Protein 3WEO (pdb70)

Secondary structure (DSSP, 8-state):
---S---EEEEEEEE-SSSS-EEEEEEEES----TTSPBPSEEEEEEEEEETTEEEEEEEETTS------TTTS--PPPP---EEEE--TT-SEEEEEE--SS-EEEEEETTT--EEEE----TT-GGGS-EEETTEEEEEEE--TTTEEEEEEES-B-S-SSPPSSEEEEE------TTSBSS--S-BEEEEEEEE-SSSTTEEEEEEE---S-EEEEE-SSEEEEEESSS-EEEEEE--SSHHHHHHHHHHHH-PPPP--GGGGS-EE--TT--SHHHHHHHHHHHHHTT----EEEE-GGGSBTTBTT---TTTS-HHHHHHHHHHHHHTT-EEEEEE-S-EE--TT-HHHHHHHHTT-B-EETTEE--EEETTEEEE-B-TTSHHHHHHHHHHHHHHHHHS--S-EEE-STTT--SS-PPPPTT-TTTS-SS---GGGTT--TTTTS--TT-EETTTEEHHHHGGGHHHHHHHHHHHHHHHH-SSPP-EEESS-BTTGGGT-EEE--S-BSSHHHHHHHHHHHHHHHHTT---EE-EET-SBS---HHHHHHHHHHHTTSSS-EE---TTS----TTSSHHHHHHHHHHHHHHHHTHHHHHHHHHHHHHH---SEE-HHHH-TT-GGGTT--S-EEETTTEEEE---STT-SEEEEEE-SEEEEETTEEEEEEEESS-EEEEEE--TT--EEEEETTBEEEE----SSHHHHHTSPEEEEEE--SSS-EEEEEEES-S--SSTT-TT---EEEEEEEEE-SSEEEEEEEEE-HHHHHHTT-EEEEEEEEEESS-EEE---EEEEE----EETTS--EEEEEE-

Structure (mmCIF, N/CA/C/O backbone):
data_3WEO
#
_entry.id   3WEO
#
_cell.length_a   86.166
_cell.length_b   99.154
_cell.length_c   107.354
_cell.angle_alpha   90.00
_cell.angle_beta   90.00
_cell.angle_gamma   90.00
#
_symmetry.space_group_name_H-M   'P 21 21 21'
#
loop_
_entity.id
_entity.type
_entity.pdbx_description
1 polymer Alpha-glucosidase
2 branched alpha-L-fucopyranose-(1-3)-[2-acetamido-2-deoxy-beta-D-glucopyranose-(1-4)]2-acetamido-2-deoxy-beta-D-glucopyranose
3 branched 2-acetamido-2-deoxy-beta-D-glucopyranose-(1-4)-2-acetamido-2-deoxy-beta-D-glucopyranose
4 branched 4,6-dideoxy-4-{[(1S,4R,5S,6S)-4,5,6-trihydroxy-3-(hydroxymethyl)cyclohex-2-en-1-yl]amino}-alpha-D-glucopyranose-(1-4)-alpha-D-glucopyranose-(1-4)-alpha-D-glucopyranose-(1-4)-alpha-D-glucopyranose-(1-4)-alpha-D-glucopyranose-(1-4)-alpha-D-glucopyranose-(1-4)-alpha-D-glucopyranose
5 non-polymer 2-acetamido-2-deoxy-beta-D-glucopyranose
6 non-polymer GLYCEROL
7 non-polymer 'SULFATE ION'
8 water water
#
loop_
_atom_site.group_PDB
_atom_site.id
_atom_site.type_symbol
_atom_site.label_atom_id
_atom_site.label_alt_id
_atom_site.label_comp_id
_atom_site.label_asym_id
_atom_site.label_entity_id
_atom_site.label_seq_id
_atom_site.pdbx_PDB_ins_code
_atom_site.Cartn_x
_atom_site.Cartn_y
_atom_site.Cartn_z
_atom_site.occupancy
_atom_site.B_iso_or_equiv
_atom_site.auth_seq_id
_atom_site.auth_comp_id
_atom_site.auth_asym_id
_atom_site.auth_atom_id
_atom_site.pdbx_PDB_model_num
ATOM 1 N N . GLY A 1 38 ? 34.292 19.224 -13.942 1.00 38.17 38 GLY A N 1
ATOM 2 C CA . GLY A 1 38 ? 34.943 19.089 -15.244 1.00 34.99 38 GLY A CA 1
ATOM 3 C C . GLY A 1 38 ? 35.944 17.941 -15.331 1.00 31.00 38 GLY A C 1
ATOM 4 O O . GLY A 1 38 ? 36.749 17.892 -16.262 1.00 30.89 38 GLY A O 1
ATOM 8 N N . GLU A 1 39 ? 35.901 17.018 -14.372 1.00 27.13 39 GLU A N 1
ATOM 9 C CA . GLU A 1 39 ? 36.864 15.917 -14.322 1.00 24.78 39 GLU A CA 1
ATOM 10 C C . GLU A 1 39 ? 36.615 14.924 -15.447 1.00 23.90 39 GLU A C 1
ATOM 11 O O . GLU A 1 39 ? 35.489 14.793 -15.928 1.00 24.14 39 GLU A O 1
ATOM 23 N N . ALA A 1 40 ? 37.675 14.230 -15.860 1.00 22.15 40 ALA A N 1
ATOM 24 C CA . ALA A 1 40 ? 37.570 13.177 -16.868 1.00 21.99 40 ALA A CA 1
ATOM 25 C C . ALA A 1 40 ? 36.712 12.048 -16.327 1.00 22.29 40 ALA A C 1
ATOM 26 O O . ALA A 1 40 ? 36.635 11.849 -15.116 1.00 22.83 40 ALA A O 1
ATOM 33 N N . ILE A 1 41 ? 36.087 11.297 -17.226 1.00 22.07 41 ILE A N 1
ATOM 34 C CA . ILE A 1 41 ? 35.208 10.221 -16.808 1.00 21.63 41 ILE A CA 1
ATOM 35 C C . ILE A 1 41 ? 36.012 9.150 -16.070 1.00 21.30 41 ILE A C 1
ATOM 36 O O . ILE A 1 41 ? 35.536 8.549 -15.107 1.00 23.25 41 ILE A O 1
ATOM 52 N N . GLY A 1 42 ? 37.251 8.950 -16.492 1.00 20.40 42 GLY A N 1
ATOM 53 C CA . GLY A 1 42 ? 38.130 8.005 -15.833 1.00 20.78 42 GLY A CA 1
ATOM 54 C C . GLY A 1 42 ? 39.500 7.986 -16.484 1.00 20.22 42 GLY A C 1
ATOM 55 O O . GLY A 1 42 ? 39.689 8.540 -17.568 1.00 20.48 42 GLY A O 1
ATOM 59 N N . TYR A 1 43 ? 40.452 7.326 -15.827 1.00 20.60 43 TYR A N 1
ATOM 60 C CA . TYR A 1 43 ? 41.832 7.269 -16.290 1.00 22.51 43 TYR A CA 1
ATOM 61 C C . TYR A 1 43 ? 42.328 5.877 -16.624 1.00 22.00 43 TYR A C 1
ATOM 62 O O . TYR A 1 43 ? 43.400 5.741 -17.199 1.00 23.10 43 TYR A O 1
ATOM 80 N N . GLY A 1 44 ? 41.555 4.847 -16.285 1.00 20.94 44 GLY A N 1
ATOM 81 C CA . GLY A 1 44 ? 41.909 3.496 -16.672 1.00 20.69 44 GLY A CA 1
ATOM 82 C C . GLY A 1 44 ? 42.916 2.844 -15.743 1.00 20.23 44 GLY A C 1
ATOM 83 O O . GLY A 1 44 ? 43.208 3.364 -14.652 1.00 20.61 44 GLY A O 1
ATOM 87 N N . TYR A 1 45 ? 43.452 1.711 -16.201 1.00 19.64 45 TYR A N 1
ATOM 88 C CA . TYR A 1 45 ? 44.252 0.800 -15.388 1.00 20.18 45 TYR A CA 1
ATOM 89 C C . TYR A 1 45 ? 45.600 0.487 -16.027 1.00 20.68 45 TYR A C 1
ATOM 90 O O . TYR A 1 45 ? 45.744 0.541 -17.247 1.00 20.29 45 TYR A O 1
ATOM 108 N N . GLN A 1 46 ? 46.581 0.171 -15.187 1.00 23.24 46 GLN A N 1
ATOM 109 C CA . GLN A 1 46 ? 47.871 -0.353 -15.641 1.00 25.35 46 GLN A CA 1
ATOM 110 C C . GLN A 1 46 ? 48.037 -1.784 -15.160 1.00 25.17 46 GLN A C 1
ATOM 111 O O . GLN A 1 46 ? 47.508 -2.166 -14.117 1.00 25.38 46 GLN A O 1
ATOM 125 N N . VAL A 1 47 ? 48.789 -2.571 -15.917 1.00 25.35 47 VAL A N 1
ATOM 126 C CA . VAL A 1 47 ? 49.089 -3.932 -15.522 1.00 25.20 47 VAL A CA 1
ATOM 127 C C . VAL A 1 47 ? 50.193 -3.908 -14.465 1.00 26.89 47 VAL A C 1
ATOM 128 O O . VAL A 1 47 ? 51.301 -3.430 -14.722 1.00 27.14 47 VAL A O 1
ATOM 141 N N . LYS A 1 48 ? 49.897 -4.432 -13.283 1.00 28.39 48 LYS A N 1
ATOM 142 C CA . LYS A 1 48 ? 50.892 -4.500 -12.217 1.00 30.68 48 LYS A CA 1
ATOM 143 C C . LYS A 1 48 ? 51.672 -5.813 -12.297 1.00 29.93 48 LYS A C 1
ATOM 144 O O . LYS A 1 48 ? 52.891 -5.851 -12.069 1.00 30.15 48 LYS A O 1
ATOM 163 N N . ASN A 1 49 ? 50.965 -6.891 -12.612 1.00 29.73 49 ASN A N 1
ATOM 164 C CA . ASN A 1 49 ? 51.603 -8.155 -12.941 1.00 29.30 49 ASN A CA 1
ATOM 165 C C . ASN A 1 49 ? 50.711 -9.012 -13.814 1.00 28.18 49 ASN A C 1
ATOM 166 O O . ASN A 1 49 ? 49.490 -8.829 -13.855 1.00 26.97 49 ASN A O 1
ATOM 177 N N . ALA A 1 50 ? 51.323 -9.936 -14.540 1.00 28.15 50 ALA A N 1
ATOM 178 C CA . ALA A 1 50 ? 50.573 -10.812 -15.417 1.00 28.58 50 ALA A CA 1
ATOM 179 C C . ALA A 1 50 ? 51.385 -12.045 -15.726 1.00 29.80 50 ALA A C 1
ATOM 180 O O . ALA A 1 50 ? 52.604 -11.968 -15.969 1.00 30.22 50 ALA A O 1
ATOM 187 N N . LYS A 1 51 ? 50.727 -13.194 -15.688 1.00 31.13 51 LYS A N 1
ATOM 188 C CA . LYS A 1 51 ? 51.391 -14.420 -16.080 1.00 34.67 51 LYS A CA 1
ATOM 189 C C . LYS A 1 51 ? 50.415 -15.490 -16.531 1.00 34.47 51 LYS A C 1
ATOM 190 O O . LYS A 1 51 ? 49.256 -15.530 -16.131 1.00 31.78 51 LYS A O 1
ATOM 209 N N . VAL A 1 52 ? 50.907 -16.344 -17.407 1.00 36.48 52 VAL A N 1
ATOM 210 C CA . VAL A 1 52 ? 50.180 -17.461 -17.925 1.00 39.53 52 VAL A CA 1
ATOM 211 C C . VAL A 1 52 ? 50.563 -18.650 -17.081 1.00 46.67 52 VAL A C 1
ATOM 212 O O . VAL A 1 52 ? 51.740 -18.876 -16.832 1.00 45.89 52 VAL A O 1
ATOM 225 N N . ASP A 1 53 ? 49.575 -19.412 -16.641 1.00 55.12 53 ASP A N 1
ATOM 226 C CA . ASP A 1 53 ? 49.861 -20.580 -15.833 1.00 63.53 53 ASP A CA 1
ATOM 227 C C . ASP A 1 53 ? 50.668 -21.561 -16.667 1.00 70.08 53 ASP A C 1
ATOM 228 O O . ASP A 1 53 ? 50.469 -21.680 -17.875 1.00 70.62 53 ASP A O 1
ATOM 237 N N . ASN A 1 54 ? 51.592 -22.249 -16.016 1.00 75.91 54 ASN A N 1
ATOM 238 C CA . ASN A 1 54 ? 52.195 -23.439 -16.587 1.00 81.29 54 ASN A CA 1
ATOM 239 C C . ASN A 1 54 ? 51.489 -24.628 -15.954 1.00 84.49 54 ASN A C 1
ATOM 240 O O . ASN A 1 54 ? 50.652 -24.452 -15.068 1.00 85.11 54 ASN A O 1
ATOM 251 N N . SER A 1 55 ? 51.818 -25.834 -16.399 1.00 86.54 55 SER A N 1
ATOM 252 C CA . SER A 1 55 ? 51.334 -27.058 -15.754 1.00 87.94 55 SER A CA 1
ATOM 253 C C . SER A 1 55 ? 49.803 -27.228 -15.737 1.00 87.34 55 SER A C 1
ATOM 254 O O . SER A 1 55 ? 49.257 -27.912 -14.871 1.00 87.89 55 SER A O 1
ATOM 262 N N . THR A 1 56 ? 49.117 -26.608 -16.693 1.00 85.66 56 THR A N 1
ATOM 263 C CA . THR A 1 56 ? 47.732 -26.968 -17.001 1.00 83.61 56 THR A CA 1
ATOM 264 C C . THR A 1 56 ? 47.327 -26.314 -18.311 1.00 80.30 56 THR A C 1
ATOM 265 O O . THR A 1 56 ? 48.116 -25.574 -18.907 1.00 80.47 56 THR A O 1
ATOM 276 N N . GLY A 1 57 ? 46.115 -26.618 -18.772 1.00 76.30 57 GLY A N 1
ATOM 277 C CA . GLY A 1 57 ? 45.541 -25.893 -19.888 1.00 71.97 57 GLY A CA 1
ATOM 278 C C . GLY A 1 57 ? 45.712 -24.429 -19.551 1.00 67.30 57 GLY A C 1
ATOM 279 O O . GLY A 1 57 ? 45.104 -23.937 -18.597 1.00 67.74 57 GLY A O 1
ATOM 283 N N . LYS A 1 58 ? 46.579 -23.757 -20.305 1.00 61.66 58 LYS A N 1
ATOM 284 C CA . LYS A 1 58 ? 47.034 -22.418 -19.959 1.00 55.73 58 LYS A CA 1
ATOM 285 C C . LYS A 1 58 ? 45.849 -21.528 -19.628 1.00 48.92 58 LYS A C 1
ATOM 286 O O . LYS A 1 58 ? 44.817 -21.608 -20.278 1.00 48.41 58 LYS A O 1
ATOM 305 N N . SER A 1 59 ? 45.988 -20.715 -18.587 1.00 42.20 59 SER A N 1
ATOM 306 C CA . SER A 1 59 ? 45.124 -19.557 -18.411 1.00 35.35 59 SER A CA 1
ATOM 307 C C . SER A 1 59 ? 46.023 -18.422 -17.980 1.00 30.80 59 SER A C 1
ATOM 308 O O . SER A 1 59 ? 47.144 -18.645 -17.531 1.00 31.26 59 SER A O 1
ATOM 316 N N . LEU A 1 60 ? 45.527 -17.205 -18.136 1.00 25.78 60 LEU A N 1
ATOM 317 C CA . LEU A 1 60 ? 46.289 -16.010 -17.834 1.00 24.59 60 LEU A CA 1
ATOM 318 C C . LEU A 1 60 ? 45.656 -15.308 -16.649 1.00 23.55 60 LEU A C 1
ATOM 319 O O . LEU A 1 60 ? 44.440 -15.143 -16.601 1.00 23.75 60 LEU A O 1
ATOM 335 N N . THR A 1 61 ? 46.490 -14.888 -15.703 1.00 24.19 61 THR A N 1
ATOM 336 C CA . THR A 1 61 ? 46.054 -14.083 -14.566 1.00 24.99 61 THR A CA 1
ATOM 337 C C . THR A 1 61 ? 46.869 -12.806 -14.490 1.00 24.35 61 THR A C 1
ATOM 338 O O . THR A 1 61 ? 48.096 -12.838 -14.623 1.00 25.07 61 THR A O 1
ATOM 349 N N . ALA A 1 62 ? 46.187 -11.693 -14.244 1.00 22.98 62 ALA A N 1
ATOM 350 C CA . ALA A 1 62 ? 46.831 -10.398 -14.102 1.00 22.68 62 ALA A CA 1
ATOM 351 C C . ALA A 1 62 ? 46.201 -9.584 -12.975 1.00 22.71 62 ALA A C 1
ATOM 352 O O . ALA A 1 62 ? 45.014 -9.723 -12.680 1.00 23.31 62 ALA A O 1
ATOM 359 N N . LEU A 1 63 ? 47.012 -8.731 -12.360 1.00 23.12 63 LEU A N 1
ATOM 360 C CA . LEU A 1 63 ? 46.546 -7.733 -11.418 1.00 22.87 63 LEU A CA 1
ATOM 361 C C . LEU A 1 63 ? 46.660 -6.373 -12.093 1.00 22.15 63 LEU A C 1
ATOM 362 O O . LEU A 1 63 ? 47.724 -6.027 -12.611 1.00 22.44 63 LEU A O 1
ATOM 378 N N . LEU A 1 64 ? 45.564 -5.617 -12.082 1.00 21.76 64 LEU A N 1
ATOM 379 C CA . LEU A 1 64 ? 45.527 -4.276 -12.641 1.00 22.16 64 LEU A CA 1
ATOM 380 C C . LEU A 1 64 ? 45.369 -3.251 -11.527 1.00 22.80 64 LEU A C 1
ATOM 381 O O . LEU A 1 64 ? 44.671 -3.508 -10.543 1.00 23.14 64 LEU A O 1
ATOM 397 N N . GLN A 1 65 ? 46.017 -2.095 -11.670 1.00 23.30 65 GLN A N 1
ATOM 398 C CA . GLN A 1 65 ? 45.880 -1.017 -10.693 1.00 23.10 65 GLN A CA 1
ATOM 399 C C . GLN A 1 65 ? 45.388 0.273 -11.339 1.00 22.07 65 GLN A C 1
ATOM 400 O O . GLN A 1 65 ? 45.866 0.680 -12.390 1.00 22.24 65 GLN A O 1
ATOM 414 N N . LEU A 1 66 ? 44.419 0.907 -10.692 1.00 22.27 66 LEU A N 1
ATOM 415 C CA . LEU A 1 66 ? 43.875 2.177 -11.145 1.00 21.85 66 LEU A CA 1
ATOM 416 C C . LEU A 1 66 ? 44.967 3.222 -11.299 1.00 23.52 66 LEU A C 1
ATOM 417 O O . LEU A 1 66 ? 45.746 3.447 -10.383 1.00 25.08 66 LEU A O 1
ATOM 433 N N . ILE A 1 67 ? 45.004 3.886 -12.446 1.00 23.33 67 ILE A N 1
ATOM 434 C CA . ILE A 1 67 ? 45.998 4.925 -12.673 1.00 24.24 67 ILE A CA 1
ATOM 435 C C . ILE A 1 67 ? 45.694 6.148 -11.802 1.00 24.20 67 ILE A C 1
ATOM 436 O O . ILE A 1 67 ? 46.591 6.718 -11.177 1.00 25.07 67 ILE A O 1
ATOM 452 N N . ARG A 1 68 ? 44.430 6.550 -11.793 1.00 24.34 68 ARG A N 1
ATOM 453 C CA . ARG A 1 68 ? 43.997 7.745 -11.085 1.00 25.22 68 ARG A CA 1
ATOM 454 C C . ARG A 1 68 ? 42.476 7.723 -10.903 1.00 25.30 68 ARG A C 1
ATOM 455 O O . ARG A 1 68 ? 41.751 7.238 -11.774 1.00 25.11 68 ARG A O 1
ATOM 476 N N A ASN A 1 69 ? 42.011 8.252 -9.771 0.65 25.46 69 ASN A N 1
ATOM 477 N N B ASN A 1 69 ? 42.005 8.237 -9.769 0.35 25.46 69 ASN A N 1
ATOM 478 C CA A ASN A 1 69 ? 40.587 8.319 -9.455 0.65 25.58 69 ASN A CA 1
ATOM 479 C CA B ASN A 1 69 ? 40.577 8.270 -9.469 0.35 25.58 69 ASN A CA 1
ATOM 480 C C A ASN A 1 69 ? 39.885 9.452 -10.175 0.65 23.24 69 ASN A C 1
ATOM 481 C C B ASN A 1 69 ? 39.879 9.452 -10.128 0.35 23.25 69 ASN A C 1
ATOM 482 O O A ASN A 1 69 ? 40.506 10.441 -10.554 0.65 23.82 69 ASN A O 1
ATOM 483 O O B ASN A 1 69 ? 40.505 10.466 -10.428 0.35 23.82 69 ASN A O 1
ATOM 504 N N . SER A 1 70 ? 38.575 9.314 -10.341 1.00 21.28 70 SER A N 1
ATOM 505 C CA . SER A 1 70 ? 37.747 10.422 -10.783 1.00 21.08 70 SER A CA 1
ATOM 506 C C . SER A 1 70 ? 36.424 10.400 -10.022 1.00 19.55 70 SER A C 1
ATOM 507 O O . SER A 1 70 ? 35.880 9.330 -9.742 1.00 19.28 70 SER A O 1
ATOM 515 N N . PRO A 1 71 ? 35.887 11.580 -9.687 1.00 18.83 71 PRO A N 1
ATOM 516 C CA . PRO A 1 71 ? 34.587 11.562 -9.004 1.00 19.62 71 PRO A CA 1
ATOM 517 C C . PRO A 1 71 ? 33.430 11.180 -9.939 1.00 20.29 71 PRO A C 1
ATOM 518 O O . PRO A 1 71 ? 32.360 10.766 -9.490 1.00 22.17 71 PRO A O 1
ATOM 529 N N . VAL A 1 72 ? 33.647 11.267 -11.244 1.00 18.91 72 VAL A N 1
ATOM 530 C CA . VAL A 1 72 ? 32.546 11.065 -12.174 1.00 17.94 72 VAL A CA 1
ATOM 531 C C . VAL A 1 72 ? 32.048 9.626 -12.096 1.00 17.06 72 VAL A C 1
ATOM 532 O O . VAL A 1 72 ? 32.833 8.677 -12.165 1.00 18.00 72 VAL A O 1
ATOM 545 N N . TYR A 1 73 ? 30.731 9.481 -11.943 1.00 16.71 73 TYR A N 1
ATOM 546 C CA . TYR A 1 73 ? 30.069 8.181 -11.873 1.00 17.50 73 TYR A CA 1
ATOM 547 C C . TYR A 1 73 ? 30.472 7.301 -10.697 1.00 16.82 73 TYR A C 1
ATOM 548 O O . TYR A 1 73 ? 30.223 6.108 -10.714 1.00 16.77 73 TYR A O 1
ATOM 566 N N . GLY A 1 74 ? 31.060 7.877 -9.662 1.00 16.43 74 GLY A N 1
ATOM 567 C CA . GLY A 1 74 ? 31.197 7.159 -8.406 1.00 17.10 74 GLY A CA 1
ATOM 568 C C . GLY A 1 74 ? 32.547 6.510 -8.219 1.00 16.93 74 GLY A C 1
ATOM 569 O O . GLY A 1 74 ? 33.447 6.672 -9.031 1.00 17.52 74 GLY A O 1
ATOM 573 N N . PRO A 1 75 ? 32.701 5.773 -7.124 1.00 15.74 75 PRO A N 1
ATOM 574 C CA . PRO A 1 75 ? 34.023 5.257 -6.756 1.00 15.61 75 PRO A CA 1
ATOM 575 C C . PRO A 1 75 ? 34.622 4.244 -7.727 1.00 15.80 75 PRO A C 1
ATOM 576 O O . PRO A 1 75 ? 33.990 3.258 -8.091 1.00 15.16 75 PRO A O 1
ATOM 587 N N . ASP A 1 76 ? 35.858 4.520 -8.129 1.00 16.35 76 ASP A N 1
ATOM 588 C CA . ASP A 1 76 ? 36.657 3.597 -8.910 1.00 17.10 76 ASP A CA 1
ATOM 589 C C . ASP A 1 76 ? 37.089 2.425 -8.045 1.00 18.01 76 ASP A C 1
ATOM 590 O O . ASP A 1 76 ? 37.382 2.595 -6.866 1.00 20.42 76 ASP A O 1
ATOM 599 N N . ILE A 1 77 ? 37.145 1.235 -8.640 1.00 18.10 77 ILE A N 1
ATOM 600 C CA . ILE A 1 77 ? 37.716 0.080 -7.967 1.00 19.30 77 ILE A CA 1
ATOM 601 C C . ILE A 1 77 ? 39.230 0.145 -8.150 1.00 19.43 77 ILE A C 1
ATOM 602 O O . ILE A 1 77 ? 39.728 0.262 -9.268 1.00 19.47 77 ILE A O 1
ATOM 618 N N . GLN A 1 78 ? 39.970 0.131 -7.048 1.00 20.17 78 GLN A N 1
ATOM 619 C CA . GLN A 1 78 ? 41.396 0.396 -7.136 1.00 22.31 78 GLN A CA 1
ATOM 620 C C . GLN A 1 78 ? 42.208 -0.721 -7.792 1.00 22.67 78 GLN A C 1
ATOM 621 O O . GLN A 1 78 ? 43.115 -0.445 -8.588 1.00 22.66 78 GLN A O 1
ATOM 635 N N . PHE A 1 79 ? 41.901 -1.968 -7.446 1.00 22.40 79 PHE A N 1
ATOM 636 C CA . PHE A 1 79 ? 42.638 -3.122 -7.956 1.00 22.21 79 PHE A CA 1
ATOM 637 C C . PHE A 1 79 ? 41.683 -4.119 -8.587 1.00 20.30 79 PHE A C 1
ATOM 638 O O . PHE A 1 79 ? 40.687 -4.514 -7.963 1.00 20.52 79 PHE A O 1
ATOM 655 N N . LEU A 1 80 ? 41.998 -4.540 -9.810 1.00 19.59 80 LEU A N 1
ATOM 656 C CA . LEU A 1 80 ? 41.189 -5.531 -10.513 1.00 19.08 80 LEU A CA 1
ATOM 657 C C . LEU A 1 80 ? 41.969 -6.810 -10.727 1.00 19.42 80 LEU A C 1
ATOM 658 O O . LEU A 1 80 ? 43.149 -6.780 -11.080 1.00 20.13 80 LEU A O 1
ATOM 674 N N . SER A 1 81 ? 41.310 -7.933 -10.492 1.00 19.33 81 SER A N 1
ATOM 675 C CA . SER A 1 81 ? 41.813 -9.217 -10.931 1.00 20.64 81 SER A CA 1
ATOM 676 C C . SER A 1 81 ? 41.300 -9.439 -12.346 1.00 20.03 81 SER A C 1
ATOM 677 O O . SER A 1 81 ? 40.119 -9.207 -12.625 1.00 20.62 81 SER A O 1
ATOM 685 N N . PHE A 1 82 ? 42.183 -9.872 -13.235 1.00 19.48 82 PHE A N 1
ATOM 686 C CA . PHE A 1 82 ? 41.850 -10.051 -14.649 1.00 18.82 82 PHE A CA 1
ATOM 687 C C . PHE A 1 82 ? 42.314 -11.436 -15.063 1.00 19.68 82 PHE A C 1
ATOM 688 O O . PHE A 1 82 ? 43.494 -11.771 -14.916 1.00 21.03 82 PHE A O 1
ATOM 705 N N . THR A 1 83 ? 41.387 -12.261 -15.538 1.00 18.74 83 THR A N 1
ATOM 706 C CA . THR A 1 83 ? 41.747 -13.572 -16.047 1.00 18.65 83 THR A CA 1
ATOM 707 C C . THR A 1 83 ? 41.226 -13.783 -17.456 1.00 18.07 83 THR A C 1
ATOM 708 O O . THR A 1 83 ? 40.152 -13.309 -17.808 1.00 18.39 83 THR A O 1
ATOM 719 N N . ALA A 1 84 ? 42.020 -14.478 -18.269 1.00 17.49 84 ALA A N 1
ATOM 720 C CA . ALA A 1 84 ? 41.576 -14.982 -19.561 1.00 17.29 84 ALA A CA 1
ATOM 721 C C . ALA A 1 84 ? 41.793 -16.481 -19.532 1.00 18.61 84 ALA A C 1
ATOM 722 O O . ALA A 1 84 ? 42.868 -16.940 -19.158 1.00 19.10 84 ALA A O 1
ATOM 729 N N . SER A 1 85 ? 40.787 -17.253 -19.920 1.00 18.65 85 SER A N 1
ATOM 730 C CA . SER A 1 85 ? 40.915 -18.703 -19.858 1.00 18.84 85 SER A CA 1
ATOM 731 C C . SER A 1 85 ? 40.028 -19.362 -20.895 1.00 19.29 85 SER A C 1
ATOM 732 O O . SER A 1 85 ? 38.986 -18.831 -21.276 1.00 19.12 85 SER A O 1
ATOM 740 N N . PHE A 1 86 ? 40.469 -20.519 -21.361 1.00 21.44 86 PHE A N 1
ATOM 741 C CA . PHE A 1 86 ? 39.701 -21.305 -22.306 1.00 23.18 86 PHE A CA 1
ATOM 742 C C . PHE A 1 86 ? 38.805 -22.275 -21.565 1.00 26.36 86 PHE A C 1
ATOM 743 O O . PHE A 1 86 ? 39.292 -23.217 -20.956 1.00 27.85 86 PHE A O 1
ATOM 760 N N . GLU A 1 87 ? 37.499 -22.067 -21.643 1.00 28.41 87 GLU A N 1
ATOM 761 C CA . GLU A 1 87 ? 36.553 -22.995 -21.039 1.00 30.85 87 GLU A CA 1
ATOM 762 C C . GLU A 1 87 ? 36.479 -24.231 -21.874 1.00 31.76 87 GLU A C 1
ATOM 763 O O . GLU A 1 87 ? 36.399 -25.343 -21.362 1.00 33.10 87 GLU A O 1
ATOM 775 N N . GLU A 1 88 ? 36.485 -24.012 -23.177 1.00 30.93 88 GLU A N 1
ATOM 776 C CA . GLU A 1 88 ? 36.605 -25.081 -24.142 1.00 31.18 88 GLU A CA 1
ATOM 777 C C . GLU A 1 88 ? 37.564 -24.530 -25.183 1.00 26.54 88 GLU A C 1
ATOM 778 O O . GLU A 1 88 ? 37.882 -23.338 -25.144 1.00 24.89 88 GLU A O 1
ATOM 790 N N . ASP A 1 89 ? 38.027 -25.368 -26.107 1.00 23.78 89 ASP A N 1
ATOM 791 C CA . ASP A 1 89 ? 38.910 -24.882 -27.160 1.00 24.15 89 ASP A CA 1
ATOM 792 C C . ASP A 1 89 ? 38.262 -23.721 -27.921 1.00 22.02 89 ASP A C 1
ATOM 793 O O . ASP A 1 89 ? 38.959 -22.832 -28.413 1.00 23.70 89 ASP A O 1
ATOM 802 N N . ASP A 1 90 ? 36.932 -23.710 -28.007 1.00 18.30 90 ASP A N 1
ATOM 803 C CA . ASP A 1 90 ? 36.237 -22.708 -28.820 1.00 17.37 90 ASP A CA 1
ATOM 804 C C . ASP A 1 90 ? 35.596 -21.557 -28.040 1.00 15.23 90 ASP A C 1
ATOM 805 O O . ASP A 1 90 ? 34.875 -20.744 -28.610 1.00 15.11 90 ASP A O 1
ATOM 814 N N . THR A 1 91 ? 35.875 -21.476 -26.745 1.00 13.82 91 THR A N 1
ATOM 815 C CA . THR A 1 91 ? 35.256 -20.466 -25.891 1.00 14.26 91 THR A CA 1
ATOM 816 C C . THR A 1 91 ? 36.287 -19.862 -24.953 1.00 15.25 91 THR A C 1
ATOM 817 O O . THR A 1 91 ? 36.881 -20.571 -24.141 1.00 17.17 91 THR A O 1
ATOM 828 N N . LEU A 1 92 ? 36.492 -18.557 -25.090 1.00 13.97 92 LEU A N 1
ATOM 829 C CA . LEU A 1 92 ? 37.397 -17.801 -24.227 1.00 14.55 92 LEU A CA 1
ATOM 830 C C . LEU A 1 92 ? 36.594 -16.958 -23.252 1.00 14.19 92 LEU A C 1
ATOM 831 O O . LEU A 1 92 ? 35.632 -16.299 -23.646 1.00 14.88 92 LEU A O 1
ATOM 847 N N . ARG A 1 93 ? 36.998 -16.985 -21.982 1.00 13.51 93 ARG A N 1
ATOM 848 C CA . ARG A 1 93 ? 36.342 -16.227 -20.925 1.00 13.28 93 ARG A CA 1
ATOM 849 C C . ARG A 1 93 ? 37.302 -15.204 -20.362 1.00 14.59 93 ARG A C 1
ATOM 850 O O . ARG A 1 93 ? 38.419 -15.551 -19.984 1.00 15.30 93 ARG A O 1
ATOM 871 N N . ILE A 1 94 ? 36.852 -13.953 -20.304 1.00 13.90 94 ILE A N 1
ATOM 872 C CA . ILE A 1 94 ? 37.636 -12.859 -19.745 1.00 15.05 94 ILE A CA 1
ATOM 873 C C . ILE A 1 94 ? 36.847 -12.328 -18.561 1.00 15.01 94 ILE A C 1
ATOM 874 O O . ILE A 1 94 ? 35.747 -11.809 -18.725 1.00 14.01 94 ILE A O 1
ATOM 890 N N . ARG A 1 95 ? 37.400 -12.497 -17.366 1.00 15.66 95 ARG A N 1
ATOM 891 C CA . ARG A 1 95 ? 36.715 -12.139 -16.129 1.00 15.45 95 ARG A CA 1
ATOM 892 C C . ARG A 1 95 ? 37.503 -11.084 -15.395 1.00 15.24 95 ARG A C 1
ATOM 893 O O . ARG A 1 95 ? 38.693 -11.275 -15.094 1.00 15.94 95 ARG A O 1
ATOM 914 N N . ILE A 1 96 ? 36.830 -9.965 -15.129 1.00 14.84 96 ILE A N 1
ATOM 915 C CA . ILE A 1 96 ? 37.439 -8.818 -14.470 1.00 15.82 96 ILE A CA 1
ATOM 916 C C . ILE A 1 96 ? 36.615 -8.481 -13.229 1.00 16.07 96 ILE A C 1
ATOM 917 O O . ILE A 1 96 ? 35.444 -8.088 -13.333 1.00 14.95 96 ILE A O 1
ATOM 933 N N . THR A 1 97 ? 37.238 -8.666 -12.066 1.00 17.02 97 THR A N 1
ATOM 934 C CA . THR A 1 97 ? 36.603 -8.519 -10.760 1.00 17.89 97 THR A CA 1
ATOM 935 C C . THR A 1 97 ? 37.415 -7.574 -9.876 1.00 17.42 97 THR A C 1
ATOM 936 O O . THR A 1 97 ? 38.556 -7.265 -10.181 1.00 17.59 97 THR A O 1
ATOM 947 N N . ASP A 1 98 ? 36.815 -7.109 -8.783 1.00 16.36 98 ASP A N 1
ATOM 948 C CA . ASP A 1 98 ? 37.544 -6.378 -7.740 1.00 17.61 98 ASP A CA 1
ATOM 949 C C . ASP A 1 98 ? 38.489 -7.386 -7.095 1.00 18.72 98 ASP A C 1
ATOM 950 O O . ASP A 1 98 ? 38.046 -8.414 -6.578 1.00 19.62 98 ASP A O 1
ATOM 959 N N . ALA A 1 99 ? 39.790 -7.120 -7.162 1.00 19.61 99 ALA A N 1
ATOM 960 C CA . ALA A 1 99 ? 40.772 -8.046 -6.622 1.00 21.03 99 ALA A CA 1
ATOM 961 C C . ALA A 1 99 ? 40.567 -8.292 -5.121 1.00 22.49 99 ALA A C 1
ATOM 962 O O . ALA A 1 99 ? 40.950 -9.344 -4.595 1.00 23.48 99 ALA A O 1
ATOM 969 N N . ASN A 1 100 ? 39.946 -7.325 -4.444 1.00 23.06 100 ASN A N 1
ATOM 970 C CA . ASN A 1 100 ? 39.825 -7.340 -2.981 1.00 24.18 100 ASN A CA 1
ATOM 971 C C . ASN A 1 100 ? 38.428 -7.591 -2.415 1.00 23.05 100 ASN A C 1
ATOM 972 O O . ASN A 1 100 ? 38.265 -7.676 -1.200 1.00 24.45 100 ASN A O 1
ATOM 983 N N . ASN A 1 101 ? 37.416 -7.699 -3.279 1.00 22.08 101 ASN A N 1
ATOM 984 C CA . ASN A 1 101 ? 36.049 -7.923 -2.814 1.00 22.03 101 ASN A CA 1
ATOM 985 C C . ASN A 1 101 ? 35.219 -8.659 -3.833 1.00 21.03 101 ASN A C 1
ATOM 986 O O . ASN A 1 101 ? 35.340 -8.420 -5.035 1.00 21.25 101 ASN A O 1
ATOM 997 N N . ARG A 1 102 ? 34.340 -9.522 -3.340 1.00 20.58 102 ARG A N 1
ATOM 998 C CA . ARG A 1 102 ? 33.344 -10.147 -4.184 1.00 20.48 102 ARG A CA 1
ATOM 999 C C . ARG A 1 102 ? 32.356 -9.078 -4.648 1.00 18.34 102 ARG A C 1
ATOM 1000 O O . ARG A 1 102 ? 32.005 -8.162 -3.897 1.00 20.02 102 ARG A O 1
ATOM 1021 N N . ARG A 1 103 ? 31.932 -9.188 -5.902 1.00 15.11 103 ARG A N 1
ATOM 1022 C CA . ARG A 1 103 ? 30.887 -8.332 -6.455 1.00 14.83 103 ARG A CA 1
ATOM 1023 C C . ARG A 1 103 ? 29.726 -9.197 -6.941 1.00 14.63 103 ARG A C 1
ATOM 1024 O O . ARG A 1 103 ? 29.860 -10.417 -7.055 1.00 15.45 103 ARG A O 1
ATOM 1045 N N . TRP A 1 104 ? 28.581 -8.573 -7.205 1.00 13.45 104 TRP A N 1
ATOM 1046 C CA . TRP A 1 104 ? 27.417 -9.289 -7.716 1.00 13.30 104 TRP A CA 1
ATOM 1047 C C . TRP A 1 104 ? 27.752 -10.026 -9.008 1.00 13.14 104 TRP A C 1
ATOM 1048 O O . TRP A 1 104 ? 28.326 -9.458 -9.932 1.00 13.98 104 TRP A O 1
ATOM 1069 N N . GLU A 1 105 ? 27.371 -11.297 -9.047 1.00 13.08 105 GLU A N 1
ATOM 1070 C CA . GLU A 1 105 ? 27.436 -12.128 -10.249 1.00 12.94 105 GLU A CA 1
ATOM 1071 C C . GLU A 1 105 ? 26.148 -12.932 -10.336 1.00 13.72 105 GLU A C 1
ATOM 1072 O O . GLU A 1 105 ? 25.542 -13.227 -9.316 1.00 14.24 105 GLU A O 1
ATOM 1084 N N . ILE A 1 106 ? 25.704 -13.258 -11.545 1.00 12.55 106 ILE A N 1
ATOM 1085 C CA . ILE A 1 106 ? 24.492 -14.063 -11.675 1.00 12.54 106 ILE A CA 1
ATOM 1086 C C . ILE A 1 106 ? 24.753 -15.382 -10.955 1.00 14.58 106 ILE A C 1
ATOM 1087 O O . ILE A 1 106 ? 25.755 -16.036 -11.231 1.00 14.92 106 ILE A O 1
ATOM 1103 N N . PRO A 1 107 ? 23.885 -15.761 -10.000 1.00 14.72 107 PRO A N 1
ATOM 1104 C CA . PRO A 1 107 ? 24.191 -16.981 -9.237 1.00 16.09 107 PRO A CA 1
ATOM 1105 C C . PRO A 1 107 ? 24.317 -18.234 -10.089 1.00 15.66 107 PRO A C 1
ATOM 1106 O O . PRO A 1 107 ? 23.616 -18.385 -11.089 1.00 14.67 107 PRO A O 1
ATOM 1117 N N . ASN A 1 108 ? 25.219 -19.125 -9.699 1.00 16.33 108 ASN A N 1
ATOM 1118 C CA . ASN A 1 108 ? 25.387 -20.379 -10.418 1.00 17.78 108 ASN A CA 1
ATOM 1119 C C . ASN A 1 108 ? 24.112 -21.199 -10.419 1.00 18.35 108 ASN A C 1
ATOM 1120 O O . ASN A 1 108 ? 23.810 -21.904 -11.384 1.00 19.15 108 ASN A O 1
ATOM 1131 N N . GLU A 1 109 ? 23.340 -21.106 -9.343 1.00 20.03 109 GLU A N 1
ATOM 1132 C CA . GLU A 1 109 ? 22.102 -21.858 -9.280 1.00 22.47 109 GLU A CA 1
ATOM 1133 C C . GLU A 1 109 ? 21.104 -21.395 -10.345 1.00 21.59 109 GLU A C 1
ATOM 1134 O O . GLU A 1 109 ? 20.286 -22.178 -10.809 1.00 24.12 109 GLU A O 1
ATOM 1146 N N . VAL A 1 110 ? 21.198 -20.133 -10.750 1.00 18.91 110 VAL A N 1
ATOM 1147 C CA . VAL A 1 110 ? 20.291 -19.571 -11.751 1.00 18.40 110 VAL A CA 1
ATOM 1148 C C . VAL A 1 110 ? 20.754 -19.929 -13.167 1.00 17.71 110 VAL A C 1
ATOM 1149 O O . VAL A 1 110 ? 19.944 -20.275 -14.027 1.00 17.65 110 VAL A O 1
ATOM 1162 N N . LEU A 1 111 ? 22.066 -19.843 -13.388 1.00 17.02 111 LEU A N 1
ATOM 1163 C CA . LEU A 1 111 ? 22.685 -20.065 -14.687 1.00 17.25 111 LEU A CA 1
ATOM 1164 C C . LEU A 1 111 ? 23.982 -20.874 -14.456 1.00 16.32 111 LEU A C 1
ATOM 1165 O O . LEU A 1 111 ? 25.073 -20.311 -14.322 1.00 16.65 111 LEU A O 1
ATOM 1181 N N . PRO A 1 112 ? 23.859 -22.203 -14.359 1.00 15.78 112 PRO A N 1
ATOM 1182 C CA . PRO A 1 112 ? 25.017 -23.019 -13.976 1.00 16.09 112 PRO A CA 1
ATOM 1183 C C . PRO A 1 112 ? 26.083 -23.023 -15.060 1.00 16.45 112 PRO A C 1
ATOM 1184 O O . PRO A 1 112 ? 25.759 -23.133 -16.236 1.00 16.79 112 PRO A O 1
ATOM 1195 N N . ARG A 1 113 ? 27.345 -22.894 -14.661 1.00 16.66 113 ARG A N 1
ATOM 1196 C CA . ARG A 1 113 ? 28.420 -22.729 -15.616 1.00 17.14 113 ARG A CA 1
ATOM 1197 C C . ARG A 1 113 ? 29.744 -23.036 -14.940 1.00 17.27 113 ARG A C 1
ATOM 1198 O O . ARG A 1 113 ? 29.845 -23.003 -13.713 1.00 17.79 113 ARG A O 1
ATOM 1219 N N . PRO A 1 114 ? 30.775 -23.320 -15.738 1.00 17.73 114 PRO A N 1
ATOM 1220 C CA . PRO A 1 114 ? 32.083 -23.570 -15.132 1.00 18.54 114 PRO A CA 1
ATOM 1221 C C . PRO A 1 114 ? 32.579 -22.412 -14.254 1.00 19.48 114 PRO A C 1
ATOM 1222 O O . PRO A 1 114 ? 32.377 -21.235 -14.582 1.00 18.64 114 PRO A O 1
ATOM 1233 N N . PRO A 1 115 ? 33.215 -22.748 -13.129 1.00 21.12 115 PRO A N 1
ATOM 1234 C CA . PRO A 1 115 ? 33.740 -21.713 -12.238 1.00 22.62 115 PRO A CA 1
ATOM 1235 C C . PRO A 1 115 ? 34.969 -21.011 -12.827 1.00 23.37 115 PRO A C 1
ATOM 1236 O O . PRO A 1 115 ? 35.563 -21.509 -13.784 1.00 23.04 115 PRO A O 1
ATOM 1247 N N . PRO A 1 116 ? 35.343 -19.857 -12.263 1.00 24.23 116 PRO A N 1
ATOM 1248 C CA . PRO A 1 116 ? 36.515 -19.119 -12.742 1.00 25.51 116 PRO A CA 1
ATOM 1249 C C . PRO A 1 116 ? 37.797 -19.921 -12.537 1.00 26.96 116 PRO A C 1
ATOM 1250 O O . PRO A 1 116 ? 37.824 -20.829 -11.698 1.00 26.49 116 PRO A O 1
ATOM 1261 N N . PRO A 1 117 ? 38.859 -19.589 -13.282 1.00 29.61 117 PRO A N 1
ATOM 1262 C CA . PRO A 1 117 ? 40.114 -20.292 -12.999 1.00 33.25 117 PRO A CA 1
ATOM 1263 C C . PRO A 1 117 ? 40.576 -20.002 -11.563 1.00 38.69 117 PRO A C 1
ATOM 1264 O O . PRO A 1 117 ? 40.309 -18.905 -11.076 1.00 38.80 117 PRO A O 1
ATOM 1275 N N . PRO A 1 118 ? 41.227 -20.973 -10.889 1.00 45.38 118 PRO A N 1
ATOM 1276 C CA . PRO A 1 118 ? 41.652 -20.856 -9.481 1.00 49.77 118 PRO A CA 1
ATOM 1277 C C . PRO A 1 118 ? 42.148 -19.474 -9.053 1.00 54.57 118 PRO A C 1
ATOM 1278 O O . PRO A 1 118 ? 43.268 -19.083 -9.377 1.00 55.72 118 PRO A O 1
ATOM 1289 N N . PRO A 1 138 ? 54.339 -2.355 -26.268 1.00 53.00 138 PRO A N 1
ATOM 1290 C CA . PRO A 1 138 ? 55.554 -2.594 -25.492 1.00 50.98 138 PRO A CA 1
ATOM 1291 C C . PRO A 1 138 ? 55.562 -4.036 -24.985 1.00 47.32 138 PRO A C 1
ATOM 1292 O O . PRO A 1 138 ? 55.622 -4.949 -25.809 1.00 47.82 138 PRO A O 1
ATOM 1303 N N . THR A 1 139 ? 55.485 -4.248 -23.675 1.00 42.71 139 THR A N 1
ATOM 1304 C CA . THR A 1 139 ? 55.427 -5.590 -23.142 1.00 38.61 139 THR A CA 1
ATOM 1305 C C . THR A 1 139 ? 54.020 -6.141 -23.389 1.00 34.59 139 THR A C 1
ATOM 1306 O O . THR A 1 139 ? 53.026 -5.417 -23.261 1.00 34.54 139 THR A O 1
ATOM 1317 N N . THR A 1 140 ? 53.938 -7.412 -23.767 1.00 31.66 140 THR A N 1
ATOM 1318 C CA . THR A 1 140 ? 52.641 -8.078 -23.901 1.00 30.12 140 THR A CA 1
ATOM 1319 C C . THR A 1 140 ? 52.692 -9.440 -23.227 1.00 28.75 140 THR A C 1
ATOM 1320 O O . THR A 1 140 ? 53.778 -9.994 -23.041 1.00 28.64 140 THR A O 1
ATOM 1331 N N . THR A 1 141 ? 51.528 -9.962 -22.844 1.00 27.24 141 THR A N 1
ATOM 1332 C CA . THR A 1 141 ? 51.416 -11.330 -22.358 1.00 25.15 141 THR A CA 1
ATOM 1333 C C . THR A 1 141 ? 50.386 -12.003 -23.240 1.00 24.30 141 THR A C 1
ATOM 1334 O O . THR A 1 141 ? 49.256 -11.536 -23.336 1.00 25.04 141 THR A O 1
ATOM 1345 N N . VAL A 1 142 ? 50.801 -13.077 -23.902 1.00 24.56 142 VAL A N 1
ATOM 1346 C CA . VAL A 1 142 ? 49.966 -13.785 -24.862 1.00 24.76 142 VAL A CA 1
ATOM 1347 C C . VAL A 1 142 ? 49.467 -15.101 -24.283 1.00 24.97 142 VAL A C 1
ATOM 1348 O O . VAL A 1 142 ? 50.240 -15.848 -23.682 1.00 26.01 142 VAL A O 1
ATOM 1361 N N . LEU A 1 143 ? 48.176 -15.373 -24.486 1.00 24.09 143 LEU A N 1
ATOM 1362 C CA . LEU A 1 143 ? 47.575 -16.656 -24.152 1.00 24.32 143 LEU A CA 1
ATOM 1363 C C . LEU A 1 143 ? 47.059 -17.306 -25.423 1.00 24.44 143 LEU A C 1
ATOM 1364 O O . LEU A 1 143 ? 46.176 -16.758 -26.100 1.00 22.96 143 LEU A O 1
ATOM 1380 N N A SER A 1 144 ? 47.609 -18.481 -25.728 0.36 25.93 144 SER A N 1
ATOM 1381 N N B SER A 1 144 ? 47.621 -18.468 -25.748 0.64 26.09 144 SER A N 1
ATOM 1382 C CA A SER A 1 144 ? 47.208 -19.270 -26.883 0.36 27.00 144 SER A CA 1
ATOM 1383 C CA B SER A 1 144 ? 47.160 -19.273 -26.866 0.64 27.75 144 SER A CA 1
ATOM 1384 C C A SER A 1 144 ? 47.241 -20.757 -26.532 0.36 28.19 144 SER A C 1
ATOM 1385 C C B SER A 1 144 ? 47.201 -20.748 -26.494 0.64 28.54 144 SER A C 1
ATOM 1386 O O A SER A 1 144 ? 48.065 -21.189 -25.727 0.36 29.11 144 SER A O 1
ATOM 1387 O O B SER A 1 144 ? 47.983 -21.163 -25.642 0.64 29.50 144 SER A O 1
ATOM 1402 N N . HIS A 1 145 ? 46.338 -21.530 -27.133 1.00 28.12 145 HIS A N 1
ATOM 1403 C CA . HIS A 1 145 ? 46.317 -22.986 -26.967 1.00 28.82 145 HIS A CA 1
ATOM 1404 C C . HIS A 1 145 ? 46.458 -23.603 -28.352 1.00 27.52 145 HIS A C 1
ATOM 1405 O O . HIS A 1 145 ? 45.887 -23.093 -29.316 1.00 25.76 145 HIS A O 1
ATOM 1418 N N . PRO A 1 146 ? 47.188 -24.721 -28.460 1.00 30.00 146 PRO A N 1
ATOM 1419 C CA . PRO A 1 146 ? 47.354 -25.361 -29.771 1.00 30.78 146 PRO A CA 1
ATOM 1420 C C . PRO A 1 146 ? 46.041 -25.752 -30.462 1.00 31.39 146 PRO A C 1
ATOM 1421 O O . PRO A 1 146 ? 45.986 -25.688 -31.693 1.00 33.14 146 PRO A O 1
ATOM 1432 N N . HIS A 1 147 ? 45.001 -26.104 -29.706 1.00 29.14 147 HIS A N 1
ATOM 1433 C CA . HIS A 1 147 ? 43.736 -26.535 -30.316 1.00 29.16 147 HIS A CA 1
ATOM 1434 C C . HIS A 1 147 ? 42.675 -25.423 -30.431 1.00 26.01 147 HIS A C 1
ATOM 1435 O O . HIS A 1 147 ? 41.534 -25.692 -30.817 1.00 25.55 147 HIS A O 1
ATOM 1448 N N A SER A 1 148 ? 43.050 -24.188 -30.111 0.62 24.50 148 SER A N 1
ATOM 1449 N N B SER A 1 148 ? 43.059 -24.192 -30.096 0.38 24.09 148 SER A N 1
ATOM 1450 C CA A SER A 1 148 ? 42.104 -23.075 -30.165 0.62 22.77 148 SER A CA 1
ATOM 1451 C CA B SER A 1 148 ? 42.146 -23.049 -30.132 0.38 22.03 148 SER A CA 1
ATOM 1452 C C A SER A 1 148 ? 42.501 -22.017 -31.180 0.62 21.18 148 SER A C 1
ATOM 1453 C C B SER A 1 148 ? 42.522 -22.084 -31.251 0.38 20.98 148 SER A C 1
ATOM 1454 O O A SER A 1 148 ? 43.657 -21.620 -31.253 0.62 21.46 148 SER A O 1
ATOM 1455 O O B SER A 1 148 ? 43.701 -21.838 -31.488 0.38 21.56 148 SER A O 1
ATOM 1470 N N . ASP A 1 149 ? 41.519 -21.540 -31.934 1.00 19.63 149 ASP A N 1
ATOM 1471 C CA . ASP A 1 149 ? 41.747 -20.506 -32.936 1.00 19.83 149 ASP A CA 1
ATOM 1472 C C . ASP A 1 149 ? 41.881 -19.125 -32.273 1.00 18.79 149 ASP A C 1
ATOM 1473 O O . ASP A 1 149 ? 42.417 -18.194 -32.861 1.00 20.12 149 ASP A O 1
ATOM 1483 N N . LEU A 1 150 ? 41.383 -18.982 -31.052 1.00 18.70 150 LEU A N 1
ATOM 1484 C CA . LEU A 1 150 ? 41.379 -17.682 -30.391 1.00 18.16 150 LEU A CA 1
ATOM 1485 C C . LEU A 1 150 ? 42.705 -17.415 -29.682 1.00 18.91 150 LEU A C 1
ATOM 1486 O O . LEU A 1 150 ? 43.167 -18.221 -28.875 1.00 19.92 150 LEU A O 1
ATOM 1502 N N . VAL A 1 151 ? 43.314 -16.279 -30.002 1.00 17.29 151 VAL A N 1
ATOM 1503 C CA . VAL A 1 151 ? 44.554 -15.859 -29.363 1.00 17.09 151 VAL A CA 1
ATOM 1504 C C . VAL A 1 151 ? 44.283 -14.600 -28.571 1.00 17.28 151 VAL A C 1
ATOM 1505 O O . VAL A 1 151 ? 43.775 -13.614 -29.114 1.00 17.34 151 VAL A O 1
ATOM 1518 N N . PHE A 1 152 ? 44.629 -14.638 -27.286 1.00 17.53 152 PHE A N 1
ATOM 1519 C CA . PHE A 1 152 ? 44.430 -13.502 -26.398 1.00 17.31 152 PHE A CA 1
ATOM 1520 C C . PHE A 1 152 ? 45.746 -12.796 -26.096 1.00 18.68 152 PHE A C 1
ATOM 1521 O O . PHE A 1 152 ? 46.744 -13.449 -25.810 1.00 20.33 152 PHE A O 1
ATOM 1538 N N . THR A 1 153 ? 45.733 -11.466 -26.124 1.00 18.41 153 THR A N 1
ATOM 1539 C CA . THR A 1 153 ? 46.932 -10.689 -25.789 1.00 20.13 153 THR A CA 1
ATOM 1540 C C . THR A 1 153 ? 46.602 -9.576 -24.808 1.00 20.26 153 THR A C 1
ATOM 1541 O O . THR A 1 153 ? 45.650 -8.819 -24.996 1.00 20.33 153 THR A O 1
ATOM 1552 N N . LEU A 1 154 ? 47.427 -9.478 -23.774 1.00 20.47 154 LEU A N 1
ATOM 1553 C CA . LEU A 1 154 ? 47.357 -8.399 -22.811 1.00 20.77 154 LEU A CA 1
ATOM 1554 C C . LEU A 1 154 ? 48.482 -7.406 -23.105 1.00 21.62 154 LEU A C 1
ATOM 1555 O O . LEU A 1 154 ? 49.666 -7.785 -23.119 1.00 23.31 154 LEU A O 1
ATOM 1571 N N . PHE A 1 155 ? 48.110 -6.153 -23.367 1.00 22.20 155 PHE A N 1
ATOM 1572 C CA . PHE A 1 155 ? 49.076 -5.104 -23.685 1.00 24.03 155 PHE A CA 1
ATOM 1573 C C . PHE A 1 155 ? 49.339 -4.252 -22.453 1.00 23.51 155 PHE A C 1
ATOM 1574 O O . PHE A 1 155 ? 48.419 -3.674 -21.875 1.00 22.82 155 PHE A O 1
ATOM 1591 N N . HIS A 1 156 ? 50.612 -4.169 -22.059 1.00 23.64 156 HIS A N 1
ATOM 1592 C CA . HIS A 1 156 ? 51.004 -3.463 -20.838 1.00 24.21 156 HIS A CA 1
ATOM 1593 C C . HIS A 1 156 ? 51.253 -1.986 -21.104 1.00 25.57 156 HIS A C 1
ATOM 1594 O O . HIS A 1 156 ? 52.290 -1.436 -20.723 1.00 26.85 156 HIS A O 1
ATOM 1607 N N . THR A 1 157 ? 50.296 -1.347 -21.757 1.00 25.51 157 THR A N 1
ATOM 1608 C CA . THR A 1 157 ? 50.354 0.071 -22.044 1.00 25.60 157 THR A CA 1
ATOM 1609 C C . THR A 1 157 ? 49.698 0.839 -20.900 1.00 25.68 157 THR A C 1
ATOM 1610 O O . THR A 1 157 ? 49.148 0.229 -19.974 1.00 25.88 157 THR A O 1
ATOM 1621 N N . THR A 1 158 ? 49.758 2.171 -20.963 1.00 25.75 158 THR A N 1
ATOM 1622 C CA . THR A 1 158 ? 49.167 3.021 -19.933 1.00 26.66 158 THR A CA 1
ATOM 1623 C C . THR A 1 158 ? 48.193 4.018 -20.570 1.00 26.97 158 THR A C 1
ATOM 1624 O O . THR A 1 158 ? 48.616 4.995 -21.179 1.00 29.46 158 THR A O 1
ATOM 1635 N N . PRO A 1 159 ? 46.874 3.762 -20.464 1.00 24.22 159 PRO A N 1
ATOM 1636 C CA . PRO A 1 159 ? 46.208 2.603 -19.850 1.00 22.99 159 PRO A CA 1
ATOM 1637 C C . PRO A 1 159 ? 46.370 1.319 -20.671 1.00 22.20 159 PRO A C 1
ATOM 1638 O O . PRO A 1 159 ? 46.740 1.369 -21.843 1.00 23.10 159 PRO A O 1
ATOM 1649 N N . PHE A 1 160 ? 46.090 0.179 -20.047 1.00 20.77 160 PHE A N 1
ATOM 1650 C CA . PHE A 1 160 ? 46.323 -1.118 -20.670 1.00 20.68 160 PHE A CA 1
ATOM 1651 C C . PHE A 1 160 ? 45.271 -1.426 -21.739 1.00 20.04 160 PHE A C 1
ATOM 1652 O O . PHE A 1 160 ? 44.251 -0.729 -21.868 1.00 19.68 160 PHE A O 1
ATOM 1669 N N . GLY A 1 161 ? 45.523 -2.479 -22.506 1.00 19.22 161 GLY A N 1
ATOM 1670 C CA . GLY A 1 161 ? 44.569 -2.944 -23.495 1.00 20.03 161 GLY A CA 1
ATOM 1671 C C . GLY A 1 161 ? 44.613 -4.449 -23.601 1.00 19.36 161 GLY A C 1
ATOM 1672 O O . GLY A 1 161 ? 45.489 -5.098 -23.037 1.00 19.75 161 GLY A O 1
ATOM 1676 N N . PHE A 1 162 ? 43.656 -5.010 -24.334 1.00 18.25 162 PHE A N 1
ATOM 1677 C CA . PHE A 1 162 ? 43.703 -6.426 -24.684 1.00 18.14 162 PHE A CA 1
ATOM 1678 C C . PHE A 1 162 ? 43.021 -6.660 -26.010 1.00 17.20 162 PHE A C 1
ATOM 1679 O O . PHE A 1 162 ? 42.195 -5.858 -26.428 1.00 17.48 162 PHE A O 1
ATOM 1696 N N . THR A 1 163 ? 43.399 -7.742 -26.681 1.00 17.11 163 THR A N 1
ATOM 1697 C CA . THR A 1 163 ? 42.761 -8.117 -27.929 1.00 17.17 163 THR A CA 1
ATOM 1698 C C . THR A 1 163 ? 42.549 -9.612 -28.000 1.00 17.84 163 THR A C 1
ATOM 1699 O O . THR A 1 163 ? 43.199 -10.383 -27.295 1.00 17.56 163 THR A O 1
ATOM 1710 N N . ILE A 1 164 ? 41.651 -10.000 -28.896 1.00 17.67 164 ILE A N 1
ATOM 1711 C CA . ILE A 1 164 ? 41.436 -11.397 -29.248 1.00 17.09 164 ILE A CA 1
ATOM 1712 C C . ILE A 1 164 ? 41.409 -11.481 -30.762 1.00 16.67 164 ILE A C 1
ATOM 1713 O O . ILE A 1 164 ? 40.604 -10.801 -31.396 1.00 16.87 164 ILE A O 1
ATOM 1729 N N . TYR A 1 165 ? 42.295 -12.291 -31.347 1.00 16.85 165 TYR A N 1
ATOM 1730 C CA . TYR A 1 165 ? 42.330 -12.457 -32.802 1.00 16.93 165 TYR A CA 1
ATOM 1731 C C . TYR A 1 165 ? 42.370 -13.932 -33.168 1.00 17.44 165 TYR A C 1
ATOM 1732 O O . TYR A 1 165 ? 42.601 -14.780 -32.312 1.00 17.31 165 TYR A O 1
ATOM 1750 N N . ARG A 1 166 ? 42.087 -14.224 -34.435 1.00 17.38 166 ARG A N 1
ATOM 1751 C CA . ARG A 1 166 ? 42.116 -15.583 -34.954 1.00 18.02 166 ARG A CA 1
ATOM 1752 C C . ARG A 1 166 ? 43.521 -16.001 -35.368 1.00 19.42 166 ARG A C 1
ATOM 1753 O O . ARG A 1 166 ? 44.149 -15.372 -36.215 1.00 19.56 166 ARG A O 1
ATOM 1774 N N . LYS A 1 167 ? 43.987 -17.098 -34.796 1.00 20.05 167 LYS A N 1
ATOM 1775 C CA . LYS A 1 167 ? 45.267 -17.678 -35.172 1.00 21.06 167 LYS A CA 1
ATOM 1776 C C . LYS A 1 167 ? 45.326 -17.947 -36.678 1.00 21.13 167 LYS A C 1
ATOM 1777 O O . LYS A 1 167 ? 46.355 -17.720 -37.315 1.00 23.32 167 LYS A O 1
ATOM 1796 N N . SER A 1 168 ? 44.214 -18.413 -37.243 1.00 19.98 168 SER A N 1
ATOM 1797 C CA . SER A 1 168 ? 44.166 -18.831 -38.645 1.00 21.04 168 SER A CA 1
ATOM 1798 C C . SER A 1 168 ? 44.265 -17.668 -39.637 1.00 21.79 168 SER A C 1
ATOM 1799 O O . SER A 1 168 ? 45.083 -17.701 -40.547 1.00 24.40 168 SER A O 1
ATOM 1807 N N . THR A 1 169 ? 43.450 -16.633 -39.462 1.00 19.36 169 THR A N 1
ATOM 1808 C CA . THR A 1 169 ? 43.392 -15.552 -40.452 1.00 19.43 169 THR A CA 1
ATOM 1809 C C . THR A 1 169 ? 43.973 -14.234 -39.956 1.00 20.03 169 THR A C 1
ATOM 1810 O O . THR A 1 169 ? 44.063 -13.273 -40.718 1.00 20.25 169 THR A O 1
ATOM 1821 N N . HIS A 1 170 ? 44.322 -14.183 -38.674 1.00 19.94 170 HIS A N 1
ATOM 1822 C CA . HIS A 1 170 ? 44.750 -12.947 -37.999 1.00 21.53 170 HIS A CA 1
ATOM 1823 C C . HIS A 1 170 ? 43.691 -11.854 -37.904 1.00 19.95 170 HIS A C 1
ATOM 1824 O O . HIS A 1 170 ? 43.992 -10.724 -37.514 1.00 21.32 170 HIS A O 1
ATOM 1837 N N . ASP A 1 171 ? 42.444 -12.194 -38.200 1.00 17.28 171 ASP A N 1
ATOM 1838 C CA . ASP A 1 171 ? 41.374 -11.229 -38.040 1.00 16.46 171 ASP A CA 1
ATOM 1839 C C . ASP A 1 171 ? 41.195 -10.944 -36.552 1.00 16.44 171 ASP A C 1
ATOM 1840 O O . ASP A 1 171 ? 41.057 -11.861 -35.737 1.00 17.52 171 ASP A O 1
ATOM 1849 N N . VAL A 1 172 ? 41.194 -9.667 -36.202 1.00 16.11 172 VAL A N 1
ATOM 1850 C CA . VAL A 1 172 ? 40.989 -9.271 -34.819 1.00 15.97 172 VAL A CA 1
ATOM 1851 C C . VAL A 1 172 ? 39.483 -9.234 -34.557 1.00 15.71 172 VAL A C 1
ATOM 1852 O O . VAL A 1 172 ? 38.720 -8.558 -35.260 1.00 16.84 172 VAL A O 1
ATOM 1865 N N . LEU A 1 173 ? 39.056 -9.978 -33.551 1.00 15.10 173 LEU A N 1
ATOM 1866 C CA . LEU A 1 173 ? 37.622 -10.133 -33.291 1.00 15.42 173 LEU A CA 1
ATOM 1867 C C . LEU A 1 173 ? 37.119 -9.101 -32.301 1.00 15.19 173 LEU A C 1
ATOM 1868 O O . LEU A 1 173 ? 36.048 -8.547 -32.477 1.00 16.08 173 LEU A O 1
ATOM 1884 N N . PHE A 1 174 ? 37.894 -8.871 -31.246 1.00 14.77 174 PHE A N 1
ATOM 1885 C CA . PHE A 1 174 ? 37.530 -7.936 -30.182 1.00 15.18 174 PHE A CA 1
ATOM 1886 C C . PHE A 1 174 ? 38.818 -7.199 -29.833 1.00 15.80 174 PHE A C 1
ATOM 1887 O O . PHE A 1 174 ? 39.811 -7.829 -29.500 1.00 16.99 174 PHE A O 1
ATOM 1904 N N . ASP A 1 175 ? 38.797 -5.875 -29.934 1.00 15.18 175 ASP A N 1
ATOM 1905 C CA . ASP A 1 175 ? 40.003 -5.056 -29.783 1.00 15.89 175 ASP A CA 1
ATOM 1906 C C . ASP A 1 175 ? 39.753 -3.954 -28.758 1.00 16.43 175 ASP A C 1
ATOM 1907 O O . ASP A 1 175 ? 39.182 -2.903 -29.073 1.00 15.91 175 ASP A O 1
ATOM 1916 N N . ALA A 1 176 ? 40.173 -4.216 -27.528 1.00 16.20 176 ALA A N 1
ATOM 1917 C CA . ALA A 1 176 ? 40.023 -3.276 -26.430 1.00 17.35 176 ALA A CA 1
ATOM 1918 C C . ALA A 1 176 ? 41.328 -2.507 -26.172 1.00 19.57 176 ALA A C 1
ATOM 1919 O O . ALA A 1 176 ? 41.670 -2.216 -25.022 1.00 20.96 176 ALA A O 1
ATOM 1926 N N . THR A 1 177 ? 42.043 -2.195 -27.248 1.00 20.12 177 THR A N 1
ATOM 1927 C CA . THR A 1 177 ? 43.186 -1.288 -27.186 1.00 21.23 177 THR A CA 1
ATOM 1928 C C . THR A 1 177 ? 42.653 0.120 -27.023 1.00 20.49 177 THR A C 1
ATOM 1929 O O . THR A 1 177 ? 41.907 0.588 -27.876 1.00 21.22 177 THR A O 1
ATOM 1940 N N . PRO A 1 178 ? 43.043 0.817 -25.946 1.00 21.58 178 PRO A N 1
ATOM 1941 C CA . PRO A 1 178 ? 42.558 2.188 -25.835 1.00 22.54 178 PRO A CA 1
ATOM 1942 C C . PRO A 1 178 ? 43.230 3.137 -26.823 1.00 22.48 178 PRO A C 1
ATOM 1943 O O . PRO A 1 178 ? 44.375 2.934 -27.240 1.00 22.95 178 PRO A O 1
ATOM 1954 N N . ILE A 1 179 ? 42.491 4.167 -27.210 1.00 23.77 179 ILE A N 1
ATOM 1955 C CA . ILE A 1 179 ? 43.090 5.345 -27.813 1.00 25.79 179 ILE A CA 1
ATOM 1956 C C . ILE A 1 179 ? 43.508 6.225 -26.633 1.00 27.17 179 ILE A C 1
ATOM 1957 O O . ILE A 1 179 ? 42.644 6.694 -25.891 1.00 27.08 179 ILE A O 1
ATOM 1973 N N . PRO A 1 180 ? 44.830 6.417 -26.425 1.00 28.80 180 PRO A N 1
ATOM 1974 C CA . PRO A 1 180 ? 45.315 7.042 -25.182 1.00 30.36 180 PRO A CA 1
ATOM 1975 C C . PRO A 1 180 ? 44.702 8.408 -24.855 1.00 31.15 180 PRO A C 1
ATOM 1976 O O . PRO A 1 180 ? 44.533 8.744 -23.682 1.00 32.39 180 PRO A O 1
ATOM 1987 N N . SER A 1 181 ? 44.339 9.173 -25.871 1.00 31.14 181 SER A N 1
ATOM 1988 C CA . SER A 1 181 ? 43.815 10.510 -25.646 1.00 32.72 181 SER A CA 1
ATOM 1989 C C . SER A 1 181 ? 42.315 10.518 -25.365 1.00 32.24 181 SER A C 1
ATOM 1990 O O . SER A 1 181 ? 41.731 11.582 -25.111 1.00 33.50 181 SER A O 1
ATOM 1998 N N . ASN A 1 182 ? 41.704 9.333 -25.365 1.00 29.49 182 ASN A N 1
ATOM 1999 C CA . ASN A 1 182 ? 40.256 9.222 -25.454 1.00 26.24 182 ASN A CA 1
ATOM 2000 C C . ASN A 1 182 ? 39.677 8.237 -24.431 1.00 23.11 182 ASN A C 1
ATOM 2001 O O . ASN A 1 182 ? 39.592 7.028 -24.679 1.00 22.42 182 ASN A O 1
ATOM 2012 N N . PRO A 1 183 ? 39.252 8.757 -23.281 1.00 21.98 183 PRO A N 1
ATOM 2013 C CA . PRO A 1 183 ? 38.757 7.909 -22.192 1.00 21.59 183 PRO A CA 1
ATOM 2014 C C . PRO A 1 183 ? 37.496 7.110 -22.532 1.00 19.67 183 PRO A C 1
ATOM 2015 O O 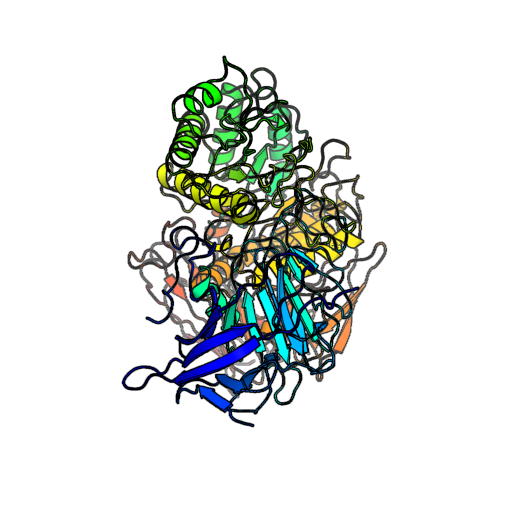. PRO A 1 183 ? 37.170 6.160 -21.812 1.00 18.45 183 PRO A O 1
ATOM 2026 N N . THR A 1 184 ? 36.801 7.472 -23.608 1.00 19.81 184 THR A N 1
ATOM 2027 C CA . THR A 1 184 ? 35.613 6.725 -24.010 1.00 19.79 184 THR A CA 1
ATOM 2028 C C . THR A 1 184 ? 36.004 5.335 -24.496 1.00 19.26 184 THR A C 1
ATOM 2029 O O . THR A 1 184 ? 35.144 4.460 -24.639 1.00 19.52 184 THR A O 1
ATOM 2040 N N . THR A 1 185 ? 37.299 5.129 -24.727 1.00 18.20 185 THR A N 1
ATOM 2041 C CA . THR A 1 185 ? 37.801 3.853 -25.231 1.00 17.51 185 THR A CA 1
ATOM 2042 C C . THR A 1 185 ? 38.467 3.017 -24.137 1.00 18.00 185 THR A C 1
ATOM 2043 O O . THR A 1 185 ? 38.915 1.894 -24.399 1.00 18.91 185 THR A O 1
ATOM 2054 N N . PHE A 1 186 ? 38.537 3.558 -22.919 1.00 17.42 186 PHE A N 1
ATOM 2055 C CA . PHE A 1 186 ? 39.167 2.859 -21.793 1.00 16.63 186 PHE A CA 1
ATOM 2056 C C . PHE A 1 186 ? 38.258 1.806 -21.156 1.00 16.18 186 PHE A C 1
ATOM 2057 O O . PHE A 1 186 ? 37.021 1.888 -21.240 1.00 15.72 186 PHE A O 1
ATOM 2074 N N . LEU A 1 187 ? 38.885 0.854 -20.466 1.00 16.26 187 LEU A N 1
ATOM 2075 C CA . LEU A 1 187 ? 38.205 0.088 -19.422 1.00 16.33 187 LEU A CA 1
ATOM 2076 C C . LEU A 1 187 ? 38.128 0.979 -18.191 1.00 16.01 187 LEU A C 1
ATOM 2077 O O . LEU A 1 187 ? 39.145 1.433 -17.672 1.00 16.58 187 LEU A O 1
ATOM 2093 N N . ILE A 1 188 ? 36.905 1.279 -17.775 1.00 14.72 188 ILE A N 1
ATOM 2094 C CA . ILE A 1 188 ? 36.647 2.014 -16.540 1.00 14.19 188 ILE A CA 1
ATOM 2095 C C . ILE A 1 188 ? 35.828 1.071 -15.674 1.00 13.39 188 ILE A C 1
ATOM 2096 O O . ILE A 1 188 ? 34.983 0.325 -16.182 1.00 13.16 188 ILE A O 1
ATOM 2112 N N . TYR A 1 189 ? 36.102 1.071 -14.377 1.00 13.61 189 TYR A N 1
ATOM 2113 C CA . TYR A 1 189 ? 35.530 0.060 -13.496 1.00 14.36 189 TYR A CA 1
ATOM 2114 C C . TYR A 1 189 ? 35.198 0.693 -12.152 1.00 13.82 189 TYR A C 1
ATOM 2115 O O . TYR A 1 189 ? 35.997 0.692 -11.199 1.00 14.71 189 TYR A O 1
ATOM 2133 N N . LYS A 1 190 ? 34.004 1.260 -12.110 1.00 13.24 190 LYS A N 1
ATOM 2134 C CA . LYS A 1 190 ? 33.469 1.885 -10.905 1.00 13.99 190 LYS A CA 1
ATOM 2135 C C . LYS A 1 190 ? 32.325 1.040 -10.361 1.00 13.34 190 LYS A C 1
ATOM 2136 O O . LYS A 1 190 ? 31.743 0.233 -11.082 1.00 12.80 190 LYS A O 1
ATOM 2155 N N . ASP A 1 191 ? 32.001 1.214 -9.082 1.00 13.47 191 ASP A N 1
ATOM 2156 C CA . ASP A 1 191 ? 31.010 0.367 -8.436 1.00 14.12 191 ASP A CA 1
ATOM 2157 C C . ASP A 1 191 ? 29.712 0.260 -9.246 1.00 13.69 191 ASP A C 1
ATOM 2158 O O . ASP A 1 191 ? 29.137 -0.820 -9.345 1.00 13.38 191 ASP A O 1
ATOM 2167 N N . GLN A 1 192 ? 29.262 1.383 -9.799 1.00 13.31 192 GLN A N 1
ATOM 2168 C CA . GLN A 1 192 ? 28.037 1.441 -10.604 1.00 12.46 192 GLN A CA 1
ATOM 2169 C C . GLN A 1 192 ? 28.257 1.965 -12.027 1.00 12.19 192 GLN A C 1
ATOM 2170 O O . GLN A 1 192 ? 27.338 2.511 -12.650 1.00 11.64 192 GLN A O 1
ATOM 2184 N N . TYR A 1 193 ? 29.465 1.776 -12.553 1.00 11.49 193 TYR A N 1
ATOM 2185 C CA . TYR A 1 193 ? 29.753 2.137 -13.935 1.00 11.50 193 TYR A CA 1
ATOM 2186 C C . TYR A 1 193 ? 30.929 1.338 -14.443 1.00 11.95 193 TYR A C 1
ATOM 2187 O O . TYR A 1 193 ? 32.074 1.626 -14.104 1.00 12.71 193 TYR A O 1
ATOM 2205 N N . LEU A 1 194 ? 30.628 0.317 -15.241 1.00 11.89 194 LEU A N 1
ATOM 2206 C CA . LEU A 1 194 ? 31.656 -0.454 -15.938 1.00 12.13 194 LEU A CA 1
ATOM 2207 C C . LEU A 1 194 ? 31.584 -0.053 -17.399 1.00 12.93 194 LEU A C 1
ATOM 2208 O O . LEU A 1 194 ? 30.500 -0.044 -17.992 1.00 13.51 194 LEU A O 1
ATOM 2224 N N . GLN A 1 195 ? 32.729 0.294 -17.972 1.00 12.92 195 GLN A N 1
ATOM 2225 C CA . GLN A 1 195 ? 32.810 0.683 -19.377 1.00 12.66 195 GLN A CA 1
ATOM 2226 C C . GLN A 1 195 ? 33.825 -0.210 -20.061 1.00 12.28 195 GLN A C 1
ATOM 2227 O O . GLN A 1 195 ? 34.977 -0.277 -19.630 1.00 13.38 195 GLN A O 1
ATOM 2241 N N . LEU A 1 196 ? 33.399 -0.885 -21.121 1.00 13.26 196 LEU A N 1
ATOM 2242 C CA . LEU A 1 196 ? 34.254 -1.776 -21.894 1.00 14.56 196 LEU A CA 1
ATOM 2243 C C . LEU A 1 196 ? 33.979 -1.539 -23.362 1.00 13.52 196 LEU A C 1
ATOM 2244 O O . LEU A 1 196 ? 32.832 -1.585 -23.780 1.00 11.61 196 LEU A O 1
ATOM 2260 N N . SER A 1 197 ? 35.031 -1.297 -24.137 1.00 14.62 197 SER A N 1
ATOM 2261 C CA . SER A 1 197 ? 34.899 -0.884 -25.524 1.00 15.05 197 SER A CA 1
ATOM 2262 C C . SER A 1 197 ? 35.787 -1.731 -26.445 1.00 15.16 197 SER A C 1
ATOM 2263 O O . SER A 1 197 ? 36.916 -2.084 -26.082 1.00 15.25 197 SER A O 1
ATOM 2271 N N . SER A 1 198 ? 35.269 -2.057 -27.624 1.00 14.22 198 SER A N 1
ATOM 2272 C CA . SER A 1 198 ? 36.051 -2.690 -28.693 1.00 13.69 198 SER A CA 1
ATOM 2273 C C . SER A 1 198 ? 35.883 -1.933 -29.994 1.00 12.71 198 SER A C 1
ATOM 2274 O O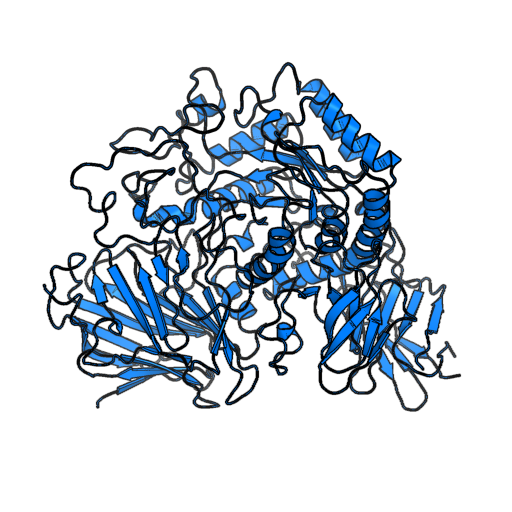 . SER A 1 198 ? 34.776 -1.538 -30.358 1.00 13.06 198 SER A O 1
ATOM 2282 N N . SER A 1 199 ? 36.987 -1.729 -30.708 1.00 13.74 199 SER A N 1
ATOM 2283 C CA . SER A 1 199 ? 36.879 -1.266 -32.079 1.00 14.40 199 SER A CA 1
ATOM 2284 C C . SER A 1 199 ? 36.371 -2.418 -32.955 1.00 13.95 199 SER A C 1
ATOM 2285 O O . SER A 1 199 ? 36.431 -3.591 -32.568 1.00 14.20 199 SER A O 1
ATOM 2293 N N . LEU A 1 200 ? 35.820 -2.074 -34.110 1.00 14.87 200 LEU A N 1
ATOM 2294 C CA . LEU A 1 200 ? 35.313 -3.064 -35.054 1.00 14.54 200 LEU A CA 1
ATOM 2295 C C . LEU A 1 200 ? 35.638 -2.581 -36.451 1.00 14.95 200 LEU A C 1
ATOM 2296 O O . LEU A 1 200 ? 35.658 -1.382 -36.677 1.00 14.86 200 LEU A O 1
ATOM 2312 N N . PRO A 1 201 ? 35.857 -3.505 -37.402 1.00 15.06 201 PRO A N 1
ATOM 2313 C CA . PRO A 1 201 ? 36.036 -3.093 -38.802 1.00 15.11 201 PRO A CA 1
ATOM 2314 C C . PRO A 1 201 ? 34.667 -2.765 -39.366 1.00 16.84 201 PRO A C 1
ATOM 2315 O O . PRO A 1 201 ? 33.842 -3.665 -39.530 1.00 16.95 201 PRO A O 1
ATOM 2326 N N . ALA A 1 202 ? 34.405 -1.493 -39.592 1.00 18.36 202 ALA A N 1
ATOM 2327 C CA . ALA A 1 202 ? 33.062 -1.002 -39.876 1.00 18.98 202 ALA A CA 1
ATOM 2328 C C . ALA A 1 202 ? 32.368 -1.661 -41.065 1.00 19.83 202 ALA A C 1
ATOM 2329 O O . ALA A 1 202 ? 31.190 -1.942 -40.991 1.00 22.12 202 ALA A O 1
ATOM 2336 N N . GLN A 1 203 ? 33.080 -1.908 -42.153 1.00 20.86 203 GLN A N 1
ATOM 2337 C CA . GLN A 1 203 ? 32.455 -2.505 -43.324 1.00 23.55 203 GLN A CA 1
ATOM 2338 C C . GLN A 1 203 ? 32.369 -4.028 -43.201 1.00 21.38 203 GLN A C 1
ATOM 2339 O O . GLN A 1 203 ? 31.505 -4.660 -43.800 1.00 25.06 203 GLN A O 1
ATOM 2353 N N . GLN A 1 204 ? 33.256 -4.629 -42.426 1.00 16.33 204 GLN A N 1
ATOM 2354 C CA . GLN A 1 204 ? 33.359 -6.079 -42.441 1.00 15.34 204 GLN A CA 1
ATOM 2355 C C . GLN A 1 204 ? 32.566 -6.752 -41.347 1.00 13.55 204 GLN A C 1
ATOM 2356 O O . GLN A 1 204 ? 32.155 -7.892 -41.508 1.00 13.38 204 GLN A O 1
ATOM 2370 N N . ALA A 1 205 ? 32.366 -6.063 -40.232 1.00 12.49 205 ALA A N 1
ATOM 2371 C CA . ALA A 1 205 ? 31.669 -6.642 -39.088 1.00 12.27 205 ALA A CA 1
ATOM 2372 C C . ALA A 1 205 ? 30.181 -6.376 -39.197 1.00 11.59 205 ALA A C 1
ATOM 2373 O O . ALA A 1 205 ? 29.755 -5.221 -39.230 1.00 12.78 205 ALA A O 1
ATOM 2380 N N . HIS A 1 206 ? 29.404 -7.454 -39.231 1.00 11.30 206 HIS A N 1
ATOM 2381 C CA . HIS A 1 206 ? 27.948 -7.410 -39.293 1.00 10.52 206 HIS A CA 1
ATOM 2382 C C . HIS A 1 206 ? 27.449 -7.978 -37.987 1.00 9.89 206 HIS A C 1
ATOM 2383 O O . HIS A 1 206 ? 27.673 -9.169 -37.699 1.00 9.88 206 HIS A O 1
ATOM 2396 N N . LEU A 1 207 ? 26.793 -7.141 -37.188 1.00 9.71 207 LEU A N 1
ATOM 2397 C CA . LEU A 1 207 ? 26.398 -7.526 -35.822 1.00 9.74 207 LEU A CA 1
ATOM 2398 C C . LEU A 1 207 ? 24.900 -7.761 -35.704 1.00 8.64 207 LEU A C 1
ATOM 2399 O O . LEU A 1 207 ? 24.107 -7.093 -36.369 1.00 9.35 207 LEU A O 1
ATOM 2415 N N . TYR A 1 208 ? 24.545 -8.705 -34.833 1.00 8.86 208 TYR A N 1
ATOM 2416 C CA . TYR A 1 208 ? 23.160 -9.114 -34.599 1.00 8.09 208 TYR A CA 1
ATOM 2417 C C . TYR A 1 208 ? 22.982 -9.410 -33.121 1.00 8.93 208 TYR A C 1
ATOM 2418 O O . TYR A 1 208 ? 23.833 -10.045 -32.519 1.00 10.19 208 TYR A O 1
ATOM 2436 N N . GLY A 1 209 ? 21.875 -8.960 -32.547 1.00 8.06 209 GLY A N 1
ATOM 2437 C CA . GLY A 1 209 ? 21.487 -9.374 -31.210 1.00 7.96 209 GLY A CA 1
ATOM 2438 C C . GLY A 1 209 ? 21.191 -8.229 -30.262 1.00 8.54 209 GLY A C 1
ATOM 2439 O O . GLY A 1 209 ? 20.479 -7.283 -30.622 1.00 8.75 209 GLY A O 1
ATOM 2443 N N . LEU A 1 210 ? 21.739 -8.337 -29.052 1.00 8.27 210 LEU A N 1
ATOM 2444 C CA . LEU A 1 210 ? 21.620 -7.332 -27.997 1.00 8.52 210 LEU A CA 1
ATOM 2445 C C . LEU A 1 210 ? 20.170 -6.948 -27.747 1.00 8.77 210 LEU A C 1
ATOM 2446 O O . LEU A 1 210 ? 19.787 -5.786 -27.831 1.00 8.93 210 LEU A O 1
ATOM 2462 N N . GLY A 1 211 ? 19.359 -7.951 -27.451 1.00 8.07 211 GLY A N 1
ATOM 2463 C CA . GLY A 1 211 ? 17.930 -7.769 -27.283 1.00 8.00 211 GLY A CA 1
ATOM 2464 C C . GLY A 1 211 ? 17.552 -7.306 -25.897 1.00 7.53 211 GLY A C 1
ATOM 2465 O O . GLY A 1 211 ? 18.410 -7.281 -25.011 1.00 7.73 211 GLY A O 1
ATOM 2469 N N . GLU A 1 212 ? 16.289 -6.926 -25.687 1.00 7.47 212 GLU A N 1
ATOM 2470 C CA . GLU A 1 212 ? 15.199 -7.035 -26.663 1.00 7.39 212 GLU A CA 1
ATOM 2471 C C . GLU A 1 212 ? 14.766 -5.646 -27.161 1.00 8.23 212 GLU A C 1
ATOM 2472 O O . GLU A 1 212 ? 14.423 -4.777 -26.351 1.00 8.42 212 GLU A O 1
ATOM 2484 N N . HIS A 1 213 ? 14.746 -5.469 -28.483 1.00 7.57 213 HIS A N 1
ATOM 2485 C CA . HIS A 1 213 ? 14.374 -4.207 -29.132 1.00 7.53 213 HIS A CA 1
ATOM 2486 C C . HIS A 1 213 ? 13.720 -4.491 -30.455 1.00 8.34 213 HIS A C 1
ATOM 2487 O O . HIS A 1 213 ? 14.187 -5.327 -31.210 1.00 10.36 213 HIS A O 1
ATOM 2500 N N . THR A 1 214 ? 12.670 -3.740 -30.750 1.00 7.91 214 THR A N 1
ATOM 2501 C CA . THR A 1 214 ? 12.057 -3.740 -32.057 1.00 7.77 214 THR A CA 1
ATOM 2502 C C . THR A 1 214 ? 12.851 -2.861 -33.006 1.00 8.07 214 THR A C 1
ATOM 2503 O O . THR A 1 214 ? 13.118 -1.688 -32.732 1.00 9.18 214 THR A O 1
ATOM 2514 N N . LYS A 1 215 ? 13.194 -3.430 -34.149 1.00 8.63 215 LYS A N 1
ATOM 2515 C CA . LYS A 1 215 ? 13.960 -2.743 -35.190 1.00 9.36 215 LYS A CA 1
ATOM 2516 C C . LYS A 1 215 ? 13.456 -3.156 -36.562 1.00 9.59 215 LYS A C 1
ATOM 2517 O O . LYS A 1 215 ? 13.008 -4.287 -36.751 1.00 9.44 215 LYS A O 1
ATOM 2536 N N . PRO A 1 216 ? 13.590 -2.269 -37.554 1.00 9.90 216 PRO A N 1
ATOM 2537 C CA . PRO A 1 216 ? 13.201 -2.629 -38.921 1.00 10.81 216 PRO A CA 1
ATOM 2538 C C . PRO A 1 216 ? 14.224 -3.538 -39.590 1.00 10.52 216 PRO A C 1
ATOM 2539 O O . PRO A 1 216 ? 13.918 -4.135 -40.607 1.00 11.72 216 PRO A O 1
ATOM 2550 N N . THR A 1 217 ? 15.441 -3.609 -39.057 1.00 9.73 217 THR A N 1
ATOM 2551 C CA . THR A 1 217 ? 16.446 -4.489 -39.614 1.00 10.08 217 THR A CA 1
ATOM 2552 C C . THR A 1 217 ? 16.890 -5.528 -38.584 1.00 9.27 217 THR A C 1
ATOM 2553 O O . THR A 1 217 ? 16.802 -5.324 -37.379 1.00 11.50 217 THR A O 1
ATOM 2564 N N . PHE A 1 218 ? 17.343 -6.667 -39.092 1.00 8.98 218 PHE A N 1
ATOM 2565 C CA . PHE A 1 218 ? 17.916 -7.723 -38.269 1.00 9.11 218 PHE A CA 1
ATOM 2566 C C . PHE A 1 218 ? 19.379 -7.380 -37.967 1.00 9.02 218 PHE A C 1
ATOM 2567 O O . PHE A 1 218 ? 19.769 -7.255 -36.806 1.00 10.12 218 PHE A O 1
ATOM 2584 N N . GLN A 1 219 ? 20.196 -7.201 -38.999 1.00 8.74 219 GLN A N 1
ATOM 2585 C CA . GLN A 1 219 ? 21.528 -6.656 -38.793 1.00 9.27 219 GLN A CA 1
ATOM 2586 C C . GLN A 1 219 ? 21.438 -5.309 -38.084 1.00 10.43 219 GLN A C 1
ATOM 2587 O O . GLN A 1 219 ? 20.653 -4.447 -38.467 1.00 11.05 219 GLN A O 1
ATOM 2601 N N . LEU A 1 220 ? 22.230 -5.144 -37.036 1.00 9.38 220 LEU A N 1
ATOM 2602 C CA . LEU A 1 220 ? 22.190 -3.917 -36.246 1.00 10.07 220 LEU A CA 1
ATOM 2603 C C . LEU A 1 220 ? 22.664 -2.726 -37.066 1.00 10.60 220 LEU A C 1
ATOM 2604 O O . LEU A 1 220 ? 23.765 -2.737 -37.648 1.00 10.84 220 LEU A O 1
ATOM 2620 N N . ALA A 1 221 ? 21.829 -1.692 -37.125 1.00 10.52 221 ALA A N 1
ATOM 2621 C CA . ALA A 1 221 ? 22.221 -0.443 -37.769 1.00 12.12 221 ALA A CA 1
ATOM 2622 C C . ALA A 1 221 ? 23.392 0.225 -37.033 1.00 12.20 221 ALA A C 1
ATOM 2623 O O . ALA A 1 221 ? 23.483 0.168 -35.809 1.00 12.24 221 ALA A O 1
ATOM 2630 N N . HIS A 1 222 ? 24.274 0.879 -37.784 1.00 12.46 222 HIS A N 1
ATOM 2631 C CA . HIS A 1 222 ? 25.321 1.693 -37.169 1.00 12.85 222 HIS A CA 1
ATOM 2632 C C . HIS A 1 222 ? 24.723 2.919 -36.489 1.00 13.22 222 HIS A C 1
ATOM 2633 O O . HIS A 1 222 ? 23.710 3.463 -36.933 1.00 15.30 222 HIS A O 1
ATOM 2646 N N . ASN A 1 223 ? 25.380 3.338 -35.410 1.00 13.91 223 ASN A N 1
ATOM 2647 C CA . ASN A 1 223 ? 25.098 4.598 -34.713 1.00 13.99 223 ASN A CA 1
ATOM 2648 C C . ASN A 1 223 ? 23.791 4.567 -33.938 1.00 13.77 223 ASN A C 1
ATOM 2649 O O . ASN A 1 223 ? 22.829 5.263 -34.250 1.00 15.70 223 ASN A O 1
ATOM 2660 N N . GLN A 1 224 ? 23.784 3.735 -32.906 1.00 12.93 224 GLN A N 1
ATOM 2661 C CA . GLN A 1 224 ? 22.634 3.588 -32.039 1.00 11.87 224 GLN A CA 1
ATOM 2662 C C . GLN A 1 224 ? 23.079 3.180 -30.641 1.00 11.48 224 GLN A C 1
ATOM 2663 O O . GLN A 1 224 ? 24.214 2.732 -30.443 1.00 11.95 224 GLN A O 1
ATOM 2677 N N . ILE A 1 225 ? 22.166 3.355 -29.692 1.00 11.14 225 ILE A N 1
ATOM 2678 C CA . ILE A 1 225 ? 22.324 2.886 -28.314 1.00 10.59 225 ILE A CA 1
ATOM 2679 C C . ILE A 1 225 ? 21.223 1.891 -28.012 1.00 11.00 225 ILE A C 1
ATOM 2680 O O . ILE A 1 225 ? 20.050 2.172 -28.221 1.00 11.65 225 ILE A O 1
ATOM 2696 N N . LEU A 1 226 ? 21.631 0.720 -27.547 1.00 10.54 226 LEU A N 1
ATOM 2697 C CA . LEU A 1 226 ? 20.714 -0.362 -27.195 1.00 10.63 226 LEU A CA 1
ATOM 2698 C C . LEU A 1 226 ? 20.738 -0.500 -25.688 1.00 11.19 226 LEU A C 1
ATOM 2699 O O . LEU A 1 226 ? 21.785 -0.753 -25.100 1.00 12.26 226 LEU A O 1
ATOM 2715 N N . THR A 1 227 ? 19.580 -0.321 -25.068 1.00 9.91 227 THR A N 1
ATOM 2716 C CA . THR A 1 227 ? 19.468 -0.371 -23.618 1.00 8.56 227 THR A CA 1
ATOM 2717 C C . THR A 1 227 ? 18.841 -1.690 -23.193 1.00 8.44 227 THR A C 1
ATOM 2718 O O . THR A 1 227 ? 17.840 -2.141 -23.777 1.00 8.84 227 THR A O 1
ATOM 2729 N N . LEU A 1 228 ? 19.443 -2.315 -22.186 1.00 8.18 228 LEU A N 1
ATOM 2730 C CA . LEU A 1 228 ? 18.966 -3.577 -21.641 1.00 8.45 228 LEU A CA 1
ATOM 2731 C C . LEU A 1 228 ? 18.513 -3.329 -20.214 1.00 9.02 228 LEU A C 1
ATOM 2732 O O . LEU A 1 228 ? 19.330 -3.083 -19.304 1.00 9.74 228 LEU A O 1
ATOM 2748 N N . TRP A 1 229 ? 17.202 -3.321 -20.038 1.00 8.20 229 TRP A N 1
ATOM 2749 C CA . TRP A 1 229 ? 16.591 -3.141 -18.723 1.00 7.88 229 TRP A CA 1
ATOM 2750 C C . TRP A 1 229 ? 15.146 -3.569 -18.874 1.00 7.45 229 TRP A C 1
ATOM 2751 O O . TRP A 1 229 ? 14.335 -2.881 -19.493 1.00 8.78 229 TRP A O 1
ATOM 2772 N N . ASN A 1 230 ? 14.822 -4.729 -18.330 1.00 8.01 230 ASN A N 1
ATOM 2773 C CA . ASN A 1 230 ? 13.511 -5.315 -18.596 1.00 7.05 230 ASN A CA 1
ATOM 2774 C C . ASN A 1 230 ? 12.423 -4.339 -18.166 1.00 7.39 230 ASN A C 1
ATOM 2775 O O . ASN A 1 230 ? 12.418 -3.868 -17.023 1.00 8.62 230 ASN A O 1
ATOM 2786 N N . ALA A 1 231 ? 11.490 -4.069 -19.067 1.00 7.26 231 ALA A N 1
ATOM 2787 C CA . ALA A 1 231 ? 10.510 -3.027 -18.849 1.00 8.04 231 ALA A CA 1
ATOM 2788 C C . ALA A 1 231 ? 9.241 -3.357 -19.602 1.00 7.12 231 ALA A C 1
ATOM 2789 O O . ALA A 1 231 ? 9.285 -3.942 -20.685 1.00 8.50 231 ALA A O 1
ATOM 2796 N N . ASP A 1 232 ? 8.112 -2.976 -19.022 1.00 9.22 232 ASP A N 1
ATOM 2797 C CA . ASP A 1 232 ? 6.814 -3.135 -19.654 1.00 9.67 232 ASP A CA 1
ATOM 2798 C C . ASP A 1 232 ? 6.607 -1.974 -20.626 1.00 8.77 232 ASP A C 1
ATOM 2799 O O . ASP A 1 232 ? 5.978 -0.948 -20.315 1.00 10.52 232 ASP A O 1
ATOM 2808 N N . ILE A 1 233 ? 7.207 -2.140 -21.791 1.00 9.04 233 ILE A N 1
ATOM 2809 C CA . ILE A 1 233 ? 7.174 -1.160 -22.862 1.00 8.94 233 ILE A CA 1
ATOM 2810 C C . ILE A 1 233 ? 6.747 -1.914 -24.116 1.00 8.21 233 ILE A C 1
ATOM 2811 O O . ILE A 1 233 ? 7.285 -2.987 -24.401 1.00 8.86 233 ILE A O 1
ATOM 2827 N N . ALA A 1 234 ? 5.788 -1.366 -24.858 1.00 9.20 234 ALA A N 1
ATOM 2828 C CA . ALA A 1 234 ? 5.173 -2.109 -25.949 1.00 8.76 234 ALA A CA 1
ATOM 2829 C C . ALA A 1 234 ? 6.141 -2.268 -27.112 1.00 9.05 234 ALA A C 1
ATOM 2830 O O . ALA A 1 234 ? 6.852 -1.328 -27.495 1.00 9.01 234 ALA A O 1
ATOM 2837 N N . SER A 1 235 ? 6.140 -3.459 -27.701 1.00 9.10 235 SER A N 1
ATOM 2838 C CA . SER A 1 235 ? 7.018 -3.727 -28.824 1.00 8.19 235 SER A CA 1
ATOM 2839 C C . SER A 1 235 ? 6.610 -3.042 -30.120 1.00 7.99 235 SER A C 1
ATOM 2840 O O . SER A 1 235 ? 7.372 -3.041 -31.076 1.00 8.76 235 SER A O 1
ATOM 2848 N N . PHE A 1 236 ? 5.448 -2.389 -30.140 1.00 7.78 236 PHE A N 1
ATOM 2849 C CA . PHE A 1 236 ? 5.143 -1.496 -31.264 1.00 8.64 236 PHE A CA 1
ATOM 2850 C C . PHE A 1 236 ? 6.024 -0.238 -31.268 1.00 9.05 236 PHE A C 1
ATOM 2851 O O . PHE A 1 236 ? 6.082 0.473 -32.269 1.00 10.43 236 PHE A O 1
ATOM 2868 N N . ASN A 1 237 ? 6.714 0.020 -30.159 1.00 8.60 237 ASN A N 1
ATOM 2869 C CA . ASN A 1 237 ? 7.718 1.087 -30.098 1.00 8.64 237 ASN A CA 1
ATOM 2870 C C . ASN A 1 237 ? 9.063 0.608 -30.635 1.00 8.45 237 ASN A C 1
ATOM 2871 O O . ASN A 1 237 ? 9.662 -0.326 -30.080 1.00 9.64 237 ASN A O 1
ATOM 2882 N N . ARG A 1 238 ? 9.555 1.246 -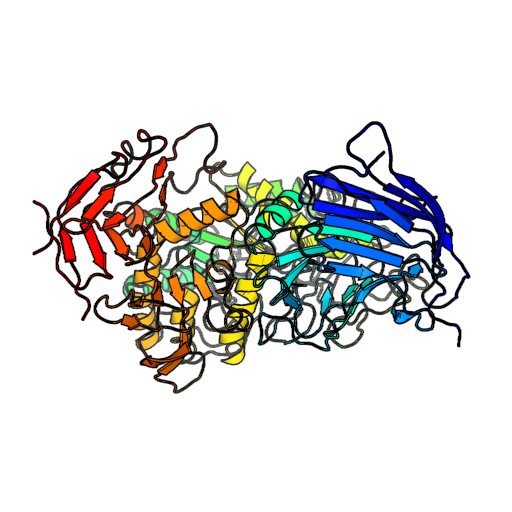31.690 1.00 9.54 238 ARG A N 1
ATOM 2883 C CA . ARG A 1 238 ? 10.902 0.985 -32.164 1.00 10.14 238 ARG A CA 1
ATOM 2884 C C . ARG A 1 238 ? 11.937 1.414 -31.123 1.00 9.55 238 ARG A C 1
ATOM 2885 O O . ARG A 1 238 ? 11.692 2.331 -30.340 1.00 9.11 238 ARG A O 1
ATOM 2906 N N . ASP A 1 239 ? 13.068 0.715 -31.110 1.00 8.63 239 ASP A N 1
ATOM 2907 C CA . ASP A 1 239 ? 14.313 1.122 -30.437 1.00 9.66 239 ASP A CA 1
ATOM 2908 C C . ASP A 1 239 ? 14.361 0.906 -28.922 1.00 9.11 239 ASP A C 1
ATOM 2909 O O . ASP A 1 239 ? 15.405 0.518 -28.387 1.00 9.80 239 ASP A O 1
ATOM 2918 N N . LEU A 1 240 ? 13.248 1.172 -28.241 1.00 8.92 240 LEU A N 1
ATOM 2919 C CA . LEU A 1 240 ? 13.245 1.199 -26.783 1.00 8.64 240 LEU A CA 1
ATOM 2920 C C . LEU A 1 240 ? 13.576 -0.161 -26.181 1.00 8.34 240 LEU A C 1
ATOM 2921 O O . LEU A 1 240 ? 13.294 -1.199 -26.770 1.00 8.71 240 LEU A O 1
ATOM 2937 N N . ASN A 1 241 ? 14.103 -0.148 -24.967 1.00 8.32 241 ASN A N 1
ATOM 2938 C CA . ASN A 1 241 ? 14.269 -1.374 -24.208 1.00 8.12 241 ASN A CA 1
ATOM 2939 C C . ASN A 1 241 ? 12.914 -2.000 -23.945 1.00 7.92 241 ASN A C 1
ATOM 2940 O O . ASN A 1 241 ? 11.982 -1.323 -23.506 1.00 9.13 241 ASN A O 1
ATOM 2951 N N . LEU A 1 242 ? 12.809 -3.310 -24.180 1.00 7.73 242 LEU A N 1
ATOM 2952 C CA . LEU A 1 242 ? 11.548 -4.015 -23.980 1.00 7.30 242 LEU A CA 1
ATOM 2953 C C . LEU A 1 242 ? 11.638 -4.983 -22.795 1.00 7.57 242 LEU A C 1
ATOM 2954 O O . LEU A 1 242 ? 12.340 -4.725 -21.825 1.00 7.83 242 LEU A O 1
ATOM 2970 N N . TYR A 1 243 ? 10.939 -6.102 -22.899 1.00 7.42 243 TYR A N 1
ATOM 2971 C CA . TYR A 1 243 ? 10.659 -6.958 -21.749 1.00 7.42 243 TYR A CA 1
ATOM 2972 C C . TYR A 1 243 ? 11.838 -7.803 -21.303 1.00 7.56 243 TYR A C 1
ATOM 2973 O O . TYR A 1 243 ? 11.846 -8.284 -20.172 1.00 8.49 243 TYR A O 1
ATOM 2991 N N . GLY A 1 244 ? 12.808 -7.987 -22.197 1.00 7.92 244 GLY A N 1
ATOM 2992 C CA . GLY A 1 244 ? 13.900 -8.913 -21.976 1.00 7.70 244 GLY A CA 1
ATOM 2993 C C . GLY A 1 244 ? 15.251 -8.281 -22.240 1.00 7.90 244 GLY A C 1
ATOM 2994 O O . GLY A 1 244 ? 15.341 -7.215 -22.876 1.00 8.01 244 GLY A O 1
ATOM 2998 N N . SER A 1 245 ? 16.295 -8.951 -21.750 1.00 7.99 245 SER A N 1
ATOM 2999 C CA . SER A 1 245 ? 17.668 -8.467 -21.845 1.00 7.77 245 SER A CA 1
ATOM 3000 C C . SER A 1 245 ? 18.576 -9.636 -22.227 1.00 7.26 245 SER A C 1
ATOM 3001 O O . SER A 1 245 ? 18.663 -10.631 -21.497 1.00 7.84 245 SER A O 1
ATOM 3009 N N . HIS A 1 246 ? 19.252 -9.496 -23.366 1.00 7.82 246 HIS A N 1
ATOM 3010 C CA . HIS A 1 246 ? 20.077 -10.559 -23.943 1.00 7.98 246 HIS A CA 1
ATOM 3011 C C . HIS A 1 246 ? 21.397 -9.968 -24.399 1.00 7.89 246 HIS A C 1
ATOM 3012 O O . HIS A 1 246 ? 21.533 -9.566 -25.555 1.00 8.98 246 HIS A O 1
ATOM 3025 N N . PRO A 1 247 ? 22.375 -9.879 -23.481 1.00 8.69 247 PRO A N 1
ATOM 3026 C CA . PRO A 1 247 ? 23.640 -9.182 -23.785 1.00 8.48 247 PRO A CA 1
ATOM 3027 C C . PRO A 1 247 ? 24.637 -10.031 -24.598 1.00 8.46 247 PRO A C 1
ATOM 3028 O O . PRO A 1 247 ? 25.809 -10.188 -24.223 1.00 8.47 247 PRO A O 1
ATOM 3039 N N . PHE A 1 248 ? 24.131 -10.534 -25.718 1.00 8.20 248 PHE A N 1
ATOM 3040 C CA . PHE A 1 248 ? 24.847 -11.366 -26.664 1.00 9.18 248 PHE A CA 1
ATOM 3041 C C . PHE A 1 248 ? 24.807 -10.709 -28.020 1.00 8.51 248 PHE A C 1
ATOM 3042 O O . PHE A 1 248 ? 23.761 -10.199 -28.425 1.00 9.80 248 PHE A O 1
ATOM 3059 N N . TYR A 1 249 ? 25.926 -10.725 -28.729 1.00 8.24 249 TYR A N 1
ATOM 3060 C CA . TYR A 1 249 ? 25.887 -10.421 -30.144 1.00 8.51 249 TYR A CA 1
ATOM 3061 C C . TYR A 1 249 ? 26.664 -11.429 -30.953 1.00 9.57 249 TYR A C 1
ATOM 3062 O O . TYR A 1 249 ? 27.641 -12.014 -30.475 1.00 9.88 249 TYR A O 1
ATOM 3080 N N . MET A 1 250 ? 26.183 -11.633 -32.176 1.00 8.48 250 MET A N 1
ATOM 3081 C CA . MET A 1 250 ? 26.891 -12.388 -33.215 1.00 8.69 250 MET A CA 1
ATOM 3082 C C . MET A 1 250 ? 27.535 -11.398 -34.170 1.00 9.21 250 MET A C 1
ATOM 3083 O O . MET A 1 250 ? 26.915 -10.396 -34.527 1.00 10.21 250 MET A O 1
ATOM 3097 N N . ASP A 1 251 ? 28.763 -11.695 -34.588 1.00 9.39 251 ASP A N 1
ATOM 3098 C CA . ASP A 1 251 ? 29.542 -10.830 -35.473 1.00 10.11 251 ASP A CA 1
ATOM 3099 C C . ASP A 1 251 ? 29.988 -11.687 -36.661 1.00 10.06 251 ASP A C 1
ATOM 3100 O O . ASP A 1 251 ? 30.837 -12.557 -36.516 1.00 11.08 251 ASP A O 1
ATOM 3109 N N . VAL A 1 252 ? 29.361 -11.461 -37.815 1.00 8.81 252 VAL A N 1
ATOM 3110 C CA . VAL A 1 252 ? 29.654 -12.174 -39.049 1.00 10.33 252 VAL A CA 1
ATOM 3111 C C . VAL A 1 252 ? 30.542 -11.269 -39.880 1.00 10.77 252 VAL A C 1
ATOM 3112 O O . VAL A 1 252 ? 30.178 -10.126 -40.186 1.00 10.62 252 VAL A O 1
ATOM 3125 N N . ARG A 1 253 ? 31.697 -11.797 -40.267 1.00 11.67 253 ARG A N 1
ATOM 3126 C CA . ARG A 1 253 ? 32.675 -11.033 -41.041 1.00 11.61 253 ARG A CA 1
ATOM 3127 C C . ARG A 1 253 ? 32.586 -11.351 -42.530 1.00 12.78 253 ARG A C 1
ATOM 3128 O O . ARG A 1 253 ? 32.564 -12.520 -42.919 1.00 13.28 253 ARG A O 1
ATOM 3149 N N . SER A 1 254 ? 32.542 -10.314 -43.365 1.00 12.97 254 SER A N 1
ATOM 3150 C CA . SER A 1 254 ? 32.519 -10.518 -44.812 1.00 14.03 254 SER A CA 1
ATOM 3151 C C . SER A 1 254 ? 33.921 -10.802 -45.367 1.00 15.50 254 SER A C 1
ATOM 3152 O O . SER A 1 254 ? 34.069 -11.359 -46.458 1.00 16.80 254 SER A O 1
ATOM 3160 N N . SER A 1 255 ? 34.942 -10.426 -44.607 1.00 16.35 255 SER A N 1
ATOM 3161 C CA . SER A 1 255 ? 36.331 -10.743 -44.949 1.00 18.41 255 SER A CA 1
ATOM 3162 C C . SER A 1 255 ? 37.183 -10.496 -43.701 1.00 18.34 255 SER A C 1
ATOM 3163 O O . SER A 1 255 ? 36.751 -9.781 -42.800 1.00 18.17 255 SER A O 1
ATOM 3171 N N A PRO A 1 256 ? 38.428 -11.008 -43.684 0.46 19.02 256 PRO A N 1
ATOM 3172 N N B PRO A 1 256 ? 38.332 -11.178 -43.573 0.54 18.35 256 PRO A N 1
ATOM 3173 C CA A PRO A 1 256 ? 39.213 -11.617 -44.770 0.46 19.71 256 PRO A CA 1
ATOM 3174 C CA B PRO A 1 256 ? 38.830 -12.264 -44.415 0.54 18.87 256 PRO A CA 1
ATOM 3175 C C A PRO A 1 256 ? 38.670 -12.930 -45.333 0.46 19.62 256 PRO A C 1
ATOM 3176 C C B PRO A 1 256 ? 38.120 -13.585 -44.142 0.54 19.17 256 PRO A C 1
ATOM 3177 O O A PRO A 1 256 ? 38.863 -13.204 -46.526 0.46 20.38 256 PRO A O 1
ATOM 3178 O O B PRO A 1 256 ? 37.704 -13.847 -43.017 0.54 19.24 256 PRO A O 1
ATOM 3199 N N A MET A 1 257 ? 38.024 -13.722 -44.479 0.46 18.64 257 MET A N 1
ATOM 3200 N N B MET A 1 257 ? 38.005 -14.416 -45.169 0.54 19.73 257 MET A N 1
ATOM 3201 C CA A MET A 1 257 ? 37.408 -14.991 -44.862 0.46 18.52 257 MET A CA 1
ATOM 3202 C CA B MET A 1 257 ? 37.330 -15.705 -45.060 0.54 20.61 257 MET A CA 1
ATOM 3203 C C A MET A 1 257 ? 35.900 -14.841 -44.741 0.46 17.34 257 MET A C 1
ATOM 3204 C C B MET A 1 257 ? 35.850 -15.460 -44.806 0.54 18.08 257 MET A C 1
ATOM 3205 O O A MET A 1 257 ? 35.377 -14.595 -43.648 0.46 16.22 257 MET A O 1
ATOM 3206 O O B MET A 1 257 ? 35.343 -15.660 -43.704 0.54 17.42 257 MET A O 1
ATOM 3233 N N . VAL A 1 258 ? 35.191 -14.982 -45.853 1.00 16.96 258 VAL A N 1
ATOM 3234 C CA . VAL A 1 258 ? 33.778 -14.645 -45.849 1.00 14.12 258 VAL A CA 1
ATOM 3235 C C . VAL A 1 258 ? 32.948 -15.620 -45.020 1.00 13.42 258 VAL A C 1
ATOM 3236 O O . VAL A 1 258 ? 33.085 -16.835 -45.137 1.00 15.36 258 VAL A O 1
ATOM 3250 N N . GLY A 1 259 ? 32.094 -15.074 -44.163 1.00 12.12 259 GLY A N 1
ATOM 3251 C CA . GLY A 1 259 ? 31.213 -15.889 -43.340 1.00 12.25 259 GLY A CA 1
ATOM 3252 C C . GLY A 1 259 ? 31.796 -16.294 -41.996 1.00 11.83 259 GLY A C 1
ATOM 3253 O O . GLY A 1 259 ? 31.140 -16.956 -41.217 1.00 12.55 259 GLY A O 1
ATOM 3257 N N A SER A 1 260 ? 33.037 -15.907 -41.732 0.47 12.26 260 SER A N 1
ATOM 3258 N N B SER A 1 260 ? 33.035 -15.899 -41.717 0.53 12.51 260 SER A N 1
ATOM 3259 C CA A SER A 1 260 ? 33.665 -16.211 -40.461 0.47 12.35 260 SER A CA 1
ATOM 3260 C CA B SER A 1 260 ? 33.673 -16.232 -40.448 0.53 12.68 260 SER A CA 1
ATOM 3261 C C A SER A 1 260 ? 32.918 -15.472 -39.368 0.47 11.90 260 SER A C 1
ATOM 3262 C C B SER A 1 260 ? 32.993 -15.472 -39.323 0.53 12.16 260 SER A C 1
ATOM 3263 O O A SER A 1 260 ? 32.785 -14.247 -39.423 0.47 11.23 260 SER A O 1
ATOM 3264 O O B SER A 1 260 ? 32.992 -14.240 -39.306 0.53 11.93 260 SER A O 1
ATOM 3279 N N . THR A 1 261 ? 32.421 -16.222 -38.389 1.00 11.76 261 THR A N 1
ATOM 3280 C CA . THR A 1 261 ? 31.500 -15.682 -37.410 1.00 10.78 261 THR A CA 1
ATOM 3281 C C . THR A 1 261 ? 31.966 -16.020 -36.013 1.00 11.28 261 THR A C 1
ATOM 3282 O O . THR A 1 261 ? 32.474 -17.103 -35.768 1.00 11.93 261 THR A O 1
ATOM 3294 N N . HIS A 1 262 ? 31.783 -15.080 -35.098 1.00 10.38 262 HIS A N 1
ATOM 3295 C CA . HIS A 1 262 ? 32.042 -15.332 -33.685 1.00 10.06 262 HIS A CA 1
ATOM 3296 C C . HIS A 1 262 ? 30.914 -14.737 -32.869 1.00 10.02 262 HIS A C 1
ATOM 3297 O O . HIS A 1 262 ? 30.066 -14.014 -33.398 1.00 10.47 262 HIS A O 1
ATOM 3310 N N . GLY A 1 263 ? 30.886 -15.076 -31.586 1.00 9.50 263 GLY A N 1
ATOM 3311 C CA . GLY A 1 263 ? 29.891 -14.535 -30.670 1.00 8.92 263 GLY A CA 1
ATOM 3312 C C . GLY A 1 263 ? 30.564 -13.886 -29.476 1.00 8.78 263 GLY A C 1
ATOM 3313 O O . GLY A 1 263 ? 31.682 -14.259 -29.094 1.00 10.18 263 GLY A O 1
ATOM 3317 N N . VAL A 1 264 ? 29.879 -12.910 -28.897 1.00 9.34 264 VAL A N 1
ATOM 3318 C CA . VAL A 1 264 ? 30.377 -12.179 -27.742 1.00 10.28 264 VAL A CA 1
ATOM 3319 C C . VAL A 1 264 ? 29.235 -12.022 -26.741 1.00 9.59 264 VAL A C 1
ATOM 3320 O O . VAL A 1 264 ? 28.170 -11.503 -27.073 1.00 9.35 264 VAL A O 1
ATOM 3333 N N . PHE A 1 265 ? 29.458 -12.486 -25.515 1.00 10.03 265 PHE A N 1
ATOM 3334 C CA . PHE A 1 265 ? 28.419 -12.495 -24.480 1.00 10.05 265 PHE A CA 1
ATOM 3335 C C . PHE A 1 265 ? 28.971 -11.893 -23.210 1.00 11.12 265 PHE A C 1
ATOM 3336 O O . PHE A 1 265 ? 30.032 -12.306 -22.741 1.00 11.55 265 PHE A O 1
ATOM 3353 N N . LEU A 1 266 ? 28.254 -10.920 -22.660 1.00 10.25 266 LEU A N 1
ATOM 3354 C CA . LEU A 1 266 ? 28.609 -10.335 -21.385 1.00 10.34 266 LEU A CA 1
ATOM 3355 C C . LEU A 1 266 ? 27.629 -10.848 -20.353 1.00 10.37 266 LEU A C 1
ATOM 3356 O O . LEU A 1 266 ? 26.452 -10.461 -20.351 1.00 10.76 266 LEU A O 1
ATOM 3372 N N . LEU A 1 267 ? 28.111 -11.732 -19.492 1.00 10.45 267 LEU A N 1
ATOM 3373 C CA . LEU A 1 267 ? 27.245 -12.417 -18.549 1.00 11.17 267 LEU A CA 1
ATOM 3374 C C . LEU A 1 267 ? 27.031 -11.521 -17.331 1.00 11.21 267 LEU A C 1
ATOM 3375 O O . LEU A 1 267 ? 27.720 -11.613 -16.313 1.00 11.92 267 LEU A O 1
ATOM 3391 N N . ASN A 1 268 ? 26.052 -10.639 -17.472 1.00 10.83 268 ASN A N 1
ATOM 3392 C CA . ASN A 1 268 ? 25.812 -9.572 -16.513 1.00 9.71 268 ASN A CA 1
ATOM 3393 C C . ASN A 1 268 ? 24.325 -9.234 -16.576 1.00 10.13 268 ASN A C 1
ATOM 3394 O O . ASN A 1 268 ? 23.791 -9.022 -17.675 1.00 10.20 268 ASN A O 1
ATOM 3405 N N . SER A 1 269 ? 23.681 -9.189 -15.404 1.00 9.92 269 SER A N 1
ATOM 3406 C CA . SER A 1 269 ? 22.233 -8.956 -15.282 1.00 9.73 269 SER A CA 1
ATOM 3407 C C . SER A 1 269 ? 21.873 -7.517 -14.929 1.00 9.95 269 SER A C 1
ATOM 3408 O O . SER A 1 269 ? 20.702 -7.217 -14.751 1.00 10.90 269 SER A O 1
ATOM 3416 N N . ASN A 1 270 ? 22.858 -6.629 -14.826 1.00 9.03 270 ASN A N 1
ATOM 3417 C CA . ASN A 1 270 ? 22.582 -5.233 -14.521 1.00 10.42 270 ASN A CA 1
ATOM 3418 C C . ASN A 1 270 ? 22.112 -4.445 -15.733 1.00 9.41 270 ASN A C 1
ATOM 3419 O O . ASN A 1 270 ? 22.324 -4.826 -16.892 1.00 9.57 270 ASN A O 1
ATOM 3430 N N . GLY A 1 271 ? 21.454 -3.326 -15.471 1.00 9.30 271 GLY A N 1
ATOM 3431 C CA . GLY A 1 271 ? 21.108 -2.408 -16.533 1.00 9.32 271 GLY A CA 1
ATOM 3432 C C . GLY A 1 271 ? 22.339 -1.966 -17.300 1.00 9.91 271 GLY A C 1
ATOM 3433 O O . GLY A 1 271 ? 23.415 -1.793 -16.730 1.00 10.28 271 GLY A O 1
ATOM 3437 N N . MET A 1 272 ? 22.186 -1.801 -18.609 1.00 9.19 272 MET A N 1
ATOM 3438 C CA . MET A 1 272 ? 23.278 -1.289 -19.420 1.00 9.00 272 MET A CA 1
ATOM 3439 C C . MET A 1 272 ? 22.790 -0.587 -20.677 1.00 9.11 272 MET A C 1
ATOM 3440 O O . MET A 1 272 ? 21.683 -0.848 -21.181 1.00 9.65 272 MET A O 1
ATOM 3454 N N . ASP A 1 273 ? 23.647 0.311 -21.164 1.00 9.51 273 ASP A N 1
ATOM 3455 C CA . ASP A 1 273 ? 23.579 0.833 -22.518 1.00 10.07 273 ASP A CA 1
ATOM 3456 C C . ASP A 1 273 ? 24.720 0.222 -23.320 1.00 10.27 273 ASP A C 1
ATOM 3457 O O . ASP A 1 273 ? 25.847 0.107 -22.829 1.00 11.05 273 ASP A O 1
ATOM 3466 N N . VAL A 1 274 ? 24.434 -0.152 -24.554 1.00 10.62 274 VAL A N 1
ATOM 3467 C CA . VAL A 1 274 ? 25.474 -0.631 -25.469 1.00 9.61 274 VAL A CA 1
ATOM 3468 C C . VAL A 1 274 ? 25.415 0.277 -26.700 1.00 10.62 274 VAL A C 1
ATOM 3469 O O . VAL A 1 274 ? 24.431 0.296 -27.432 1.00 11.03 274 VAL A O 1
ATOM 3482 N N A GLU A 1 275 ? 26.457 1.073 -26.892 0.46 12.24 275 GLU A N 1
ATOM 3483 N N B GLU A 1 275 ? 26.491 1.023 -26.908 0.54 11.79 275 GLU A N 1
ATOM 3484 C CA A GLU A 1 275 ? 26.506 1.997 -28.017 0.46 12.66 275 GLU A CA 1
ATOM 3485 C CA B GLU A 1 275 ? 26.586 2.006 -27.981 0.54 11.76 275 GLU A CA 1
ATOM 3486 C C A GLU A 1 275 ? 27.351 1.426 -29.135 0.46 12.38 275 GLU A C 1
ATOM 3487 C C B GLU A 1 275 ? 27.370 1.420 -29.140 0.54 12.04 275 GLU A C 1
ATOM 3488 O O A GLU A 1 275 ? 28.508 1.071 -28.934 0.46 12.76 275 GLU A O 1
ATOM 3489 O O B GLU A 1 275 ? 28.524 1.046 -28.968 0.54 12.58 275 GLU A O 1
ATOM 3512 N N . TYR A 1 276 ? 26.744 1.346 -30.312 1.00 11.48 276 TYR A N 1
ATOM 3513 C CA . TYR A 1 276 ? 27.362 0.759 -31.485 1.00 11.92 276 TYR A CA 1
ATOM 3514 C C . TYR A 1 276 ? 27.447 1.813 -32.584 1.00 12.27 276 TYR A C 1
ATOM 3515 O O . TYR A 1 276 ? 26.420 2.315 -33.064 1.00 12.72 276 TYR A O 1
ATOM 3533 N N . THR A 1 277 ? 28.671 2.139 -32.987 1.00 13.25 277 THR A N 1
ATOM 3534 C CA . THR A 1 277 ? 28.879 3.196 -33.964 1.00 15.23 277 THR A CA 1
ATOM 3535 C C . THR A 1 277 ? 29.422 2.669 -35.291 1.00 16.46 277 THR A C 1
ATOM 3536 O O . THR A 1 277 ? 29.849 3.452 -36.139 1.00 19.95 277 THR A O 1
ATOM 3547 N N . GLY A 1 278 ? 29.398 1.356 -35.487 1.00 15.71 278 GLY A N 1
ATOM 3548 C CA . GLY A 1 278 ? 29.946 0.757 -36.697 1.00 15.47 278 GLY A CA 1
ATOM 3549 C C . GLY A 1 278 ? 31.420 0.434 -36.548 1.00 15.81 278 GLY A C 1
ATOM 3550 O O . GLY A 1 278 ? 31.829 -0.710 -36.764 1.00 16.47 278 GLY A O 1
ATOM 3554 N N . ASP A 1 279 ? 32.226 1.425 -36.172 1.00 15.99 279 ASP A N 1
ATOM 3555 C CA . ASP A 1 279 ? 33.651 1.177 -35.943 1.00 17.03 279 ASP A CA 1
ATOM 3556 C C . ASP A 1 279 ? 34.002 0.947 -34.477 1.00 15.14 279 ASP A C 1
ATOM 3557 O O . ASP A 1 279 ? 35.167 0.729 -34.151 1.00 15.45 279 ASP A O 1
ATOM 3566 N N . ARG A 1 280 ? 32.988 0.887 -33.613 1.00 14.27 280 ARG A N 1
ATOM 3567 C CA . ARG A 1 280 ? 33.222 0.642 -32.195 1.00 14.15 280 ARG A CA 1
ATOM 3568 C C . ARG A 1 280 ? 31.944 0.167 -31.518 1.00 13.08 280 ARG A C 1
ATOM 3569 O O . ARG A 1 280 ? 30.826 0.478 -31.967 1.00 12.85 280 ARG A O 1
ATOM 3590 N N . ILE A 1 281 ? 32.112 -0.608 -30.453 1.00 12.05 281 ILE A N 1
ATOM 3591 C CA . ILE A 1 281 ? 30.991 -0.993 -29.608 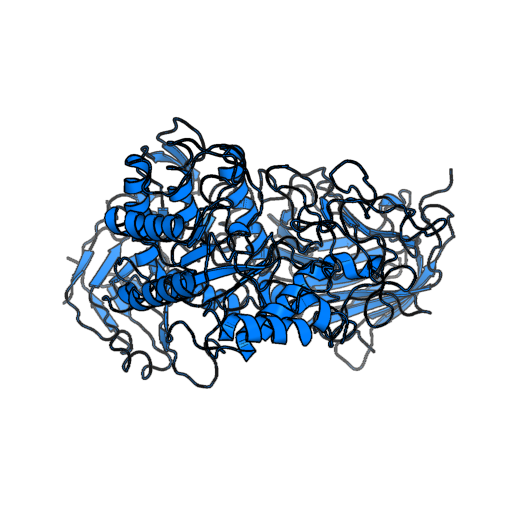1.00 11.51 281 ILE A CA 1
ATOM 3592 C C . ILE A 1 281 ? 31.436 -0.815 -28.162 1.00 11.74 281 ILE A C 1
ATOM 3593 O O . ILE A 1 281 ? 32.541 -1.205 -27.795 1.00 12.73 281 ILE A O 1
ATOM 3609 N N . THR A 1 282 ? 30.578 -0.192 -27.358 1.00 12.09 282 THR A N 1
ATOM 3610 C CA . THR A 1 282 ? 30.906 0.134 -25.976 1.00 12.48 282 THR A CA 1
ATOM 3611 C C . THR A 1 282 ? 29.772 -0.234 -25.026 1.00 12.16 282 THR A C 1
ATOM 3612 O O . THR A 1 282 ? 28.633 0.219 -25.192 1.00 12.14 282 THR A O 1
ATOM 3623 N N . TYR A 1 283 ? 30.094 -1.064 -24.040 1.00 12.27 283 TYR A N 1
ATOM 3624 C CA . TYR A 1 283 ? 29.182 -1.388 -22.951 1.00 12.13 283 TYR A CA 1
ATOM 3625 C C . TYR A 1 283 ? 29.340 -0.363 -21.837 1.00 11.88 283 TYR A C 1
ATOM 3626 O O . TYR A 1 283 ? 30.461 -0.046 -21.459 1.00 12.15 283 TYR A O 1
ATOM 3644 N N . LYS A 1 284 ? 28.220 0.120 -21.306 1.00 11.57 284 LYS A N 1
ATOM 3645 C CA . LYS A 1 284 ? 28.191 1.000 -20.130 1.00 10.94 284 LYS A CA 1
ATOM 3646 C C . LYS A 1 284 ? 27.170 0.366 -19.189 1.00 10.41 284 LYS A C 1
ATOM 3647 O O . LYS A 1 284 ? 25.956 0.419 -19.413 1.00 10.74 284 LYS A O 1
ATOM 3666 N N . VAL A 1 285 ? 27.693 -0.272 -18.155 1.00 10.77 285 VAL A N 1
ATOM 3667 C CA . VAL A 1 285 ? 26.926 -1.203 -17.330 1.00 10.29 285 VAL A CA 1
ATOM 3668 C C . VAL A 1 285 ? 26.888 -0.672 -15.902 1.00 10.60 285 VAL A C 1
ATOM 3669 O O . VAL A 1 285 ? 27.914 -0.241 -15.377 1.00 12.63 285 VAL A O 1
ATOM 3682 N N . ILE A 1 286 ? 25.738 -0.741 -15.237 1.00 9.81 286 ILE A N 1
ATOM 3683 C CA . ILE A 1 286 ? 25.613 -0.028 -13.955 1.00 11.05 286 ILE A CA 1
ATOM 3684 C C . ILE A 1 286 ? 25.866 -0.887 -12.704 1.00 11.05 286 ILE A C 1
ATOM 3685 O O . ILE A 1 286 ? 25.616 -0.471 -11.563 1.00 11.82 286 ILE A O 1
ATOM 3701 N N . GLY A 1 287 ? 26.442 -2.064 -12.899 1.00 10.53 287 GLY A N 1
ATOM 3702 C CA . GLY A 1 287 ? 26.880 -2.857 -11.761 1.00 11.57 287 GLY A CA 1
ATOM 3703 C C . GLY A 1 287 ? 27.453 -4.191 -12.188 1.00 11.68 287 GLY A C 1
ATOM 3704 O O . GLY A 1 287 ? 27.697 -4.429 -13.375 1.00 11.76 287 GLY A O 1
ATOM 3708 N N . GLY A 1 288 ? 27.673 -5.058 -11.213 1.00 12.65 288 GLY A N 1
ATOM 3709 C CA . GLY A 1 288 ? 28.183 -6.383 -11.491 1.00 11.76 288 GLY A CA 1
ATOM 3710 C C . GLY A 1 288 ? 29.643 -6.373 -11.881 1.00 11.79 288 GLY A C 1
ATOM 3711 O O . GLY A 1 288 ? 30.407 -5.497 -11.458 1.00 12.86 288 GLY A O 1
ATOM 3715 N N . ILE A 1 289 ? 30.033 -7.349 -12.702 1.00 11.83 289 ILE A N 1
ATOM 3716 C CA . ILE A 1 289 ? 31.417 -7.475 -13.145 1.00 12.64 289 ILE A CA 1
ATOM 3717 C C . ILE A 1 289 ? 31.487 -7.622 -14.656 1.00 12.65 289 ILE A C 1
ATOM 3718 O O . ILE A 1 289 ? 30.462 -7.697 -15.332 1.00 12.11 289 ILE A O 1
ATOM 3734 N N . ILE A 1 290 ? 32.705 -7.636 -15.191 1.00 13.01 290 ILE A N 1
ATOM 3735 C CA . ILE A 1 290 ? 32.888 -8.034 -16.583 1.00 11.97 290 ILE A CA 1
ATOM 3736 C C . ILE A 1 290 ? 33.175 -9.534 -16.599 1.00 12.15 290 ILE A C 1
ATOM 3737 O O . ILE A 1 290 ? 34.169 -10.003 -16.031 1.00 13.39 290 ILE A O 1
ATOM 3753 N N . ASP A 1 291 ? 32.305 -10.280 -17.262 1.00 11.87 291 ASP A N 1
ATOM 3754 C CA . ASP A 1 291 ? 32.501 -11.702 -17.445 1.00 12.07 291 ASP A CA 1
ATOM 3755 C C . ASP A 1 291 ? 32.126 -11.942 -18.897 1.00 12.79 291 ASP A C 1
ATOM 3756 O O . ASP A 1 291 ? 30.956 -12.087 -19.249 1.00 12.89 291 ASP A O 1
ATOM 3765 N N . LEU A 1 292 ? 33.146 -11.871 -19.740 1.00 12.01 292 LEU A N 1
ATOM 3766 C CA . LEU A 1 292 ? 32.971 -11.775 -21.175 1.00 11.86 292 LEU A CA 1
ATOM 3767 C C . LEU A 1 292 ? 33.372 -13.074 -21.827 1.00 11.90 292 LEU A C 1
ATOM 3768 O O . LEU A 1 292 ? 34.492 -13.550 -21.623 1.00 13.27 292 LEU A O 1
ATOM 3784 N N . TYR A 1 293 ? 32.465 -13.639 -22.621 1.00 11.35 293 TYR A N 1
ATOM 3785 C CA . TYR A 1 293 ? 32.739 -14.879 -23.344 1.00 10.98 293 TYR A CA 1
ATOM 3786 C C . TYR A 1 293 ? 32.806 -14.612 -24.838 1.00 11.41 293 TYR A C 1
ATOM 3787 O O . TYR A 1 293 ? 31.931 -13.944 -25.396 1.00 11.51 293 TYR A O 1
ATOM 3805 N N . ILE A 1 294 ? 33.852 -15.134 -25.474 1.00 11.43 294 ILE A N 1
ATOM 3806 C CA . ILE A 1 294 ? 34.021 -15.066 -26.920 1.00 11.85 294 ILE A CA 1
ATOM 3807 C C . ILE A 1 294 ? 33.931 -16.472 -27.472 1.00 11.43 294 ILE A C 1
ATOM 3808 O O . ILE A 1 294 ? 34.696 -17.332 -27.056 1.00 11.22 294 ILE A O 1
ATOM 3824 N N . PHE A 1 295 ? 33.012 -16.683 -28.417 1.00 10.60 295 PHE A N 1
ATOM 3825 C CA . PHE A 1 295 ? 32.765 -17.987 -29.017 1.00 10.28 295 PHE A CA 1
ATOM 3826 C C . PHE A 1 295 ? 33.368 -17.980 -30.417 1.00 11.22 295 PHE A C 1
ATOM 3827 O O . PHE A 1 295 ? 33.053 -17.106 -31.229 1.00 11.70 295 PHE A O 1
ATOM 3844 N N . ALA A 1 296 ? 34.267 -18.926 -30.682 1.00 12.19 296 ALA A N 1
ATOM 3845 C CA . ALA A 1 296 ? 35.065 -18.917 -31.907 1.00 12.06 296 ALA A CA 1
ATOM 3846 C C . ALA A 1 296 ? 34.331 -19.189 -33.229 1.00 12.44 296 ALA A C 1
ATOM 3847 O O . ALA A 1 296 ? 34.869 -18.884 -34.288 1.00 12.11 296 ALA A O 1
ATOM 3854 N N . GLY A 1 297 ? 33.119 -19.748 -33.187 1.00 12.03 297 GLY A N 1
ATOM 3855 C CA . GLY A 1 297 ? 32.455 -20.159 -34.416 1.00 12.15 297 GLY A CA 1
ATOM 3856 C C . GLY A 1 297 ? 33.242 -21.309 -35.048 1.00 11.57 297 GLY A C 1
ATOM 3857 O O . GLY A 1 297 ? 33.549 -22.279 -34.332 1.00 12.92 297 GLY A O 1
ATOM 3861 N N . ARG A 1 298 ? 33.617 -21.266 -36.334 1.00 12.44 298 ARG A N 1
ATOM 3862 C CA . ARG A 1 298 ? 33.563 -20.100 -37.211 1.00 13.23 298 ARG A CA 1
ATOM 3863 C C . ARG A 1 298 ? 32.283 -19.944 -38.031 1.00 12.38 298 ARG A C 1
ATOM 3864 O O . ARG A 1 298 ? 32.109 -18.921 -38.679 1.00 13.14 298 ARG A O 1
ATOM 3885 N N . THR A 1 299 ? 31.376 -20.909 -37.998 1.00 11.49 299 THR A N 1
ATOM 3886 C CA . THR A 1 299 ? 30.116 -20.742 -38.697 1.00 11.39 299 THR A CA 1
ATOM 3887 C C . THR A 1 299 ? 29.081 -20.173 -37.735 1.00 10.31 299 THR A C 1
ATOM 3888 O O . THR A 1 299 ? 29.188 -20.341 -36.515 1.00 10.37 299 THR A O 1
ATOM 3899 N N . PRO A 1 300 ? 28.042 -19.540 -38.286 1.00 10.49 300 PRO A N 1
ATOM 3900 C CA . PRO A 1 300 ? 26.991 -19.042 -37.402 1.00 9.81 300 PRO A CA 1
ATOM 3901 C C . PRO A 1 300 ? 26.389 -20.140 -36.527 1.00 10.38 300 PRO A C 1
ATOM 3902 O O . PRO A 1 300 ? 26.157 -19.916 -35.334 1.00 10.68 300 PRO A O 1
ATOM 3913 N N . GLU A 1 301 ? 26.133 -21.309 -37.101 1.00 11.36 301 GLU A N 1
ATOM 3914 C CA . GLU A 1 301 ? 25.540 -22.377 -36.304 1.00 11.39 301 GLU A CA 1
ATOM 3915 C C . GLU A 1 301 ? 26.490 -22.842 -35.186 1.00 10.41 301 GLU A C 1
ATOM 3916 O O . GLU A 1 301 ? 26.041 -23.155 -34.086 1.00 10.10 301 GLU A O 1
ATOM 3928 N N A MET A 1 302 ? 27.791 -22.872 -35.453 0.48 11.01 302 MET A N 1
ATOM 3929 N N B MET A 1 302 ? 27.793 -22.874 -35.445 0.52 10.82 302 MET A N 1
ATOM 3930 C CA A MET A 1 302 ? 28.738 -23.235 -34.402 0.48 11.16 302 MET A CA 1
ATOM 3931 C CA B MET A 1 302 ? 28.723 -23.242 -34.379 0.52 10.52 302 MET A CA 1
ATOM 3932 C C A MET A 1 302 ? 28.715 -22.224 -33.249 0.48 10.74 302 MET A C 1
ATOM 3933 C C B MET A 1 302 ? 28.709 -22.221 -33.238 0.52 10.31 302 MET A C 1
ATOM 3934 O O A MET A 1 302 ? 28.785 -22.603 -32.081 0.48 11.35 302 MET A O 1
ATOM 3935 O O B MET A 1 302 ? 28.776 -22.589 -32.066 0.52 10.96 302 MET A O 1
ATOM 3962 N N . VAL A 1 303 ? 28.601 -20.939 -33.569 1.00 10.60 303 VAL A N 1
ATOM 3963 C CA . VAL A 1 303 ? 28.502 -19.920 -32.528 1.00 11.08 303 VAL A CA 1
ATOM 3964 C C . VAL A 1 303 ? 27.291 -20.179 -31.635 1.00 10.32 303 VAL A C 1
ATOM 3965 O O . VAL A 1 303 ? 27.389 -20.077 -30.419 1.00 9.84 303 VAL A O 1
ATOM 3979 N N . LEU A 1 304 ? 26.139 -20.506 -32.205 1.00 9.73 304 LEU A N 1
ATOM 3980 C CA . LEU A 1 304 ? 24.986 -20.779 -31.334 1.00 10.39 304 LEU A CA 1
ATOM 3981 C C . LEU A 1 304 ? 25.098 -22.073 -30.545 1.00 10.88 304 LEU A C 1
ATOM 3982 O O . LEU A 1 304 ? 24.563 -22.160 -29.443 1.00 10.39 304 LEU A O 1
ATOM 3998 N N . ASP A 1 305 ? 25.778 -23.069 -31.098 1.00 10.89 305 ASP A N 1
ATOM 3999 C CA . ASP A 1 305 ? 26.090 -24.280 -30.344 1.00 10.69 305 ASP A CA 1
ATOM 4000 C C . ASP A 1 305 ? 26.927 -23.895 -29.122 1.00 10.14 305 ASP A C 1
ATOM 4001 O O . ASP A 1 305 ? 26.594 -24.231 -27.976 1.00 11.00 305 ASP A O 1
ATOM 4010 N N . GLN A 1 306 ? 27.988 -23.139 -29.353 1.00 10.67 306 GLN A N 1
ATOM 4011 C CA . GLN A 1 306 ? 28.885 -22.713 -28.280 1.00 10.63 306 GLN A CA 1
ATOM 4012 C C . GLN A 1 306 ? 28.168 -21.839 -27.230 1.00 10.56 306 GLN A C 1
ATOM 4013 O O . GLN A 1 306 ? 28.353 -22.001 -26.022 1.00 10.29 306 GLN A O 1
ATOM 4027 N N . TYR A 1 307 ? 27.353 -20.904 -27.690 1.00 9.91 307 TYR A N 1
ATOM 4028 C CA . TYR A 1 307 ? 26.632 -20.009 -26.787 1.00 9.74 307 TYR A CA 1
ATOM 4029 C C . TYR A 1 307 ? 25.622 -20.775 -25.933 1.00 9.30 307 TYR A C 1
ATOM 4030 O O . TYR A 1 307 ? 25.586 -20.613 -24.707 1.00 10.32 307 TYR A O 1
ATOM 4048 N N . THR A 1 308 ? 24.810 -21.621 -26.558 1.00 9.91 308 THR A N 1
ATOM 4049 C CA . THR A 1 308 ? 23.799 -22.366 -25.799 1.00 10.10 308 THR A CA 1
ATOM 4050 C C . THR A 1 308 ? 24.421 -23.457 -24.910 1.00 10.83 308 THR A C 1
ATOM 4051 O O . THR A 1 308 ? 23.825 -23.838 -23.909 1.00 11.61 308 THR A O 1
ATOM 4062 N N . LYS A 1 309 ? 25.625 -23.926 -25.227 1.00 10.76 309 LYS A N 1
ATOM 4063 C CA . LYS A 1 309 ? 26.298 -24.816 -24.295 1.00 12.41 309 LYS A CA 1
ATOM 4064 C C . LYS A 1 309 ? 26.530 -24.107 -22.970 1.00 11.85 309 LYS A C 1
ATOM 4065 O O . LYS A 1 309 ? 26.460 -24.723 -21.908 1.00 14.91 309 LYS A O 1
ATOM 4084 N N . LEU A 1 310 ? 26.792 -22.801 -23.034 1.00 11.27 310 LEU A N 1
ATOM 4085 C CA . LEU A 1 310 ? 26.992 -22.000 -21.828 1.00 11.54 310 LEU A CA 1
ATOM 4086 C C . LEU A 1 310 ? 25.665 -21.633 -21.143 1.00 11.35 310 LEU A C 1
ATOM 4087 O O . LEU A 1 310 ? 25.484 -21.907 -19.956 1.00 12.60 310 LEU A O 1
ATOM 4103 N N . ILE A 1 311 ? 24.736 -21.023 -21.880 1.00 10.39 311 ILE A N 1
ATOM 4104 C CA . ILE A 1 311 ? 23.542 -20.466 -21.239 1.00 10.24 311 ILE A CA 1
ATOM 4105 C C . ILE A 1 311 ? 22.397 -21.456 -21.071 1.00 9.80 311 ILE A C 1
ATOM 4106 O O . ILE A 1 311 ? 21.434 -21.168 -20.360 1.00 11.53 311 ILE A O 1
ATOM 4122 N N . GLY A 1 312 ? 22.501 -22.619 -21.710 1.00 9.87 312 GLY A N 1
ATOM 4123 C CA . GLY A 1 312 ? 21.466 -23.639 -21.647 1.00 10.12 312 GLY A CA 1
ATOM 4124 C C . GLY A 1 312 ? 20.860 -23.948 -22.991 1.00 10.51 312 GLY A C 1
ATOM 4125 O O . GLY A 1 312 ? 20.556 -23.046 -23.768 1.00 10.77 312 GLY A O 1
ATOM 4129 N N . ARG A 1 313 ? 20.660 -25.233 -23.250 1.00 10.97 313 ARG A N 1
ATOM 4130 C CA . ARG A 1 313 ? 20.049 -25.670 -24.495 1.00 10.24 313 ARG A CA 1
ATOM 4131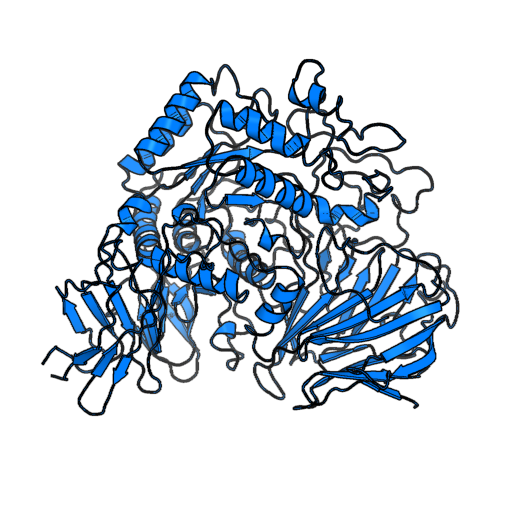 C C . ARG A 1 313 ? 18.560 -25.339 -24.510 1.00 10.01 313 ARG A C 1
ATOM 4132 O O . ARG A 1 313 ? 17.881 -25.466 -23.490 1.00 10.55 313 ARG A O 1
ATOM 4153 N N . PRO A 1 314 ? 18.038 -24.925 -25.680 1.00 9.53 314 PRO A N 1
ATOM 4154 C CA . PRO A 1 314 ? 16.600 -24.659 -25.795 1.00 9.46 314 PRO A CA 1
ATOM 4155 C C . PRO A 1 314 ? 15.768 -25.838 -25.295 1.00 9.31 314 PRO A C 1
ATOM 4156 O O . PRO A 1 314 ? 16.013 -26.998 -25.671 1.00 9.91 314 PRO A O 1
ATOM 4167 N N . ALA A 1 315 ? 14.795 -25.537 -24.441 1.00 10.46 315 ALA A N 1
ATOM 4168 C CA . ALA A 1 315 ? 13.839 -26.526 -23.987 1.00 9.84 315 ALA A CA 1
ATOM 4169 C C . ALA A 1 315 ? 13.117 -27.107 -25.169 1.00 10.16 315 ALA A C 1
ATOM 4170 O O . ALA A 1 315 ? 12.808 -26.411 -26.142 1.00 11.79 315 ALA A O 1
ATOM 4177 N N . PRO A 1 316 ? 12.809 -28.386 -25.088 1.00 11.05 316 PRO A N 1
ATOM 4178 C CA . PRO A 1 316 ? 11.928 -28.942 -26.115 1.00 11.63 316 PRO A CA 1
ATOM 4179 C C . PRO A 1 316 ? 10.500 -28.484 -25.893 1.00 11.95 316 PRO A C 1
ATOM 4180 O O . PRO A 1 316 ? 10.135 -28.087 -24.780 1.00 13.72 316 PRO A O 1
ATOM 4191 N N . MET A 1 317 ? 9.714 -28.546 -26.953 1.00 11.31 317 MET A N 1
ATOM 4192 C CA . MET A 1 317 ? 8.303 -28.200 -26.918 1.00 9.43 317 MET A CA 1
ATOM 4193 C C . MET A 1 317 ? 7.495 -29.446 -27.272 1.00 10.28 317 MET A C 1
ATOM 4194 O O . MET A 1 317 ? 7.930 -30.257 -28.085 1.00 11.03 317 MET A O 1
ATOM 4208 N N . PRO A 1 318 ? 6.318 -29.604 -26.663 1.00 9.50 318 PRO A N 1
ATOM 4209 C CA . PRO A 1 318 ? 5.463 -30.716 -27.066 1.00 10.08 318 PRO A CA 1
ATOM 4210 C C . PRO A 1 318 ? 4.930 -30.499 -28.478 1.00 8.98 318 PRO A C 1
ATOM 4211 O O . PRO A 1 318 ? 4.808 -29.355 -28.938 1.00 9.68 318 PRO A O 1
ATOM 4222 N N . TYR A 1 319 ? 4.603 -31.589 -29.162 1.00 10.41 319 TYR A N 1
ATOM 4223 C CA . TYR A 1 319 ? 4.208 -31.521 -30.553 1.00 10.64 319 TYR A CA 1
ATOM 4224 C C . TYR A 1 319 ? 3.027 -30.565 -30.711 1.00 10.33 319 TYR A C 1
ATOM 4225 O O . TYR A 1 319 ? 2.976 -29.787 -31.670 1.00 9.37 319 TYR A O 1
ATOM 4243 N N . TRP A 1 320 ? 2.091 -30.608 -29.762 1.00 9.39 320 TRP A N 1
ATOM 4244 C CA . TRP A 1 320 ? 0.872 -29.810 -29.861 1.00 9.81 320 TRP A CA 1
ATOM 4245 C C . TRP A 1 320 ? 1.138 -28.321 -29.828 1.00 9.94 320 TRP A C 1
ATOM 4246 O O . TRP A 1 320 ? 0.331 -27.534 -30.331 1.00 11.55 320 TRP A O 1
ATOM 4267 N N . ALA A 1 321 ? 2.258 -27.919 -29.237 1.00 9.28 321 ALA A N 1
ATOM 4268 C CA . ALA A 1 321 ? 2.562 -26.491 -29.160 1.00 9.27 321 ALA A CA 1
ATOM 4269 C C . ALA A 1 321 ? 2.830 -25.880 -30.534 1.00 8.40 321 ALA A C 1
ATOM 4270 O O . ALA A 1 321 ? 2.794 -24.662 -30.666 1.00 8.33 321 ALA A O 1
ATOM 4277 N N . PHE A 1 322 ? 3.055 -26.717 -31.550 1.00 8.28 322 PHE A N 1
ATOM 4278 C CA . PHE A 1 322 ? 3.203 -26.267 -32.939 1.00 8.23 322 PHE A CA 1
ATOM 4279 C C . PHE A 1 322 ? 1.889 -26.138 -33.684 1.00 9.10 322 PHE A C 1
ATOM 4280 O O . PHE A 1 322 ? 1.881 -25.648 -34.796 1.00 9.49 322 PHE A O 1
ATOM 4297 N N . GLY A 1 323 ? 0.776 -26.545 -33.065 1.00 9.35 323 GLY A N 1
ATOM 4298 C CA . GLY A 1 323 ? -0.530 -26.239 -33.628 1.00 9.64 323 GLY A CA 1
ATOM 4299 C C . GLY A 1 323 ? -0.881 -24.758 -33.477 1.00 9.42 323 GLY A C 1
ATOM 4300 O O . GLY A 1 323 ? -0.188 -23.993 -32.822 1.00 9.54 323 GLY A O 1
ATOM 4304 N N . PHE A 1 324 ? -1.998 -24.360 -34.069 1.00 9.24 324 PHE A N 1
ATOM 4305 C CA . PHE A 1 324 ? -2.456 -22.986 -34.005 1.00 10.08 324 PHE A CA 1
ATOM 4306 C C . PHE A 1 324 ? -3.148 -22.672 -32.670 1.00 9.88 324 PHE A C 1
ATOM 4307 O O . PHE A 1 324 ? -3.952 -23.469 -32.165 1.00 10.48 324 PHE A O 1
ATOM 4324 N N . HIS A 1 325 ? -2.827 -21.503 -32.118 1.00 10.37 325 HIS A N 1
ATOM 4325 C CA . HIS A 1 325 ? -3.341 -21.021 -30.825 1.00 9.76 325 HIS A CA 1
ATOM 4326 C C . HIS A 1 325 ? -4.234 -19.792 -31.021 1.00 10.64 325 HIS A C 1
ATOM 4327 O O . HIS A 1 325 ? -3.901 -18.895 -31.806 1.00 10.52 325 HIS A O 1
ATOM 4340 N N . GLN A 1 326 ? -5.320 -19.718 -30.249 1.00 9.97 326 GLN A N 1
ATOM 4341 C CA . GLN A 1 326 ? -6.214 -18.556 -30.273 1.00 10.00 326 GLN A CA 1
ATOM 4342 C C . GLN A 1 326 ? -6.387 -17.972 -28.881 1.00 10.20 326 GLN A C 1
ATOM 4343 O O . GLN A 1 326 ? -6.601 -18.704 -27.916 1.00 10.70 326 GLN A O 1
ATOM 4357 N N . CYS A 1 327 ? -6.321 -16.649 -28.792 1.00 10.40 327 CYS A N 1
ATOM 4358 C CA . CYS A 1 327 ? -6.440 -15.924 -27.538 1.00 10.95 327 CYS A CA 1
ATOM 4359 C C . CYS A 1 327 ? -7.022 -14.530 -27.801 1.00 10.96 327 CYS A C 1
ATOM 4360 O O . CYS A 1 327 ? -6.958 -14.000 -28.917 1.00 11.96 327 CYS A O 1
ATOM 4368 N N . ARG A 1 328 ? -7.603 -13.938 -26.765 1.00 10.64 328 ARG A N 1
ATOM 4369 C CA . ARG A 1 328 ? -8.010 -12.541 -26.808 1.00 11.46 328 ARG A CA 1
ATOM 4370 C C . ARG A 1 328 ? -8.135 -12.011 -25.406 1.00 11.83 328 ARG A C 1
ATOM 4371 O O . ARG A 1 328 ? -8.693 -12.680 -24.541 1.00 13.32 328 ARG A O 1
ATOM 4392 N N . TRP A 1 329 ? -7.622 -10.807 -25.173 1.00 11.48 329 TRP A N 1
ATOM 4393 C CA . TRP A 1 329 ? -7.959 -10.101 -23.949 1.00 11.85 329 TRP A CA 1
ATOM 4394 C C . TRP A 1 329 ? -9.353 -9.544 -24.163 1.00 12.48 329 TRP A C 1
ATOM 4395 O O . TRP A 1 329 ? -9.548 -8.733 -25.072 1.00 12.94 329 TRP A O 1
ATOM 4416 N N . GLY A 1 330 ? -10.321 -9.989 -23.360 1.00 12.02 330 GLY A N 1
ATOM 4417 C CA . GLY A 1 330 ? -11.677 -9.478 -23.465 1.00 13.74 330 GLY A CA 1
ATOM 4418 C C . GLY A 1 330 ? -12.776 -10.488 -23.732 1.00 14.18 330 GLY A C 1
ATOM 4419 O O . GLY A 1 330 ? -13.948 -10.109 -23.757 1.00 16.33 330 GLY A O 1
ATOM 4423 N N . TYR A 1 331 ? -12.434 -11.764 -23.927 1.00 13.72 331 TYR A N 1
ATOM 4424 C CA . TYR A 1 331 ? -13.483 -12.783 -23.999 1.00 13.87 331 TYR A CA 1
ATOM 4425 C C . TYR A 1 331 ? -14.302 -12.692 -22.723 1.00 15.04 331 TYR A C 1
ATOM 4426 O O . TYR A 1 331 ? -13.747 -12.673 -21.631 1.00 15.91 331 TYR A O 1
ATOM 4444 N N . ARG A 1 332 ? -15.621 -12.632 -22.865 1.00 16.80 332 ARG A N 1
ATOM 4445 C CA . ARG A 1 332 ? -16.467 -12.195 -21.759 1.00 20.15 332 ARG A CA 1
ATOM 4446 C C . ARG A 1 332 ? -16.866 -13.316 -20.826 1.00 18.38 332 ARG A C 1
ATOM 4447 O O . ARG A 1 332 ? -17.086 -13.097 -19.629 1.00 18.74 332 ARG A O 1
ATOM 4468 N N . ASP A 1 333 ? -17.034 -14.507 -21.375 1.00 17.72 333 ASP A N 1
ATOM 4469 C CA . ASP A 1 333 ? -17.544 -15.613 -20.579 1.00 17.79 333 ASP A CA 1
ATOM 4470 C C . ASP A 1 333 ? -17.260 -16.926 -21.266 1.00 17.72 333 ASP A C 1
ATOM 4471 O O . ASP A 1 333 ? -16.718 -16.945 -22.368 1.00 17.28 333 ASP A O 1
ATOM 4480 N N . VAL A 1 334 ? -17.592 -18.022 -20.590 1.00 17.61 334 VAL A N 1
ATOM 4481 C CA . VAL A 1 334 ? -17.319 -19.344 -21.111 1.00 18.91 334 VAL A CA 1
ATOM 4482 C C . VAL A 1 334 ? -18.108 -19.579 -22.404 1.00 18.79 334 VAL A C 1
ATOM 4483 O O . VAL A 1 334 ? -17.617 -20.227 -23.326 1.00 18.23 334 VAL A O 1
ATOM 4496 N N . ASN A 1 335 ? -19.310 -19.022 -22.503 1.00 19.51 335 ASN A N 1
ATOM 4497 C CA . ASN A 1 335 ? -20.044 -19.156 -23.752 1.00 18.75 335 ASN A CA 1
ATOM 4498 C C . ASN A 1 335 ? -19.279 -18.557 -24.928 1.00 17.80 335 ASN A C 1
ATOM 4499 O O . ASN A 1 335 ? -19.257 -19.151 -26.007 1.00 17.04 335 ASN A O 1
ATOM 4510 N N . GLU A 1 336 ? -18.643 -17.397 -24.738 1.00 17.70 336 GLU A N 1
ATOM 4511 C CA . GLU A 1 336 ? -17.915 -16.788 -25.844 1.00 17.27 336 GLU A CA 1
ATOM 4512 C C . GLU A 1 336 ? -16.752 -17.660 -26.304 1.00 16.49 336 GLU A C 1
ATOM 4513 O O . GLU A 1 336 ? -16.562 -17.859 -27.509 1.00 16.66 336 GLU A O 1
ATOM 4525 N N . ILE A 1 337 ? -15.963 -18.177 -25.367 1.00 15.93 337 ILE A N 1
ATOM 4526 C CA . ILE A 1 337 ? -14.815 -18.990 -25.776 1.00 16.18 337 ILE A CA 1
ATOM 4527 C C . ILE A 1 337 ? -15.268 -20.305 -26.419 1.00 16.29 337 ILE A C 1
ATOM 4528 O O . ILE A 1 337 ? -14.637 -20.784 -27.351 1.00 15.79 337 ILE A O 1
ATOM 4544 N N . GLU A 1 338 ? -16.392 -20.866 -25.967 1.00 17.23 338 GLU A N 1
ATOM 4545 C CA . GLU A 1 338 ? -16.936 -22.046 -26.617 1.00 18.12 338 GLU A CA 1
ATOM 4546 C C . GLU A 1 338 ? -17.344 -21.734 -28.045 1.00 17.05 338 GLU A C 1
ATOM 4547 O O . GLU A 1 338 ? -17.111 -22.522 -28.961 1.00 18.50 338 GLU A O 1
ATOM 4559 N N . THR A 1 339 ? -17.964 -20.578 -28.238 1.00 16.06 339 THR A N 1
ATOM 4560 C CA . THR A 1 339 ? -18.421 -20.187 -29.561 1.00 16.96 339 THR A CA 1
ATOM 4561 C C . THR A 1 339 ? -17.250 -20.000 -30.516 1.00 16.32 339 THR A C 1
ATOM 4562 O O . THR A 1 339 ? -17.333 -20.365 -31.686 1.00 17.17 339 THR A O 1
ATOM 4573 N N . VAL A 1 340 ? -16.161 -19.428 -30.017 1.00 15.61 340 VAL A N 1
ATOM 4574 C CA . VAL A 1 340 ? -14.958 -19.258 -30.832 1.00 14.93 340 VAL A CA 1
ATOM 4575 C C . VAL A 1 340 ? -14.435 -20.618 -31.298 1.00 15.22 340 VAL A C 1
ATOM 4576 O O . VAL A 1 340 ? -14.111 -20.810 -32.480 1.00 15.56 340 VAL A O 1
ATOM 4589 N N . VAL A 1 341 ? -14.368 -21.573 -30.378 1.00 15.69 341 VAL A N 1
ATOM 4590 C CA . VAL A 1 341 ? -13.913 -22.922 -30.732 1.00 16.48 341 VAL A CA 1
ATOM 4591 C C . VAL A 1 341 ? -14.851 -23.535 -31.782 1.00 16.46 341 VAL A C 1
ATOM 4592 O O . VAL A 1 341 ? -14.394 -24.081 -32.793 1.00 16.06 341 VAL A O 1
ATOM 4605 N N . ASP A 1 342 ? -16.157 -23.407 -31.568 1.00 16.33 342 ASP A N 1
ATOM 4606 C CA . ASP A 1 342 ? -17.126 -23.933 -32.527 1.00 17.22 342 ASP A CA 1
ATOM 4607 C C . ASP A 1 342 ? -16.981 -23.292 -33.903 1.00 16.74 342 ASP A C 1
ATOM 4608 O O . ASP A 1 342 ? -17.091 -23.965 -34.923 1.00 17.03 342 ASP A O 1
ATOM 4617 N N . LYS A 1 343 ? -16.735 -21.990 -33.940 1.00 16.73 343 LYS A N 1
ATOM 4618 C CA . LYS A 1 343 ? -16.664 -21.288 -35.213 1.00 16.81 343 LYS A CA 1
ATOM 4619 C C . LYS A 1 343 ? -15.390 -21.617 -35.990 1.00 16.24 343 LYS A C 1
ATOM 4620 O O . LYS A 1 343 ? -15.397 -21.648 -37.228 1.00 16.38 343 LYS A O 1
ATOM 4639 N N . TYR A 1 344 ? -14.296 -21.885 -35.279 1.00 15.21 344 TYR A N 1
ATOM 4640 C CA . TYR A 1 344 ? -13.086 -22.375 -35.941 1.00 13.39 344 TYR A CA 1
ATOM 4641 C C . TYR A 1 344 ? -13.376 -23.710 -36.623 1.00 14.88 344 TYR A C 1
ATOM 4642 O O . TYR A 1 344 ? -13.033 -23.914 -37.773 1.00 14.86 344 TYR A O 1
ATOM 4660 N N . ALA A 1 345 ? -14.065 -24.599 -35.919 1.00 15.83 345 ALA A N 1
ATOM 4661 C CA . ALA A 1 345 ? -14.372 -25.916 -36.460 1.00 16.12 345 ALA A CA 1
ATOM 4662 C C . ALA A 1 345 ? -15.298 -25.794 -37.670 1.00 16.55 345 ALA A C 1
ATOM 4663 O O . ALA A 1 345 ? -15.088 -26.446 -38.697 1.00 16.25 345 ALA A O 1
ATOM 4670 N N . GLU A 1 346 ? -16.319 -24.954 -37.549 1.00 17.72 346 GLU A N 1
ATOM 4671 C CA . GLU A 1 346 ? -17.267 -24.745 -38.639 1.00 19.05 346 GLU A CA 1
ATOM 4672 C C . GLU A 1 346 ? -16.578 -24.205 -39.896 1.00 18.90 346 GLU A C 1
ATOM 4673 O O . GLU A 1 346 ? -16.951 -24.556 -41.019 1.00 20.08 346 GLU A O 1
ATOM 4685 N N . ALA A 1 347 ? -15.570 -23.357 -39.702 1.00 17.97 347 ALA A N 1
ATOM 4686 C CA . ALA A 1 347 ? -14.806 -22.789 -40.807 1.00 17.81 347 ALA A CA 1
ATOM 4687 C C . ALA A 1 347 ? -13.723 -23.728 -41.335 1.00 16.60 347 ALA A C 1
ATOM 4688 O O . ALA A 1 347 ? -13.021 -23.392 -42.287 1.00 17.05 347 ALA A O 1
ATOM 4695 N N . ARG A 1 348 ? -13.567 -24.884 -40.700 1.00 16.24 348 ARG A N 1
ATOM 4696 C CA . ARG A 1 348 ? -12.551 -25.864 -41.098 1.00 16.76 348 ARG A CA 1
ATOM 4697 C C . ARG A 1 348 ? -11.141 -25.274 -41.013 1.00 15.63 348 ARG A C 1
ATOM 4698 O O . ARG A 1 348 ? -10.274 -25.585 -41.818 1.00 16.35 348 ARG A O 1
ATOM 4719 N N . ILE A 1 349 ? -10.926 -24.417 -40.021 1.00 14.29 349 ILE A N 1
ATOM 4720 C CA . ILE A 1 349 ? -9.610 -23.852 -39.757 1.00 13.50 349 ILE A CA 1
ATOM 4721 C C . ILE A 1 349 ? -9.026 -24.596 -38.558 1.00 13.72 349 ILE A C 1
ATOM 4722 O O . ILE A 1 349 ? -9.662 -24.670 -37.499 1.00 13.81 349 ILE A O 1
ATOM 4738 N N . PRO A 1 350 ? -7.837 -25.184 -38.722 1.00 13.84 350 PRO A N 1
ATOM 4739 C CA . PRO A 1 350 ? -7.233 -25.873 -37.582 1.00 14.30 350 PRO A CA 1
ATOM 4740 C C . PRO A 1 350 ? -7.090 -24.994 -36.345 1.00 13.28 350 PRO A C 1
ATOM 4741 O O . PRO A 1 350 ? -6.623 -23.875 -36.439 1.00 14.21 350 PRO A O 1
ATOM 4752 N N . LEU A 1 351 ? -7.507 -25.510 -35.192 1.00 13.13 351 LEU A N 1
ATOM 4753 C CA . LEU A 1 351 ? -7.306 -24.834 -33.912 1.00 12.99 351 LEU A CA 1
ATOM 4754 C C . LEU A 1 351 ? -6.868 -25.879 -32.898 1.00 12.90 351 LEU A C 1
ATOM 4755 O O . LEU A 1 351 ? -7.572 -26.863 -32.671 1.00 13.15 351 LEU A O 1
ATOM 4771 N N . GLU A 1 352 ? -5.699 -25.682 -32.301 1.00 11.88 352 GLU A N 1
ATOM 4772 C CA . GLU A 1 352 ? -5.142 -26.668 -31.391 1.00 10.83 352 GLU A CA 1
ATOM 4773 C C . GLU A 1 352 ? -5.386 -26.276 -29.940 1.00 11.62 352 GLU A C 1
ATOM 4774 O O . GLU A 1 352 ? -5.652 -27.132 -29.101 1.00 11.42 352 GLU A O 1
ATOM 4786 N N . VAL A 1 353 ? -5.270 -24.984 -29.646 1.00 11.18 353 VAL A N 1
ATOM 4787 C CA . VAL A 1 353 ? -5.214 -24.533 -28.253 1.00 10.97 353 VAL A CA 1
ATOM 4788 C C . VAL A 1 353 ? -6.043 -23.280 -28.071 1.00 11.11 353 VAL A C 1
ATOM 4789 O O . VAL A 1 353 ? -5.868 -22.308 -28.793 1.00 12.29 353 VAL A O 1
ATOM 4802 N N . MET A 1 354 ? -6.944 -23.313 -27.102 1.00 11.23 354 MET A N 1
ATOM 4803 C CA . MET A 1 354 ? -7.721 -22.146 -26.747 1.00 12.18 354 MET A CA 1
ATOM 4804 C C . MET A 1 354 ? -7.151 -21.585 -25.461 1.00 11.29 354 MET A C 1
ATOM 4805 O O . MET A 1 354 ? -6.877 -22.315 -24.499 1.00 11.80 354 MET A O 1
ATOM 4819 N N . TRP A 1 355 ? -6.985 -20.260 -25.446 1.00 11.46 355 TRP A N 1
ATOM 4820 C CA . TRP A 1 355 ? -6.389 -19.546 -24.319 1.00 10.83 355 TRP A CA 1
ATOM 4821 C C . TRP A 1 355 ? -7.403 -18.650 -23.653 1.00 11.60 355 TRP A C 1
ATOM 4822 O O . TRP A 1 355 ? -8.290 -18.112 -24.314 1.00 13.35 355 TRP A O 1
ATOM 4843 N N . THR A 1 356 ? -7.237 -18.452 -22.352 1.00 10.87 356 THR A N 1
ATOM 4844 C CA . THR A 1 356 ? -7.988 -17.406 -21.645 1.00 10.82 356 THR A CA 1
ATOM 4845 C C . THR A 1 356 ? -7.041 -16.428 -20.968 1.00 12.38 356 THR A C 1
ATOM 4846 O O . THR A 1 356 ? -6.143 -16.815 -20.212 1.00 12.76 356 THR A O 1
ATOM 4857 N N . ASP A 1 357 ? -7.289 -15.153 -21.245 1.00 11.41 357 ASP A N 1
ATOM 4858 C CA . ASP A 1 357 ? -6.594 -14.038 -20.638 1.00 10.93 357 ASP A CA 1
ATOM 4859 C C . ASP A 1 357 ? -7.279 -13.714 -19.293 1.00 10.62 357 ASP A C 1
ATOM 4860 O O . ASP A 1 357 ? -8.097 -14.499 -18.795 1.00 11.77 357 ASP A O 1
ATOM 4869 N N . ILE A 1 358 ? -6.927 -12.576 -18.694 1.00 10.68 358 ILE A N 1
ATOM 4870 C CA . ILE A 1 358 ? -7.270 -12.289 -17.307 1.00 11.01 358 ILE A CA 1
ATOM 4871 C C . ILE A 1 358 ? -8.786 -12.193 -17.046 1.00 11.21 358 ILE A C 1
ATOM 4872 O O . ILE A 1 358 ? -9.224 -12.187 -15.910 1.00 11.71 358 ILE A O 1
ATOM 4888 N N . ASP A 1 359 ? -9.570 -12.140 -18.109 1.00 11.80 359 ASP A N 1
ATOM 4889 C CA . ASP A 1 359 ? -11.022 -12.271 -18.019 1.00 12.79 359 ASP A CA 1
ATOM 4890 C C . ASP A 1 359 ? -11.477 -13.462 -17.183 1.00 13.02 359 ASP A C 1
ATOM 4891 O O . ASP A 1 359 ? -12.487 -13.385 -16.502 1.00 13.15 359 ASP A O 1
ATOM 4900 N N . TYR A 1 360 ? -10.757 -14.580 -17.236 1.00 12.90 360 TYR A N 1
ATOM 4901 C CA . TYR A 1 360 ? -11.254 -15.793 -16.566 1.00 12.95 360 TYR A CA 1
ATOM 4902 C C . TYR A 1 360 ? -11.254 -15.676 -15.042 1.00 13.18 360 TYR A C 1
ATOM 4903 O O . TYR A 1 360 ? -11.984 -16.390 -14.381 1.00 14.22 360 TYR A O 1
ATOM 4921 N N . MET A 1 361 ? -10.421 -14.780 -14.508 1.00 12.84 361 MET A N 1
ATOM 4922 C CA . MET A 1 361 ? -10.175 -14.693 -13.073 1.00 12.52 361 MET A CA 1
ATOM 4923 C C . MET A 1 361 ? -11.304 -13.991 -12.335 1.00 13.30 361 MET A C 1
ATOM 4924 O O . MET A 1 361 ? -12.076 -13.246 -12.939 1.00 14.17 361 MET A O 1
ATOM 4938 N N . ASP A 1 362 ? -11.388 -14.235 -11.030 1.00 13.64 362 ASP A N 1
ATOM 4939 C CA . ASP A 1 362 ? -12.271 -13.453 -10.164 1.00 14.00 362 ASP A CA 1
ATOM 4940 C C . ASP A 1 362 ? -11.560 -12.132 -9.875 1.00 13.90 362 ASP A C 1
ATOM 4941 O O . ASP A 1 362 ? -10.586 -12.107 -9.117 1.00 14.41 362 ASP A O 1
ATOM 4950 N N . ALA A 1 363 ? -12.011 -11.059 -10.533 1.00 13.26 363 ALA A N 1
ATOM 4951 C CA . ALA A 1 363 ? -11.477 -9.718 -10.349 1.00 13.71 363 ALA A CA 1
ATOM 4952 C C . ALA A 1 363 ? -9.954 -9.688 -10.506 1.00 13.19 363 ALA A C 1
ATOM 4953 O O . ALA A 1 363 ? -9.216 -9.103 -9.698 1.00 14.24 363 ALA A O 1
ATOM 4960 N N . PHE A 1 364 ? -9.501 -10.358 -11.564 1.00 11.85 364 PHE A N 1
ATOM 4961 C CA . PHE A 1 364 ? -8.107 -10.282 -12.001 1.00 11.36 364 PHE A CA 1
ATOM 4962 C C . PHE A 1 364 ? -7.124 -10.918 -11.014 1.00 11.45 364 PHE A C 1
ATOM 4963 O O . PHE A 1 364 ? -5.951 -10.591 -11.031 1.00 11.87 364 PHE A O 1
ATOM 4980 N N . LYS A 1 365 ? -7.608 -11.841 -10.187 1.00 12.29 365 LYS A N 1
ATOM 4981 C CA . LYS A 1 365 ? -6.735 -12.588 -9.271 1.00 12.46 365 LYS A CA 1
ATOM 4982 C C . LYS A 1 365 ? -6.318 -13.969 -9.792 1.00 12.03 365 LYS A C 1
ATOM 4983 O O . LYS A 1 365 ? -7.162 -14.804 -10.127 1.00 12.17 365 LYS A O 1
ATOM 5002 N N . ASP A 1 366 ? -5.010 -14.219 -9.793 1.00 11.47 366 ASP A N 1
ATOM 5003 C CA . ASP A 1 366 ? -4.471 -15.537 -10.119 1.00 12.18 366 ASP A CA 1
ATOM 5004 C C . ASP A 1 366 ? -5.182 -16.621 -9.304 1.00 13.07 366 ASP A C 1
ATOM 5005 O O . ASP A 1 366 ? -5.536 -16.415 -8.139 1.00 13.20 366 ASP A O 1
ATOM 5014 N N . PHE A 1 367 ? -5.330 -17.795 -9.903 1.00 12.49 367 PHE A N 1
ATOM 5015 C CA . PHE A 1 367 ? -5.777 -19.005 -9.187 1.00 12.66 367 PHE A CA 1
ATOM 5016 C C . PHE A 1 367 ? -7.223 -18.912 -8.726 1.00 14.19 367 PHE A C 1
ATOM 5017 O O . PHE A 1 367 ? -7.609 -19.565 -7.754 1.00 15.80 367 PHE A O 1
ATOM 5034 N N . THR A 1 368 ? -8.013 -18.122 -9.444 1.00 13.53 368 THR A N 1
ATOM 5035 C CA . THR A 1 368 ? -9.452 -17.998 -9.203 1.00 14.08 368 THR A CA 1
ATOM 5036 C C . THR A 1 368 ? -10.212 -17.976 -10.532 1.00 14.46 368 THR A C 1
ATOM 5037 O O . THR A 1 368 ? -9.622 -17.759 -11.599 1.00 15.09 368 THR A O 1
ATOM 5048 N N . LEU A 1 369 ? -11.523 -18.183 -10.450 1.00 15.04 369 LEU A N 1
ATOM 5049 C CA . LEU A 1 369 ? -12.417 -18.096 -11.591 1.00 15.98 369 LEU A CA 1
ATOM 5050 C C . LEU A 1 369 ? -13.536 -17.113 -11.269 1.00 15.97 369 LEU A C 1
ATOM 5051 O O . LEU A 1 369 ? -14.094 -17.122 -10.162 1.00 16.26 369 LEU A O 1
ATOM 5067 N N . ASP A 1 370 ? -13.890 -16.290 -12.245 1.00 15.70 370 ASP A N 1
ATOM 5068 C CA . ASP A 1 370 ? -15.054 -15.416 -12.137 1.00 16.88 370 ASP A CA 1
ATOM 5069 C C . ASP A 1 370 ? -16.299 -16.305 -11.958 1.00 17.05 370 ASP A C 1
ATOM 5070 O O . ASP A 1 370 ? -16.658 -17.053 -12.862 1.00 16.28 370 ASP A O 1
ATOM 5079 N N . PRO A 1 371 ? -16.965 -16.232 -10.791 1.00 16.98 371 PRO A N 1
ATOM 5080 C CA . PRO A 1 371 ? -18.057 -17.172 -10.518 1.00 18.62 371 PRO A CA 1
ATOM 5081 C C . PRO A 1 371 ? -19.301 -16.929 -11.365 1.00 19.17 371 PRO A C 1
ATOM 5082 O O . PRO A 1 371 ? -20.177 -17.809 -11.424 1.00 20.59 371 PRO A O 1
ATOM 5093 N N . VAL A 1 372 ? -19.389 -15.753 -11.978 1.00 19.39 372 VAL A N 1
ATOM 5094 C CA . VAL A 1 372 ? -20.500 -15.426 -12.862 1.00 19.71 372 VAL A CA 1
ATOM 5095 C C . VAL A 1 372 ? -20.189 -15.758 -14.320 1.00 19.26 372 VAL A C 1
ATOM 5096 O O . VAL A 1 372 ? -20.971 -16.448 -14.998 1.00 21.21 372 VAL A O 1
ATOM 5109 N N . HIS A 1 373 ? -19.028 -15.311 -14.795 1.00 18.29 373 HIS A N 1
ATOM 5110 C CA . HIS A 1 373 ? -18.726 -15.377 -16.219 1.00 17.71 373 HIS A CA 1
ATOM 5111 C C . HIS A 1 373 ? -17.951 -16.629 -16.623 1.00 17.15 373 HIS A C 1
ATOM 5112 O O . HIS A 1 373 ? -18.082 -17.098 -17.758 1.00 17.61 373 HIS A O 1
ATOM 5125 N N . PHE A 1 374 ? -17.152 -17.162 -15.702 1.00 17.21 374 PHE A N 1
ATOM 5126 C CA . PHE A 1 374 ? -16.350 -18.366 -15.979 1.00 16.40 374 PHE A CA 1
ATOM 5127 C C . PHE A 1 374 ? -16.483 -19.351 -14.835 1.00 17.15 374 PHE A C 1
ATOM 5128 O O . PHE A 1 374 ? -15.486 -19.766 -14.242 1.00 16.30 374 PHE A O 1
ATOM 5145 N N . PRO A 1 375 ? -17.732 -19.742 -14.525 1.00 18.31 375 PRO A N 1
ATOM 5146 C CA . PRO A 1 375 ? -17.929 -20.592 -13.354 1.00 19.48 375 PRO A CA 1
ATOM 5147 C C . PRO A 1 375 ? -17.229 -21.926 -13.505 1.00 19.60 375 PRO A C 1
ATOM 5148 O O . PRO A 1 375 ? -17.106 -22.452 -14.613 1.00 19.97 375 PRO A O 1
ATOM 5159 N N . LEU A 1 376 ? -16.770 -22.465 -12.384 1.00 19.37 376 LEU A N 1
ATOM 5160 C CA . LEU A 1 376 ? -15.988 -23.694 -12.404 1.00 19.23 376 LEU A CA 1
ATOM 5161 C C . LEU A 1 376 ? -16.658 -24.838 -13.160 1.00 19.63 376 LEU A C 1
ATOM 5162 O O . LEU A 1 376 ? -16.017 -25.503 -13.987 1.00 18.75 376 LEU A O 1
ATOM 5178 N N . ASP A 1 377 ? -17.937 -25.089 -12.901 1.00 20.99 377 ASP A N 1
ATOM 5179 C CA . ASP A 1 377 ? -18.545 -26.239 -13.544 1.00 22.01 377 ASP A CA 1
ATOM 5180 C C . ASP A 1 377 ? -18.536 -26.116 -15.076 1.00 21.69 377 ASP A C 1
ATOM 5181 O O . ASP A 1 377 ? -18.229 -27.084 -15.788 1.00 21.97 377 ASP A O 1
ATOM 5190 N N . LYS A 1 378 ? -18.819 -24.925 -15.585 1.00 21.15 378 LYS A N 1
ATOM 5191 C CA . LYS A 1 378 ? -18.824 -24.716 -17.025 1.00 20.93 378 LYS A CA 1
ATOM 5192 C C . LYS A 1 378 ? -17.402 -24.760 -17.589 1.00 19.22 378 LYS A C 1
ATOM 5193 O O . LYS A 1 378 ? -17.186 -25.247 -18.694 1.00 19.21 378 LYS A O 1
ATOM 5212 N N . MET A 1 379 ? -16.434 -24.239 -16.842 1.00 17.92 379 MET A N 1
ATOM 5213 C CA . MET A 1 379 ? -15.047 -24.303 -17.303 1.00 18.17 379 MET A CA 1
ATOM 5214 C C . MET A 1 379 ? -14.522 -25.743 -17.346 1.00 18.85 379 MET A C 1
ATOM 5215 O O . MET A 1 379 ? -13.815 -26.136 -18.277 1.00 18.40 379 MET A O 1
ATOM 5229 N N . GLN A 1 380 ? -14.896 -26.548 -16.355 1.00 19.23 380 GLN A N 1
ATOM 5230 C CA . GLN A 1 380 ? -14.535 -27.964 -16.365 1.00 20.04 380 GLN A CA 1
ATOM 5231 C C . GLN A 1 380 ? -15.115 -28.669 -17.589 1.00 19.98 380 GLN A C 1
ATOM 5232 O O . GLN A 1 380 ? -14.420 -29.444 -18.272 1.00 19.18 380 GLN A O 1
ATOM 5246 N N . GLN A 1 381 ? -16.381 -28.383 -17.884 1.00 20.76 381 GLN A N 1
ATOM 5247 C CA . GLN A 1 381 ? -17.022 -28.962 -19.061 1.00 21.92 381 GLN A CA 1
ATOM 5248 C C . GLN A 1 381 ? -16.316 -28.511 -20.342 1.00 19.73 381 GLN A C 1
ATOM 5249 O O . GLN A 1 381 ? -16.098 -29.314 -21.250 1.00 19.11 381 GLN A O 1
ATOM 5263 N N . PHE A 1 382 ? -15.964 -27.229 -20.406 1.00 17.31 382 PHE A N 1
ATOM 5264 C CA . PHE A 1 382 ? -15.258 -26.662 -21.575 1.00 17.04 382 PHE A CA 1
ATOM 5265 C C . PHE A 1 382 ? -13.909 -27.353 -21.824 1.00 16.99 382 PHE A C 1
ATOM 5266 O O . PHE A 1 382 ? -13.605 -27.769 -22.952 1.00 16.67 382 PHE A O 1
ATOM 5283 N N . VAL A 1 383 ? -13.116 -27.507 -20.773 1.00 16.75 383 VAL A N 1
ATOM 5284 C CA . VAL A 1 383 ? -11.808 -28.137 -20.907 1.00 17.13 383 VAL A CA 1
ATOM 5285 C C . VAL A 1 383 ? -11.958 -29.621 -21.239 1.00 17.32 383 VAL A C 1
ATOM 5286 O O . VAL A 1 383 ? -11.209 -30.160 -22.046 1.00 16.94 383 VAL A O 1
ATOM 5299 N N . THR A 1 384 ? -12.946 -30.280 -20.644 1.00 17.35 384 THR A N 1
ATOM 5300 C CA . THR A 1 384 ? -13.196 -31.680 -20.964 1.00 18.60 384 THR A CA 1
ATOM 5301 C C . THR A 1 384 ? -13.518 -31.819 -22.445 1.00 18.58 384 THR A C 1
ATOM 5302 O O . THR A 1 384 ? -13.043 -32.740 -23.110 1.00 19.12 384 THR A O 1
ATOM 5313 N N . LYS A 1 385 ? -14.324 -30.905 -22.968 1.00 17.93 385 LYS A N 1
ATOM 5314 C CA . LYS A 1 385 ? -14.684 -30.951 -24.379 1.00 18.53 385 LYS A CA 1
ATOM 5315 C C . LYS A 1 385 ? -13.461 -30.702 -25.262 1.00 17.18 385 LYS A C 1
ATOM 5316 O O . LYS A 1 385 ? -13.268 -31.386 -26.262 1.00 18.46 385 LYS A O 1
ATOM 5335 N N . LEU A 1 386 ? -12.626 -29.736 -24.889 1.00 15.89 386 LEU A N 1
ATOM 5336 C CA . LEU A 1 386 ? -11.399 -29.485 -25.653 1.00 16.33 386 LEU A CA 1
ATOM 5337 C C . LEU A 1 386 ? -10.612 -30.781 -25.742 1.00 17.48 386 LEU A C 1
ATOM 5338 O O . LEU A 1 386 ? -10.215 -31.229 -26.817 1.00 17.62 386 LEU A O 1
ATOM 5354 N N . HIS A 1 387 ? -10.413 -31.393 -24.589 1.00 17.17 387 HIS A N 1
ATOM 5355 C CA . HIS A 1 387 ? -9.595 -32.591 -24.524 1.00 17.67 387 HIS A CA 1
ATOM 5356 C C . HIS A 1 387 ? -10.180 -33.739 -25.347 1.00 19.10 387 HIS A C 1
ATOM 5357 O O . HIS A 1 387 ? -9.436 -34.417 -26.055 1.00 20.29 387 HIS A O 1
ATOM 5370 N N . ARG A 1 388 ? -11.503 -33.906 -25.305 1.00 19.84 388 ARG A N 1
ATOM 5371 C CA . ARG A 1 388 ? -12.157 -34.939 -26.116 1.00 21.33 388 ARG A CA 1
ATOM 5372 C C . ARG A 1 388 ? -11.951 -34.701 -27.599 1.00 20.66 388 ARG A C 1
ATOM 5373 O O . ARG A 1 388 ? -11.940 -35.636 -28.396 1.00 22.27 388 ARG A O 1
ATOM 5394 N N . ASN A 1 389 ? -11.798 -33.440 -27.976 1.00 19.76 389 ASN A N 1
ATOM 5395 C CA . ASN A 1 389 ? -11.629 -33.074 -29.379 1.00 21.26 389 ASN A CA 1
ATOM 5396 C C . ASN A 1 389 ? -10.163 -32.865 -29.792 1.00 20.88 389 ASN A C 1
ATOM 5397 O O . ASN A 1 389 ? -9.892 -32.319 -30.850 1.00 22.10 389 ASN A O 1
ATOM 5408 N N . GLY A 1 390 ? -9.226 -33.314 -28.965 1.00 18.84 390 GLY A N 1
ATOM 5409 C CA . GLY A 1 390 ? -7.807 -33.246 -29.306 1.00 18.53 390 GLY A CA 1
ATOM 5410 C C . GLY A 1 390 ? -7.198 -31.866 -29.139 1.00 17.81 390 GLY A C 1
ATOM 5411 O O . GLY A 1 390 ? -6.125 -31.604 -29.670 1.00 18.31 390 GLY A O 1
ATOM 5415 N N . GLN A 1 391 ? -7.864 -30.997 -28.385 1.00 15.85 391 GLN A N 1
ATOM 5416 C CA . GLN A 1 391 ? -7.396 -29.627 -28.191 1.00 14.91 391 GLN A CA 1
ATOM 5417 C C . GLN A 1 391 ? -6.909 -29.433 -26.766 1.00 14.69 391 GLN A C 1
ATOM 5418 O O . GLN A 1 391 ? -7.069 -30.301 -25.920 1.00 15.79 391 GLN A O 1
ATOM 5432 N N . ARG A 1 392 ? -6.301 -28.273 -26.513 1.00 13.27 392 ARG A N 1
ATOM 5433 C CA . ARG A 1 392 ? -5.660 -27.994 -25.244 1.00 13.98 392 ARG A CA 1
ATOM 5434 C C . ARG A 1 392 ? -6.033 -26.600 -24.752 1.00 12.74 392 ARG A C 1
ATOM 5435 O O . ARG A 1 392 ? -6.595 -25.805 -25.502 1.00 13.05 392 ARG A O 1
ATOM 5456 N N . TYR A 1 393 ? -5.730 -26.338 -23.484 1.00 11.87 393 TYR A N 1
ATOM 5457 C CA . TYR A 1 393 ? -6.137 -25.102 -22.796 1.00 11.34 393 TYR A CA 1
ATOM 5458 C C . TYR A 1 393 ? -4.954 -24.467 -22.067 1.00 11.54 393 TYR A C 1
ATOM 5459 O O . TYR A 1 393 ? -4.250 -25.127 -21.339 1.00 11.79 393 TYR A O 1
ATOM 5477 N N . VAL A 1 394 ? -4.730 -23.171 -22.308 1.00 11.43 394 VAL A N 1
ATOM 5478 C CA . VAL A 1 394 ? -3.683 -22.408 -21.629 1.00 10.85 394 VAL A CA 1
ATOM 5479 C C . VAL A 1 394 ? -4.248 -21.123 -21.013 1.00 11.38 394 VAL A C 1
ATOM 5480 O O . VAL A 1 394 ? -4.729 -20.249 -21.740 1.00 11.94 394 VAL A O 1
ATOM 5493 N N . PRO A 1 395 ? -4.160 -20.987 -19.675 1.00 10.15 395 PRO A N 1
ATOM 5494 C CA . PRO A 1 395 ? -4.511 -19.708 -19.033 1.00 10.83 395 PRO A CA 1
ATOM 5495 C C . PRO A 1 395 ? -3.309 -18.846 -18.727 1.00 10.02 395 PRO A C 1
ATOM 5496 O O . PRO A 1 395 ? -2.183 -19.322 -18.586 1.00 11.08 395 PRO A O 1
ATOM 5507 N N . ILE A 1 396 ? -3.580 -17.555 -18.584 1.00 10.14 396 ILE A N 1
ATOM 5508 C CA . ILE A 1 396 ? -2.580 -16.592 -18.145 1.00 9.27 396 ILE A CA 1
ATOM 5509 C C . ILE A 1 396 ? -2.430 -16.567 -16.617 1.00 9.18 396 ILE A C 1
ATOM 5510 O O . ILE A 1 396 ? -3.395 -16.802 -15.877 1.00 10.57 396 ILE A O 1
ATOM 5526 N N . LEU A 1 397 ? -1.218 -16.255 -16.158 1.00 9.69 397 LEU A N 1
ATOM 5527 C CA . LEU A 1 397 ? -0.943 -15.895 -14.771 1.00 10.65 397 LEU A CA 1
ATOM 5528 C C . LEU A 1 397 ? -0.046 -14.675 -14.759 1.00 10.70 397 LEU A C 1
ATOM 5529 O O . LEU A 1 397 ? 0.872 -14.569 -15.583 1.00 10.36 397 LEU A O 1
ATOM 5545 N N . ASP A 1 398 ? -0.326 -13.762 -13.834 1.00 10.28 398 ASP A N 1
ATOM 5546 C CA . ASP A 1 398 ? 0.521 -12.588 -13.582 1.00 9.93 398 ASP A CA 1
ATOM 5547 C C . ASP A 1 398 ? 1.305 -12.855 -12.288 1.00 9.16 398 ASP A C 1
ATOM 5548 O O . ASP A 1 398 ? 0.947 -13.738 -11.525 1.00 11.53 398 ASP A O 1
ATOM 5557 N N . PRO A 1 399 ? 2.409 -12.151 -12.047 1.00 9.15 399 PRO A N 1
ATOM 5558 C CA . PRO A 1 399 ? 3.170 -12.514 -10.838 1.00 9.68 399 PRO A CA 1
ATOM 5559 C C . PRO A 1 399 ? 2.596 -11.882 -9.558 1.00 10.60 399 PRO A C 1
ATOM 5560 O O . PRO A 1 399 ? 2.693 -12.467 -8.476 1.00 10.90 399 PRO A O 1
ATOM 5571 N N . GLY A 1 400 ? 1.996 -10.700 -9.687 1.00 10.17 400 GLY A N 1
ATOM 5572 C CA . GLY A 1 400 ? 1.515 -9.977 -8.524 1.00 10.75 400 GLY A CA 1
ATOM 5573 C C . GLY A 1 400 ? 0.309 -10.642 -7.883 1.00 10.65 400 GLY A C 1
ATOM 5574 O O . GLY A 1 400 ? -0.659 -10.961 -8.564 1.00 11.57 400 GLY A O 1
ATOM 5578 N N . ILE A 1 401 ? 0.364 -10.807 -6.565 1.00 10.76 401 ILE A N 1
ATOM 5579 C CA . ILE A 1 401 ? -0.706 -11.430 -5.787 1.00 10.43 401 ILE A CA 1
ATOM 5580 C C . ILE A 1 401 ? -1.479 -10.347 -5.024 1.00 10.47 401 ILE A C 1
ATOM 5581 O O . ILE A 1 401 ? -0.910 -9.610 -4.207 1.00 11.73 401 ILE A O 1
ATOM 5597 N N . ASN A 1 402 ? -2.765 -10.247 -5.314 1.00 10.70 402 ASN A N 1
ATOM 5598 C CA . ASN A 1 402 ? -3.630 -9.269 -4.665 1.00 11.26 402 ASN A CA 1
ATOM 5599 C C . ASN A 1 402 ? -3.635 -9.455 -3.150 1.00 12.05 402 ASN A C 1
ATOM 5600 O O . ASN A 1 402 ? -3.537 -10.579 -2.646 1.00 13.37 402 ASN A O 1
ATOM 5611 N N . THR A 1 403 ? -3.715 -8.336 -2.427 1.00 11.72 403 THR A N 1
ATOM 5612 C CA . THR A 1 403 ? -3.520 -8.326 -0.984 1.00 13.24 403 THR A CA 1
ATOM 5613 C C . THR A 1 403 ? -4.808 -8.503 -0.178 1.00 16.16 403 THR A C 1
ATOM 5614 O O . THR A 1 403 ? -4.836 -8.183 1.003 1.00 18.12 403 THR A O 1
ATOM 5625 N N . ASN A 1 404 ? -5.869 -9.021 -0.795 1.00 17.00 404 ASN A N 1
ATOM 5626 C CA . ASN A 1 404 ? -7.127 -9.216 -0.074 1.00 18.78 404 ASN A CA 1
ATOM 5627 C C . ASN A 1 404 ? -7.018 -10.312 0.991 1.00 19.18 404 ASN A C 1
ATOM 5628 O O . ASN A 1 404 ? -6.626 -11.442 0.695 1.00 19.07 404 ASN A O 1
ATOM 5638 N N . LYS A 1 405 ? -7.371 -9.966 2.227 1.00 21.22 405 LYS A N 1
ATOM 5639 C CA . LYS A 1 405 ? -7.173 -10.862 3.353 1.00 23.34 405 LYS A CA 1
ATOM 5640 C C . LYS A 1 405 ? -8.033 -12.126 3.296 1.00 22.21 405 LYS A C 1
ATOM 5641 O O . LYS A 1 405 ? -7.776 -13.073 4.030 1.00 24.47 405 LYS A O 1
ATOM 5660 N N A SER A 1 406 ? -9.033 -12.134 2.421 0.49 21.29 406 SER A N 1
ATOM 5661 N N B SER A 1 406 ? -9.047 -12.148 2.438 0.51 21.25 406 SER A N 1
ATOM 5662 C CA A SER A 1 406 ? -9.924 -13.280 2.264 0.49 21.02 406 SER A CA 1
ATOM 5663 C CA B SER A 1 406 ? -9.895 -13.334 2.301 0.51 20.95 406 SER A CA 1
ATOM 5664 C C A SER A 1 406 ? -9.428 -14.275 1.208 0.49 19.54 406 SER A C 1
ATOM 5665 C C B SER A 1 406 ? -9.596 -14.127 1.027 0.51 19.46 406 SER A C 1
ATOM 5666 O O A SER A 1 406 ? -9.920 -15.400 1.124 0.49 18.76 406 SER A O 1
ATOM 5667 O O B SER A 1 406 ? -10.383 -14.977 0.615 0.51 18.65 406 SER A O 1
ATOM 5682 N N . TYR A 1 407 ? -8.448 -13.840 0.423 1.00 18.10 407 TYR A N 1
ATOM 5683 C CA . TYR A 1 407 ? -7.974 -14.543 -0.762 1.00 17.01 407 TYR A CA 1
ATOM 5684 C C . TYR A 1 407 ? -6.932 -15.584 -0.358 1.00 16.74 407 TYR A C 1
ATOM 5685 O O . TYR A 1 407 ? -5.871 -15.254 0.160 1.00 16.36 407 TYR A O 1
ATOM 5704 N N . GLY A 1 408 ? -7.252 -16.852 -0.582 1.00 16.33 408 GLY A N 1
ATOM 5705 C CA . GLY A 1 408 ? -6.411 -17.950 -0.115 1.00 17.07 408 GLY A CA 1
ATOM 5706 C C . GLY A 1 408 ? -4.949 -17.879 -0.543 1.00 17.05 408 GLY A C 1
ATOM 5707 O O . GLY A 1 408 ? -4.038 -18.206 0.226 1.00 17.10 408 GLY A O 1
ATOM 5711 N N . THR A 1 409 ? -4.722 -17.483 -1.785 1.00 15.39 409 THR A N 1
ATOM 5712 C CA . THR A 1 409 ? -3.362 -17.404 -2.312 1.00 14.82 409 THR A CA 1
ATOM 5713 C C . THR A 1 409 ? -2.551 -16.384 -1.515 1.00 13.93 409 THR A C 1
ATOM 5714 O O . THR A 1 409 ? -1.383 -16.614 -1.198 1.00 14.67 409 THR A O 1
ATOM 5725 N N . PHE A 1 410 ? -3.166 -15.245 -1.198 1.00 14.15 410 PHE A N 1
ATOM 5726 C CA . PHE A 1 410 ? -2.488 -14.234 -0.390 1.00 14.02 410 PHE A CA 1
ATOM 5727 C C . PHE A 1 410 ? -2.184 -14.735 1.007 1.00 14.75 410 PHE A C 1
ATOM 5728 O O . PHE A 1 410 ? -1.082 -14.535 1.511 1.00 15.12 410 PHE A O 1
ATOM 5745 N N . ILE A 1 411 ? -3.170 -15.372 1.635 1.00 15.37 411 ILE A N 1
ATOM 5746 C CA . ILE A 1 411 ? -3.000 -15.914 2.974 1.00 17.95 411 ILE A CA 1
ATOM 5747 C C . ILE A 1 411 ? -1.805 -16.865 3.018 1.00 17.64 411 ILE A C 1
ATOM 5748 O O . ILE A 1 411 ? -0.938 -16.756 3.890 1.00 18.57 411 ILE A O 1
ATOM 5764 N N . ARG A 1 412 ? -1.747 -17.774 2.054 1.00 16.69 412 ARG A N 1
ATOM 5765 C CA . ARG A 1 412 ? -0.677 -18.755 2.001 1.00 17.30 412 ARG A CA 1
ATOM 5766 C C . ARG A 1 412 ? 0.662 -18.110 1.690 1.00 17.23 412 ARG A C 1
ATOM 5767 O O . ARG A 1 412 ? 1.691 -18.486 2.243 1.00 18.36 412 ARG A O 1
ATOM 5788 N N . GLY A 1 413 ? 0.656 -17.119 0.812 1.00 15.17 413 GLY A N 1
ATOM 5789 C CA . GLY A 1 413 ? 1.887 -16.420 0.503 1.00 15.53 413 GLY A CA 1
ATOM 5790 C C . GLY A 1 413 ? 2.444 -15.729 1.734 1.00 16.58 413 GLY A C 1
ATOM 5791 O O . GLY A 1 413 ? 3.643 -15.740 1.961 1.00 15.63 413 GLY A O 1
ATOM 5795 N N A MET A 1 414 ? 1.574 -15.130 2.537 0.40 17.90 414 MET A N 1
ATOM 5796 N N B MET A 1 414 ? 1.566 -15.109 2.517 0.60 18.35 414 MET A N 1
ATOM 5797 C CA A MET A 1 414 ? 2.040 -14.434 3.725 0.40 19.65 414 MET A CA 1
ATOM 5798 C CA B MET A 1 414 ? 1.984 -14.432 3.733 0.60 20.65 414 MET A CA 1
ATOM 5799 C C A MET A 1 414 ? 2.514 -15.415 4.781 0.40 19.94 414 MET A C 1
ATOM 5800 C C B MET A 1 414 ? 2.539 -15.435 4.726 0.60 20.20 414 MET A C 1
ATOM 5801 O O A MET A 1 414 ? 3.484 -15.148 5.490 0.40 20.23 414 MET A O 1
ATOM 5802 O O B MET A 1 414 ? 3.588 -15.207 5.331 0.60 20.11 414 MET A O 1
ATOM 5829 N N . GLN A 1 415 ? 1.836 -16.553 4.872 1.00 20.24 415 GLN A N 1
ATOM 5830 C CA . GLN A 1 415 ? 2.216 -17.585 5.827 1.00 22.30 415 GLN A CA 1
ATOM 5831 C C . GLN A 1 415 ? 3.619 -18.123 5.563 1.00 21.46 415 GLN A C 1
ATOM 5832 O O . GLN A 1 415 ? 4.333 -18.490 6.489 1.00 22.77 415 GLN A O 1
ATOM 5847 N N . SER A 1 416 ? 4.007 -18.172 4.294 1.00 20.24 416 SER A N 1
ATOM 5848 C CA . SER A 1 416 ? 5.327 -18.664 3.916 1.00 20.64 416 SER A CA 1
ATOM 5849 C C . SER A 1 416 ? 6.315 -17.538 3.611 1.00 19.27 416 SER A C 1
ATOM 5850 O O . SER A 1 416 ? 7.430 -17.806 3.178 1.00 19.07 416 SER A O 1
ATOM 5858 N N . ASN A 1 417 ? 5.895 -16.296 3.842 1.00 18.19 417 ASN A N 1
ATOM 5859 C CA . ASN A 1 417 ? 6.765 -15.130 3.735 1.00 18.51 417 ASN A CA 1
ATOM 5860 C C . ASN A 1 417 ? 7.467 -15.078 2.375 1.00 17.38 417 ASN A C 1
ATOM 5861 O O . ASN A 1 417 ? 8.692 -14.939 2.293 1.00 18.32 417 ASN A O 1
ATOM 5872 N N . VAL A 1 418 ? 6.677 -15.160 1.311 1.00 15.21 418 VAL A N 1
ATOM 5873 C CA . VAL A 1 418 ? 7.213 -15.365 -0.034 1.00 13.86 418 VAL A CA 1
ATOM 5874 C C . VAL A 1 418 ? 7.474 -14.085 -0.823 1.00 13.40 418 VAL A C 1
ATOM 5875 O O . VAL A 1 418 ? 7.966 -14.152 -1.938 1.00 13.33 418 VAL A O 1
ATOM 5888 N N . PHE A 1 419 ? 7.136 -12.926 -0.269 1.00 13.64 419 PHE A N 1
ATOM 5889 C CA . PHE A 1 419 ? 7.111 -11.699 -1.066 1.00 13.15 419 PHE A CA 1
ATOM 5890 C C . PHE A 1 419 ? 8.376 -10.847 -0.982 1.00 13.05 419 PHE A C 1
ATOM 5891 O O . PHE A 1 419 ? 9.059 -10.783 0.043 1.00 14.86 419 PHE A O 1
ATOM 5908 N N . ILE A 1 420 ? 8.657 -10.157 -2.081 1.00 11.92 420 ILE A N 1
ATOM 5909 C CA . ILE A 1 420 ? 9.740 -9.201 -2.148 1.00 12.55 420 ILE A CA 1
ATOM 5910 C C . ILE A 1 420 ? 9.477 -8.078 -1.154 1.00 12.82 420 ILE A C 1
ATOM 5911 O O . ILE A 1 420 ? 8.356 -7.575 -1.060 1.00 13.24 420 ILE A O 1
ATOM 5927 N N . LYS A 1 421 ? 10.520 -7.681 -0.426 1.00 14.00 421 LYS A N 1
ATOM 5928 C CA . LYS A 1 421 ? 10.395 -6.645 0.594 1.00 14.26 421 LYS A CA 1
ATOM 5929 C C . LYS A 1 421 ? 11.114 -5.377 0.197 1.00 13.67 421 LYS A C 1
ATOM 5930 O O . LYS A 1 421 ? 12.019 -5.389 -0.636 1.00 15.55 421 LYS A O 1
ATOM 5949 N N . ARG A 1 422 ? 10.664 -4.270 0.776 1.00 12.70 422 ARG A N 1
ATOM 5950 C CA . ARG A 1 422 ? 11.401 -3.027 0.725 1.00 13.79 422 ARG A CA 1
ATOM 5951 C C . ARG A 1 422 ? 11.185 -2.326 2.056 1.00 15.09 422 ARG A C 1
ATOM 5952 O O . ARG A 1 422 ? 10.060 -2.273 2.563 1.00 15.26 422 ARG A O 1
ATOM 5973 N N . ASP A 1 423 ? 12.268 -1.791 2.613 1.00 17.60 423 ASP A N 1
ATOM 5974 C CA . ASP A 1 423 ? 12.223 -1.152 3.919 1.00 20.31 423 ASP A CA 1
ATOM 5975 C C . ASP A 1 423 ? 11.620 -2.098 4.970 1.00 22.04 423 ASP A C 1
ATOM 5976 O O . ASP A 1 423 ? 10.937 -1.659 5.887 1.00 23.41 423 ASP A O 1
ATOM 5985 N N . GLY A 1 424 ? 11.869 -3.396 4.818 1.00 22.47 424 GLY A N 1
ATOM 5986 C CA . GLY A 1 424 ? 11.499 -4.376 5.826 1.00 23.40 424 GLY A CA 1
ATOM 5987 C C . GLY A 1 424 ? 10.085 -4.904 5.746 1.00 23.29 424 GLY A C 1
ATOM 5988 O O . GLY A 1 424 ? 9.685 -5.733 6.565 1.00 26.63 424 GLY A O 1
ATOM 5992 N N . ASN A 1 425 ? 9.318 -4.423 4.777 1.00 19.55 425 ASN A N 1
ATOM 5993 C CA . ASN A 1 425 ? 7.933 -4.850 4.623 1.00 19.03 425 ASN A CA 1
ATOM 5994 C C . ASN A 1 425 ? 7.668 -5.229 3.180 1.00 15.05 425 ASN A C 1
ATOM 5995 O O . ASN A 1 425 ? 8.403 -4.812 2.299 1.00 14.46 425 ASN A O 1
ATOM 6006 N N . PRO A 1 426 ? 6.633 -6.046 2.931 1.00 14.32 426 PRO A N 1
ATOM 6007 C CA . PRO A 1 426 ? 6.396 -6.433 1.542 1.00 14.13 426 PRO A CA 1
ATOM 6008 C C . PRO A 1 426 ? 6.195 -5.205 0.652 1.00 13.68 426 PRO A C 1
ATOM 6009 O O . PRO A 1 426 ? 5.505 -4.252 1.038 1.00 14.21 426 PRO A O 1
ATOM 6020 N N . TYR A 1 427 ? 6.819 -5.230 -0.521 1.00 12.01 427 TYR A N 1
ATOM 6021 C CA . TYR A 1 427 ? 6.716 -4.129 -1.458 1.00 11.91 427 TYR A CA 1
ATOM 6022 C C . TYR A 1 427 ? 5.349 -4.151 -2.149 1.00 11.60 427 TYR A C 1
ATOM 6023 O O . TYR A 1 427 ? 4.934 -5.164 -2.718 1.00 11.95 427 TYR A O 1
ATOM 6041 N N . LEU A 1 428 ? 4.663 -3.021 -2.103 1.00 11.04 428 LEU A N 1
ATOM 6042 C CA . LEU A 1 428 ? 3.287 -2.897 -2.587 1.00 11.22 428 LEU A CA 1
ATOM 6043 C C . LEU A 1 428 ? 3.222 -2.243 -3.972 1.00 11.49 428 LEU A C 1
ATOM 6044 O O . LEU A 1 428 ? 3.457 -1.037 -4.109 1.00 11.88 428 LEU A O 1
ATOM 6060 N N . GLY A 1 429 ? 2.884 -3.049 -4.979 1.00 10.86 429 GLY A N 1
ATOM 6061 C CA . GLY A 1 429 ? 2.707 -2.565 -6.334 1.00 11.31 429 GLY A CA 1
ATOM 6062 C C . GLY A 1 429 ? 1.232 -2.410 -6.696 1.00 10.33 429 GLY A C 1
ATOM 6063 O O . GLY A 1 429 ? 0.335 -2.653 -5.867 1.00 10.40 429 GLY A O 1
ATOM 6067 N N . SER A 1 430 ? 0.986 -2.022 -7.949 1.00 10.41 430 SER A N 1
ATOM 6068 C CA . SER A 1 430 ? -0.354 -1.984 -8.536 1.00 10.41 430 SER A CA 1
ATOM 6069 C C . SER A 1 430 ? -0.318 -2.706 -9.877 1.00 9.39 430 SER A C 1
ATOM 6070 O O . SER A 1 430 ? 0.504 -2.375 -10.726 1.00 10.83 430 SER A O 1
ATOM 6078 N N . VAL A 1 431 ? -1.179 -3.699 -10.058 1.00 9.77 431 VAL A N 1
ATOM 6079 C CA . VAL A 1 431 ? -1.363 -4.337 -11.357 1.00 9.49 431 VAL A CA 1
ATOM 6080 C C . VAL A 1 431 ? -2.877 -4.571 -11.536 1.00 10.48 431 VAL A C 1
ATOM 6081 O O . VAL A 1 431 ? -3.685 -3.879 -10.908 1.00 11.23 431 VAL A O 1
ATOM 6094 N N . TRP A 1 432 ? -3.283 -5.521 -12.370 1.00 10.53 432 TRP A N 1
ATOM 6095 C CA . TRP A 1 432 ? -4.700 -5.612 -12.755 1.00 10.07 432 TRP A CA 1
ATOM 6096 C C . TRP A 1 432 ? -5.713 -5.710 -11.608 1.00 10.54 432 TRP A C 1
ATOM 6097 O O . TRP A 1 432 ? -6.771 -5.091 -11.688 1.00 11.73 432 TRP A O 1
ATOM 6118 N N . PRO A 1 433 ? -5.405 -6.466 -10.539 1.00 11.26 433 PRO A N 1
ATOM 6119 C CA . PRO A 1 433 ? -6.403 -6.528 -9.457 1.00 11.27 433 PRO A CA 1
ATOM 6120 C C . PRO A 1 433 ? -6.312 -5.380 -8.461 1.00 12.03 433 PRO A C 1
ATOM 6121 O O . PRO A 1 433 ? -7.057 -5.387 -7.484 1.00 12.70 433 PRO A O 1
ATOM 6132 N N . GLY A 1 434 ? -5.409 -4.433 -8.697 1.00 12.00 434 GLY A N 1
ATOM 6133 C CA . GLY A 1 434 ? -5.148 -3.344 -7.775 1.00 11.47 434 GLY A CA 1
ATOM 6134 C C . GLY A 1 434 ? -3.878 -3.626 -6.985 1.00 10.88 434 GLY A C 1
ATOM 6135 O O . GLY A 1 434 ? -2.846 -3.957 -7.578 1.00 10.23 434 GLY A O 1
ATOM 6139 N N . PRO A 1 435 ? -3.938 -3.514 -5.652 1.00 10.74 435 PRO A N 1
ATOM 6140 C CA . PRO A 1 435 ? -2.728 -3.710 -4.839 1.00 10.44 435 PRO A CA 1
ATOM 6141 C C . PRO A 1 435 ? -2.216 -5.122 -4.906 1.00 10.74 435 PRO A C 1
ATOM 6142 O O . PRO A 1 435 ? -3.011 -6.062 -4.824 1.00 11.76 435 PRO A O 1
ATOM 6153 N N . VAL A 1 436 ? -0.906 -5.270 -5.031 1.00 11.09 436 VAL A N 1
ATOM 6154 C CA . VAL A 1 436 ? -0.294 -6.590 -5.061 1.00 10.57 436 VAL A CA 1
ATOM 6155 C C . VAL A 1 436 ? 1.024 -6.617 -4.308 1.00 10.88 436 VAL A C 1
ATOM 6156 O O . VAL A 1 436 ? 1.684 -5.594 -4.168 1.00 11.71 436 VAL A O 1
ATOM 6169 N N . TYR A 1 437 ? 1.403 -7.816 -3.870 1.00 12.04 437 TYR A N 1
ATOM 6170 C CA . TYR A 1 437 ? 2.784 -8.116 -3.504 1.00 10.49 437 TYR A CA 1
ATOM 6171 C C . TYR A 1 437 ? 3.348 -9.069 -4.555 1.00 11.35 437 TYR A C 1
ATOM 6172 O O . TYR A 1 437 ? 2.606 -9.815 -5.185 1.00 11.64 437 TYR A O 1
ATOM 6190 N N . TYR A 1 438 ? 4.665 -9.043 -4.732 1.00 10.92 438 TYR A N 1
ATOM 6191 C CA . TYR A 1 438 ? 5.315 -9.836 -5.766 1.00 10.73 438 TYR A CA 1
ATOM 6192 C C . TYR A 1 438 ? 6.094 -10.994 -5.142 1.00 10.74 438 TYR A C 1
ATOM 6193 O O . TYR A 1 438 ? 6.944 -10.779 -4.291 1.00 11.27 438 TYR A O 1
ATOM 6211 N N . PRO A 1 439 ? 5.819 -12.230 -5.566 1.00 11.18 439 PRO A N 1
ATOM 6212 C CA . PRO A 1 439 ? 6.613 -13.351 -5.060 1.00 11.55 439 PRO A CA 1
ATOM 6213 C C . PRO A 1 439 ? 8.075 -13.173 -5.422 1.00 11.41 439 PRO A C 1
ATOM 6214 O O . PRO A 1 439 ? 8.409 -12.735 -6.530 1.00 12.23 439 PRO A O 1
ATOM 6225 N N . ASP A 1 440 ? 8.956 -13.530 -4.497 1.00 11.48 440 ASP A N 1
ATOM 6226 C CA . ASP A 1 440 ? 10.392 -13.439 -4.736 1.00 11.85 440 ASP A CA 1
ATOM 6227 C C . ASP A 1 440 ? 10.905 -14.731 -5.320 1.00 11.58 440 ASP A C 1
ATOM 6228 O O . ASP A 1 440 ? 11.212 -15.665 -4.578 1.00 11.80 440 ASP A O 1
ATOM 6237 N N . PHE A 1 441 ? 11.028 -14.798 -6.642 1.00 12.74 441 PHE A N 1
ATOM 6238 C CA . PHE A 1 441 ? 11.377 -16.068 -7.279 1.00 13.30 441 PHE A CA 1
ATOM 6239 C C . PHE A 1 441 ? 12.840 -16.464 -7.088 1.00 14.41 441 PHE A C 1
ATOM 6240 O O . PHE A 1 441 ? 13.244 -17.550 -7.489 1.00 17.10 441 PHE A O 1
ATOM 6257 N N . LEU A 1 442 ? 13.611 -15.624 -6.406 1.00 14.39 442 LEU A N 1
ATOM 6258 C CA . LEU A 1 442 ? 14.948 -16.027 -5.947 1.00 15.60 442 LEU A CA 1
ATOM 6259 C C . LEU A 1 442 ? 14.882 -16.835 -4.641 1.00 16.34 442 LEU A C 1
ATOM 6260 O O . LEU A 1 442 ? 15.846 -17.518 -4.267 1.00 18.72 442 LEU A O 1
ATOM 6276 N N . ASP A 1 443 ? 13.728 -16.783 -3.978 1.00 15.05 443 ASP A N 1
ATOM 6277 C CA . ASP A 1 443 ? 13.520 -17.439 -2.679 1.00 16.17 443 ASP A CA 1
ATOM 6278 C C . ASP A 1 443 ? 12.921 -18.846 -2.870 1.00 16.22 443 ASP A C 1
ATOM 6279 O O . ASP A 1 443 ? 11.854 -18.987 -3.457 1.00 15.60 443 ASP A O 1
ATOM 6288 N N . PRO A 1 444 ? 13.621 -19.896 -2.400 1.00 17.77 444 PRO A N 1
ATOM 6289 C CA . PRO A 1 444 ? 13.076 -21.252 -2.557 1.00 18.80 444 PRO A CA 1
ATOM 6290 C C . PRO A 1 444 ? 11.654 -21.406 -2.004 1.00 18.65 444 PRO A C 1
ATOM 6291 O O . PRO A 1 444 ? 10.842 -22.138 -2.578 1.00 18.38 444 PRO A O 1
ATOM 6302 N N . ALA A 1 445 ? 11.350 -20.699 -0.923 1.00 18.03 445 ALA A N 1
ATOM 6303 C CA . ALA A 1 445 ? 10.018 -20.748 -0.335 1.00 18.24 445 ALA A CA 1
ATOM 6304 C C . ALA A 1 445 ? 8.954 -20.186 -1.280 1.00 17.48 445 ALA A C 1
ATOM 6305 O O . ALA A 1 445 ? 7.825 -20.650 -1.284 1.00 18.43 445 ALA A O 1
ATOM 6312 N N . ALA A 1 446 ? 9.312 -19.177 -2.069 1.00 15.05 446 ALA A N 1
ATOM 6313 C CA . ALA A 1 446 ? 8.379 -18.621 -3.043 1.00 15.00 446 ALA A CA 1
ATOM 6314 C C . ALA A 1 446 ? 8.161 -19.585 -4.220 1.00 15.58 446 ALA A C 1
ATOM 6315 O O . ALA A 1 446 ? 7.057 -19.712 -4.725 1.00 16.24 446 ALA A O 1
ATOM 6322 N N A ARG A 1 447 ? 9.218 -20.249 -4.665 0.52 15.69 447 ARG A N 1
ATOM 6323 N N B ARG A 1 447 ? 9.227 -20.239 -4.669 0.48 15.71 447 ARG A N 1
ATOM 6324 C CA A ARG A 1 447 ? 9.069 -21.238 -5.720 0.52 16.62 447 ARG A CA 1
ATOM 6325 C CA B ARG A 1 447 ? 9.095 -21.253 -5.707 0.48 16.47 447 ARG A CA 1
ATOM 6326 C C A ARG A 1 447 ? 8.188 -22.410 -5.257 0.52 16.40 447 ARG A C 1
ATOM 6327 C C B ARG A 1 447 ? 8.161 -22.375 -5.240 0.48 16.20 447 ARG A C 1
ATOM 6328 O O A ARG A 1 447 ? 7.348 -22.889 -6.012 0.52 17.15 447 ARG A O 1
ATOM 6329 O O B ARG A 1 447 ? 7.258 -22.778 -5.970 0.48 16.42 447 ARG A O 1
ATOM 6370 N N . SER A 1 448 ? 8.354 -22.848 -4.013 1.00 16.25 448 SER A N 1
ATOM 6371 C CA . SER A 1 448 ? 7.499 -23.902 -3.453 1.00 17.20 448 SER A CA 1
ATOM 6372 C C . SER A 1 448 ? 6.028 -23.468 -3.397 1.00 16.04 448 SER A C 1
ATOM 6373 O O . SER A 1 448 ? 5.108 -24.241 -3.720 1.00 15.84 448 SER A O 1
ATOM 6381 N N . PHE A 1 449 ? 5.821 -22.226 -2.973 1.00 15.28 449 PHE A N 1
ATOM 6382 C CA . PHE A 1 449 ? 4.498 -21.613 -2.953 1.00 14.86 449 PHE A CA 1
ATOM 6383 C C . PHE A 1 449 ? 3.884 -21.585 -4.347 1.00 14.36 449 PHE A C 1
ATOM 6384 O O . PHE A 1 449 ? 2.720 -21.942 -4.530 1.00 14.17 449 PHE A O 1
ATOM 6401 N N . TRP A 1 450 ? 4.665 -21.174 -5.334 1.00 14.25 450 TRP A N 1
ATOM 6402 C CA . TRP A 1 450 ? 4.167 -21.069 -6.701 1.00 14.14 450 TRP A CA 1
ATOM 6403 C C . TRP A 1 450 ? 3.769 -22.455 -7.214 1.00 14.05 450 TRP A C 1
ATOM 6404 O O . TRP A 1 450 ? 2.700 -22.641 -7.818 1.00 13.58 450 TRP A O 1
ATOM 6425 N N . VAL A 1 451 ? 4.635 -23.433 -6.977 1.00 14.64 451 VAL A N 1
ATOM 6426 C CA . VAL A 1 451 ? 4.331 -24.812 -7.346 1.00 15.25 451 VAL A CA 1
ATOM 6427 C C . VAL A 1 451 ? 3.024 -25.264 -6.683 1.00 15.27 451 VAL A C 1
ATOM 6428 O O . VAL A 1 451 ? 2.158 -25.857 -7.331 1.00 16.32 451 VAL A O 1
ATOM 6441 N N . ASP A 1 452 ? 2.882 -24.989 -5.393 1.00 14.89 452 ASP A N 1
ATOM 6442 C CA . ASP A 1 452 ? 1.678 -25.405 -4.676 1.00 16.44 452 ASP A CA 1
ATOM 6443 C C . ASP A 1 452 ? 0.405 -24.723 -5.187 1.00 16.70 452 ASP A C 1
ATOM 6444 O O . ASP A 1 452 ? -0.635 -25.359 -5.270 1.00 17.13 452 ASP A O 1
ATOM 6453 N N . GLU A 1 453 ? 0.479 -23.436 -5.533 1.00 15.47 453 GLU A N 1
ATOM 6454 C CA . GLU A 1 453 ? -0.712 -22.736 -6.024 1.00 14.99 453 GLU A CA 1
ATOM 6455 C C . GLU A 1 453 ? -1.138 -23.296 -7.378 1.00 14.63 453 GLU A C 1
ATOM 6456 O O . GLU A 1 453 ? -2.326 -23.453 -7.671 1.00 14.34 453 GLU A O 1
ATOM 6468 N N . ILE A 1 454 ? -0.153 -23.572 -8.225 1.00 14.29 454 ILE A N 1
ATOM 6469 C CA . ILE A 1 454 ? -0.434 -24.163 -9.525 1.00 13.80 454 ILE A CA 1
ATOM 6470 C C . ILE A 1 454 ? -1.033 -25.563 -9.365 1.00 15.04 454 ILE A C 1
ATOM 6471 O O . ILE A 1 454 ? -1.998 -25.902 -10.050 1.00 15.66 454 ILE A O 1
ATOM 6487 N N . LYS A 1 455 ? -0.483 -26.358 -8.445 1.00 15.40 455 LYS A N 1
ATOM 6488 C CA . LYS A 1 455 ? -1.041 -27.671 -8.159 1.00 17.56 455 LYS A CA 1
ATOM 6489 C C . LYS A 1 455 ? -2.494 -27.549 -7.712 1.00 16.95 455 LYS A C 1
ATOM 6490 O O . LYS A 1 455 ? -3.373 -28.266 -8.208 1.00 16.60 455 LYS A O 1
ATOM 6509 N N . ARG A 1 456 ? -2.745 -26.683 -6.740 1.00 16.05 456 ARG A N 1
ATOM 6510 C CA . ARG A 1 456 ? -4.101 -26.499 -6.245 1.00 16.34 456 ARG A CA 1
ATOM 6511 C C . ARG A 1 456 ? -5.081 -26.137 -7.366 1.00 16.30 456 ARG A C 1
ATOM 6512 O O . ARG A 1 456 ? -6.188 -26.645 -7.422 1.00 17.22 456 ARG A O 1
ATOM 6533 N N . PHE A 1 457 ? -4.673 -25.248 -8.267 1.00 15.74 457 PHE A N 1
ATOM 6534 C CA . PHE A 1 457 ? -5.555 -24.811 -9.333 1.00 15.95 457 PHE A CA 1
ATOM 6535 C C . PHE A 1 457 ? -5.737 -25.917 -10.363 1.00 16.09 457 PHE A C 1
ATOM 6536 O O . PHE A 1 457 ? -6.846 -26.171 -10.819 1.00 16.69 457 PHE A O 1
ATOM 6553 N N . ARG A 1 458 ? -4.650 -26.594 -10.717 1.00 15.73 458 ARG A N 1
ATOM 6554 C CA . ARG A 1 458 ? -4.719 -27.653 -11.703 1.00 17.02 458 ARG A CA 1
ATOM 6555 C C . ARG A 1 458 ? -5.563 -28.825 -11.197 1.00 17.74 458 ARG A C 1
ATOM 6556 O O . ARG A 1 458 ? -6.192 -29.534 -11.984 1.00 19.02 458 ARG A O 1
ATOM 6577 N N . ASP A 1 459 ? -5.599 -28.999 -9.882 1.00 18.49 459 ASP A N 1
ATOM 6578 C CA . ASP A 1 459 ? -6.397 -30.072 -9.278 1.00 20.81 459 ASP A CA 1
ATOM 6579 C C . ASP A 1 459 ? -7.882 -29.823 -9.440 1.00 21.82 459 ASP A C 1
ATOM 6580 O O . ASP A 1 459 ? -8.688 -30.759 -9.357 1.00 23.97 459 ASP A O 1
ATOM 6589 N N . ILE A 1 460 ? -8.246 -28.561 -9.619 1.00 20.35 460 ILE A N 1
ATOM 6590 C CA . ILE A 1 460 ? -9.636 -28.157 -9.771 1.00 21.73 460 ILE A CA 1
ATOM 6591 C C . ILE A 1 460 ? -10.007 -27.976 -11.244 1.00 20.42 460 ILE A C 1
ATOM 6592 O O . ILE A 1 460 ? -11.094 -28.371 -11.680 1.00 21.62 460 ILE A O 1
ATOM 6608 N N . LEU A 1 461 ? -9.099 -27.386 -12.022 1.00 19.04 461 LEU A N 1
ATOM 6609 C CA . LEU A 1 461 ? -9.346 -27.164 -13.433 1.00 17.77 461 LEU A CA 1
ATOM 6610 C C . LEU A 1 461 ? -8.121 -27.593 -14.224 1.00 17.74 461 LEU A C 1
ATOM 6611 O O . LEU A 1 461 ? -7.056 -26.973 -14.116 1.00 18.13 461 LEU A O 1
ATOM 6627 N N . PRO A 1 462 ? -8.255 -28.643 -15.037 1.00 18.38 462 PRO A N 1
ATOM 6628 C CA . PRO A 1 462 ? -7.083 -29.089 -15.790 1.00 17.42 462 PRO A CA 1
ATOM 6629 C C . PRO A 1 462 ? -6.601 -28.005 -16.739 1.00 15.92 462 PRO A C 1
ATOM 6630 O O . PRO A 1 462 ? -7.402 -27.274 -17.311 1.00 16.56 462 PRO A O 1
ATOM 6641 N N . ILE A 1 463 ? -5.294 -27.914 -16.867 1.00 14.18 463 ILE A N 1
ATOM 6642 C CA . ILE A 1 463 ? -4.660 -27.005 -17.824 1.00 13.50 463 ILE A CA 1
ATOM 6643 C C . ILE A 1 463 ? -3.561 -27.760 -18.552 1.00 13.44 463 ILE A C 1
ATOM 6644 O O . ILE A 1 463 ? -3.065 -28.771 -18.062 1.00 14.92 463 ILE A O 1
ATOM 6660 N N . ASP A 1 464 ? -3.158 -27.244 -19.710 1.00 12.73 464 ASP A N 1
ATOM 6661 C CA . ASP A 1 464 ? -2.128 -27.900 -20.500 1.00 12.40 464 ASP A CA 1
ATOM 6662 C C . ASP A 1 464 ? -0.797 -27.171 -20.549 1.00 11.91 464 ASP A C 1
ATOM 6663 O O . ASP A 1 464 ? 0.209 -27.756 -20.945 1.00 11.68 464 ASP A O 1
ATOM 6672 N N . GLY A 1 465 ? -0.801 -25.910 -20.125 1.00 11.42 465 GLY A N 1
ATOM 6673 C CA . GLY A 1 465 ? 0.383 -25.065 -20.148 1.00 11.20 465 GLY A CA 1
ATOM 6674 C C . GLY A 1 465 ? 0.012 -23.767 -19.486 1.00 10.40 465 GLY A C 1
ATOM 6675 O O . GLY A 1 465 ? -1.146 -23.583 -19.105 1.00 11.18 465 GLY A O 1
ATOM 6679 N N . ILE A 1 466 ? 0.992 -22.874 -19.354 1.00 9.61 466 ILE A N 1
ATOM 6680 C CA . ILE A 1 466 ? 0.781 -21.600 -18.664 1.00 10.26 466 ILE A CA 1
ATOM 6681 C C . ILE A 1 466 ? 1.442 -20.471 -19.433 1.00 9.51 466 ILE A C 1
ATOM 6682 O O . ILE A 1 466 ? 2.547 -20.612 -19.968 1.00 9.91 466 ILE A O 1
ATOM 6698 N N . TRP A 1 467 ? 0.730 -19.353 -19.478 1.00 8.35 467 TRP A N 1
ATOM 6699 C CA . TRP A 1 467 ? 1.247 -18.103 -20.031 1.00 8.72 467 TRP A CA 1
ATOM 6700 C C . TRP A 1 467 ? 1.587 -17.173 -18.860 1.00 9.09 467 TRP A C 1
ATOM 6701 O O . TRP A 1 467 ? 0.681 -16.767 -18.114 1.00 9.58 467 TRP A O 1
ATOM 6722 N N . ILE A 1 468 ? 2.874 -16.876 -18.665 1.00 9.30 468 ILE A N 1
ATOM 6723 C CA . ILE A 1 468 ? 3.291 -15.938 -17.621 1.00 9.45 468 ILE A CA 1
ATOM 6724 C C . ILE A 1 468 ? 3.615 -14.565 -18.210 1.00 8.44 468 ILE A C 1
ATOM 6725 O O . ILE A 1 468 ? 4.517 -14.411 -19.033 1.00 9.88 468 ILE A O 1
ATOM 6741 N N . ASP A 1 469 ? 2.821 -13.579 -17.795 1.00 8.16 469 ASP A N 1
ATOM 6742 C CA . ASP A 1 469 ? 2.866 -12.216 -18.319 1.00 8.67 469 ASP A CA 1
ATOM 6743 C C . ASP A 1 469 ? 3.317 -11.239 -17.223 1.00 8.98 469 ASP A C 1
ATOM 6744 O O . ASP A 1 469 ? 3.425 -11.601 -16.041 1.00 8.75 469 ASP A O 1
ATOM 6753 N N . MET A 1 470 ? 3.548 -9.985 -17.619 1.00 9.02 470 MET A N 1
ATOM 6754 C CA . MET A 1 470 ? 3.749 -8.876 -16.673 1.00 9.08 470 MET A CA 1
ATOM 6755 C C . MET A 1 470 ? 4.919 -9.067 -15.731 1.00 8.35 470 MET A C 1
ATOM 6756 O O . MET A 1 470 ? 4.956 -8.478 -14.647 1.00 9.11 470 MET A O 1
ATOM 6770 N N . ASN A 1 471 ? 5.903 -9.843 -16.166 1.00 8.80 471 ASN A N 1
ATOM 6771 C CA . ASN A 1 471 ? 6.905 -10.381 -15.253 1.00 9.31 471 ASN A CA 1
ATOM 6772 C C . ASN A 1 471 ? 8.269 -9.727 -15.419 1.00 9.10 471 ASN A C 1
ATOM 6773 O O . ASN A 1 471 ? 9.303 -10.333 -15.167 1.00 9.10 471 ASN A O 1
ATOM 6784 N N . GLU A 1 472 ? 8.257 -8.445 -15.770 1.00 8.44 472 GLU A N 1
ATOM 6785 C CA . GLU A 1 472 ? 9.493 -7.671 -15.809 1.00 8.74 472 GLU A CA 1
ATOM 6786 C C . GLU A 1 472 ? 10.182 -7.375 -14.458 1.00 9.29 472 GLU A C 1
ATOM 6787 O O . GLU A 1 472 ? 11.420 -7.353 -14.450 1.00 10.09 472 GLU A O 1
ATOM 6799 N N . ALA A 1 473 ? 9.508 -7.093 -13.332 1.00 8.84 473 ALA A N 1
ATOM 6800 C CA . ALA A 1 473 ? 8.059 -7.063 -13.105 1.00 8.89 473 ALA A CA 1
ATOM 6801 C C . ALA A 1 473 ? 7.418 -5.721 -13.476 1.00 8.38 473 ALA A C 1
ATOM 6802 O O . ALA A 1 473 ? 7.963 -4.652 -13.222 1.00 10.16 473 ALA A O 1
ATOM 6809 N N . SER A 1 474 ? 6.217 -5.794 -14.024 1.00 8.57 474 SER A N 1
ATOM 6810 C CA . SER A 1 474 ? 5.435 -4.613 -14.332 1.00 8.68 474 SER A CA 1
ATOM 6811 C C . SER A 1 474 ? 4.722 -4.079 -13.083 1.00 8.98 474 SER A C 1
ATOM 6812 O O . SER A 1 474 ? 4.176 -4.834 -12.294 1.00 9.74 474 SER A O 1
ATOM 6820 N N . ASN A 1 475 ? 4.755 -2.766 -12.912 1.00 9.41 475 ASN A N 1
ATOM 6821 C CA . ASN A 1 475 ? 4.102 -2.089 -11.808 1.00 9.96 475 ASN A CA 1
ATOM 6822 C C . ASN A 1 475 ? 3.447 -0.853 -12.396 1.00 9.32 475 ASN A C 1
ATOM 6823 O O . ASN A 1 475 ? 4.090 -0.099 -13.136 1.00 9.90 475 ASN A O 1
ATOM 6834 N N . PHE A 1 476 ? 2.191 -0.603 -12.056 1.00 9.46 476 PHE A N 1
ATOM 6835 C CA . PHE A 1 476 ? 1.488 0.540 -12.627 1.00 9.79 476 PHE A CA 1
ATOM 6836 C C . PHE A 1 476 ? 1.811 1.841 -11.907 1.00 10.36 476 PHE A C 1
ATOM 6837 O O . PHE A 1 476 ? 1.445 2.920 -12.389 1.00 10.73 476 PHE A O 1
ATOM 6854 N N . ILE A 1 477 ? 2.461 1.748 -10.749 1.00 10.38 477 ILE A N 1
ATOM 6855 C CA . ILE A 1 477 ? 2.979 2.947 -10.071 1.00 10.68 477 ILE A CA 1
ATOM 6856 C C . ILE A 1 477 ? 4.503 2.913 -10.043 1.00 10.64 477 ILE A C 1
ATOM 6857 O O . ILE A 1 477 ? 5.123 1.869 -10.249 1.00 11.88 477 ILE A O 1
ATOM 6873 N N . THR A 1 478 ? 5.089 4.089 -9.844 1.00 9.63 478 THR A N 1
ATOM 6874 C CA . THR A 1 478 ? 6.505 4.241 -9.591 1.00 11.37 478 THR A CA 1
ATOM 6875 C C . THR A 1 478 ? 6.668 4.760 -8.175 1.00 12.31 478 THR A C 1
ATOM 6876 O O . THR A 1 478 ? 6.107 5.813 -7.819 1.00 14.52 478 THR A O 1
ATOM 6887 N N . SER A 1 479 ? 7.397 4.028 -7.355 1.00 12.46 479 SER A N 1
ATOM 6888 C CA . SER A 1 479 ? 7.617 4.471 -5.978 1.00 13.24 479 SER A CA 1
ATOM 6889 C C . SER A 1 479 ? 8.667 5.565 -5.911 1.00 13.37 479 SER A C 1
ATOM 6890 O O . SER A 1 479 ? 9.576 5.611 -6.724 1.00 14.15 479 SER A O 1
ATOM 6898 N N . ALA A 1 480 ? 8.548 6.427 -4.912 1.00 13.35 480 ALA A N 1
ATOM 6899 C CA . ALA A 1 480 ? 9.564 7.427 -4.648 1.00 14.41 480 ALA A CA 1
ATOM 6900 C C . ALA A 1 480 ? 10.884 6.747 -4.309 1.00 13.46 480 ALA A C 1
ATOM 6901 O O . ALA A 1 480 ? 10.898 5.715 -3.627 1.00 13.47 480 ALA A O 1
ATOM 6908 N N . PRO A 1 481 ? 12.004 7.320 -4.772 1.00 13.40 481 PRO A N 1
ATOM 6909 C CA . PRO A 1 481 ? 13.309 6.732 -4.463 1.00 13.67 481 PRO A CA 1
ATOM 6910 C C . PRO A 1 481 ? 13.634 6.850 -2.981 1.00 13.55 481 PRO A C 1
ATOM 6911 O O . PRO A 1 481 ? 13.227 7.813 -2.322 1.00 15.45 481 PRO A O 1
ATOM 6922 N N . THR A 1 482 ? 14.368 5.881 -2.451 1.00 12.29 482 THR A N 1
ATOM 6923 C CA . THR A 1 482 ? 14.823 5.991 -1.082 1.00 12.80 482 THR A CA 1
ATOM 6924 C C . THR A 1 482 ? 15.822 7.146 -1.003 1.00 13.10 482 THR A C 1
ATOM 6925 O O . THR A 1 482 ? 16.818 7.150 -1.718 1.00 12.79 482 THR A O 1
ATOM 6936 N N . PRO A 1 483 ? 15.557 8.147 -0.148 1.00 13.00 483 PRO A N 1
ATOM 6937 C CA . PRO A 1 483 ? 16.482 9.282 -0.051 1.00 13.38 483 PRO A CA 1
ATOM 6938 C C . PRO A 1 483 ? 17.931 8.871 0.148 1.00 14.66 483 PRO A C 1
ATOM 6939 O O . PRO A 1 483 ? 18.248 8.029 0.988 1.00 14.08 483 PRO A O 1
ATOM 6950 N N . GLY A 1 484 ? 18.794 9.441 -0.683 1.00 14.81 484 GLY A N 1
ATOM 6951 C CA . GLY A 1 484 ? 20.223 9.194 -0.614 1.00 15.83 484 GLY A CA 1
ATOM 6952 C C . GLY A 1 484 ? 20.706 7.907 -1.266 1.00 15.78 484 GLY A C 1
ATOM 6953 O O . GLY A 1 484 ? 21.916 7.732 -1.412 1.00 17.80 484 GLY A O 1
ATOM 6957 N N . SER A 1 485 ? 19.802 7.013 -1.670 1.00 14.85 485 SER A N 1
ATOM 6958 C CA . SER A 1 485 ? 20.238 5.733 -2.229 1.00 14.34 485 SER A CA 1
ATOM 6959 C C . SER A 1 485 ? 20.756 5.900 -3.646 1.00 13.49 485 SER A C 1
ATOM 6960 O O . SER A 1 485 ? 20.027 6.382 -4.520 1.00 13.85 485 SER A O 1
ATOM 6968 N N . THR A 1 486 ? 21.984 5.455 -3.896 1.00 13.66 486 THR A N 1
ATOM 6969 C CA . THR A 1 486 ? 22.511 5.485 -5.257 1.00 13.34 486 THR A CA 1
ATOM 6970 C C . THR A 1 486 ? 22.038 4.285 -6.086 1.00 12.65 486 THR A C 1
ATOM 6971 O O . THR A 1 486 ? 22.320 4.210 -7.274 1.00 12.62 486 THR A O 1
ATOM 6982 N N . LEU A 1 487 ? 21.321 3.344 -5.466 1.00 12.67 487 LEU A N 1
ATOM 6983 C CA . LEU A 1 487 ? 20.644 2.301 -6.232 1.00 12.14 487 LEU A CA 1
ATOM 6984 C C . LEU A 1 487 ? 19.375 2.845 -6.880 1.00 11.73 487 LEU A C 1
ATOM 6985 O O . LEU A 1 487 ? 19.153 2.617 -8.068 1.00 12.54 487 LEU A O 1
ATOM 7001 N N . ASP A 1 488 ? 18.559 3.575 -6.114 1.00 12.26 488 ASP A N 1
ATOM 7002 C CA . ASP A 1 488 ? 17.358 4.210 -6.683 1.00 11.68 488 ASP A CA 1
ATOM 7003 C C . ASP A 1 488 ? 17.686 5.445 -7.536 1.00 12.64 488 ASP A C 1
ATOM 7004 O O . ASP A 1 488 ? 16.889 5.841 -8.378 1.00 12.56 488 ASP A O 1
ATOM 7013 N N . ASN A 1 489 ? 18.873 6.014 -7.325 1.00 12.04 489 ASN A N 1
ATOM 7014 C CA . ASN A 1 489 ? 19.346 7.205 -8.028 1.00 11.93 489 ASN A CA 1
ATOM 7015 C C . ASN A 1 489 ? 20.785 6.970 -8.497 1.00 12.27 489 ASN A C 1
ATOM 7016 O O . ASN A 1 489 ? 21.734 7.530 -7.939 1.00 13.58 489 ASN A O 1
ATOM 7027 N N . PRO A 1 490 ? 20.960 6.118 -9.518 1.00 12.31 490 PRO A N 1
ATOM 7028 C CA . PRO A 1 490 ? 22.326 5.732 -9.901 1.00 13.33 490 PRO A CA 1
ATOM 7029 C C . PRO A 1 490 ? 23.085 6.854 -10.598 1.00 13.83 490 PRO A C 1
ATOM 7030 O O . PRO A 1 490 ? 22.494 7.718 -11.242 1.00 14.92 490 PRO A O 1
ATOM 7041 N N . PRO A 1 491 ? 24.407 6.865 -10.436 1.00 14.75 491 PRO A N 1
ATOM 7042 C CA . PRO A 1 491 ? 25.184 7.976 -10.992 1.00 15.32 491 PRO A CA 1
ATOM 7043 C C . PRO A 1 491 ? 25.190 8.040 -12.514 1.00 15.06 491 PRO A C 1
ATOM 7044 O O . PRO A 1 491 ? 25.269 9.137 -13.055 1.00 16.19 491 PRO A O 1
ATOM 7055 N N . TYR A 1 492 ? 25.123 6.891 -13.183 1.00 13.60 492 TYR A N 1
ATOM 7056 C CA . TYR A 1 492 ? 24.980 6.850 -14.632 1.00 13.61 492 TYR A CA 1
ATOM 7057 C C . TYR A 1 492 ? 23.580 6.372 -14.954 1.00 13.09 492 TYR A C 1
ATOM 7058 O O . TYR A 1 492 ? 23.179 5.297 -14.506 1.00 12.64 492 TYR A O 1
ATOM 7076 N N . LYS A 1 493 ? 22.848 7.198 -15.709 1.00 11.96 493 LYS A N 1
ATOM 7077 C CA . LYS A 1 493 ? 21.487 6.908 -16.144 1.00 12.59 493 LYS A CA 1
ATOM 7078 C C . LYS A 1 493 ? 21.472 6.186 -17.481 1.00 12.02 493 LYS A C 1
ATOM 7079 O O . LYS A 1 493 ? 21.841 6.769 -18.509 1.00 12.89 493 LYS A O 1
ATOM 7098 N N . ILE A 1 494 ? 21.015 4.939 -17.481 1.00 11.70 494 ILE A N 1
ATOM 7099 C CA . ILE A 1 494 ? 20.821 4.237 -18.750 1.00 10.21 494 ILE A CA 1
ATOM 7100 C C . ILE A 1 494 ? 19.619 4.821 -19.499 1.00 10.19 494 ILE A C 1
ATOM 7101 O O . ILE A 1 494 ? 18.786 5.550 -18.929 1.00 10.45 494 ILE A O 1
ATOM 7117 N N . ASN A 1 495 ? 19.524 4.526 -20.789 1.00 9.75 495 ASN A N 1
ATOM 7118 C CA . ASN A 1 495 ? 18.526 5.193 -21.627 1.00 10.20 495 ASN A CA 1
ATOM 7119 C C . ASN A 1 495 ? 17.170 4.482 -21.596 1.00 10.45 495 ASN A C 1
ATOM 7120 O O . ASN A 1 495 ? 16.582 4.172 -22.625 1.00 11.29 495 ASN A O 1
ATOM 7131 N N . ASN A 1 496 ? 16.686 4.246 -20.385 1.00 10.21 496 ASN A N 1
ATOM 7132 C CA . ASN A 1 496 ? 15.414 3.585 -20.155 1.00 9.77 496 ASN A CA 1
ATOM 7133 C C . ASN A 1 496 ? 14.286 4.346 -20.861 1.00 10.55 496 ASN A C 1
ATOM 7134 O O . ASN A 1 496 ? 14.133 5.572 -20.713 1.00 11.28 496 ASN A O 1
ATOM 7145 N N . SER A 1 497 ? 13.523 3.597 -21.653 1.00 10.70 497 SER A N 1
ATOM 7146 C CA . SER A 1 497 ? 12.391 4.092 -22.443 1.00 10.55 497 SER A CA 1
ATOM 7147 C C . SER A 1 497 ? 12.757 5.229 -23.402 1.00 11.95 497 SER A C 1
ATOM 7148 O O . SER A 1 497 ? 11.895 6.013 -23.804 1.00 12.60 497 SER A O 1
ATOM 7156 N N . GLY A 1 498 ? 14.031 5.297 -23.767 1.00 11.84 498 GLY A N 1
ATOM 7157 C CA . GLY A 1 498 ? 14.495 6.295 -24.713 1.00 13.29 498 GLY A CA 1
ATOM 7158 C C . GLY A 1 498 ? 14.559 7.702 -24.142 1.00 14.02 498 GLY A C 1
ATOM 7159 O O . GLY A 1 498 ? 14.783 8.648 -24.894 1.00 15.98 498 GLY A O 1
ATOM 7163 N N . GLY A 1 499 ? 14.373 7.846 -22.833 1.00 14.14 499 GLY A N 1
ATOM 7164 C CA . GLY A 1 499 ? 14.338 9.162 -22.209 1.00 14.03 499 GLY A CA 1
ATOM 7165 C C . GLY A 1 499 ? 15.153 9.312 -20.946 1.00 14.18 499 GLY A C 1
ATOM 7166 O O . GLY A 1 499 ? 14.880 10.198 -20.136 1.00 14.62 499 GLY A O 1
ATOM 7170 N N . ARG A 1 500 ? 16.145 8.443 -20.775 1.00 13.68 500 ARG A N 1
ATOM 7171 C CA . ARG A 1 500 ? 16.945 8.422 -19.556 1.00 13.09 500 ARG A CA 1
ATOM 7172 C C . ARG A 1 500 ? 16.037 8.389 -18.324 1.00 12.12 500 ARG A C 1
ATOM 7173 O O . ARG A 1 500 ? 16.313 9.044 -17.311 1.00 13.94 500 ARG A O 1
ATOM 7194 N N . VAL A 1 501 ? 14.953 7.600 -18.415 1.00 11.56 501 VAL A N 1
ATOM 7195 C CA . VAL A 1 501 ? 13.954 7.571 -17.363 1.00 12.08 501 VAL A CA 1
ATOM 7196 C C . VAL A 1 501 ? 14.490 6.714 -16.207 1.00 10.99 501 VAL A C 1
ATOM 7197 O O . VAL A 1 501 ? 15.169 5.723 -16.445 1.00 11.08 501 VAL A O 1
ATOM 7210 N N . PRO A 1 502 ? 14.219 7.101 -14.951 1.00 11.61 502 PRO A N 1
ATOM 7211 C CA . PRO A 1 502 ? 14.810 6.352 -13.834 1.00 11.18 502 PRO A CA 1
ATOM 7212 C C . PRO A 1 502 ? 14.482 4.858 -13.902 1.00 10.77 502 PRO A C 1
ATOM 7213 O O . PRO A 1 502 ? 13.375 4.471 -14.278 1.00 10.74 502 PRO A O 1
ATOM 7224 N N . ILE A 1 503 ? 15.451 4.028 -13.543 1.00 9.68 503 ILE A N 1
ATOM 7225 C CA . ILE A 1 503 ? 15.280 2.585 -13.621 1.00 9.52 503 ILE A CA 1
ATOM 7226 C C . ILE A 1 503 ? 14.066 2.048 -12.841 1.00 9.21 503 ILE A C 1
ATOM 7227 O O . ILE A 1 503 ? 13.516 1.015 -13.216 1.00 10.25 503 ILE A O 1
ATOM 7243 N N . ASN A 1 504 ? 13.612 2.757 -11.808 1.00 9.93 504 ASN A N 1
ATOM 7244 C CA . ASN A 1 504 ? 12.489 2.273 -11.015 1.00 9.33 504 ASN A CA 1
ATOM 7245 C C . ASN A 1 504 ? 11.117 2.553 -11.633 1.00 9.36 504 ASN A C 1
ATOM 7246 O O . ASN A 1 504 ? 10.084 2.177 -11.069 1.00 9.73 504 ASN A O 1
ATOM 7257 N N A SER A 1 505 ? 11.102 3.207 -12.790 0.59 9.26 505 SER A N 1
ATOM 7258 N N B SER A 1 505 ? 11.104 3.200 -12.790 0.41 9.66 505 SER A N 1
ATOM 7259 C CA A SER A 1 505 ? 9.854 3.553 -13.444 0.59 9.49 505 SER A CA 1
ATOM 7260 C CA B SER A 1 505 ? 9.862 3.584 -13.435 0.41 10.00 505 SER A CA 1
ATOM 7261 C C A SER A 1 505 ? 9.005 2.326 -13.730 0.59 9.73 505 SER A C 1
ATOM 7262 C C B SER A 1 505 ? 8.988 2.376 -13.781 0.41 9.83 505 SER A C 1
ATOM 7263 O O A SER A 1 505 ? 9.423 1.405 -14.417 0.59 9.75 505 SER A O 1
ATOM 7264 O O B SER A 1 505 ? 9.380 1.508 -14.557 0.41 9.87 505 SER A O 1
ATOM 7279 N N . LYS A 1 506 ? 7.800 2.328 -13.190 1.00 9.51 506 LYS A N 1
ATOM 7280 C CA . LYS A 1 506 ? 6.819 1.304 -13.507 1.00 9.28 506 LYS A CA 1
ATOM 7281 C C . LYS A 1 506 ? 7.326 -0.110 -13.295 1.00 9.31 506 LYS A C 1
ATOM 7282 O O . LYS A 1 506 ? 6.998 -1.025 -14.041 1.00 8.90 506 LYS A O 1
ATOM 7302 N N . THR A 1 507 ? 8.081 -0.273 -12.218 1.00 8.68 507 THR A N 1
ATOM 7303 C CA . THR A 1 507 ? 8.585 -1.570 -11.827 1.00 8.27 507 THR A CA 1
ATOM 7304 C C . THR A 1 507 ? 8.805 -1.603 -10.310 1.00 9.20 507 THR A C 1
ATOM 7305 O O . THR A 1 507 ? 8.308 -0.729 -9.573 1.00 9.56 507 THR A O 1
ATOM 7316 N N . ILE A 1 508 ? 9.522 -2.621 -9.848 1.00 9.26 508 ILE A N 1
ATOM 7317 C CA . ILE A 1 508 ? 9.896 -2.741 -8.445 1.00 9.82 508 ILE A CA 1
ATOM 7318 C C . ILE A 1 508 ? 11.162 -1.903 -8.208 1.00 10.24 508 ILE A C 1
ATOM 7319 O O . ILE A 1 508 ? 12.131 -2.008 -8.981 1.00 10.57 508 ILE A O 1
ATOM 7335 N N . PRO A 1 509 ? 11.187 -1.082 -7.139 1.00 10.72 509 PRO A N 1
ATOM 7336 C CA . PRO A 1 509 ? 12.357 -0.218 -6.911 1.00 10.75 509 PRO A CA 1
ATOM 7337 C C . PRO A 1 509 ? 13.646 -0.999 -6.663 1.00 11.18 509 PRO A C 1
ATOM 7338 O O . PRO A 1 509 ? 13.624 -2.075 -6.055 1.00 11.16 509 PRO A O 1
ATOM 7349 N N . ALA A 1 510 ? 14.760 -0.426 -7.106 1.00 10.68 510 ALA A N 1
ATOM 7350 C CA . ALA A 1 510 ? 16.081 -1.040 -7.008 1.00 10.78 510 ALA A CA 1
ATOM 7351 C C . ALA A 1 510 ? 16.483 -1.391 -5.580 1.00 11.15 510 ALA A C 1
ATOM 7352 O O . ALA A 1 510 ? 17.270 -2.314 -5.380 1.00 11.51 510 ALA A O 1
ATOM 7359 N N . THR A 1 511 ? 15.970 -0.647 -4.598 1.00 10.88 511 THR A N 1
ATOM 7360 C CA . THR A 1 511 ? 16.275 -0.907 -3.203 1.00 12.52 511 THR A CA 1
ATOM 7361 C C . THR A 1 511 ? 15.449 -2.043 -2.591 1.00 12.33 511 THR A C 1
ATOM 7362 O O . THR A 1 511 ? 15.677 -2.405 -1.447 1.00 13.54 511 THR A O 1
ATOM 7373 N N . ALA A 1 512 ? 14.476 -2.592 -3.315 1.00 11.50 512 ALA A N 1
ATOM 7374 C CA . ALA A 1 512 ? 13.791 -3.787 -2.840 1.00 11.92 512 ALA A CA 1
ATOM 7375 C C . ALA A 1 512 ? 14.784 -4.934 -2.700 1.00 11.89 512 ALA A C 1
ATOM 7376 O O . ALA A 1 512 ? 15.824 -4.969 -3.372 1.00 12.14 512 ALA A O 1
ATOM 7383 N N A MET A 1 513 ? 14.466 -5.855 -1.801 0.37 13.55 513 MET A N 1
ATOM 7384 N N B MET A 1 513 ? 14.465 -5.871 -1.814 0.63 13.48 513 MET A N 1
ATOM 7385 C CA A MET A 1 513 ? 15.368 -6.932 -1.446 0.37 15.13 513 MET A CA 1
ATOM 7386 C CA B MET A 1 513 ? 15.392 -6.916 -1.415 0.63 15.07 513 MET A CA 1
ATOM 7387 C C A MET A 1 513 ? 14.814 -8.291 -1.829 0.37 15.20 513 MET A C 1
ATOM 7388 C C B MET A 1 513 ? 14.833 -8.311 -1.668 0.63 14.90 513 MET A C 1
ATOM 7389 O O A MET A 1 513 ? 13.599 -8.493 -1.914 0.37 15.73 513 MET A O 1
ATOM 7390 O O B MET A 1 513 ? 13.625 -8.550 -1.484 0.63 14.52 513 MET A O 1
ATOM 7417 N N . HIS A 1 514 ? 15.742 -9.209 -2.053 1.00 14.71 514 HIS A N 1
ATOM 7418 C CA . HIS A 1 514 ? 15.447 -10.587 -2.381 1.00 14.94 514 HIS A CA 1
ATOM 7419 C C . HIS A 1 514 ? 16.242 -11.511 -1.465 1.00 16.23 514 HIS A C 1
ATOM 7420 O O . HIS A 1 514 ? 17.203 -11.102 -0.821 1.00 16.70 514 HIS A O 1
ATOM 7434 N N . TYR A 1 515 ? 15.845 -12.773 -1.470 1.00 16.97 515 TYR A N 1
ATOM 7435 C CA . TYR A 1 515 ? 16.524 -13.842 -0.761 1.00 18.95 515 TYR A CA 1
ATOM 7436 C C . TYR A 1 515 ? 18.041 -13.733 -0.909 1.00 19.68 515 TYR A C 1
ATOM 7437 O O . TYR A 1 515 ? 18.552 -13.490 -2.003 1.00 19.74 515 TYR A O 1
ATOM 7455 N N . GLY A 1 516 ? 18.753 -13.876 0.203 1.00 20.68 516 GLY A N 1
ATOM 7456 C CA . GLY A 1 516 ? 20.197 -13.768 0.208 1.00 22.15 516 GLY A CA 1
ATOM 7457 C C . GLY A 1 516 ? 20.708 -12.341 0.280 1.00 23.46 516 GLY A C 1
ATOM 7458 O O . GLY A 1 516 ? 21.876 -12.083 -0.036 1.00 24.48 516 GLY A O 1
ATOM 7462 N N . ASN A 1 517 ? 19.842 -11.418 0.696 1.00 23.32 517 ASN A N 1
ATOM 7463 C CA . ASN A 1 517 ? 20.174 -9.998 0.747 1.00 25.25 517 ASN A CA 1
ATOM 7464 C C . ASN A 1 517 ? 20.625 -9.477 -0.609 1.00 22.46 517 ASN A C 1
ATOM 7465 O O . ASN A 1 517 ? 21.586 -8.728 -0.715 1.00 24.08 517 ASN A O 1
ATOM 7476 N N . VAL A 1 518 ? 19.920 -9.903 -1.642 1.00 18.29 518 VAL A N 1
ATOM 7477 C CA . VAL A 1 518 ? 20.188 -9.481 -3.003 1.00 16.25 518 VAL A CA 1
ATOM 7478 C C . VAL A 1 518 ? 19.256 -8.333 -3.354 1.00 15.54 518 VAL A C 1
ATOM 7479 O O . VAL A 1 518 ? 18.057 -8.381 -3.078 1.00 16.64 518 VAL A O 1
ATOM 7492 N N . THR A 1 519 ? 19.813 -7.283 -3.939 1.00 13.68 519 THR A N 1
ATOM 7493 C CA . THR A 1 519 ? 19.018 -6.114 -4.308 1.00 12.79 519 THR A CA 1
ATOM 7494 C C . THR A 1 519 ? 18.296 -6.331 -5.644 1.00 11.49 519 THR A C 1
ATOM 7495 O O . THR A 1 519 ? 18.795 -7.007 -6.566 1.00 11.45 519 THR A O 1
ATOM 7506 N N . GLU A 1 520 ? 17.136 -5.701 -5.759 1.00 10.81 520 GLU A N 1
ATOM 7507 C CA . GLU A 1 520 ? 16.446 -5.609 -7.042 1.00 10.60 520 GLU A CA 1
ATOM 7508 C C . GLU A 1 520 ? 17.359 -4.951 -8.092 1.00 10.15 520 GLU A C 1
ATOM 7509 O O . GLU A 1 520 ? 17.321 -5.312 -9.273 1.00 10.41 520 GLU A O 1
ATOM 7521 N N . TYR A 1 521 ? 18.178 -3.987 -7.670 1.00 10.80 521 TYR A N 1
ATOM 7522 C CA . TYR A 1 521 ? 19.150 -3.362 -8.582 1.00 10.48 521 TYR A CA 1
ATOM 7523 C C . TYR A 1 521 ? 19.886 -4.441 -9.390 1.00 10.06 521 TYR A C 1
ATOM 7524 O O . TYR A 1 521 ? 20.012 -4.352 -10.617 1.00 10.22 521 TYR A O 1
ATOM 7542 N N . ASN A 1 522 ? 20.380 -5.463 -8.691 1.00 10.24 522 ASN A N 1
ATOM 7543 C CA . ASN A 1 522 ? 21.163 -6.515 -9.331 1.00 11.06 522 ASN A CA 1
ATOM 7544 C C . ASN A 1 522 ? 20.319 -7.624 -9.980 1.00 10.88 522 ASN A C 1
ATOM 7545 O O . ASN A 1 522 ? 20.709 -8.164 -11.013 1.00 12.11 522 ASN A O 1
ATOM 7556 N N . ALA A 1 523 ? 19.178 -7.954 -9.373 1.00 10.92 523 ALA A N 1
ATOM 7557 C CA . ALA A 1 523 ? 18.376 -9.116 -9.762 1.00 11.26 523 ALA A CA 1
ATOM 7558 C C . ALA A 1 523 ? 17.195 -8.815 -10.684 1.00 9.91 523 ALA A C 1
ATOM 7559 O O . ALA A 1 523 ? 16.584 -9.733 -11.219 1.00 10.23 523 ALA A O 1
ATOM 7566 N N . HIS A 1 524 ? 16.887 -7.536 -10.876 1.00 10.05 524 HIS A N 1
ATOM 7567 C CA . HIS A 1 524 ? 15.748 -7.106 -11.691 1.00 9.06 524 HIS A CA 1
ATOM 7568 C C . HIS A 1 524 ? 15.601 -7.883 -12.989 1.00 9.16 524 HIS A C 1
ATOM 7569 O O . HIS A 1 524 ? 14.531 -8.407 -13.284 1.00 9.01 524 HIS A O 1
ATOM 7582 N N . ASN A 1 525 ? 16.665 -7.928 -13.785 1.00 9.36 525 ASN A N 1
ATOM 7583 C CA . ASN A 1 525 ? 16.590 -8.545 -15.111 1.00 8.50 525 ASN A CA 1
ATOM 7584 C C . ASN A 1 525 ? 16.403 -10.056 -15.068 1.00 9.00 525 ASN A C 1
ATOM 7585 O O . ASN A 1 525 ? 16.140 -10.662 -16.094 1.00 9.52 525 ASN A O 1
ATOM 7596 N N . LEU A 1 526 ? 16.523 -10.659 -13.889 1.00 8.96 526 LEU A N 1
ATOM 7597 C CA . LEU A 1 526 ? 16.317 -12.104 -13.752 1.00 9.12 526 LEU A CA 1
ATOM 7598 C C . LEU A 1 526 ? 14.878 -12.489 -13.378 1.00 9.66 526 LEU A C 1
ATOM 7599 O O . LEU A 1 526 ? 14.563 -13.685 -13.323 1.00 10.53 526 LEU A O 1
ATOM 7615 N N . TYR A 1 527 ? 14.010 -11.522 -13.087 1.00 9.25 527 TYR A N 1
ATOM 7616 C CA . TYR A 1 527 ? 12.705 -11.890 -12.506 1.00 9.48 527 TYR A CA 1
ATOM 7617 C C . TYR A 1 527 ? 11.882 -12.806 -13.409 1.00 9.81 527 TYR A C 1
ATOM 7618 O O . TYR A 1 527 ? 11.403 -13.850 -12.970 1.00 9.50 527 TYR A O 1
ATOM 7636 N N . GLY A 1 528 ? 11.715 -12.429 -14.673 1.00 9.15 528 GLY A N 1
ATOM 7637 C CA . GLY A 1 528 ? 10.923 -13.240 -15.580 1.00 8.80 528 GLY A CA 1
ATOM 7638 C C . GLY A 1 528 ? 11.524 -14.624 -15.765 1.00 8.66 528 GLY A C 1
ATOM 7639 O O . GLY A 1 528 ? 10.827 -15.631 -15.745 1.00 9.38 528 GLY A O 1
ATOM 7643 N N . PHE A 1 529 ? 12.840 -14.657 -15.918 1.00 8.95 529 PHE A N 1
ATOM 7644 C CA . PHE A 1 529 ? 13.617 -15.886 -16.068 1.00 9.13 529 PHE A CA 1
ATOM 7645 C C . PHE A 1 529 ? 13.356 -16.794 -14.851 1.00 8.87 529 PHE A C 1
ATOM 7646 O O . PHE A 1 529 ? 13.079 -17.994 -14.996 1.00 9.70 529 PHE A O 1
ATOM 7663 N N . LEU A 1 530 ? 13.458 -16.236 -13.642 1.00 9.00 530 LEU A N 1
ATOM 7664 C CA . LEU A 1 530 ? 13.264 -17.018 -12.415 1.00 10.15 530 LEU A CA 1
ATOM 7665 C C . LEU A 1 530 ? 11.836 -17.508 -12.305 1.00 9.60 530 LEU A C 1
ATOM 7666 O O . LEU A 1 530 ? 11.586 -18.649 -11.927 1.00 11.28 530 LEU A O 1
ATOM 7682 N N . GLU A 1 531 ? 10.887 -16.646 -12.649 1.00 9.97 531 GLU A N 1
ATOM 7683 C CA . GLU A 1 531 ? 9.496 -17.076 -12.654 1.00 10.61 531 GLU A CA 1
ATOM 7684 C C . GLU A 1 531 ? 9.309 -18.226 -13.660 1.00 9.46 531 GLU A C 1
ATOM 7685 O O . GLU A 1 531 ? 8.541 -19.153 -13.423 1.00 10.31 531 GLU A O 1
ATOM 7697 N N . SER A 1 532 ? 9.997 -18.163 -14.793 1.00 9.61 532 SER A N 1
ATOM 7698 C CA . SER A 1 532 ? 9.906 -19.209 -15.799 1.00 9.35 532 SER A CA 1
ATOM 7699 C C . SER A 1 532 ? 10.436 -20.551 -15.269 1.00 9.38 532 SER A C 1
ATOM 7700 O O . SER A 1 532 ? 9.836 -21.599 -15.486 1.00 10.86 532 SER A O 1
ATOM 7708 N N . GLN A 1 533 ? 11.566 -20.509 -14.575 1.00 10.35 533 GLN A N 1
ATOM 7709 C CA . GLN A 1 533 ? 12.108 -21.713 -13.947 1.00 10.82 533 GLN A CA 1
ATOM 7710 C C . GLN A 1 533 ? 11.083 -22.293 -12.964 1.00 11.34 533 GLN A C 1
ATOM 7711 O O . GLN A 1 533 ? 10.813 -23.490 -12.975 1.00 12.00 533 GLN A O 1
ATOM 7725 N N . ALA A 1 534 ? 10.496 -21.447 -12.129 1.00 11.29 534 ALA A N 1
ATOM 7726 C CA . ALA A 1 534 ? 9.545 -21.908 -11.127 1.00 11.73 534 ALA A CA 1
ATOM 7727 C C . ALA A 1 534 ? 8.266 -22.468 -11.750 1.00 11.25 534 ALA A C 1
ATOM 7728 O O . ALA A 1 534 ? 7.679 -23.429 -11.244 1.00 12.37 534 ALA A O 1
ATOM 7735 N N . THR A 1 535 ? 7.805 -21.835 -12.816 1.00 10.97 535 THR A N 1
ATOM 7736 C CA . THR A 1 535 ? 6.573 -22.244 -13.478 1.00 11.13 535 THR A CA 1
ATOM 7737 C C . THR A 1 535 ? 6.781 -23.575 -14.199 1.00 10.92 535 THR A C 1
ATOM 7738 O O . THR A 1 535 ? 5.918 -24.448 -14.137 1.00 11.56 535 THR A O 1
ATOM 7749 N N . ARG A 1 536 ? 7.913 -23.737 -14.881 1.00 10.75 536 ARG A N 1
ATOM 7750 C CA . ARG A 1 536 ? 8.196 -25.012 -15.519 1.00 11.49 536 ARG A CA 1
ATOM 7751 C C . ARG A 1 536 ? 8.273 -26.120 -14.469 1.00 12.32 536 ARG A C 1
ATOM 7752 O O . ARG A 1 536 ? 7.711 -27.188 -14.666 1.00 12.71 536 ARG A O 1
ATOM 7773 N N . GLU A 1 537 ? 8.916 -25.852 -13.337 1.00 12.21 537 GLU A N 1
ATOM 7774 C CA . GLU A 1 537 ? 8.987 -26.843 -12.265 1.00 13.72 537 GLU A CA 1
ATOM 7775 C C . GLU A 1 537 ? 7.567 -27.218 -11.794 1.00 13.38 537 GLU A C 1
ATOM 7776 O O . GLU A 1 537 ? 7.263 -28.392 -11.569 1.00 13.90 537 GLU A O 1
ATOM 7788 N N . ALA A 1 538 ? 6.695 -26.220 -11.659 1.00 13.06 538 ALA A N 1
ATOM 7789 C CA . ALA A 1 538 ? 5.333 -26.465 -11.213 1.00 12.58 538 ALA A CA 1
ATOM 7790 C C . ALA A 1 538 ? 4.598 -27.386 -12.169 1.00 13.10 538 ALA A C 1
ATOM 7791 O O . ALA A 1 538 ? 3.859 -28.278 -11.732 1.00 13.89 538 ALA A O 1
ATOM 7798 N N . LEU A 1 539 ? 4.781 -27.172 -13.468 1.00 12.27 539 LEU A N 1
ATOM 7799 C CA . LEU A 1 539 ? 4.137 -28.004 -14.480 1.00 12.23 539 LEU A CA 1
ATOM 7800 C C . LEU A 1 539 ? 4.696 -29.428 -14.471 1.00 13.68 539 LEU A C 1
ATOM 7801 O O . LEU A 1 539 ? 3.927 -30.394 -14.549 1.00 13.83 539 LEU A O 1
ATOM 7817 N N . VAL A 1 540 ? 6.013 -29.548 -14.355 1.00 13.75 540 VAL A N 1
ATOM 7818 C CA . VAL A 1 540 ? 6.672 -30.856 -14.340 1.00 14.56 540 VAL A CA 1
ATOM 7819 C C . VAL A 1 540 ? 6.247 -31.669 -13.107 1.00 16.58 540 VAL A C 1
ATOM 7820 O O . VAL A 1 540 ? 6.110 -32.891 -13.167 1.00 19.32 540 VAL A O 1
ATOM 7833 N N . ARG A 1 541 ? 6.025 -30.990 -11.993 1.00 16.85 541 ARG A N 1
ATOM 7834 C CA . ARG A 1 541 ? 5.617 -31.687 -10.775 1.00 18.71 541 ARG A CA 1
ATOM 7835 C C . ARG A 1 541 ? 4.152 -32.119 -10.804 1.00 18.98 541 ARG A C 1
ATOM 7836 O O . ARG A 1 541 ? 3.741 -32.958 -10.013 1.00 20.71 541 ARG A O 1
ATOM 7857 N N . THR A 1 542 ? 3.366 -31.579 -11.726 1.00 18.23 542 THR A N 1
ATOM 7858 C CA . THR A 1 542 ? 1.934 -31.864 -11.761 1.00 18.72 542 THR A CA 1
ATOM 7859 C C . THR A 1 542 ? 1.463 -32.599 -13.016 1.00 19.09 542 THR A C 1
ATOM 7860 O O . THR A 1 542 ? 0.280 -32.895 -13.141 1.00 21.14 542 THR A O 1
ATOM 7871 N N . SER A 1 543 ? 2.390 -32.942 -13.905 1.00 17.06 543 SER A N 1
ATOM 7872 C CA . SER A 1 543 ? 2.088 -33.720 -15.100 1.00 17.22 543 SER A CA 1
ATOM 7873 C C . SER A 1 543 ? 3.381 -34.323 -15.601 1.00 18.40 543 SER A C 1
ATOM 7874 O O . SER A 1 543 ? 4.404 -33.647 -15.622 1.00 18.48 543 SER A O 1
ATOM 7882 N N . ASN A 1 544 ? 3.341 -35.587 -16.022 1.00 19.80 544 ASN A N 1
ATOM 7883 C CA . ASN A 1 544 ? 4.517 -36.212 -16.599 1.00 21.38 544 ASN A CA 1
ATOM 7884 C C . ASN A 1 544 ? 4.717 -35.907 -18.077 1.00 19.66 544 ASN A C 1
ATOM 7885 O O . ASN A 1 544 ? 5.657 -36.411 -18.674 1.00 20.97 544 ASN A O 1
ATOM 7896 N N . GLU A 1 545 ? 3.861 -35.065 -18.661 1.00 16.24 545 GLU A N 1
ATOM 7897 C CA . GLU A 1 545 ? 4.069 -34.628 -20.043 1.00 15.06 545 GLU A CA 1
ATOM 7898 C C . GLU A 1 545 ? 5.142 -33.556 -20.144 1.00 14.61 545 GLU A C 1
ATOM 7899 O O . GLU A 1 545 ? 5.368 -32.785 -19.207 1.00 15.28 545 GLU A O 1
ATOM 7911 N N . ARG A 1 546 ? 5.781 -33.495 -21.302 1.00 13.27 546 ARG A N 1
ATOM 7912 C CA . ARG A 1 546 ? 6.645 -32.345 -21.618 1.00 12.83 546 ARG A CA 1
ATOM 7913 C C . ARG A 1 546 ? 5.797 -31.076 -21.485 1.00 13.59 546 ARG A C 1
ATOM 7914 O O . ARG A 1 546 ? 4.747 -30.986 -22.094 1.00 14.47 546 ARG A O 1
ATOM 7935 N N . PRO A 1 547 ? 6.245 -30.107 -20.675 1.00 12.08 547 PRO A N 1
ATOM 7936 C CA . PRO A 1 547 ? 5.425 -28.916 -20.432 1.00 11.86 547 PRO A CA 1
ATOM 7937 C C . PRO A 1 547 ? 5.535 -27.856 -21.514 1.00 11.28 547 PRO A C 1
ATOM 7938 O O . PRO A 1 547 ? 6.393 -27.910 -22.395 1.00 11.22 547 PRO A O 1
ATOM 7949 N N . PHE A 1 548 ? 4.633 -26.885 -21.423 1.00 10.43 548 PHE A N 1
ATOM 7950 C CA . PHE A 1 548 ? 4.637 -25.731 -22.308 1.00 9.60 548 PHE A CA 1
ATOM 7951 C C . PHE A 1 548 ? 4.341 -24.467 -21.518 1.00 9.22 548 PHE A C 1
ATOM 7952 O O . PHE A 1 548 ? 3.334 -24.386 -20.825 1.00 10.27 548 PHE A O 1
ATOM 7969 N N . LEU A 1 549 ? 5.237 -23.490 -21.613 1.00 9.34 549 LEU A N 1
ATOM 7970 C CA . LEU A 1 549 ? 4.966 -22.166 -21.094 1.00 10.47 549 LEU A CA 1
ATOM 7971 C C . LEU A 1 549 ? 5.469 -21.095 -22.027 1.00 9.01 549 LEU A C 1
ATOM 7972 O O . LEU A 1 549 ? 6.371 -21.311 -22.834 1.00 9.17 549 LEU A O 1
ATOM 7988 N N . LEU A 1 550 ? 4.791 -19.956 -21.929 1.00 9.12 550 LEU A N 1
ATOM 7989 C CA . LEU A 1 550 ? 5.095 -18.749 -22.692 1.00 8.86 550 LEU A CA 1
ATOM 7990 C C . LEU A 1 550 ? 5.354 -17.632 -21.704 1.00 8.47 550 LEU A C 1
ATOM 7991 O O . LEU A 1 550 ? 4.531 -17.380 -20.847 1.00 10.37 550 LEU A O 1
ATOM 8007 N N . SER A 1 551 ? 6.490 -16.955 -21.823 1.00 8.20 551 SER A N 1
ATOM 8008 C CA . SER A 1 551 ? 6.848 -15.879 -20.907 1.00 7.50 551 SER A CA 1
ATOM 8009 C C . SER A 1 551 ? 7.079 -14.564 -21.626 1.00 7.07 551 SER A C 1
ATOM 8010 O O . SER A 1 551 ? 7.696 -14.536 -22.689 1.00 8.34 551 SER A O 1
ATOM 8018 N N . ARG A 1 552 ? 6.660 -13.470 -21.001 1.00 7.44 552 ARG A N 1
ATOM 8019 C CA . ARG A 1 552 ? 6.926 -12.165 -21.586 1.00 8.03 552 ARG A CA 1
ATOM 8020 C C . ARG A 1 552 ? 8.362 -11.724 -21.327 1.00 7.78 552 ARG A C 1
ATOM 8021 O O . ARG A 1 552 ? 9.127 -11.564 -22.267 1.00 8.79 552 ARG A O 1
ATOM 8042 N N . SER A 1 553 ? 8.730 -11.542 -20.060 1.00 7.27 553 SER A N 1
ATOM 8043 C CA . SER A 1 553 ? 10.079 -11.101 -19.726 1.00 7.72 553 SER A CA 1
ATOM 8044 C C . SER A 1 553 ? 11.033 -12.280 -19.771 1.00 7.51 553 SER A C 1
ATOM 8045 O O . SER A 1 553 ? 10.714 -13.388 -19.328 1.00 8.79 553 SER A O 1
ATOM 8053 N N . THR A 1 554 ? 12.224 -12.025 -20.290 1.00 8.08 554 THR A N 1
ATOM 8054 C CA . THR A 1 554 ? 13.251 -13.040 -20.431 1.00 7.87 554 THR A CA 1
ATOM 8055 C C . THR A 1 554 ? 14.649 -12.470 -20.150 1.00 7.91 554 THR A C 1
ATOM 8056 O O . THR A 1 554 ? 14.862 -11.247 -20.138 1.00 8.00 554 THR A O 1
ATOM 8067 N N . PHE A 1 555 ? 15.598 -13.384 -19.956 1.00 7.57 555 PHE A N 1
ATOM 8068 C CA . PHE A 1 555 ? 17.010 -13.073 -19.842 1.00 8.37 555 PHE A CA 1
ATOM 8069 C C . PHE A 1 555 ? 17.743 -14.187 -20.583 1.00 7.96 555 PHE A C 1
ATOM 8070 O O . PHE A 1 555 ? 17.161 -15.247 -20.861 1.00 8.41 555 PHE A O 1
ATOM 8087 N N . ALA A 1 556 ? 19.003 -13.964 -20.918 1.00 8.16 556 ALA A N 1
ATOM 8088 C CA . ALA A 1 556 ? 19.837 -15.017 -21.501 1.00 7.86 556 ALA A CA 1
ATOM 8089 C C . ALA A 1 556 ? 19.748 -16.276 -20.645 1.00 8.88 556 ALA A C 1
ATOM 8090 O O . ALA A 1 556 ? 20.036 -16.241 -19.452 1.00 9.53 556 ALA A O 1
ATOM 8097 N N . GLY A 1 557 ? 19.357 -17.383 -21.280 1.00 8.27 557 GLY A N 1
ATOM 8098 C CA . GLY A 1 557 ? 19.141 -18.666 -20.613 1.00 8.32 557 GLY A CA 1
ATOM 8099 C C . GLY A 1 557 ? 17.668 -19.007 -20.450 1.00 8.11 557 GLY A C 1
ATOM 8100 O O . GLY A 1 557 ? 17.334 -20.155 -20.171 1.00 9.11 557 GLY A O 1
ATOM 8104 N N . SER A 1 558 ? 16.774 -18.034 -20.661 1.00 7.79 558 SER A N 1
ATOM 8105 C CA . SER A 1 558 ? 15.343 -18.299 -20.535 1.00 8.45 558 SER A CA 1
ATOM 8106 C C . SER A 1 558 ? 14.871 -19.396 -21.490 1.00 7.95 558 SER A C 1
ATOM 8107 O O . SER A 1 558 ? 13.895 -20.097 -21.221 1.00 8.54 558 SER A O 1
ATOM 8115 N N . GLY A 1 559 ? 15.525 -19.527 -22.633 1.00 8.16 559 GLY A N 1
ATOM 8116 C CA . GLY A 1 559 ? 15.120 -20.531 -23.600 1.00 7.87 559 GLY A CA 1
ATOM 8117 C C . GLY A 1 559 ? 15.182 -21.974 -23.126 1.00 8.34 559 GLY A C 1
ATOM 8118 O O . GLY A 1 559 ? 14.547 -22.852 -23.695 1.00 8.67 559 GLY A O 1
ATOM 8122 N N . LYS A 1 560 ? 15.959 -22.220 -22.077 1.00 8.47 560 LYS A N 1
ATOM 8123 C CA . LYS A 1 560 ? 16.023 -23.531 -21.455 1.00 9.08 560 LYS A CA 1
ATOM 8124 C C . LYS A 1 560 ? 14.726 -23.876 -20.720 1.00 9.54 560 LYS A C 1
ATOM 8125 O O . LYS A 1 560 ? 14.488 -25.033 -20.359 1.00 10.06 560 LYS A O 1
ATOM 8144 N N . TYR A 1 561 ? 13.853 -22.885 -20.545 1.00 8.70 561 TYR A N 1
ATOM 8145 C CA . TYR A 1 561 ? 12.622 -23.073 -19.769 1.00 8.26 561 TYR A CA 1
ATOM 8146 C C . TYR A 1 561 ? 11.325 -22.715 -20.480 1.00 9.44 561 TYR A C 1
ATOM 8147 O O . TYR A 1 561 ? 10.273 -23.213 -20.098 1.00 10.78 561 TYR A O 1
ATOM 8165 N N . THR A 1 562 ? 11.369 -21.834 -21.479 1.00 8.99 562 THR A N 1
ATOM 8166 C CA . THR A 1 562 ? 10.137 -21.237 -21.965 1.00 8.46 562 THR A CA 1
ATOM 8167 C C . THR A 1 562 ? 10.177 -20.762 -23.402 1.00 8.00 562 THR A C 1
ATOM 8168 O O . THR A 1 562 ? 11.248 -20.472 -23.956 1.00 8.27 562 THR A O 1
ATOM 8179 N N . ALA A 1 563 ? 8.987 -20.667 -23.986 1.00 7.70 563 ALA A N 1
ATOM 8180 C CA . ALA A 1 563 ? 8.765 -19.904 -25.215 1.00 7.72 563 ALA A CA 1
ATOM 8181 C C . ALA A 1 563 ? 8.625 -18.409 -24.898 1.00 8.12 563 ALA A C 1
ATOM 8182 O O . ALA A 1 563 ? 8.454 -18.009 -23.733 1.00 8.57 563 ALA A O 1
ATOM 8189 N N . HIS A 1 564 ? 8.648 -17.593 -25.947 1.00 7.84 564 HIS A N 1
ATOM 8190 C CA . HIS A 1 564 ? 8.434 -16.145 -25.812 1.00 7.32 564 HIS A CA 1
ATOM 8191 C C . HIS A 1 564 ? 7.605 -15.668 -27.005 1.00 7.61 564 HIS A C 1
ATOM 8192 O O . HIS A 1 564 ? 7.599 -16.309 -28.052 1.00 7.72 564 HIS A O 1
ATOM 8205 N N . TRP A 1 565 ? 6.906 -14.549 -26.850 1.00 7.40 565 TRP A N 1
ATOM 8206 C CA . TRP A 1 565 ? 6.254 -13.895 -27.983 1.00 7.29 565 TRP A CA 1
ATOM 8207 C C . TRP A 1 565 ? 6.647 -12.432 -27.936 1.00 6.57 565 TRP A C 1
ATOM 8208 O O . TRP A 1 565 ? 7.141 -11.971 -26.907 1.00 7.61 565 TRP A O 1
ATOM 8229 N N . THR A 1 566 ? 6.476 -11.712 -29.042 1.00 7.11 566 THR A N 1
ATOM 8230 C CA . THR A 1 566 ? 7.063 -10.371 -29.119 1.00 7.11 566 THR A CA 1
ATOM 8231 C C . THR A 1 566 ? 6.344 -9.324 -28.276 1.00 7.69 566 THR A C 1
ATOM 8232 O O . THR A 1 566 ? 6.814 -8.198 -28.198 1.00 8.48 566 THR A O 1
ATOM 8243 N N . GLY A 1 567 ? 5.246 -9.701 -27.623 1.00 7.74 567 GLY A N 1
ATOM 8244 C CA . GLY A 1 567 ? 4.580 -8.811 -26.678 1.00 7.60 567 GLY A CA 1
ATOM 8245 C C . GLY A 1 567 ? 3.538 -7.924 -27.323 1.00 8.31 567 GLY A C 1
ATOM 8246 O O . GLY A 1 567 ? 2.843 -8.330 -28.260 1.00 8.81 567 GLY A O 1
ATOM 8250 N N . ASP A 1 568 ? 3.427 -6.695 -26.824 1.00 8.21 568 ASP A N 1
ATOM 8251 C CA . ASP A 1 568 ? 2.376 -5.790 -27.283 1.00 8.44 568 ASP A CA 1
ATOM 8252 C C . ASP A 1 568 ? 2.785 -5.082 -28.569 1.00 8.43 568 ASP A C 1
ATOM 8253 O O . ASP A 1 568 ? 3.254 -3.931 -28.570 1.00 8.87 568 ASP A O 1
ATOM 8262 N N . ASN A 1 569 ? 2.652 -5.815 -29.664 1.00 8.53 569 ASN A N 1
ATOM 8263 C CA . ASN A 1 569 ? 2.803 -5.254 -30.995 1.00 8.61 569 ASN A CA 1
ATOM 8264 C C . ASN A 1 569 ? 1.488 -4.571 -31.369 1.00 9.13 569 ASN A C 1
ATOM 8265 O O . ASN A 1 569 ? 0.571 -4.470 -30.542 1.00 9.51 569 ASN A O 1
ATOM 8276 N N . ALA A 1 570 ? 1.401 -4.065 -32.589 1.00 8.73 570 ALA A N 1
ATOM 8277 C CA . ALA A 1 570 ? 0.208 -3.360 -33.034 1.00 9.09 570 ALA A CA 1
ATOM 8278 C C . ALA A 1 570 ? -0.209 -3.889 -34.402 1.00 9.80 570 ALA A C 1
ATOM 8279 O O . ALA A 1 570 ? 0.613 -4.416 -35.159 1.00 9.82 570 ALA A O 1
ATOM 8286 N N . ALA A 1 571 ? -1.479 -3.656 -34.716 1.00 9.81 571 ALA A N 1
ATOM 8287 C CA . ALA A 1 571 ? -2.063 -4.031 -35.993 1.00 10.93 571 ALA A CA 1
ATOM 8288 C C . ALA A 1 571 ? -1.649 -2.999 -37.036 1.00 11.16 571 ALA A C 1
ATOM 8289 O O . ALA A 1 571 ? -2.444 -2.158 -37.483 1.00 11.67 571 ALA A O 1
ATOM 8296 N N . ARG A 1 572 ? -0.372 -3.064 -37.393 1.00 10.88 572 ARG A N 1
ATOM 8297 C CA . ARG A 1 572 ? 0.234 -2.134 -38.339 1.00 11.40 572 ARG A CA 1
ATOM 8298 C C . ARG A 1 572 ? 1.111 -2.925 -39.297 1.00 11.39 572 ARG A C 1
ATOM 8299 O O . ARG A 1 572 ? 1.691 -3.947 -38.926 1.00 11.22 572 ARG A O 1
ATOM 8320 N N . TRP A 1 573 ? 1.232 -2.441 -40.523 1.00 11.81 573 TRP A N 1
ATOM 8321 C CA . TRP A 1 573 ? 2.113 -3.070 -41.486 1.00 11.43 573 TRP A CA 1
ATOM 8322 C C . TRP A 1 573 ? 3.572 -3.061 -41.014 1.00 10.83 573 TRP A C 1
ATOM 8323 O O . TRP A 1 573 ? 4.321 -4.004 -41.276 1.00 10.82 573 TRP A O 1
ATOM 8344 N N . ASP A 1 574 ? 3.984 -2.002 -40.331 1.00 10.81 574 ASP A N 1
ATOM 8345 C CA . ASP A 1 574 ? 5.340 -1.955 -39.800 1.00 10.11 574 ASP A CA 1
ATOM 8346 C C . ASP A 1 574 ? 5.582 -3.151 -38.890 1.00 9.53 574 ASP A C 1
ATOM 8347 O O . ASP A 1 574 ? 6.586 -3.841 -39.023 1.00 10.17 574 ASP A O 1
ATOM 8356 N N . ASP A 1 575 ? 4.661 -3.398 -37.960 1.00 9.27 575 ASP A N 1
ATOM 8357 C CA . ASP A 1 575 ? 4.835 -4.489 -36.983 1.00 9.38 575 ASP A CA 1
ATOM 8358 C C . ASP A 1 575 ? 4.825 -5.870 -37.629 1.00 8.48 575 ASP A C 1
ATOM 8359 O O . ASP A 1 575 ? 5.461 -6.793 -37.146 1.00 8.82 575 ASP A O 1
ATOM 8368 N N . LEU A 1 576 ? 4.077 -6.015 -38.708 1.00 8.38 576 LEU A N 1
ATOM 8369 C CA . LEU A 1 576 ? 4.074 -7.258 -39.469 1.00 9.73 576 LEU A CA 1
ATOM 8370 C C . LEU A 1 576 ? 5.523 -7.590 -39.855 1.00 9.08 576 LEU A C 1
ATOM 8371 O O . LEU A 1 576 ? 6.005 -8.723 -39.679 1.00 9.24 576 LEU A O 1
ATOM 8387 N N . GLN A 1 577 ? 6.229 -6.599 -40.386 1.00 9.00 577 GLN A N 1
ATOM 8388 C CA . GLN A 1 577 ? 7.624 -6.789 -40.752 1.00 8.84 577 GLN A CA 1
ATOM 8389 C C . GLN A 1 577 ? 8.545 -6.910 -39.533 1.00 8.30 577 GLN A C 1
ATOM 8390 O O . GLN A 1 577 ? 9.447 -7.728 -39.538 1.00 9.35 577 GLN A O 1
ATOM 8404 N N . TYR A 1 578 ? 8.328 -6.100 -38.497 1.00 8.79 578 TYR A N 1
ATOM 8405 C CA . TYR A 1 578 ? 9.170 -6.167 -37.307 1.00 8.81 578 TYR A CA 1
ATOM 8406 C C . TYR A 1 578 ? 9.206 -7.558 -36.685 1.00 7.56 578 TYR A C 1
ATOM 8407 O O . TYR A 1 578 ? 10.181 -7.914 -36.028 1.00 9.04 578 TYR A O 1
ATOM 8425 N N . SER A 1 579 ? 8.148 -8.334 -36.880 1.00 7.76 579 SER A N 1
ATOM 8426 C CA . SER A 1 579 ? 8.112 -9.681 -36.320 1.00 7.94 579 SER A CA 1
ATOM 8427 C C . SER A 1 579 ? 9.243 -10.553 -36.830 1.00 7.53 579 SER A C 1
ATOM 8428 O O . SER A 1 579 ? 9.618 -11.499 -36.150 1.00 8.62 579 SER A O 1
ATOM 8436 N N . ILE A 1 580 ? 9.767 -10.249 -38.019 1.00 7.91 580 ILE A N 1
ATOM 8437 C CA . ILE A 1 580 ? 10.799 -11.094 -38.621 1.00 8.08 580 ILE A CA 1
ATOM 8438 C C . ILE A 1 580 ? 12.163 -10.879 -37.926 1.00 8.84 580 ILE A C 1
ATOM 8439 O O . ILE A 1 580 ? 12.739 -11.837 -37.419 1.00 9.05 580 ILE A O 1
ATOM 8455 N N . PRO A 1 581 ? 12.679 -9.643 -37.863 1.00 8.28 581 PRO A N 1
ATOM 8456 C CA . PRO A 1 581 ? 13.905 -9.487 -37.068 1.00 8.43 581 PRO A CA 1
ATOM 8457 C C . PRO A 1 581 ? 13.791 -9.997 -35.628 1.00 8.16 581 PRO A C 1
ATOM 8458 O O . PRO A 1 581 ? 14.730 -10.574 -35.091 1.00 8.31 581 PRO A O 1
ATOM 8469 N N . THR A 1 582 ? 12.654 -9.794 -34.988 1.00 7.70 582 THR A N 1
ATOM 8470 C CA . THR A 1 582 ? 12.537 -10.255 -33.611 1.00 7.51 582 THR A CA 1
ATOM 8471 C C . THR A 1 582 ? 12.545 -11.790 -33.537 1.00 7.69 582 THR A C 1
ATOM 8472 O O . THR A 1 582 ? 13.187 -12.366 -32.661 1.00 8.52 582 THR A O 1
ATOM 8483 N N . MET A 1 583 ? 11.836 -12.447 -34.444 1.00 7.42 583 MET A N 1
ATOM 8484 C CA . MET A 1 583 ? 11.877 -13.904 -34.523 1.00 7.25 583 MET A CA 1
ATOM 8485 C C . MET A 1 583 ? 13.323 -14.378 -34.690 1.00 7.71 583 MET A C 1
ATOM 8486 O O . MET A 1 583 ? 13.776 -15.285 -33.986 1.00 8.15 583 MET A O 1
ATOM 8500 N N . LEU A 1 584 ? 14.045 -13.777 -35.627 1.00 6.80 584 LEU A N 1
ATOM 8501 C CA . LEU A 1 584 ? 15.422 -14.175 -35.871 1.00 7.39 584 LEU A CA 1
ATOM 8502 C C . LEU A 1 584 ? 16.318 -13.911 -34.649 1.00 7.24 584 LEU A C 1
ATOM 8503 O O . LEU A 1 584 ? 17.124 -14.755 -34.268 1.00 7.64 584 LEU A O 1
ATOM 8519 N N . ASN A 1 585 ? 16.156 -12.747 -34.030 1.00 6.93 585 ASN A N 1
ATOM 8520 C CA . ASN A 1 585 ? 16.906 -12.421 -32.825 1.00 6.44 585 ASN A CA 1
ATOM 8521 C C . ASN A 1 585 ? 16.717 -13.464 -31.730 1.00 7.50 585 ASN A C 1
ATOM 8522 O O . ASN A 1 585 ? 17.689 -13.882 -31.116 1.00 7.56 585 ASN A O 1
ATOM 8533 N N . PHE A 1 586 ? 15.475 -13.859 -31.447 1.00 7.33 586 PHE A N 1
ATOM 8534 C CA . PHE A 1 586 ? 15.265 -14.805 -30.356 1.00 6.68 586 PHE A CA 1
ATOM 8535 C C . PHE A 1 586 ? 15.864 -16.186 -30.647 1.00 7.11 586 PHE A C 1
ATOM 8536 O O . PHE A 1 586 ? 16.252 -16.883 -29.721 1.00 7.87 586 PHE A O 1
ATOM 8553 N N . GLY A 1 587 ? 16.008 -16.552 -31.919 1.00 6.96 587 GLY A N 1
ATOM 8554 C CA . GLY A 1 587 ? 16.789 -17.738 -32.255 1.00 7.99 587 GLY A CA 1
ATOM 8555 C C . GLY A 1 587 ? 18.228 -17.598 -31.778 1.00 8.50 587 GLY A C 1
ATOM 8556 O O . GLY A 1 587 ? 18.789 -18.507 -31.165 1.00 8.62 587 GLY A O 1
ATOM 8560 N N . LEU A 1 588 ? 18.853 -16.464 -32.087 1.00 8.42 588 LEU A N 1
ATOM 8561 C CA . LEU A 1 588 ? 20.212 -16.202 -31.625 1.00 8.29 588 LEU A CA 1
ATOM 8562 C C . LEU A 1 588 ? 20.313 -16.222 -30.108 1.00 8.38 588 LEU A C 1
ATOM 8563 O O . LEU A 1 588 ? 21.367 -16.557 -29.560 1.00 9.28 588 LEU A O 1
ATOM 8579 N N . PHE A 1 589 ? 19.229 -15.841 -29.439 1.00 7.72 589 PHE A N 1
ATOM 8580 C CA . PHE A 1 589 ? 19.188 -15.788 -27.992 1.00 7.44 589 PHE A CA 1
ATOM 8581 C C . PHE A 1 589 ? 18.926 -17.146 -27.331 1.00 7.73 589 PHE A C 1
ATOM 8582 O O . PHE A 1 589 ? 18.795 -17.231 -26.111 1.00 8.41 589 PHE A O 1
ATOM 8599 N N . GLY A 1 590 ? 18.849 -18.202 -28.134 1.00 7.31 590 GLY A N 1
ATOM 8600 C CA . GLY A 1 590 ? 18.602 -19.539 -27.611 1.00 7.58 590 GLY A CA 1
ATOM 8601 C C . GLY A 1 590 ? 17.151 -19.775 -27.228 1.00 7.80 590 GLY A C 1
ATOM 8602 O O . GLY A 1 590 ? 16.863 -20.647 -26.398 1.00 8.34 590 GLY A O 1
ATOM 8606 N N . MET A 1 591 ? 16.246 -19.001 -27.830 1.00 8.31 591 MET A N 1
ATOM 8607 C CA . MET A 1 591 ? 14.809 -19.097 -27.555 1.00 7.59 591 MET A CA 1
ATOM 8608 C C . MET A 1 591 ? 14.065 -19.324 -28.856 1.00 7.22 591 MET A C 1
ATOM 8609 O O . MET A 1 591 ? 13.391 -18.441 -29.362 1.00 7.39 591 MET A O 1
ATOM 8623 N N . PRO A 1 592 ? 14.179 -20.534 -29.415 1.00 7.60 592 PRO A N 1
ATOM 8624 C CA . PRO A 1 592 ? 13.646 -20.790 -30.749 1.00 7.97 592 PRO A CA 1
ATOM 8625 C C . PRO A 1 592 ? 12.121 -20.833 -30.828 1.00 7.45 592 PRO A C 1
ATOM 8626 O O . PRO A 1 592 ? 11.582 -20.767 -31.933 1.00 8.17 592 PRO A O 1
ATOM 8637 N N . MET A 1 593 ? 11.425 -20.941 -29.701 1.00 7.29 593 MET A N 1
ATOM 8638 C CA . MET A 1 593 ? 9.970 -21.015 -29.744 1.00 7.06 593 MET A CA 1
ATOM 8639 C C . MET A 1 593 ? 9.452 -19.590 -29.567 1.00 7.48 593 MET A C 1
ATOM 8640 O O . MET A 1 593 ? 9.232 -19.131 -28.447 1.00 8.39 593 MET A O 1
ATOM 8654 N N . ILE A 1 594 ? 9.319 -18.911 -30.707 1.00 7.06 594 ILE A N 1
ATOM 8655 C CA . ILE A 1 594 ? 9.056 -17.472 -30.782 1.00 7.08 594 ILE A CA 1
ATOM 8656 C C . ILE A 1 594 ? 7.985 -17.203 -31.834 1.00 7.40 594 ILE A C 1
ATOM 8657 O O . ILE A 1 594 ? 7.866 -17.911 -32.845 1.00 7.66 594 ILE A O 1
ATOM 8673 N N . GLY A 1 595 ? 7.201 -16.163 -31.596 1.00 7.17 595 GLY A N 1
ATOM 8674 C CA . GLY A 1 595 ? 6.278 -15.659 -32.597 1.00 7.97 595 GLY A CA 1
ATOM 8675 C C . GLY A 1 595 ? 5.729 -14.319 -32.144 1.00 7.40 595 GLY A C 1
ATOM 8676 O O . GLY A 1 595 ? 6.048 -13.861 -31.052 1.00 8.21 595 GLY A O 1
ATOM 8680 N N . ALA A 1 596 ? 4.888 -13.713 -32.977 1.00 7.48 596 ALA A N 1
ATOM 8681 C CA . ALA A 1 596 ? 4.217 -12.465 -32.662 1.00 7.43 596 ALA A CA 1
ATOM 8682 C C . ALA A 1 596 ? 2.708 -12.659 -32.746 1.00 7.33 596 ALA A C 1
ATOM 8683 O O . ALA A 1 596 ? 2.222 -13.558 -33.447 1.00 8.47 596 ALA A O 1
ATOM 8690 N N . ASP A 1 597 ? 1.961 -11.799 -32.059 1.00 7.53 597 ASP A N 1
ATOM 8691 C CA . ASP A 1 597 ? 0.505 -11.836 -32.066 1.00 7.99 597 ASP A CA 1
ATOM 8692 C C . ASP A 1 597 ? -0.033 -11.579 -33.470 1.00 8.58 597 ASP A C 1
ATOM 8693 O O . ASP A 1 597 ? 0.103 -10.481 -34.027 1.00 9.01 597 ASP A O 1
ATOM 8702 N N . ILE A 1 598 ? -0.629 -12.613 -34.048 1.00 8.85 598 ILE A N 1
ATOM 8703 C CA . ILE A 1 598 ? -1.054 -12.562 -35.427 1.00 9.17 598 ILE A CA 1
ATOM 8704 C C . ILE A 1 598 ? -2.258 -11.644 -35.590 1.00 9.98 598 ILE A C 1
ATOM 8705 O O . ILE A 1 598 ? -3.232 -11.762 -34.859 1.00 10.80 598 ILE A O 1
ATOM 8721 N N . CYS A 1 599 ? -2.135 -10.760 -36.581 1.00 10.52 599 CYS A N 1
ATOM 8722 C CA . CYS A 1 599 ? -3.046 -9.660 -36.898 1.00 10.92 599 CYS A CA 1
ATOM 8723 C C . CYS A 1 599 ? -2.863 -8.422 -36.016 1.00 11.11 599 CYS A C 1
ATOM 8724 O O . CYS A 1 599 ? -3.438 -7.369 -36.299 1.00 11.54 599 CYS A O 1
ATOM 8731 N N . GLY A 1 600 ? -2.038 -8.545 -34.979 1.00 10.62 600 GLY A N 1
ATOM 8732 C CA . GLY A 1 600 ? -1.626 -7.408 -34.175 1.00 10.53 600 GLY A CA 1
ATOM 8733 C C . GLY A 1 600 ? -2.381 -7.328 -32.861 1.00 10.45 600 GLY A C 1
ATOM 8734 O O . GLY A 1 600 ? -3.607 -7.457 -32.827 1.00 11.41 600 GLY A O 1
ATOM 8738 N N . PHE A 1 601 ? -1.660 -7.061 -31.776 1.00 10.27 601 PHE A N 1
ATOM 8739 C CA . PHE A 1 601 ? -2.288 -6.962 -30.461 1.00 10.82 601 PHE A CA 1
ATOM 8740 C C . PHE A 1 601 ? -3.069 -5.653 -30.311 1.00 10.68 601 PHE A C 1
ATOM 8741 O O . PHE A 1 601 ? -4.294 -5.665 -30.191 1.00 11.14 601 PHE A O 1
ATOM 8758 N N . ALA A 1 602 ? -2.361 -4.528 -30.361 1.00 10.43 602 ALA A N 1
ATOM 8759 C CA . ALA A 1 602 ? -2.979 -3.227 -30.143 1.00 11.39 602 ALA A CA 1
ATOM 8760 C C . ALA A 1 602 ? -3.525 -2.672 -31.451 1.00 12.50 602 ALA A C 1
ATOM 8761 O O . ALA A 1 602 ? -2.955 -2.916 -32.515 1.00 12.99 602 ALA A O 1
ATOM 8768 N N . GLU A 1 603 ? -4.604 -1.893 -31.336 1.00 12.68 603 GLU A N 1
ATOM 8769 C CA . GLU A 1 603 ? -5.298 -1.239 -32.466 1.00 12.98 603 GLU A CA 1
ATOM 8770 C C . GLU A 1 603 ? -6.084 -2.244 -33.300 1.00 12.80 603 GLU A C 1
ATOM 8771 O O . GLU A 1 603 ? -5.790 -3.448 -33.294 1.00 13.16 603 GLU A O 1
ATOM 8783 N N . SER A 1 604 ? -7.108 -1.761 -33.999 1.00 13.74 604 SER A N 1
ATOM 8784 C CA . SER A 1 604 ? -7.932 -2.656 -34.799 1.00 14.14 604 SER A CA 1
ATOM 8785 C C . SER A 1 604 ? -7.252 -3.018 -36.113 1.00 14.62 604 SER A C 1
ATOM 8786 O O . SER A 1 604 ? -6.727 -2.157 -36.836 1.00 16.29 604 SER A O 1
ATOM 8794 N N . THR A 1 605 ? -7.287 -4.305 -36.425 1.00 14.07 605 THR A N 1
ATOM 8795 C CA . THR A 1 605 ? -6.701 -4.814 -37.642 1.00 13.67 605 THR A CA 1
ATOM 8796 C C . THR A 1 605 ? -7.614 -4.536 -38.842 1.00 13.89 605 THR A C 1
ATOM 8797 O O . THR A 1 605 ? -8.734 -4.045 -38.692 1.00 15.46 605 THR A O 1
ATOM 8808 N N . THR A 1 606 ? -7.106 -4.814 -40.032 1.00 13.72 606 THR A N 1
ATOM 8809 C CA . THR A 1 606 ? -7.914 -4.785 -41.244 1.00 14.14 606 THR A CA 1
ATOM 8810 C C . THR A 1 606 ? -7.944 -6.165 -41.882 1.00 13.61 606 THR A C 1
ATOM 8811 O O . THR A 1 606 ? -7.099 -7.009 -41.592 1.00 13.88 606 THR A O 1
ATOM 8822 N N . GLU A 1 607 ? -8.914 -6.397 -42.758 1.00 14.59 607 GLU A N 1
ATOM 8823 C CA . GLU A 1 607 ? -8.993 -7.672 -43.460 1.00 15.12 607 GLU A CA 1
ATOM 8824 C C . GLU A 1 607 ? -7.689 -7.967 -44.200 1.00 14.31 607 GLU A C 1
ATOM 8825 O O . GLU A 1 607 ? -7.154 -9.067 -44.105 1.00 13.75 607 GLU A O 1
ATOM 8837 N N . GLU A 1 608 ? -7.170 -6.989 -44.935 1.00 13.48 608 GLU A N 1
ATOM 8838 C CA . GLU A 1 608 ? -5.959 -7.213 -45.715 1.00 13.48 608 GLU A CA 1
ATOM 8839 C C . GLU A 1 608 ? -4.751 -7.488 -44.821 1.00 12.14 608 GLU A C 1
ATOM 8840 O O . GLU A 1 608 ? -3.950 -8.390 -45.086 1.00 12.84 608 GLU A O 1
ATOM 8852 N N . LEU A 1 609 ? -4.593 -6.695 -43.777 1.00 11.94 609 LEU A N 1
ATOM 8853 C CA . LEU A 1 609 ? -3.451 -6.873 -42.896 1.00 11.32 609 LEU A CA 1
ATOM 8854 C C . LEU A 1 609 ? -3.540 -8.235 -42.212 1.00 11.03 609 LEU A C 1
ATOM 8855 O O . LEU A 1 609 ? -2.556 -8.964 -42.118 1.00 11.13 609 LEU A O 1
ATOM 8871 N N . CYS A 1 610 ? -4.725 -8.601 -41.755 1.00 11.93 610 CYS A N 1
ATOM 8872 C CA . CYS A 1 610 ? -4.877 -9.869 -41.066 1.00 11.61 610 CYS A CA 1
ATOM 8873 C C . CYS A 1 610 ? -4.648 -11.057 -42.018 1.00 11.27 610 CYS A C 1
ATOM 8874 O O . CYS A 1 610 ? -4.076 -12.079 -41.630 1.00 11.54 610 CYS A O 1
ATOM 8881 N N A ARG A 1 611 ? -5.069 -10.899 -43.268 0.46 11.61 611 ARG A N 1
ATOM 8882 N N B ARG A 1 611 ? -5.072 -10.909 -43.267 0.54 11.73 611 ARG A N 1
ATOM 8883 C CA A ARG A 1 611 ? -4.828 -11.911 -44.294 0.46 11.54 611 ARG A CA 1
ATOM 8884 C CA B ARG A 1 611 ? -4.821 -11.931 -44.281 0.54 11.71 611 ARG A CA 1
ATOM 8885 C C A ARG A 1 611 ? -3.326 -12.111 -44.526 0.46 11.15 611 ARG A C 1
ATOM 8886 C C B ARG A 1 611 ? -3.319 -12.116 -44.535 0.54 11.17 611 ARG A C 1
ATOM 8887 O O A ARG A 1 611 ? -2.828 -13.236 -44.496 0.46 11.04 611 ARG A O 1
ATOM 8888 O O B ARG A 1 611 ? -2.813 -13.238 -44.527 0.54 10.84 611 ARG A O 1
ATOM 8929 N N . ARG A 1 612 ? -2.600 -11.023 -44.746 1.00 10.77 612 ARG A N 1
ATOM 8930 C CA . ARG A 1 612 ? -1.148 -11.102 -44.913 1.00 10.33 612 ARG A CA 1
ATOM 8931 C C . ARG A 1 612 ? -0.458 -11.594 -43.625 1.00 9.89 612 ARG A C 1
ATOM 8932 O O . ARG A 1 612 ? 0.577 -12.249 -43.690 1.00 9.51 612 ARG A O 1
ATOM 8954 N N . TRP A 1 613 ? -1.044 -11.306 -42.466 1.00 10.10 613 TRP A N 1
ATOM 8955 C CA . TRP A 1 613 ? -0.414 -11.683 -41.210 1.00 10.27 613 TRP A CA 1
ATOM 8956 C C . TRP A 1 613 ? -0.590 -13.183 -40.944 1.00 9.81 613 TRP A C 1
ATOM 8957 O O . TRP A 1 613 ? 0.344 -13.821 -40.491 1.00 10.82 613 TRP A O 1
ATOM 8978 N N . ILE A 1 614 ? -1.759 -13.762 -41.220 1.00 10.17 614 ILE A N 1
ATOM 8979 C CA . ILE A 1 614 ? -1.862 -15.206 -41.022 1.00 9.81 614 ILE A CA 1
ATOM 8980 C C . ILE A 1 614 ? -0.969 -15.908 -42.043 1.00 9.16 614 ILE A C 1
ATOM 8981 O O . ILE A 1 614 ? -0.360 -16.931 -41.737 1.00 8.97 614 ILE A O 1
ATOM 8997 N N . GLN A 1 615 ? -0.844 -15.350 -43.244 1.00 9.72 615 GLN A N 1
ATOM 8998 C CA . GLN A 1 615 ? 0.067 -15.940 -44.236 1.00 9.52 615 GLN A CA 1
ATOM 8999 C C . GLN A 1 615 ? 1.500 -16.060 -43.690 1.00 8.77 615 GLN A C 1
ATOM 9000 O O . GLN A 1 615 ? 2.113 -17.112 -43.788 1.00 10.47 615 GLN A O 1
ATOM 9014 N N . LEU A 1 616 ? 2.021 -14.983 -43.113 1.00 8.85 616 LEU A N 1
ATOM 9015 C CA . LEU A 1 616 ? 3.349 -15.001 -42.486 1.00 8.92 616 LEU A CA 1
ATOM 9016 C C . LEU A 1 616 ? 3.378 -15.828 -41.188 1.00 8.16 616 LEU A C 1
ATOM 9017 O O . LEU A 1 616 ? 4.234 -16.696 -40.983 1.00 8.53 616 LEU A O 1
ATOM 9033 N N . GLY A 1 617 ? 2.393 -15.581 -40.336 1.00 9.76 617 GLY A N 1
ATOM 9034 C CA . GLY A 1 617 ? 2.363 -16.112 -38.989 1.00 8.65 617 GLY A CA 1
ATOM 9035 C C . GLY A 1 617 ? 2.156 -17.594 -38.890 1.00 8.26 617 GLY A C 1
ATOM 9036 O O . GLY A 1 617 ? 2.518 -18.216 -37.878 1.00 8.90 617 GLY A O 1
ATOM 9040 N N . ALA A 1 618 ? 1.580 -18.165 -39.941 1.00 8.27 618 ALA A N 1
ATOM 9041 C CA . ALA A 1 618 ? 1.450 -19.609 -40.042 1.00 8.74 618 ALA A CA 1
ATOM 9042 C C . ALA A 1 618 ? 2.816 -20.306 -40.106 1.00 8.03 618 ALA A C 1
ATOM 9043 O O . ALA A 1 618 ? 2.879 -21.537 -40.034 1.00 9.13 618 ALA A O 1
ATOM 9050 N N . PHE A 1 619 ? 3.901 -19.542 -40.241 1.00 8.58 619 PHE A N 1
ATOM 9051 C CA . PHE A 1 619 ? 5.246 -20.121 -40.286 1.00 8.20 619 PHE A CA 1
ATOM 9052 C C . PHE A 1 619 ? 6.104 -19.740 -39.081 1.00 8.12 619 PHE A C 1
ATOM 9053 O O . PHE A 1 619 ? 7.217 -20.239 -38.947 1.00 8.30 619 PHE A O 1
ATOM 9070 N N . TYR A 1 620 ? 5.580 -18.909 -38.177 1.00 7.26 620 TYR A N 1
ATOM 9071 C CA . TYR A 1 620 ? 6.283 -18.663 -36.929 1.00 7.83 620 TYR A CA 1
ATOM 9072 C C . TYR A 1 620 ? 6.410 -19.990 -36.163 1.00 7.76 620 TYR A C 1
ATOM 9073 O O . TYR A 1 620 ? 5.467 -20.777 -36.157 1.00 8.51 620 TYR A O 1
ATOM 9091 N N . PRO A 1 621 ? 7.543 -20.227 -35.481 1.00 6.85 621 PRO A N 1
ATOM 9092 C CA . PRO A 1 621 ? 7.576 -21.409 -34.605 1.00 6.47 621 PRO A CA 1
ATOM 9093 C C . PRO A 1 621 ? 6.398 -21.485 -33.632 1.00 7.31 621 PRO A C 1
ATOM 9094 O O . PRO A 1 621 ? 5.815 -22.558 -33.462 1.00 8.40 621 PRO A O 1
ATOM 9105 N N . PHE A 1 622 ? 6.067 -20.353 -33.025 1.00 7.22 622 PHE A N 1
ATOM 9106 C CA . PHE A 1 622 ? 4.912 -20.236 -32.144 1.00 8.05 622 PHE A CA 1
ATOM 9107 C C . PHE A 1 622 ? 3.864 -19.372 -32.840 1.00 8.17 622 PHE A C 1
ATOM 9108 O O . PHE A 1 622 ? 4.085 -18.179 -33.040 1.00 8.51 622 PHE A O 1
ATOM 9125 N N . SER A 1 623 ? 2.729 -19.969 -33.190 1.00 8.06 623 SER A N 1
ATOM 9126 C CA . SER A 1 623 ? 1.731 -19.322 -34.028 1.00 8.30 623 SER A CA 1
ATOM 9127 C C . SER A 1 623 ? 0.406 -19.106 -33.271 1.00 8.19 623 SER A C 1
ATOM 9128 O O . SER A 1 623 ? -0.365 -20.046 -33.061 1.00 9.05 623 SER A O 1
ATOM 9136 N N . ARG A 1 624 ? 0.160 -17.868 -32.852 1.00 8.51 624 ARG A N 1
ATOM 9137 C CA . ARG A 1 624 ? -0.996 -17.491 -32.044 1.00 8.30 624 ARG A CA 1
ATOM 9138 C C . ARG A 1 624 ? -1.603 -16.178 -32.536 1.00 7.83 624 ARG A C 1
ATOM 9139 O O . ARG A 1 624 ? -0.887 -15.206 -32.748 1.00 8.37 624 ARG A O 1
ATOM 9160 N N . ASP A 1 625 ? -2.918 -16.170 -32.670 1.00 8.79 625 ASP A N 1
ATOM 9161 C CA . ASP A 1 625 ? -3.716 -14.968 -32.890 1.00 9.82 625 ASP A CA 1
ATOM 9162 C C . ASP A 1 625 ? -4.155 -14.477 -31.495 1.00 10.27 625 ASP A C 1
ATOM 9163 O O . ASP A 1 625 ? -4.765 -15.228 -30.735 1.00 11.42 625 ASP A O 1
ATOM 9172 N N . HIS A 1 626 ? -3.812 -13.233 -31.171 1.00 9.75 626 HIS A N 1
ATOM 9173 C CA . HIS A 1 626 ? -4.135 -12.603 -29.890 1.00 9.43 626 HIS A CA 1
ATOM 9174 C C . HIS A 1 626 ? -4.388 -11.130 -30.150 1.00 10.41 626 HIS A C 1
ATOM 9175 O O . HIS A 1 626 ? -3.889 -10.577 -31.120 1.00 11.78 626 HIS A O 1
ATOM 9188 N N A SER A 1 627 ? -5.191 -10.504 -29.290 0.68 10.46 627 SER A N 1
ATOM 9189 N N B SER A 1 627 ? -5.172 -10.508 -29.281 0.32 10.74 627 SER A N 1
ATOM 9190 C CA A SER A 1 627 ? -5.679 -9.150 -29.508 0.68 11.13 627 SER A CA 1
ATOM 9191 C CA B SER A 1 627 ? -5.550 -9.126 -29.472 0.32 11.20 627 SER A CA 1
ATOM 9192 C C A SER A 1 627 ? -6.001 -8.473 -28.182 0.68 11.20 627 SER A C 1
ATOM 9193 C C B SER A 1 627 ? -5.978 -8.472 -28.176 0.32 11.21 627 SER A C 1
ATOM 9194 O O A SER A 1 627 ? -6.375 -9.129 -27.205 0.68 11.97 627 SER A O 1
ATOM 9195 O O B SER A 1 627 ? -6.392 -9.135 -27.224 0.32 11.53 627 SER A O 1
ATOM 9210 N N . ALA A 1 628 ? -5.893 -7.151 -28.169 1.00 11.43 628 ALA A N 1
ATOM 9211 C CA . ALA A 1 628 ? -6.326 -6.351 -27.034 1.00 12.34 628 ALA A CA 1
ATOM 9212 C C . ALA A 1 628 ? -7.843 -6.262 -26.994 1.00 14.02 628 ALA A C 1
ATOM 9213 O O . ALA A 1 628 ? -8.515 -6.497 -28.001 1.00 15.06 628 ALA A O 1
ATOM 9221 N N . ARG A 1 629 ? -8.382 -5.870 -25.841 1.00 15.27 629 ARG A N 1
ATOM 9222 C CA . ARG A 1 629 ? -9.830 -5.854 -25.636 1.00 18.32 629 ARG A CA 1
ATOM 9223 C C . ARG A 1 629 ? -10.575 -4.708 -26.301 1.00 20.35 629 ARG A C 1
ATOM 9224 O O . ARG A 1 629 ? -11.793 -4.792 -26.517 1.00 21.76 629 ARG A O 1
ATOM 9245 N N . ASP A 1 630 ? -9.879 -3.633 -26.619 1.00 20.13 630 ASP A N 1
ATOM 9246 C CA . ASP A 1 630 ? -10.585 -2.445 -27.107 1.00 22.58 630 ASP A CA 1
ATOM 9247 C C . ASP A 1 630 ? -10.637 -2.388 -28.626 1.00 21.91 630 ASP A C 1
ATOM 9248 O O . ASP A 1 630 ? -10.904 -1.345 -29.196 1.00 26.53 630 ASP A O 1
ATOM 9257 N N . THR A 1 631 ? -10.366 -3.512 -29.286 1.00 18.70 631 THR A N 1
ATOM 9258 C CA . THR A 1 631 ? -10.246 -3.509 -30.733 1.00 17.22 631 THR A CA 1
ATOM 9259 C C . THR A 1 631 ? -11.310 -4.411 -31.331 1.00 18.66 631 THR A C 1
ATOM 9260 O O . THR A 1 631 ? -12.009 -5.117 -30.617 1.00 20.49 631 THR A O 1
ATOM 9271 N N . THR A 1 632 ? -11.445 -4.372 -32.643 1.00 17.31 632 THR A N 1
ATOM 9272 C CA . THR A 1 632 ? -12.328 -5.309 -33.315 1.00 18.63 632 THR A CA 1
ATOM 9273 C C . THR A 1 632 ? -11.813 -6.722 -33.075 1.00 18.14 632 THR A C 1
ATOM 9274 O O . THR A 1 632 ? -10.632 -6.932 -32.767 1.00 18.37 632 THR A O 1
ATOM 9285 N N . HIS A 1 633 ? -12.705 -7.685 -33.185 1.00 17.38 633 HIS A N 1
ATOM 9286 C CA . HIS A 1 633 ? -12.316 -9.084 -33.060 1.00 17.15 633 HIS A CA 1
ATOM 9287 C C . HIS A 1 633 ? -11.547 -9.513 -34.311 1.00 15.87 633 HIS A C 1
ATOM 9288 O O . HIS A 1 633 ? -11.735 -8.938 -35.391 1.00 16.51 633 HIS A O 1
ATOM 9301 N N . GLN A 1 634 ? -10.688 -10.522 -34.173 1.00 14.20 634 GLN A N 1
ATOM 9302 C CA . GLN A 1 634 ? -9.833 -10.914 -35.286 1.00 13.29 634 GLN A CA 1
ATOM 9303 C C . GLN A 1 634 ? -9.560 -12.416 -35.328 1.00 12.68 634 GLN A C 1
ATOM 9304 O O . GLN A 1 634 ? -8.544 -12.860 -35.847 1.00 12.10 634 GLN A O 1
ATOM 9318 N N . GLU A 1 635 ? -10.509 -13.204 -34.838 1.00 12.89 635 GLU A N 1
ATOM 9319 C CA . GLU A 1 635 ? -10.486 -14.643 -35.105 1.00 13.60 635 GLU A CA 1
ATOM 9320 C C . GLU A 1 635 ? -10.466 -14.835 -36.617 1.00 13.62 635 GLU A C 1
ATOM 9321 O O . GLU A 1 635 ? -11.079 -14.063 -37.362 1.00 14.78 635 GLU A O 1
ATOM 9333 N N . LEU A 1 636 ? -9.778 -15.877 -37.073 1.00 13.32 636 LEU A N 1
ATOM 9334 C CA . LEU A 1 636 ? -9.492 -16.029 -38.493 1.00 13.45 636 LEU A CA 1
ATOM 9335 C C . LEU A 1 636 ? -10.712 -16.346 -39.352 1.00 14.92 636 LEU A C 1
ATOM 9336 O O . LEU A 1 636 ? -10.672 -16.156 -40.563 1.00 15.74 636 LEU A O 1
ATOM 9352 N N . TYR A 1 637 ? -11.788 -16.811 -38.729 1.00 14.94 637 TYR A N 1
ATOM 9353 C CA . TYR A 1 637 ? -13.016 -17.134 -39.462 1.00 15.74 637 TYR A CA 1
ATOM 9354 C C . TYR A 1 637 ? -13.879 -15.912 -39.802 1.00 16.27 637 TYR A C 1
ATOM 9355 O O . TYR A 1 637 ? -14.862 -16.026 -40.540 1.00 17.00 637 TYR A O 1
ATOM 9373 N N . LEU A 1 638 ? -13.530 -14.741 -39.280 1.00 16.19 638 LEU A N 1
ATOM 9374 C CA . LEU A 1 638 ? -14.433 -13.583 -39.381 1.00 16.63 638 LEU A CA 1
ATOM 9375 C C . LEU A 1 638 ? -14.543 -12.996 -40.779 1.00 17.91 638 LEU A C 1
ATOM 9376 O O . LEU A 1 638 ? -15.590 -12.457 -41.133 1.00 20.03 638 LEU A O 1
ATOM 9392 N N . TRP A 1 639 ? -13.467 -13.058 -41.552 1.00 17.61 639 TRP A N 1
ATOM 9393 C CA . TRP A 1 639 ? -13.473 -12.608 -42.937 1.00 17.30 639 TRP A CA 1
ATOM 9394 C C . TRP A 1 639 ? -13.217 -13.805 -43.812 1.00 16.80 639 TRP A C 1
ATOM 9395 O O . TRP A 1 639 ? -12.308 -14.582 -43.545 1.00 16.30 639 TRP A O 1
ATOM 9416 N N . GLU A 1 640 ? -13.972 -13.961 -44.888 1.00 16.71 640 GLU A N 1
ATOM 9417 C CA . GLU A 1 640 ? -13.749 -15.123 -45.732 1.00 16.76 640 GLU A CA 1
ATOM 9418 C C . GLU A 1 640 ? -12.351 -15.172 -46.333 1.00 16.24 640 GLU A C 1
ATOM 9419 O O . GLU A 1 640 ? -11.777 -16.243 -46.417 1.00 16.02 640 GLU A O 1
ATOM 9431 N N . SER A 1 641 ? -11.803 -14.039 -46.756 1.00 16.05 641 SER A N 1
ATOM 9432 C CA . SER A 1 641 ? -10.503 -14.089 -47.412 1.00 15.43 641 SER A CA 1
ATOM 9433 C C . SER A 1 641 ? -9.410 -14.469 -46.421 1.00 15.17 641 SER A C 1
ATOM 9434 O O . SER A 1 641 ? -8.430 -15.107 -46.789 1.00 15.09 641 SER A O 1
ATOM 9442 N N . VAL A 1 642 ? -9.585 -14.082 -45.166 1.00 14.53 642 VAL A N 1
ATOM 9443 C CA . VAL A 1 642 ? -8.645 -14.465 -44.114 1.00 13.52 642 VAL A CA 1
ATOM 9444 C C . VAL A 1 642 ? -8.798 -15.946 -43.813 1.00 13.57 642 VAL A C 1
ATOM 9445 O O . VAL A 1 642 ? -7.799 -16.657 -43.700 1.00 14.06 642 VAL A O 1
ATOM 9458 N N . ALA A 1 643 ? -10.044 -16.411 -43.707 1.00 14.53 643 ALA A N 1
ATOM 9459 C CA . ALA A 1 643 ? -10.319 -17.818 -43.445 1.00 14.26 643 ALA A CA 1
ATOM 9460 C C . ALA A 1 643 ? -9.717 -18.709 -44.531 1.00 14.22 643 ALA A C 1
ATOM 9461 O O . ALA A 1 643 ? -9.134 -19.752 -44.243 1.00 13.86 643 ALA A O 1
ATOM 9468 N N . ALA A 1 644 ? -9.889 -18.294 -45.783 1.00 14.06 644 ALA A N 1
ATOM 9469 C CA . ALA A 1 644 ? -9.416 -19.079 -46.915 1.00 14.45 644 ALA A CA 1
ATOM 9470 C C . ALA A 1 644 ? -7.890 -19.123 -46.939 1.00 13.87 644 ALA A C 1
ATOM 9471 O O . ALA A 1 644 ? -7.320 -20.182 -47.134 1.00 13.75 644 ALA A O 1
ATOM 9478 N N . SER A 1 645 ? -7.227 -17.991 -46.723 1.00 13.82 645 SER A N 1
ATOM 9479 C CA . SER A 1 645 ? -5.760 -17.990 -46.616 1.00 13.57 645 SER A CA 1
ATOM 9480 C C . SER A 1 645 ? -5.300 -18.842 -45.442 1.00 12.99 645 SER A C 1
ATOM 9481 O O . SER A 1 645 ? -4.336 -19.596 -45.542 1.00 13.52 645 SER A O 1
ATOM 9489 N N . ALA A 1 646 ? -6.000 -18.738 -44.322 1.00 13.08 646 ALA A N 1
ATOM 9490 C CA . ALA A 1 646 ? -5.655 -19.520 -43.140 1.00 12.63 646 ALA A CA 1
ATOM 9491 C C . ALA A 1 646 ? -5.700 -21.017 -43.422 1.00 12.42 646 ALA A C 1
ATOM 9492 O O . ALA A 1 646 ? -4.809 -21.758 -43.014 1.00 13.15 646 ALA A O 1
ATOM 9499 N N . ARG A 1 647 ? -6.751 -21.473 -44.093 1.00 13.03 647 ARG A N 1
ATOM 9500 C CA . ARG A 1 647 ? -6.830 -22.883 -44.439 1.00 12.40 647 ARG A CA 1
ATOM 9501 C C . ARG A 1 647 ? -5.641 -23.316 -45.305 1.00 12.58 647 ARG A C 1
ATOM 9502 O O . ARG A 1 647 ? -5.044 -24.380 -45.085 1.00 12.79 647 ARG A O 1
ATOM 9523 N N . THR A 1 648 ? -5.281 -22.482 -46.271 1.00 12.17 648 THR A N 1
ATOM 9524 C CA . THR A 1 648 ? -4.143 -22.774 -47.139 1.00 12.28 648 THR A CA 1
ATOM 9525 C C . THR A 1 648 ? -2.820 -22.845 -46.374 1.00 11.55 648 THR A C 1
ATOM 9526 O O . THR A 1 648 ? -2.050 -23.829 -46.499 1.00 11.45 648 THR A O 1
ATOM 9537 N N . VAL A 1 649 ? -2.531 -21.813 -45.587 1.00 11.20 649 VAL A N 1
ATOM 9538 C CA . VAL A 1 649 ? -1.207 -21.727 -44.971 1.00 10.46 649 VAL A CA 1
ATOM 9539 C C . VAL A 1 649 ? -1.087 -22.600 -43.733 1.00 10.42 649 VAL A C 1
ATOM 9540 O O . VAL A 1 649 ? -0.039 -23.198 -43.509 1.00 10.66 649 VAL A O 1
ATOM 9553 N N . LEU A 1 650 ? -2.148 -22.712 -42.934 1.00 10.39 650 LEU A N 1
ATOM 9554 C CA . LEU A 1 650 ? -2.108 -23.658 -41.825 1.00 10.70 650 LEU A CA 1
ATOM 9555 C C . LEU A 1 650 ? -2.112 -25.101 -42.355 1.00 11.50 650 LEU A C 1
ATOM 9556 O O . LEU A 1 650 ? -1.596 -25.998 -41.700 1.00 11.67 650 LEU A O 1
ATOM 9572 N N . GLY A 1 651 ? -2.682 -25.324 -43.539 1.00 11.04 651 GLY A N 1
ATOM 9573 C CA . GLY A 1 651 ? -2.592 -26.638 -44.166 1.00 11.10 651 GLY A CA 1
ATOM 9574 C C . GLY A 1 651 ? -1.145 -27.020 -44.431 1.00 10.74 651 GLY A C 1
ATOM 9575 O O . GLY A 1 651 ? -0.703 -28.120 -44.083 1.00 10.95 651 GLY A O 1
ATOM 9579 N N . LEU A 1 652 ? -0.375 -26.101 -45.007 1.00 9.96 652 LEU A N 1
ATOM 9580 C CA . LEU A 1 652 ? 1.038 -26.373 -45.248 1.00 9.35 652 LEU A CA 1
ATOM 9581 C C . LEU A 1 652 ? 1.802 -26.482 -43.932 1.00 8.65 652 LEU A C 1
ATOM 9582 O O . LEU A 1 652 ? 2.629 -27.368 -43.764 1.00 9.48 652 LEU A O 1
ATOM 9598 N N . ARG A 1 653 ? 1.570 -25.557 -43.003 1.00 8.69 653 ARG A N 1
ATOM 9599 C CA . ARG A 1 653 ? 2.191 -25.668 -41.681 1.00 9.08 653 ARG A CA 1
ATOM 9600 C C . ARG A 1 653 ? 1.954 -27.048 -41.076 1.00 9.42 653 ARG A C 1
ATOM 9601 O O . ARG A 1 653 ? 2.876 -27.674 -40.550 1.00 9.32 653 ARG A O 1
ATOM 9622 N N . TYR A 1 654 ? 0.713 -27.532 -41.129 1.00 9.23 654 TYR A N 1
ATOM 9623 C CA . TYR A 1 654 ? 0.411 -28.814 -40.501 1.00 9.65 654 TYR A CA 1
ATOM 9624 C C . TYR A 1 654 ? 1.107 -29.966 -41.242 1.00 9.10 654 TYR A C 1
ATOM 9625 O O . TYR A 1 654 ? 1.637 -30.870 -40.607 1.00 9.46 654 TYR A O 1
ATOM 9643 N N . GLN A 1 655 ? 1.181 -29.900 -42.570 1.00 9.69 655 GLN A N 1
ATOM 9644 C CA . GLN A 1 655 ? 1.973 -30.882 -43.325 1.00 10.16 655 GLN A CA 1
ATOM 9645 C C . GLN A 1 655 ? 3.445 -30.865 -42.905 1.00 9.90 655 GLN A C 1
ATOM 9646 O O . GLN A 1 655 ? 4.116 -31.906 -42.893 1.00 9.83 655 GLN A O 1
ATOM 9660 N N . LEU A 1 656 ? 3.919 -29.682 -42.539 1.00 8.82 656 LEU A N 1
ATOM 9661 C CA . LEU A 1 656 ? 5.273 -29.475 -42.049 1.00 8.60 656 LEU A CA 1
ATOM 9662 C C . LEU A 1 656 ? 5.469 -29.747 -40.552 1.00 8.59 656 LEU A C 1
ATOM 9663 O O . LEU A 1 656 ? 6.557 -29.533 -40.032 1.00 9.24 656 LEU A O 1
ATOM 9679 N N . LEU A 1 657 ? 4.446 -30.230 -39.852 1.00 8.96 657 LEU A N 1
ATOM 9680 C CA . LEU A 1 657 ? 4.616 -30.490 -38.419 1.00 9.47 657 LEU A CA 1
ATOM 9681 C C . LEU A 1 657 ? 5.796 -31.426 -38.102 1.00 8.31 657 LEU A C 1
ATOM 9682 O O . LEU A 1 657 ? 6.556 -31.133 -37.182 1.00 8.96 657 LEU A O 1
ATOM 9698 N N . PRO A 1 658 ? 5.972 -32.537 -38.858 1.00 8.96 658 PRO A N 1
ATOM 9699 C CA . PRO A 1 658 ? 7.122 -33.394 -38.538 1.00 9.06 658 PRO A CA 1
ATOM 9700 C C . PRO A 1 658 ? 8.448 -32.671 -38.727 1.00 8.87 658 PRO A C 1
ATOM 9701 O O . PRO A 1 658 ? 9.434 -33.009 -38.061 1.00 9.98 658 PRO A O 1
ATOM 9712 N N . TYR A 1 659 ? 8.453 -31.667 -39.605 1.00 8.69 659 TYR A N 1
ATOM 9713 C CA . TYR A 1 659 ? 9.654 -30.886 -39.904 1.00 8.04 659 TYR A CA 1
ATOM 9714 C C . TYR A 1 659 ? 9.911 -29.866 -38.790 1.00 7.80 659 TYR A C 1
ATOM 9715 O O . TYR A 1 659 ? 11.001 -29.826 -38.230 1.00 8.16 659 TYR A O 1
ATOM 9733 N N . TYR A 1 660 ? 8.901 -29.072 -38.435 1.00 7.94 660 TYR A N 1
ATOM 9734 C CA . TYR A 1 660 ? 9.034 -28.206 -37.271 1.00 8.62 660 TYR A CA 1
ATOM 9735 C C . TYR A 1 660 ? 9.477 -28.993 -36.042 1.00 8.27 660 TYR A C 1
ATOM 9736 O O . TYR A 1 660 ? 10.345 -28.536 -35.306 1.00 9.01 660 TYR A O 1
ATOM 9754 N N . TYR A 1 661 ? 8.912 -30.183 -35.831 1.00 8.28 661 TYR A N 1
ATOM 9755 C CA . TYR A 1 661 ? 9.230 -30.942 -34.639 1.00 8.30 661 TYR A CA 1
ATOM 9756 C C . TYR A 1 661 ? 10.694 -31.434 -34.653 1.00 8.22 661 TYR A C 1
ATOM 9757 O O . TYR A 1 661 ? 11.403 -31.408 -33.641 1.00 8.49 661 TYR A O 1
ATOM 9775 N N . THR A 1 662 ? 11.147 -31.887 -35.809 1.00 8.13 662 THR A N 1
ATOM 9776 C CA . THR A 1 662 ? 12.551 -32.270 -36.001 1.00 8.21 662 THR A CA 1
ATOM 9777 C C . THR A 1 662 ? 13.489 -31.094 -35.755 1.00 8.32 662 THR A C 1
ATOM 9778 O O . THR A 1 662 ? 14.537 -31.241 -35.121 1.00 8.47 662 THR A O 1
ATOM 9789 N N . LEU A 1 663 ? 13.094 -29.920 -36.228 1.00 7.90 663 LEU A N 1
ATOM 9790 C CA . LEU A 1 663 ? 13.909 -28.728 -36.025 1.00 7.85 663 LEU A CA 1
ATOM 9791 C C . LEU A 1 663 ? 13.966 -28.369 -34.539 1.00 8.11 663 LEU A C 1
ATOM 9792 O O . LEU A 1 663 ? 14.974 -27.888 -34.036 1.00 8.28 663 LEU A O 1
ATOM 9808 N N . MET A 1 664 ? 12.865 -28.597 -33.835 1.00 8.05 664 MET A N 1
ATOM 9809 C CA . MET A 1 664 ? 12.827 -28.385 -32.406 1.00 9.18 664 MET A CA 1
ATOM 9810 C C . MET A 1 664 ? 13.809 -29.325 -31.693 1.00 8.05 664 MET A C 1
ATOM 9811 O O . MET A 1 664 ? 14.561 -28.906 -30.790 1.00 8.71 664 MET A O 1
ATOM 9825 N N . TYR A 1 665 ? 13.856 -30.572 -32.147 1.00 8.40 665 TYR A N 1
ATOM 9826 C CA . TYR A 1 665 ? 14.828 -31.532 -31.657 1.00 8.88 665 TYR A CA 1
ATOM 9827 C C . TYR A 1 665 ? 16.266 -31.038 -31.926 1.00 8.08 665 TYR A C 1
ATOM 9828 O O . TYR A 1 665 ? 17.116 -31.095 -31.041 1.00 9.69 665 TYR A O 1
ATOM 9846 N N . ASP A 1 666 ? 16.526 -30.570 -33.142 1.00 8.52 666 ASP A N 1
ATOM 9847 C CA . ASP A 1 666 ? 17.839 -30.041 -33.508 1.00 8.79 666 ASP A CA 1
ATOM 9848 C C . ASP A 1 666 ? 18.229 -28.854 -32.615 1.00 8.94 666 ASP A C 1
ATOM 9849 O O . ASP A 1 666 ? 19.393 -28.702 -32.227 1.00 10.03 666 ASP A O 1
ATOM 9858 N N . ALA A 1 667 ? 17.251 -27.997 -32.309 1.00 8.54 667 ALA A N 1
ATOM 9859 C CA . ALA A 1 667 ? 17.498 -26.820 -31.492 1.00 8.76 667 ALA A CA 1
ATOM 9860 C C . ALA A 1 667 ? 17.874 -27.228 -30.068 1.00 8.73 667 ALA A C 1
ATOM 9861 O O . ALA A 1 667 ? 18.758 -26.650 -29.446 1.00 9.56 667 ALA A O 1
ATOM 9868 N N . ASN A 1 668 ? 17.194 -28.230 -29.539 1.00 8.97 668 ASN A N 1
ATOM 9869 C CA . ASN A 1 668 ? 17.525 -28.687 -28.203 1.00 8.88 668 ASN A CA 1
ATOM 9870 C C . ASN A 1 668 ? 18.913 -29.326 -28.165 1.00 9.58 668 ASN A C 1
ATOM 9871 O O . ASN A 1 668 ? 19.611 -29.220 -27.167 1.00 12.19 668 ASN A O 1
ATOM 9882 N N . LEU A 1 669 ? 19.300 -29.985 -29.256 1.00 10.06 669 LEU A N 1
ATOM 9883 C CA . LEU A 1 669 ? 20.593 -30.660 -29.333 1.00 12.16 669 LEU A CA 1
ATOM 9884 C C . LEU A 1 669 ? 21.775 -29.699 -29.487 1.00 11.94 669 LEU A C 1
ATOM 9885 O O . LEU A 1 669 ? 22.819 -29.864 -28.824 1.00 14.60 669 LEU A O 1
ATOM 9901 N N . ARG A 1 670 ? 21.614 -28.699 -30.357 1.00 10.62 670 ARG A N 1
ATOM 9902 C CA . ARG A 1 670 ? 22.747 -27.901 -30.828 1.00 12.79 670 ARG A CA 1
ATOM 9903 C C . ARG A 1 670 ? 22.491 -26.391 -30.773 1.00 10.22 670 ARG A C 1
ATOM 9904 O O . ARG A 1 670 ? 23.369 -25.610 -31.131 1.00 11.11 670 ARG A O 1
ATOM 9925 N N . GLY A 1 671 ? 21.289 -25.971 -30.385 1.00 9.83 671 GLY A N 1
ATOM 9926 C CA . GLY A 1 671 ? 20.963 -24.554 -30.286 1.00 9.77 671 GLY A CA 1
ATOM 9927 C C . GLY A 1 671 ? 20.551 -23.914 -31.600 1.00 10.02 671 GLY A C 1
ATOM 9928 O O . GLY A 1 671 ? 20.253 -22.734 -31.639 1.00 11.31 671 GLY A O 1
ATOM 9932 N N . ILE A 1 672 ? 20.542 -24.675 -32.688 1.00 9.11 672 ILE A N 1
ATOM 9933 C CA . ILE A 1 672 ? 20.274 -24.091 -33.996 1.00 9.33 672 ILE A CA 1
ATOM 9934 C C . ILE A 1 672 ? 18.804 -23.675 -34.103 1.00 9.24 672 ILE A C 1
ATOM 9935 O O . ILE A 1 672 ? 17.926 -24.461 -33.797 1.00 9.07 672 ILE A O 1
ATOM 9951 N N . PRO A 1 673 ? 18.530 -22.419 -34.500 1.00 8.25 673 PRO A N 1
ATOM 9952 C CA . PRO A 1 673 ? 17.131 -21.983 -34.464 1.00 7.98 673 PRO A CA 1
ATOM 9953 C C . PRO A 1 673 ? 16.254 -22.678 -35.503 1.00 7.69 673 PRO A C 1
ATOM 9954 O O . PRO A 1 673 ? 16.734 -23.104 -36.565 1.00 9.02 673 PRO A O 1
ATOM 9965 N N . ILE A 1 674 ? 14.961 -22.749 -35.195 1.00 7.55 674 ILE A N 1
ATOM 9966 C CA . ILE A 1 674 ? 13.972 -23.278 -36.113 1.00 7.74 674 ILE A CA 1
ATOM 9967 C C . ILE A 1 674 ? 13.776 -22.302 -37.264 1.00 8.16 674 ILE A C 1
ATOM 9968 O O . ILE A 1 674 ? 13.893 -22.672 -38.431 1.00 8.63 674 ILE A O 1
ATOM 9984 N N . ALA A 1 675 ? 13.470 -21.053 -36.914 1.00 7.96 675 ALA A N 1
ATOM 9985 C CA . ALA A 1 675 ? 13.390 -19.956 -37.875 1.00 7.66 675 ALA A CA 1
ATOM 9986 C C . ALA A 1 675 ? 14.736 -19.261 -37.835 1.00 7.87 675 ALA A C 1
ATOM 9987 O O . ALA A 1 675 ? 15.108 -18.686 -36.823 1.00 8.89 675 ALA A O 1
ATOM 9994 N N . ARG A 1 676 ? 15.479 -19.353 -38.927 1.00 7.39 676 ARG A N 1
ATOM 9995 C CA . ARG A 1 676 ? 16.864 -18.943 -38.933 1.00 8.31 676 ARG A CA 1
ATOM 9996 C C . ARG A 1 676 ? 17.168 -17.982 -40.084 1.00 8.50 676 ARG A C 1
ATOM 9997 O O . ARG A 1 676 ? 16.454 -17.941 -41.087 1.00 8.43 676 ARG A O 1
ATOM 10018 N N . PRO A 1 677 ? 18.228 -17.182 -39.929 1.00 7.58 677 PRO A N 1
ATOM 10019 C CA . PRO A 1 677 ? 18.609 -16.271 -41.009 1.00 8.38 677 PRO A CA 1
ATOM 10020 C C . PRO A 1 677 ? 19.096 -17.014 -42.232 1.00 8.12 677 PRO A C 1
ATOM 10021 O O . PRO A 1 677 ? 19.653 -18.110 -42.114 1.00 9.08 677 PRO A O 1
ATOM 10032 N N . LEU A 1 678 ? 18.905 -16.417 -43.402 1.00 8.52 678 LEU A N 1
ATOM 10033 C CA . LEU A 1 678 ? 19.449 -17.000 -44.620 1.00 7.90 678 LEU A CA 1
ATOM 10034 C C . LEU A 1 678 ? 20.943 -17.292 -44.483 1.00 8.32 678 LEU A C 1
ATOM 10035 O O . LEU A 1 678 ? 21.425 -18.268 -45.042 1.00 8.89 678 LEU A O 1
ATOM 10051 N N . PHE A 1 679 ? 21.685 -16.436 -43.792 1.00 8.96 679 PHE A N 1
ATOM 10052 C CA . PHE A 1 679 ? 23.132 -16.642 -43.695 1.00 9.48 679 PHE A CA 1
ATOM 10053 C C . PHE A 1 679 ? 23.545 -17.847 -42.833 1.00 9.52 679 PHE A C 1
ATOM 10054 O O . PHE A 1 679 ? 24.710 -18.221 -42.825 1.00 10.28 679 PHE A O 1
ATOM 10071 N N . PHE A 1 680 ? 22.612 -18.488 -42.135 1.00 9.06 680 PHE A N 1
ATOM 10072 C CA . PHE A 1 680 ? 22.968 -19.728 -41.453 1.00 9.49 680 PHE A CA 1
ATOM 10073 C C . PHE A 1 680 ? 23.240 -20.846 -42.464 1.00 9.78 680 PHE A C 1
ATOM 10074 O O . PHE A 1 680 ? 24.116 -21.690 -42.252 1.00 11.04 680 PHE A O 1
ATOM 10091 N N . THR A 1 681 ? 22.462 -20.861 -43.539 1.00 9.73 681 THR A N 1
ATOM 10092 C CA . THR A 1 681 ? 22.655 -21.820 -44.619 1.00 9.66 681 THR A CA 1
ATOM 10093 C C . THR A 1 681 ? 23.635 -21.325 -45.680 1.00 10.08 681 THR A C 1
ATOM 10094 O O . THR A 1 681 ? 24.361 -22.129 -46.269 1.00 11.80 681 THR A O 1
ATOM 10105 N N . PHE A 1 682 ? 23.670 -20.007 -45.902 1.00 10.29 682 PHE A N 1
ATOM 10106 C CA . PHE A 1 682 ? 24.500 -19.398 -46.946 1.00 9.81 682 PHE A CA 1
ATOM 10107 C C . PHE A 1 682 ? 25.474 -18.369 -46.365 1.00 9.58 682 PHE A C 1
ATOM 10108 O O . PHE A 1 682 ? 25.475 -17.201 -46.772 1.00 10.15 682 PHE A O 1
ATOM 10125 N N . PRO A 1 683 ? 26.317 -18.798 -45.420 1.00 10.53 683 PRO A N 1
ATOM 10126 C CA . PRO A 1 683 ? 27.200 -17.820 -44.774 1.00 11.56 683 PRO A CA 1
ATOM 10127 C C . PRO A 1 683 ? 28.245 -17.194 -45.691 1.00 11.63 683 PRO A C 1
ATOM 10128 O O . PRO A 1 683 ? 28.786 -16.150 -45.368 1.00 12.87 683 PRO A O 1
ATOM 10139 N N A ASP A 1 684 ? 28.531 -17.825 -46.825 0.54 11.25 684 ASP A N 1
ATOM 10140 N N B ASP A 1 684 ? 28.525 -17.815 -46.829 0.46 12.40 684 ASP A N 1
ATOM 10141 C CA A ASP A 1 684 ? 29.498 -17.262 -47.765 0.54 13.27 684 ASP A CA 1
ATOM 10142 C CA B ASP A 1 684 ? 29.494 -17.254 -47.768 0.46 14.89 684 ASP A CA 1
ATOM 10143 C C A ASP A 1 684 ? 28.865 -16.276 -48.759 0.54 12.22 684 ASP A C 1
ATOM 10144 C C B ASP A 1 684 ? 28.886 -16.191 -48.689 0.46 13.04 684 ASP A C 1
ATOM 10145 O O A ASP A 1 684 ? 29.533 -15.801 -49.672 0.54 12.49 684 ASP A O 1
ATOM 10146 O O B ASP A 1 684 ? 29.596 -15.561 -49.472 0.46 13.26 684 ASP A O 1
ATOM 10163 N N . ASP A 1 685 ? 27.578 -15.985 -48.578 1.00 11.76 685 ASP A N 1
ATOM 10164 C CA . ASP A 1 685 ? 26.853 -15.047 -49.428 1.00 11.42 685 ASP A CA 1
ATOM 10165 C C . ASP A 1 685 ? 26.535 -13.782 -48.638 1.00 10.15 685 ASP A C 1
ATOM 10166 O O . ASP A 1 685 ? 25.554 -13.729 -47.900 1.00 10.39 685 ASP A O 1
ATOM 10176 N N A VAL A 1 686 ? 27.339 -12.740 -48.810 0.12 10.67 686 VAL A N 1
ATOM 10177 N N B VAL A 1 686 ? 27.357 -12.758 -48.831 0.88 11.58 686 VAL A N 1
ATOM 10178 C CA A VAL A 1 686 ? 27.171 -11.537 -47.995 0.12 10.76 686 VAL A CA 1
ATOM 10179 C CA B VAL A 1 686 ? 27.228 -11.495 -48.095 0.88 11.48 686 VAL A CA 1
ATOM 10180 C C A VAL A 1 686 ? 25.878 -10.779 -48.319 0.12 10.78 686 VAL A C 1
ATOM 10181 C C B VAL A 1 686 ? 25.882 -10.811 -48.321 0.88 10.88 686 VAL A C 1
ATOM 10182 O O A VAL A 1 686 ? 25.454 -9.929 -47.537 0.12 11.14 686 VAL A O 1
ATOM 10183 O O B VAL A 1 686 ? 25.406 -10.075 -47.462 0.88 11.60 686 VAL A O 1
ATOM 10208 N N . ALA A 1 687 ? 25.256 -11.068 -49.463 1.00 10.57 687 ALA A N 1
ATOM 10209 C CA . ALA A 1 687 ? 23.944 -10.487 -49.761 1.00 11.21 687 ALA A CA 1
ATOM 10210 C C . ALA A 1 687 ? 22.911 -10.902 -48.727 1.00 10.45 687 ALA A C 1
ATOM 10211 O O . ALA A 1 687 ? 21.907 -10.214 -48.543 1.00 11.88 687 ALA A O 1
ATOM 10219 N N . THR A 1 688 ? 23.123 -12.034 -48.061 1.00 10.43 688 THR A N 1
ATOM 10220 C CA . THR A 1 688 ? 22.133 -12.508 -47.094 1.00 9.13 688 THR A CA 1
ATOM 10221 C C . THR A 1 688 ? 22.267 -11.818 -45.742 1.00 9.23 688 THR A C 1
ATOM 10222 O O . THR A 1 688 ? 21.354 -11.908 -44.917 1.00 10.49 688 THR A O 1
ATOM 10233 N N . TYR A 1 689 ? 23.370 -11.110 -45.508 1.00 9.74 689 TYR A N 1
ATOM 10234 C CA . TYR A 1 689 ? 23.638 -10.592 -44.169 1.00 9.89 689 TYR A CA 1
ATOM 10235 C C . TYR A 1 689 ? 22.635 -9.502 -43.787 1.00 10.35 689 TYR A C 1
ATOM 10236 O O . TYR A 1 689 ? 22.233 -9.397 -42.622 1.00 11.98 689 TYR A O 1
ATOM 10254 N N . GLY A 1 690 ? 22.229 -8.715 -44.774 1.00 11.29 690 GLY A N 1
ATOM 10255 C CA . GLY A 1 690 ? 21.335 -7.608 -44.535 1.00 11.60 690 GLY A CA 1
ATOM 10256 C C . GLY A 1 690 ? 19.878 -7.891 -44.822 1.00 12.56 690 GLY A C 1
ATOM 10257 O O . GLY A 1 690 ? 19.077 -6.969 -44.846 1.00 16.30 690 GLY A O 1
ATOM 10261 N N . ILE A 1 691 ? 19.523 -9.146 -45.036 1.00 11.31 691 ILE A N 1
ATOM 10262 C CA . ILE A 1 691 ? 18.132 -9.507 -45.258 1.00 10.80 691 ILE A CA 1
ATOM 10263 C C . ILE A 1 691 ? 17.356 -9.437 -43.942 1.00 10.65 691 ILE A C 1
ATOM 10264 O O . ILE A 1 691 ? 17.776 -10.004 -42.925 1.00 11.52 691 ILE A O 1
ATOM 10280 N N . SER A 1 692 ? 16.226 -8.723 -43.957 1.00 10.36 692 SER A N 1
ATOM 10281 C CA . SER A 1 692 ? 15.397 -8.571 -42.757 1.00 10.45 692 SER A CA 1
ATOM 10282 C C . SER A 1 692 ? 13.931 -8.921 -42.976 1.00 11.51 692 SER A C 1
ATOM 10283 O O . SER A 1 692 ? 13.129 -8.821 -42.046 1.00 13.33 692 SER A O 1
ATOM 10291 N N . SER A 1 693 ? 13.581 -9.344 -44.181 1.00 10.99 693 SER A N 1
ATOM 10292 C CA . SER A 1 693 ? 12.175 -9.569 -44.525 1.00 11.51 693 SER A CA 1
ATOM 10293 C C . SER A 1 693 ? 11.925 -10.924 -45.158 1.00 10.05 693 SER A C 1
ATOM 10294 O O . SER A 1 693 ? 10.843 -11.172 -45.699 1.00 10.97 693 SER A O 1
ATOM 10302 N N . GLN A 1 694 ? 12.923 -11.803 -45.059 1.00 8.26 694 GLN A N 1
ATOM 10303 C CA . GLN A 1 694 ? 12.807 -13.205 -45.441 1.00 8.62 694 GLN A CA 1
ATOM 10304 C C . GLN A 1 694 ? 13.536 -14.011 -44.389 1.00 8.39 694 GLN A C 1
ATOM 10305 O O . GLN A 1 694 ? 14.423 -13.491 -43.708 1.00 8.94 694 GLN A O 1
ATOM 10319 N N . PHE A 1 695 ? 13.191 -15.285 -44.269 1.00 8.60 695 PHE A N 1
ATOM 10320 C CA . PHE A 1 695 ? 13.812 -16.140 -43.282 1.00 7.73 695 PHE A CA 1
ATOM 10321 C C . PHE A 1 695 ? 13.700 -17.579 -43.737 1.00 8.43 695 PHE A C 1
ATOM 10322 O O . PHE A 1 695 ? 12.918 -17.889 -44.640 1.00 8.74 695 PHE A O 1
ATOM 10339 N N . LEU A 1 696 ? 14.491 -18.444 -43.109 1.00 7.40 696 LEU A N 1
ATOM 10340 C CA . LEU A 1 696 ? 14.425 -19.880 -43.365 1.00 8.01 696 LEU A CA 1
ATOM 10341 C C . LEU A 1 696 ? 13.711 -20.585 -42.231 1.00 8.19 696 LEU A C 1
ATOM 10342 O O . LEU A 1 696 ? 13.814 -20.178 -41.091 1.00 8.12 696 LEU A O 1
ATOM 10358 N N . ILE A 1 697 ? 12.986 -21.649 -42.570 1.00 8.24 697 ILE A N 1
ATOM 10359 C CA . ILE A 1 697 ? 12.550 -22.646 -41.604 1.00 7.60 697 ILE A CA 1
ATOM 10360 C C . ILE A 1 697 ? 13.436 -23.853 -41.877 1.00 7.86 697 ILE A C 1
ATOM 10361 O O . ILE A 1 697 ? 13.347 -24.480 -42.942 1.00 8.19 697 ILE A O 1
ATOM 10377 N N . GLY A 1 698 ? 14.306 -24.163 -40.930 1.00 7.95 698 GLY A N 1
ATOM 10378 C CA . GLY A 1 698 ? 15.335 -25.163 -41.141 1.00 8.53 698 GLY A CA 1
ATOM 10379 C C . GLY A 1 698 ? 16.334 -24.760 -42.208 1.00 8.89 698 GLY A C 1
ATOM 10380 O O . GLY A 1 698 ? 16.501 -23.589 -42.516 1.00 9.27 698 GLY A O 1
ATOM 10384 N N A ARG A 1 699 ? 16.994 -25.744 -42.803 0.54 8.57 699 ARG A N 1
ATOM 10385 N N B ARG A 1 699 ? 16.991 -25.745 -42.797 0.46 8.72 699 ARG A N 1
ATOM 10386 C CA A ARG A 1 699 ? 18.122 -25.455 -43.692 0.54 8.83 699 ARG A CA 1
ATOM 10387 C CA B ARG A 1 699 ? 18.109 -25.463 -43.691 0.46 8.95 699 ARG A CA 1
ATOM 10388 C C A ARG A 1 699 ? 17.725 -24.846 -45.035 0.54 9.28 699 ARG A C 1
ATOM 10389 C C B ARG A 1 699 ? 17.707 -24.832 -45.021 0.46 9.14 699 ARG A C 1
ATOM 10390 O O A ARG A 1 699 ? 18.371 -23.909 -45.511 0.54 9.91 699 ARG A O 1
ATOM 10391 O O B ARG A 1 699 ? 18.333 -23.872 -45.474 0.46 9.65 699 ARG A O 1
ATOM 10432 N N . GLY A 1 700 ? 16.678 -25.391 -45.650 1.00 8.89 700 GLY A N 1
ATOM 10433 C CA . GLY A 1 700 ? 16.408 -25.126 -47.055 1.00 9.41 700 GLY A CA 1
ATOM 10434 C C . GLY A 1 700 ? 15.028 -24.661 -47.441 1.00 8.54 700 GLY A C 1
ATOM 10435 O O . GLY A 1 700 ? 14.751 -24.651 -48.637 1.00 10.50 700 GLY A O 1
ATOM 10440 N N . ILE A 1 701 ? 14.168 -24.294 -46.479 1.00 8.10 701 ILE A N 1
ATOM 10441 C CA . ILE A 1 701 ? 12.863 -23.720 -46.811 1.00 8.40 701 ILE A CA 1
ATOM 10442 C C . ILE A 1 701 ? 12.870 -22.237 -46.476 1.00 8.89 701 ILE A C 1
ATOM 10443 O O . ILE A 1 701 ? 13.236 -21.853 -45.377 1.00 10.07 701 ILE A O 1
ATOM 10459 N N . MET A 1 702 ? 12.499 -21.413 -47.452 1.00 8.42 702 MET A N 1
ATOM 10460 C CA . MET A 1 702 ? 12.526 -19.957 -47.311 1.00 8.12 702 MET A CA 1
ATOM 10461 C C . MET A 1 702 ? 11.121 -19.370 -47.448 1.00 8.86 702 MET A C 1
ATOM 10462 O O . MET A 1 702 ? 10.392 -19.713 -48.378 1.00 9.18 702 MET A O 1
ATOM 10476 N N . VAL A 1 703 ? 10.778 -18.472 -46.526 1.00 8.31 703 VAL A N 1
ATOM 10477 C CA . VAL A 1 703 ? 9.498 -17.786 -46.526 1.00 8.12 703 VAL A CA 1
ATOM 10478 C C . VAL A 1 703 ? 9.743 -16.337 -46.943 1.00 8.36 703 VAL A C 1
ATOM 10479 O O . VAL A 1 703 ? 10.603 -15.664 -46.386 1.00 9.34 703 VAL A O 1
ATOM 10492 N N . SER A 1 704 ? 8.988 -15.881 -47.946 1.00 8.40 704 SER A N 1
ATOM 10493 C CA . SER A 1 704 ? 9.187 -14.553 -48.532 1.00 8.98 704 SER A CA 1
ATOM 10494 C C . SER A 1 704 ? 7.866 -13.793 -48.562 1.00 9.38 704 SER A C 1
ATOM 10495 O O . SER A 1 704 ? 7.209 -13.737 -49.602 1.00 10.21 704 SER A O 1
ATOM 10503 N N . PRO A 1 705 ? 7.463 -13.220 -47.418 1.00 9.16 705 PRO A N 1
ATOM 10504 C CA . PRO A 1 705 ? 6.119 -12.649 -47.288 1.00 9.74 705 PRO A CA 1
ATOM 10505 C C . PRO A 1 705 ? 5.954 -11.301 -47.986 1.00 10.29 705 PRO A C 1
ATOM 10506 O O . PRO A 1 705 ? 6.912 -10.546 -48.142 1.00 10.61 705 PRO A O 1
ATOM 10517 N N . VAL A 1 706 ? 4.719 -10.999 -48.363 1.00 10.37 706 VAL A N 1
ATOM 10518 C CA . VAL A 1 706 ? 4.333 -9.631 -48.691 1.00 10.86 706 VAL A CA 1
ATOM 10519 C C . VAL A 1 706 ? 4.128 -8.842 -47.403 1.00 11.69 706 VAL A C 1
ATOM 10520 O O . VAL A 1 706 ? 3.497 -9.330 -46.476 1.00 11.78 706 VAL A O 1
ATOM 10533 N N . LEU A 1 707 ? 4.656 -7.620 -47.362 1.00 10.91 707 LEU A N 1
ATOM 10534 C CA . LEU A 1 707 ? 4.672 -6.810 -46.140 1.00 11.68 707 LEU A CA 1
ATOM 10535 C C . LEU A 1 707 ? 4.165 -5.400 -46.395 1.00 12.03 707 LEU A C 1
ATOM 10536 O O . LEU A 1 707 ? 4.364 -4.509 -45.570 1.00 13.18 707 LEU A O 1
ATOM 10552 N N . GLN A 1 708 ? 3.450 -5.206 -47.504 1.00 13.13 708 GLN A N 1
ATOM 10553 C CA . GLN A 1 708 ? 2.902 -3.894 -47.8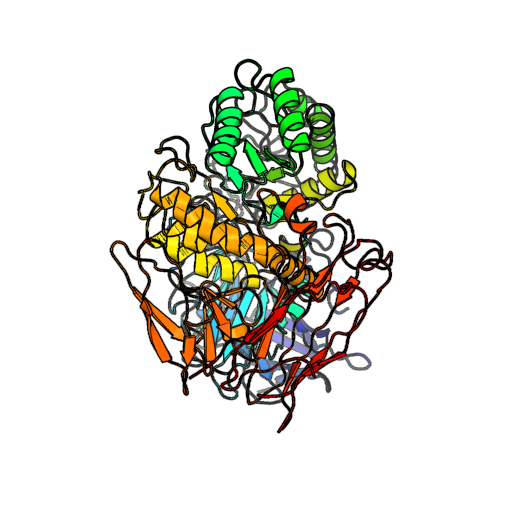48 1.00 15.49 708 GLN A CA 1
ATOM 10554 C C . GLN A 1 708 ? 1.468 -4.024 -48.322 1.00 15.77 708 GLN A C 1
ATOM 10555 O O . GLN A 1 708 ? 1.153 -4.974 -49.047 1.00 15.00 708 GLN A O 1
ATOM 10569 N N . PRO A 1 709 ? 0.605 -3.057 -47.955 1.00 16.45 709 PRO A N 1
ATOM 10570 C CA . PRO A 1 709 ? -0.776 -3.078 -48.448 1.00 17.10 709 PRO A CA 1
ATOM 10571 C C . PRO A 1 709 ? -0.831 -2.886 -49.956 1.00 17.43 709 PRO A C 1
ATOM 10572 O O . PRO A 1 709 ? -0.012 -2.147 -50.524 1.00 17.94 709 PRO A O 1
ATOM 10583 N N . GLY A 1 710 ? -1.770 -3.578 -50.601 1.00 16.98 710 GLY A N 1
ATOM 10584 C CA . GLY A 1 710 ? -2.018 -3.398 -52.021 1.00 18.88 710 GLY A CA 1
ATOM 10585 C C . GLY A 1 710 ? -1.038 -4.095 -52.939 1.00 18.66 710 GLY A C 1
ATOM 10586 O O . GLY A 1 710 ? -1.189 -4.068 -54.154 1.00 21.29 710 GLY A O 1
ATOM 10590 N N . ALA A 1 711 ? -0.033 -4.746 -52.375 1.00 16.75 711 ALA A N 1
ATOM 10591 C CA . ALA A 1 711 ? 0.973 -5.395 -53.199 1.00 16.69 711 ALA A CA 1
ATOM 10592 C C . ALA A 1 711 ? 0.475 -6.738 -53.714 1.00 17.21 711 ALA A C 1
ATOM 10593 O O . ALA A 1 711 ? -0.203 -7.468 -52.995 1.00 19.96 711 ALA A O 1
ATOM 10600 N N . VAL A 1 712 ? 0.817 -7.062 -54.957 1.00 17.19 712 VAL A N 1
ATOM 10601 C CA . VAL A 1 712 ? 0.513 -8.382 -55.515 1.00 18.10 712 VAL A CA 1
ATOM 10602 C C . VAL A 1 712 ? 1.797 -9.045 -56.050 1.00 16.92 712 VAL A C 1
ATOM 10603 O O . VAL A 1 712 ? 1.756 -9.982 -56.855 1.00 16.93 712 VAL A O 1
ATOM 10616 N N . SER A 1 713 ? 2.933 -8.544 -55.569 1.00 15.13 713 SER A N 1
ATOM 10617 C CA . SER A 1 713 ? 4.243 -9.136 -55.836 1.00 14.71 713 SER A CA 1
ATOM 10618 C C . SER A 1 713 ? 5.167 -8.752 -54.687 1.00 14.13 713 SER A C 1
ATOM 10619 O O . SER A 1 713 ? 4.859 -7.840 -53.924 1.00 15.30 713 SER A O 1
ATOM 10627 N N . VAL A 1 714 ? 6.284 -9.455 -54.554 1.00 12.48 714 VAL A N 1
ATOM 10628 C CA . VAL A 1 714 ? 7.303 -9.099 -53.581 1.00 12.97 714 VAL A CA 1
ATOM 10629 C C . VAL A 1 714 ? 8.681 -9.335 -54.181 1.00 12.57 714 VAL A C 1
ATOM 10630 O O . VAL A 1 714 ? 8.936 -10.355 -54.814 1.00 12.76 714 VAL A O 1
ATOM 10643 N N . ASN A 1 715 ? 9.551 -8.350 -54.031 1.00 13.55 715 ASN A N 1
ATOM 10644 C CA . ASN A 1 715 ? 10.927 -8.471 -54.494 1.00 12.94 715 ASN A CA 1
ATOM 10645 C C . ASN A 1 715 ? 11.748 -9.180 -53.419 1.00 12.90 715 ASN A C 1
ATOM 10646 O O . ASN A 1 715 ? 11.972 -8.644 -52.341 1.00 15.16 715 ASN A O 1
ATOM 10657 N N . ALA A 1 716 ? 12.135 -10.416 -53.721 1.00 12.06 716 ALA A N 1
ATOM 10658 C CA . ALA A 1 716 ? 12.675 -11.355 -52.746 1.00 12.02 716 ALA A CA 1
ATOM 10659 C C . ALA A 1 716 ? 14.053 -11.825 -53.184 1.00 11.36 716 ALA A C 1
ATOM 10660 O O . ALA A 1 716 ? 14.266 -12.103 -54.365 1.00 11.21 716 ALA A O 1
ATOM 10667 N N . TYR A 1 717 ? 14.990 -11.903 -52.242 1.00 10.72 717 TYR A N 1
ATOM 10668 C CA . TYR A 1 717 ? 16.326 -12.390 -52.545 1.00 10.33 717 TYR A CA 1
ATOM 10669 C C . TYR A 1 717 ? 16.367 -13.908 -52.615 1.00 10.64 717 TYR A C 1
ATOM 10670 O O . TYR A 1 717 ? 15.879 -14.605 -51.703 1.00 11.23 717 TYR A O 1
ATOM 10688 N N . PHE A 1 718 ? 16.961 -14.423 -53.688 1.00 10.71 718 PHE A N 1
ATOM 10689 C CA . PHE A 1 718 ? 17.207 -15.861 -53.817 1.00 10.90 718 PHE A CA 1
ATOM 10690 C C . PHE A 1 718 ? 18.695 -16.167 -53.896 1.00 10.81 718 PHE A C 1
ATOM 10691 O O . PHE A 1 718 ? 19.356 -15.738 -54.829 1.00 11.73 718 PHE A O 1
ATOM 10708 N N . PRO A 1 719 ? 19.224 -16.908 -52.917 1.00 10.89 719 PRO A N 1
ATOM 10709 C CA . PRO A 1 719 ? 20.574 -17.454 -53.025 1.00 10.66 719 PRO A CA 1
ATOM 10710 C C . PRO A 1 719 ? 20.701 -18.370 -54.229 1.00 10.14 719 PRO A C 1
ATOM 10711 O O . PRO A 1 719 ? 19.704 -18.906 -54.731 1.00 10.61 719 PRO A O 1
ATOM 10722 N N . ARG A 1 720 ? 21.935 -18.564 -54.669 1.00 11.22 720 ARG A N 1
ATOM 10723 C CA . ARG A 1 720 ? 22.244 -19.360 -55.841 1.00 12.50 720 ARG A CA 1
ATOM 10724 C C . ARG A 1 720 ? 21.515 -20.690 -55.902 1.00 12.02 720 ARG A C 1
ATOM 10725 O O . ARG A 1 720 ? 21.449 -21.415 -54.906 1.00 12.97 720 ARG A O 1
ATOM 10746 N N . GLY A 1 721 ? 20.981 -20.998 -57.082 1.00 12.08 721 GLY A N 1
ATOM 10747 C CA . GLY A 1 721 ? 20.460 -22.321 -57.364 1.00 12.32 721 GLY A CA 1
ATOM 10748 C C . GLY A 1 721 ? 18.979 -22.359 -57.656 1.00 11.93 721 GLY A C 1
ATOM 10749 O O . GLY A 1 721 ? 18.375 -21.347 -57.990 1.00 12.54 721 GLY A O 1
ATOM 10753 N N . ASN A 1 722 ? 18.407 -23.548 -57.505 1.00 11.55 722 ASN A N 1
ATOM 10754 C CA . ASN A 1 722 ? 17.025 -23.811 -57.833 1.00 10.88 722 ASN A CA 1
ATOM 10755 C C . ASN A 1 722 ? 16.158 -23.932 -56.601 1.00 11.20 722 ASN A C 1
ATOM 10756 O O . ASN A 1 722 ? 16.503 -24.649 -55.652 1.00 11.77 722 ASN A O 1
ATOM 10767 N N . TRP A 1 723 ? 15.012 -23.261 -56.669 1.00 10.67 723 TRP A N 1
ATOM 10768 C CA . TRP A 1 723 ? 14.067 -23.176 -55.576 1.00 10.34 723 TRP A CA 1
ATOM 10769 C C . TRP A 1 723 ? 12.672 -23.504 -56.101 1.00 11.24 723 TRP A C 1
ATOM 10770 O O . TRP A 1 723 ? 12.271 -23.000 -57.149 1.00 13.47 723 TRP A O 1
ATOM 10791 N N . PHE A 1 724 ? 11.920 -24.300 -55.356 1.00 9.96 724 PHE A N 1
ATOM 10792 C CA . PHE A 1 724 ? 10.612 -24.813 -55.790 1.00 10.32 724 PHE A CA 1
ATOM 10793 C C . PHE A 1 724 ? 9.528 -24.410 -54.817 1.00 9.81 724 PHE A C 1
ATOM 10794 O O . PHE A 1 724 ? 9.694 -24.553 -53.614 1.00 10.30 724 PHE A O 1
ATOM 10811 N N . SER A 1 725 ? 8.409 -23.908 -55.334 1.00 9.79 725 SER A N 1
ATOM 10812 C CA . SER A 1 725 ? 7.311 -23.526 -54.466 1.00 10.64 725 SER A CA 1
ATOM 10813 C C . SER A 1 725 ? 6.693 -24.735 -53.744 1.00 10.07 725 SER A C 1
ATOM 10814 O O . SER A 1 725 ? 6.320 -25.713 -54.382 1.00 10.69 725 SER A O 1
ATOM 10822 N N . LEU A 1 726 ? 6.540 -24.639 -52.424 1.00 9.46 726 LEU A N 1
ATOM 10823 C CA . LEU A 1 726 ? 5.884 -25.701 -51.661 1.00 9.62 726 LEU A CA 1
ATOM 10824 C C . LEU A 1 726 ? 4.379 -25.770 -51.923 1.00 10.63 726 LEU A C 1
ATOM 10825 O O . LEU A 1 726 ? 3.746 -26.762 -51.579 1.00 12.30 726 LEU A O 1
ATOM 10841 N N . PHE A 1 727 ? 3.811 -24.723 -52.520 1.00 11.03 727 PHE A N 1
ATOM 10842 C CA . PHE A 1 727 ? 2.380 -24.687 -52.851 1.00 11.63 727 PHE A CA 1
ATOM 10843 C C . PHE A 1 727 ? 2.077 -25.189 -54.272 1.00 11.96 727 PHE A C 1
ATOM 10844 O O . PHE A 1 727 ? 0.933 -25.523 -54.592 1.00 14.34 727 PHE A O 1
ATOM 10861 N N . ASN A 1 728 ? 3.091 -25.245 -55.130 1.00 11.84 728 ASN A N 1
ATOM 10862 C CA . ASN A 1 728 ? 2.905 -25.713 -56.500 1.00 11.86 728 ASN A CA 1
ATOM 10863 C C . ASN A 1 728 ? 4.294 -26.071 -57.018 1.00 10.88 728 ASN A C 1
ATOM 10864 O O . ASN A 1 728 ? 5.079 -25.190 -57.396 1.00 11.43 728 ASN A O 1
ATOM 10874 N N . TYR A 1 729 ? 4.602 -27.363 -57.048 1.00 10.73 729 TYR A N 1
ATOM 10875 C CA . TYR A 1 729 ? 5.961 -27.808 -57.350 1.00 11.28 729 TYR A CA 1
ATOM 10876 C C . TYR A 1 729 ? 6.438 -27.492 -58.769 1.00 11.60 729 TYR A C 1
ATOM 10877 O O . TYR A 1 729 ? 7.644 -27.550 -59.022 1.00 12.88 729 TYR A O 1
ATOM 10895 N N . THR A 1 730 ? 5.509 -27.176 -59.675 1.00 12.23 730 THR A N 1
ATOM 10896 C CA . THR A 1 730 ? 5.836 -26.765 -61.038 1.00 13.68 730 THR A CA 1
ATOM 10897 C C . THR A 1 730 ? 6.393 -25.341 -61.101 1.00 13.70 730 THR A C 1
ATOM 10898 O O . THR A 1 730 ? 7.039 -24.978 -62.068 1.00 14.26 730 THR A O 1
ATOM 10909 N N A SER A 1 731 ? 6.107 -24.540 -60.077 0.40 13.09 731 SER A N 1
ATOM 10910 N N B SER A 1 731 ? 6.159 -24.562 -60.048 0.60 13.50 731 SER A N 1
ATOM 10911 C CA A SER A 1 731 ? 6.609 -23.177 -60.001 0.40 12.45 731 SER A CA 1
ATOM 10912 C CA B SER A 1 731 ? 6.592 -23.174 -59.976 0.60 13.28 731 SER A CA 1
ATOM 10913 C C A SER A 1 731 ? 7.976 -23.185 -59.348 0.40 12.41 731 SER A C 1
ATOM 10914 C C B SER A 1 731 ? 7.951 -23.087 -59.293 0.60 12.73 731 SER A C 1
ATOM 10915 O O A SER A 1 731 ? 8.154 -23.759 -58.273 0.40 12.24 731 SER A O 1
ATOM 10916 O O B SER A 1 731 ? 8.096 -23.499 -58.138 0.60 12.59 731 SER A O 1
ATOM 10931 N N . SER A 1 732 ? 8.937 -22.552 -60.009 1.00 12.67 732 SER A N 1
ATOM 10932 C CA . SER A 1 732 ? 10.297 -22.492 -59.494 1.00 12.71 732 SER A CA 1
ATOM 10933 C C . SER A 1 732 ? 11.020 -21.230 -59.873 1.00 12.75 732 SER A C 1
ATOM 10934 O O . SER A 1 732 ? 10.610 -20.485 -60.770 1.00 13.53 732 SER A O 1
ATOM 10943 N N . VAL A 1 733 ? 12.125 -21.024 -59.177 1.00 12.09 733 VAL A N 1
ATOM 10944 C CA . VAL A 1 733 ? 13.028 -19.904 -59.397 1.00 13.09 733 VAL A CA 1
ATOM 10945 C C . VAL A 1 733 ? 14.409 -20.510 -59.548 1.00 12.96 733 VAL A C 1
ATOM 10946 O O . VAL A 1 733 ? 14.812 -21.358 -58.758 1.00 13.74 733 VAL A O 1
ATOM 10959 N N . SER A 1 734 ? 15.138 -20.074 -60.567 1.00 12.92 734 SER A N 1
ATOM 10960 C CA . SER A 1 734 ? 16.513 -20.504 -60.769 1.00 14.02 734 SER A CA 1
ATOM 10961 C C . SER A 1 734 ? 17.389 -19.275 -60.976 1.00 15.14 734 SER A C 1
ATOM 10962 O O . SER A 1 734 ? 17.139 -18.470 -61.881 1.00 17.18 734 SER A O 1
ATOM 10970 N N . VAL A 1 735 ? 18.414 -19.136 -60.145 1.00 14.35 735 VAL A N 1
ATOM 10971 C CA . VAL A 1 735 ? 19.361 -18.048 -60.294 1.00 15.34 735 VAL A CA 1
ATOM 10972 C C . VAL A 1 735 ? 20.774 -18.590 -60.229 1.00 16.65 735 VAL A C 1
ATOM 10973 O O . VAL A 1 735 ? 21.026 -19.624 -59.608 1.00 16.24 735 VAL A O 1
ATOM 10986 N N A SER A 1 736 ? 21.685 -17.904 -60.917 0.30 17.48 736 SER A N 1
ATOM 10987 N N B SER A 1 736 ? 21.689 -17.886 -60.880 0.70 17.60 736 SER A N 1
ATOM 10988 C CA A SER A 1 736 ? 23.117 -18.164 -60.796 0.30 18.41 736 SER A CA 1
ATOM 10989 C CA B SER A 1 736 ? 23.114 -18.164 -60.770 0.70 19.17 736 SER A CA 1
ATOM 10990 C C A SER A 1 736 ? 23.620 -17.396 -59.576 0.30 18.53 736 SER A C 1
ATOM 10991 C C B SER A 1 736 ? 23.633 -17.394 -59.562 0.70 18.45 736 SER A C 1
ATOM 10992 O O A SER A 1 736 ? 23.360 -17.803 -58.442 0.30 18.60 736 SER A O 1
ATOM 10993 O O B SER A 1 736 ? 23.384 -17.783 -58.412 0.70 18.64 736 SER A O 1
ATOM 11008 N N . ALA A 1 737 ? 24.320 -16.286 -59.780 1.00 19.23 737 ALA A N 1
ATOM 11009 C CA . ALA A 1 737 ? 24.655 -15.423 -58.661 1.00 18.57 737 ALA A CA 1
ATOM 11010 C C . ALA A 1 737 ? 23.333 -15.061 -57.984 1.00 16.12 737 ALA A C 1
ATOM 11011 O O . ALA A 1 737 ? 22.339 -14.762 -58.664 1.00 16.28 737 ALA A O 1
ATOM 11019 N N . GLY A 1 738 ? 23.296 -15.132 -56.660 1.00 13.47 738 GLY A N 1
ATOM 11020 C CA . GLY A 1 738 ? 22.086 -14.770 -55.950 1.00 12.41 738 GLY A CA 1
ATOM 11021 C C . GLY A 1 738 ? 21.582 -13.405 -56.371 1.00 12.46 738 GLY A C 1
ATOM 11022 O O . GLY A 1 738 ? 22.369 -12.470 -56.606 1.00 13.26 738 GLY A O 1
ATOM 11026 N N . THR A 1 739 ? 20.273 -13.276 -56.518 1.00 13.14 739 THR A N 1
ATOM 11027 C CA . THR A 1 739 ? 19.719 -11.980 -56.875 1.00 13.68 739 THR A CA 1
ATOM 11028 C C . THR A 1 739 ? 18.268 -11.899 -56.468 1.00 12.64 739 THR A C 1
ATOM 11029 O O . THR A 1 739 ? 17.689 -12.893 -55.994 1.00 12.74 739 THR A O 1
ATOM 11040 N N . TYR A 1 740 ? 17.695 -10.711 -56.642 1.00 12.92 740 TYR A N 1
ATOM 11041 C CA . TYR A 1 740 ? 16.299 -10.465 -56.362 1.00 13.52 740 TYR A CA 1
ATOM 11042 C C . TYR A 1 740 ? 15.404 -10.868 -57.526 1.00 14.60 740 TYR A C 1
ATOM 11043 O O . TYR A 1 740 ? 15.718 -10.641 -58.710 1.00 16.62 740 TYR A O 1
ATOM 11061 N N . VAL A 1 741 ? 14.279 -11.462 -57.160 1.00 13.43 741 VAL A N 1
ATOM 11062 C CA . VAL A 1 741 ? 13.257 -11.919 -58.084 1.00 14.16 741 VAL A CA 1
ATOM 11063 C C . VAL A 1 741 ? 11.937 -11.333 -57.620 1.00 13.84 741 VAL A C 1
ATOM 11064 O O . VAL A 1 741 ? 11.588 -11.405 -56.433 1.00 13.77 741 VAL A O 1
ATOM 11077 N N . SER A 1 742 ? 11.196 -10.767 -58.564 1.00 13.67 742 SER A N 1
ATOM 11078 C CA . SER A 1 742 ? 9.913 -10.157 -58.274 1.00 15.30 742 SER A CA 1
ATOM 11079 C C . SER A 1 742 ? 8.831 -11.229 -58.362 1.00 15.35 742 SER A C 1
ATOM 11080 O O . SER A 1 742 ? 8.216 -11.446 -59.422 1.00 16.28 742 SER A O 1
ATOM 11088 N N . LEU A 1 743 ? 8.603 -11.897 -57.228 1.00 14.54 743 LEU A N 1
ATOM 11089 C CA . LEU A 1 743 ? 7.672 -13.018 -57.148 1.00 12.91 743 LEU A CA 1
ATOM 11090 C C . LEU A 1 743 ? 6.234 -12.561 -57.228 1.00 11.94 743 LEU A C 1
ATOM 11091 O O . LEU A 1 743 ? 5.848 -11.614 -56.566 1.00 13.15 743 LEU A O 1
ATOM 11107 N N . SER A 1 744 ? 5.433 -13.270 -58.001 1.00 12.32 744 SER A N 1
ATOM 11108 C CA . SER A 1 744 ? 4.000 -13.079 -57.953 1.00 13.24 744 SER A CA 1
ATOM 11109 C C . SER A 1 744 ? 3.491 -13.423 -56.550 1.00 12.47 744 SER A C 1
ATOM 11110 O O . SER A 1 744 ? 3.853 -14.466 -55.971 1.00 13.05 744 SER A O 1
ATOM 11118 N N . ALA A 1 745 ? 2.632 -12.560 -56.020 1.00 12.36 745 ALA A N 1
ATOM 11119 C CA . ALA A 1 745 ? 2.093 -12.757 -54.679 1.00 12.40 745 ALA A CA 1
ATOM 11120 C C . ALA A 1 745 ? 0.672 -12.194 -54.597 1.00 13.51 745 ALA A C 1
ATOM 11121 O O . ALA A 1 745 ? 0.424 -11.158 -53.982 1.00 13.63 745 ALA A O 1
ATOM 11128 N N . PRO A 1 746 ? -0.274 -12.874 -55.245 1.00 15.45 746 PRO A N 1
ATOM 11129 C CA . PRO A 1 746 ? -1.659 -12.404 -55.209 1.00 15.85 746 PRO A CA 1
ATOM 11130 C C . PRO A 1 746 ? -2.206 -12.415 -53.782 1.00 14.52 746 PRO A C 1
ATOM 11131 O O . PRO A 1 746 ? -1.595 -13.019 -52.890 1.00 14.02 746 PRO A O 1
ATOM 11142 N N . PRO A 1 747 ? -3.367 -11.781 -53.570 1.00 14.17 747 PRO A N 1
ATOM 11143 C CA . PRO A 1 747 ? -3.864 -11.595 -52.207 1.00 13.66 747 PRO A CA 1
ATOM 11144 C C . PRO A 1 747 ? -3.970 -12.877 -51.407 1.00 14.06 747 PRO A C 1
ATOM 11145 O O . PRO A 1 747 ? -3.832 -12.818 -50.186 1.00 13.83 747 PRO A O 1
ATOM 11156 N N . ASP A 1 748 ? -4.186 -14.008 -52.078 1.00 14.13 748 ASP A N 1
ATOM 11157 C CA . ASP A 1 748 ? -4.435 -15.252 -51.378 1.00 15.40 748 ASP A CA 1
ATOM 11158 C C . ASP A 1 748 ? -3.199 -16.149 -51.247 1.00 14.29 748 ASP A C 1
ATOM 11159 O O . ASP A 1 748 ? -3.324 -17.293 -50.819 1.00 16.70 748 ASP A O 1
ATOM 11168 N N A HIS A 1 749 ? -2.017 -15.625 -51.588 0.59 12.99 749 HIS A N 1
ATOM 11169 N N B HIS A 1 749 ? -2.030 -15.629 -51.614 0.41 14.54 749 HIS A N 1
ATOM 11170 C CA A HIS A 1 749 ? -0.799 -16.441 -51.697 0.59 12.75 749 HIS A CA 1
ATOM 11171 C CA B HIS A 1 749 ? -0.816 -16.438 -51.651 0.41 15.37 749 HIS A CA 1
ATOM 11172 C C A HIS A 1 749 ? 0.357 -15.834 -50.925 0.59 12.44 749 HIS A C 1
ATOM 11173 C C B HIS A 1 749 ? 0.322 -15.824 -50.859 0.41 13.68 749 HIS A C 1
ATOM 11174 O O A HIS A 1 749 ? 0.536 -14.618 -50.920 0.59 12.49 749 HIS A O 1
ATOM 11175 O O B HIS A 1 749 ? 0.456 -14.604 -50.774 0.41 13.59 749 HIS A O 1
ATOM 11200 N N . ILE A 1 750 ? 1.132 -16.703 -50.280 1.00 11.83 750 ILE A N 1
ATOM 11201 C CA . ILE A 1 750 ? 2.445 -16.347 -49.760 1.00 10.56 750 ILE A CA 1
ATOM 11202 C C . ILE A 1 750 ? 3.458 -17.285 -50.401 1.00 10.42 750 ILE A C 1
ATOM 11203 O O . ILE A 1 750 ? 3.199 -18.491 -50.596 1.00 10.81 750 ILE A O 1
ATOM 11219 N N . ASN A 1 751 ? 4.612 -16.723 -50.737 1.00 10.84 751 ASN A N 1
ATOM 11220 C CA . ASN A 1 751 ? 5.712 -17.484 -51.301 1.00 10.41 751 ASN A CA 1
ATOM 11221 C C . ASN A 1 751 ? 6.528 -18.227 -50.247 1.00 9.24 751 ASN A C 1
ATOM 11222 O O . ASN A 1 751 ? 7.082 -17.632 -49.314 1.00 10.03 751 ASN A O 1
ATOM 11233 N N . VAL A 1 752 ? 6.597 -19.537 -50.438 1.00 8.94 752 VAL A N 1
ATOM 11234 C CA . VAL A 1 752 ? 7.395 -20.431 -49.603 1.00 8.91 752 VAL A CA 1
ATOM 11235 C C . VAL A 1 752 ? 8.074 -21.427 -50.553 1.00 9.50 752 VAL A C 1
ATOM 11236 O O . VAL A 1 752 ? 7.378 -22.126 -51.302 1.00 9.77 752 VAL A O 1
ATOM 11249 N N . HIS A 1 753 ? 9.412 -21.481 -50.513 1.00 8.94 753 HIS A N 1
ATOM 11250 C CA . HIS A 1 753 ? 10.194 -22.244 -51.485 1.00 8.59 753 HIS A CA 1
ATOM 11251 C C . HIS A 1 753 ? 11.177 -23.160 -50.801 1.00 8.56 753 HIS A C 1
ATOM 11252 O O . HIS A 1 753 ? 11.696 -22.842 -49.723 1.00 9.96 753 HIS A O 1
ATOM 11265 N N . ILE A 1 754 ? 11.454 -24.291 -51.449 1.00 9.33 754 ILE A N 1
ATOM 11266 C CA . ILE A 1 754 ? 12.468 -25.228 -50.985 1.00 9.50 754 ILE A CA 1
ATOM 11267 C C . ILE A 1 754 ? 13.635 -25.289 -51.965 1.00 9.43 754 ILE A C 1
ATOM 11268 O O . ILE A 1 754 ? 13.456 -25.365 -53.188 1.00 9.80 754 ILE A O 1
ATOM 11284 N N . HIS A 1 755 ? 14.841 -25.235 -51.414 1.00 9.45 755 HIS A N 1
ATOM 11285 C CA . HIS A 1 755 ? 16.073 -25.219 -52.208 1.00 9.48 755 HIS A CA 1
ATOM 11286 C C . HIS A 1 755 ? 16.541 -26.630 -52.555 1.00 10.02 755 HIS A C 1
ATOM 11287 O O . HIS A 1 755 ? 16.384 -27.581 -51.774 1.00 10.52 755 HIS A O 1
ATOM 11300 N N . GLU A 1 756 ? 17.177 -26.744 -53.710 1.00 10.26 756 GLU A N 1
ATOM 11301 C CA . GLU A 1 756 ? 17.863 -27.972 -54.098 1.00 10.32 756 GLU A CA 1
ATOM 11302 C C . GLU A 1 756 ? 18.801 -28.446 -52.988 1.00 10.21 756 GLU A C 1
ATOM 11303 O O . GLU A 1 756 ? 19.366 -27.641 -52.246 1.00 12.00 756 GLU A O 1
ATOM 11315 N N . GLY A 1 757 ? 18.932 -29.768 -52.872 1.00 9.97 757 GLY A N 1
ATOM 11316 C CA . GLY A 1 757 ? 19.832 -30.376 -51.908 1.00 10.79 757 GLY A CA 1
ATOM 11317 C C . GLY A 1 757 ? 19.181 -30.842 -50.618 1.00 10.28 757 GLY A C 1
ATOM 11318 O O . GLY A 1 757 ? 19.866 -31.314 -49.709 1.00 12.26 757 GLY A O 1
ATOM 11322 N N . ASN A 1 758 ? 17.863 -30.680 -50.518 1.00 9.50 758 ASN A N 1
ATOM 11323 C CA . ASN A 1 758 ? 17.150 -30.934 -49.279 1.00 10.00 758 ASN A CA 1
ATOM 11324 C C . ASN A 1 758 ? 16.046 -31.966 -49.444 1.00 10.19 758 ASN A C 1
ATOM 11325 O O . ASN A 1 758 ? 15.412 -32.061 -50.501 1.00 10.91 758 ASN A O 1
ATOM 11336 N N . ILE A 1 759 ? 15.823 -32.708 -48.371 1.00 9.99 759 ILE A N 1
ATOM 11337 C CA . ILE A 1 759 ? 14.754 -33.703 -48.279 1.00 10.02 759 ILE A CA 1
ATOM 11338 C C . ILE A 1 759 ? 13.939 -33.375 -47.031 1.00 9.39 759 ILE A C 1
ATOM 11339 O O . ILE A 1 759 ? 14.504 -33.200 -45.946 1.00 10.51 759 ILE A O 1
ATOM 11355 N N . VAL A 1 760 ? 12.628 -33.273 -47.186 1.00 9.56 760 VAL A N 1
ATOM 11356 C CA . VAL A 1 760 ? 11.747 -32.954 -46.069 1.00 10.19 760 VAL A CA 1
ATOM 11357 C C . VAL A 1 760 ? 10.603 -33.958 -46.018 1.00 10.44 760 VAL A C 1
ATOM 11358 O O . VAL A 1 760 ? 9.901 -34.182 -47.008 1.00 11.49 760 VAL A O 1
ATOM 11371 N N . ALA A 1 761 ? 10.439 -34.569 -44.852 1.00 10.26 761 ALA A N 1
ATOM 11372 C CA . ALA A 1 761 ? 9.350 -35.500 -44.598 1.00 10.31 761 ALA A CA 1
ATOM 11373 C C . ALA A 1 761 ? 8.137 -34.739 -44.086 1.00 12.04 761 ALA A C 1
ATOM 11374 O O . ALA A 1 761 ? 8.211 -34.023 -43.099 1.00 14.60 761 ALA A O 1
ATOM 11381 N N A MET A 1 762 ? 7.036 -34.889 -44.814 0.54 10.68 762 MET A N 1
ATOM 11382 N N B MET A 1 762 ? 7.017 -34.933 -44.760 0.46 11.55 762 MET A N 1
ATOM 11383 C CA A MET A 1 762 ? 5.752 -34.258 -44.526 0.54 10.45 762 MET A CA 1
ATOM 11384 C CA B MET A 1 762 ? 5.778 -34.266 -44.425 0.46 12.15 762 MET A CA 1
ATOM 11385 C C A MET A 1 762 ? 4.781 -35.311 -44.001 0.54 9.68 762 MET A C 1
ATOM 11386 C C B MET A 1 762 ? 4.708 -35.283 -44.107 0.46 10.57 762 MET A C 1
ATOM 11387 O O A MET A 1 762 ? 4.954 -36.494 -44.265 0.54 9.16 762 MET A O 1
ATOM 11388 O O B MET A 1 762 ? 4.732 -36.400 -44.618 0.46 9.40 762 MET A O 1
ATOM 11415 N N . GLN A 1 763 ? 3.744 -34.876 -43.294 1.00 10.69 763 GLN A N 1
ATOM 11416 C CA . GLN A 1 763 ? 2.553 -35.690 -43.052 1.00 10.55 763 GLN A CA 1
ATOM 11417 C C . GLN A 1 763 ? 1.361 -34.938 -43.620 1.00 11.21 763 GLN A C 1
ATOM 11418 O O . GLN A 1 763 ? 1.522 -33.893 -44.275 1.00 10.79 763 GLN A O 1
ATOM 11433 N N . GLY A 1 764 ? 0.162 -35.466 -43.405 1.00 11.07 764 GLY A N 1
ATOM 11434 C CA . GLY A 1 764 ? -1.005 -34.859 -44.000 1.00 11.99 764 GLY A CA 1
ATOM 11435 C C . GLY A 1 764 ? -1.611 -33.750 -43.165 1.00 13.27 764 GLY A C 1
ATOM 11436 O O . GLY A 1 764 ? -1.355 -33.602 -41.965 1.00 13.34 764 GLY A O 1
ATOM 11440 N N . GLU A 1 765 ? -2.463 -32.979 -43.822 1.00 15.02 765 GLU A N 1
ATOM 11441 C CA . GLU A 1 765 ? -3.267 -31.977 -43.146 1.00 17.07 765 GLU A CA 1
ATOM 11442 C C . GLU A 1 765 ? -4.294 -32.629 -42.244 1.00 16.64 765 GLU A C 1
ATOM 11443 O O . GLU A 1 765 ? -4.777 -33.719 -42.527 1.00 16.91 765 GLU A O 1
ATOM 114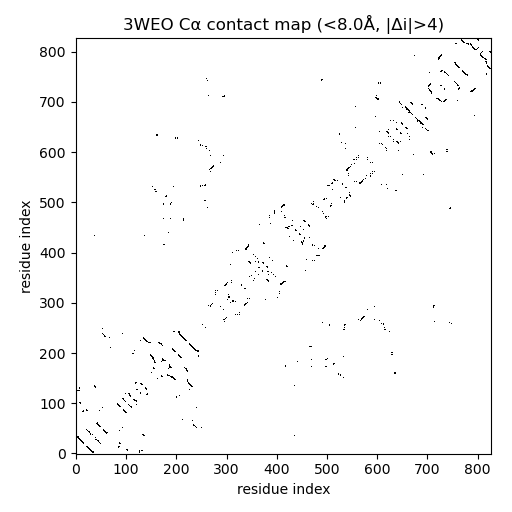55 N N . ALA A 1 766 ? -4.643 -31.933 -41.177 1.00 16.45 766 ALA A N 1
ATOM 11456 C CA . ALA A 1 766 ? -5.700 -32.374 -40.281 1.00 17.23 766 ALA A CA 1
ATOM 11457 C C . ALA A 1 766 ? -6.098 -31.188 -39.415 1.00 17.44 766 ALA A C 1
ATOM 11458 O O . ALA A 1 766 ? -5.403 -30.179 -39.383 1.00 17.04 766 ALA A O 1
ATOM 11465 N N A MET A 1 767 ? -7.204 -31.323 -38.693 0.55 18.26 767 MET A N 1
ATOM 11466 N N B MET A 1 767 ? -7.205 -31.331 -38.700 0.45 17.76 767 MET A N 1
ATOM 11467 C CA A MET A 1 767 ? -7.696 -30.230 -37.862 0.55 18.02 767 MET A CA 1
ATOM 11468 C CA B MET A 1 767 ? -7.703 -30.255 -37.860 0.45 17.20 767 MET A CA 1
ATOM 11469 C C A MET A 1 767 ? -7.029 -30.178 -36.483 0.55 17.11 767 MET A C 1
ATOM 11470 C C B MET A 1 767 ? -6.940 -30.145 -36.543 0.45 16.59 767 MET A C 1
ATOM 11471 O O A MET A 1 767 ? -7.146 -29.184 -35.769 0.55 17.68 767 MET A O 1
ATOM 11472 O O B MET A 1 767 ? -6.894 -29.076 -35.939 0.45 16.72 767 MET A O 1
ATOM 11499 N N . THR A 1 768 ? -6.335 -31.247 -36.114 1.00 15.64 768 THR A N 1
ATOM 11500 C CA . THR A 1 768 ? -5.564 -31.288 -34.871 1.00 15.06 768 THR A CA 1
ATOM 11501 C C . THR A 1 768 ? -4.235 -31.979 -35.127 1.00 13.73 768 THR A C 1
ATOM 11502 O O . THR A 1 768 ? -4.113 -32.787 -36.055 1.00 14.18 768 THR A O 1
ATOM 11514 N N . THR A 1 769 ? -3.239 -31.685 -34.299 1.00 13.60 769 THR A N 1
ATOM 11515 C CA . THR A 1 769 ? -1.926 -32.295 -34.500 1.00 13.56 769 THR A CA 1
ATOM 11516 C C . THR A 1 769 ? -1.966 -33.802 -34.230 1.00 14.54 769 THR A C 1
ATOM 11517 O O . THR A 1 769 ? -1.260 -34.558 -34.891 1.00 14.17 769 THR A O 1
ATOM 11528 N N . GLN A 1 770 ? -2.809 -34.252 -33.299 1.00 14.66 770 GLN A N 1
ATOM 11529 C CA . GLN A 1 770 ? -2.909 -35.687 -33.053 1.00 16.73 770 GLN A CA 1
ATOM 11530 C C . GLN A 1 770 ? -3.425 -36.408 -34.274 1.00 16.72 770 GLN A C 1
ATOM 11531 O O . GLN A 1 770 ? -2.903 -37.471 -34.632 1.00 16.37 770 GLN A O 1
ATOM 11545 N N . ALA A 1 771 ? -4.433 -35.835 -34.921 1.00 15.69 771 ALA A N 1
ATOM 11546 C CA . ALA A 1 771 ? -4.973 -36.442 -36.130 1.00 15.50 771 ALA A CA 1
ATOM 11547 C C . ALA A 1 771 ? -3.934 -36.420 -37.246 1.00 14.67 771 ALA A C 1
ATOM 11548 O O . ALA A 1 771 ? -3.803 -37.374 -38.009 1.00 15.31 771 ALA A O 1
ATOM 11555 N N . ALA A 1 772 ? -3.172 -35.338 -37.330 1.00 13.11 772 ALA A N 1
ATOM 11556 C CA . ALA A 1 772 ? -2.113 -35.212 -38.326 1.00 12.92 772 ALA A CA 1
ATOM 11557 C C . ALA A 1 772 ? -1.053 -36.311 -38.182 1.00 12.41 772 ALA A C 1
ATOM 11558 O O . ALA A 1 772 ? -0.542 -36.848 -39.182 1.00 12.02 772 ALA A O 1
ATOM 11565 N N . ARG A 1 773 ? -0.732 -36.656 -36.941 1.00 12.25 773 ARG A N 1
ATOM 11566 C CA . ARG A 1 773 ? 0.294 -37.663 -36.666 1.00 12.08 773 ARG A CA 1
ATOM 11567 C C . ARG A 1 773 ? -0.101 -39.080 -37.101 1.00 12.32 773 ARG A C 1
ATOM 11568 O O . ARG A 1 773 ? 0.769 -39.940 -37.223 1.00 13.17 773 ARG A O 1
ATOM 11589 N N . SER A 1 774 ? -1.385 -39.315 -37.370 1.00 12.43 774 SER A N 1
ATOM 11590 C CA . SER A 1 774 ? -1.818 -40.643 -37.803 1.00 14.77 774 SER A CA 1
ATOM 11591 C C . SER A 1 774 ? -1.909 -40.788 -39.332 1.00 14.08 774 SER A C 1
ATOM 11592 O O . SER A 1 774 ? -2.286 -41.843 -39.831 1.00 17.09 774 SER A O 1
ATOM 11600 N N . THR A 1 775 ? -1.496 -39.761 -40.072 1.00 11.41 775 THR A N 1
ATOM 11601 C CA . THR A 1 775 ? -1.567 -39.770 -41.530 1.00 11.38 775 THR A CA 1
ATOM 11602 C C . THR A 1 775 ? -0.268 -40.317 -42.136 1.00 11.13 775 THR A C 1
ATOM 11603 O O . THR A 1 775 ? 0.724 -40.481 -41.438 1.00 10.87 775 THR A O 1
ATOM 11614 N N . PRO A 1 776 ? -0.286 -40.635 -43.433 1.00 11.70 776 PRO A N 1
ATOM 11615 C CA . PRO A 1 776 ? 0.956 -41.140 -44.042 1.00 11.35 776 PRO A CA 1
ATOM 11616 C C . PRO A 1 776 ? 2.000 -40.056 -44.213 1.00 11.59 776 PRO A C 1
ATOM 11617 O O . PRO A 1 776 ? 1.679 -38.885 -44.390 1.00 12.16 776 PRO A O 1
ATOM 11628 N N . PHE A 1 777 ? 3.257 -40.462 -44.203 1.00 11.92 777 PHE A N 1
ATOM 11629 C CA . PHE A 1 777 ? 4.339 -39.571 -44.566 1.00 10.89 777 PHE A CA 1
ATOM 11630 C C . PHE A 1 777 ? 4.481 -39.503 -46.063 1.00 10.17 777 PHE A C 1
ATOM 11631 O O . PHE A 1 777 ? 4.421 -40.527 -46.747 1.00 11.52 777 PHE A O 1
ATOM 11648 N N . HIS A 1 778 ? 4.750 -38.296 -46.550 1.00 11.19 778 HIS A N 1
ATOM 11649 C CA . HIS A 1 778 ? 5.116 -38.047 -47.934 1.00 11.22 778 HIS A CA 1
ATOM 11650 C C . HIS A 1 778 ? 6.458 -37.377 -47.906 1.00 11.70 778 HIS A C 1
ATOM 11651 O O . HIS A 1 778 ? 6.634 -36.373 -47.243 1.00 11.99 778 HIS A O 1
ATOM 11664 N N . LEU A 1 779 ? 7.416 -37.953 -48.609 1.00 11.48 779 LEU A N 1
ATOM 11665 C CA . LEU A 1 779 ? 8.770 -37.443 -48.640 1.00 11.91 779 LEU A CA 1
ATOM 11666 C C . LEU A 1 779 ? 8.931 -36.514 -49.827 1.00 10.54 779 LEU A C 1
ATOM 11667 O O . LEU A 1 779 ? 8.574 -36.881 -50.953 1.00 11.49 779 LEU A O 1
ATOM 11683 N N . LEU A 1 780 ? 9.435 -35.309 -49.571 1.00 9.76 780 LEU A N 1
ATOM 11684 C CA . LEU A 1 780 ? 9.766 -34.358 -50.644 1.00 9.24 780 LEU A CA 1
ATOM 11685 C C . LEU A 1 780 ? 11.284 -34.317 -50.838 1.00 9.08 780 LEU A C 1
ATOM 11686 O O . LEU A 1 780 ? 12.019 -33.881 -49.950 1.00 10.27 780 LEU A O 1
ATOM 11702 N N . VAL A 1 781 ? 11.737 -34.764 -52.008 1.00 10.17 781 VAL A N 1
ATOM 11703 C CA . VAL A 1 781 ? 13.159 -34.876 -52.315 1.00 10.49 781 VAL A CA 1
ATOM 11704 C C . VAL A 1 781 ? 13.503 -33.850 -53.409 1.00 10.94 781 VAL A C 1
ATOM 11705 O O . VAL A 1 781 ? 12.960 -33.929 -54.509 1.00 12.19 781 VAL A O 1
ATOM 11718 N N . VAL A 1 782 ? 14.377 -32.888 -53.110 1.00 10.10 782 VAL A N 1
ATOM 11719 C CA . VAL A 1 782 ? 14.756 -31.876 -54.088 1.00 10.19 782 VAL A CA 1
ATOM 11720 C C . VAL A 1 782 ? 16.204 -32.106 -54.475 1.00 10.12 782 VAL A C 1
ATOM 11721 O O . VAL A 1 782 ? 17.127 -31.871 -53.686 1.00 11.11 782 VAL A O 1
ATOM 11734 N N . MET A 1 783 ? 16.395 -32.560 -55.707 1.00 10.60 783 MET A N 1
ATOM 11735 C CA . MET A 1 783 ? 17.724 -32.912 -56.205 1.00 11.18 783 MET A CA 1
ATOM 11736 C C . MET A 1 783 ? 18.531 -31.676 -56.555 1.00 12.22 783 MET A C 1
ATOM 11737 O O . MET A 1 783 ? 17.979 -30.639 -56.900 1.00 11.94 783 MET A O 1
ATOM 11751 N N . SER A 1 784 ? 19.846 -31.837 -56.477 1.00 12.92 784 SER A N 1
ATOM 11752 C CA . SER A 1 784 ? 20.824 -30.856 -56.898 1.00 14.11 784 SER A CA 1
ATOM 11753 C C . SER A 1 784 ? 21.830 -31.539 -57.808 1.00 15.34 784 SER A C 1
ATOM 11754 O O . SER A 1 784 ? 22.249 -32.646 -57.526 1.00 15.76 784 SER A O 1
ATOM 11762 N N . ASP A 1 785 ? 22.239 -30.865 -58.876 1.00 17.10 785 ASP A N 1
ATOM 11763 C CA . ASP A 1 785 ? 23.289 -31.383 -59.746 1.00 20.17 785 ASP A CA 1
ATOM 11764 C C . ASP A 1 785 ? 24.637 -31.492 -59.050 1.00 20.66 785 ASP A C 1
ATOM 11765 O O . ASP A 1 785 ? 25.490 -32.252 -59.488 1.00 23.45 785 ASP A O 1
ATOM 11774 N N . HIS A 1 786 ? 24.840 -30.719 -57.989 1.00 18.82 786 HIS A N 1
ATOM 11775 C CA . HIS A 1 786 ? 26.167 -30.530 -57.426 1.00 20.50 786 HIS A CA 1
ATOM 11776 C C . HIS A 1 786 ? 26.453 -31.252 -56.131 1.00 18.96 786 HIS A C 1
ATOM 11777 O O . HIS A 1 786 ? 27.614 -31.434 -55.770 1.00 20.76 786 HIS A O 1
ATOM 11790 N N . VAL A 1 787 ? 25.407 -31.655 -55.422 1.00 16.71 787 VAL A N 1
ATOM 11791 C CA . VAL A 1 787 ? 25.576 -32.260 -54.113 1.00 16.80 787 VAL A CA 1
ATOM 11792 C C . VAL A 1 787 ? 24.430 -33.231 -53.869 1.00 15.20 787 VAL A C 1
ATOM 11793 O O . VAL A 1 787 ? 23.335 -33.050 -54.407 1.00 14.64 787 VAL A O 1
ATOM 11806 N N . ALA A 1 788 ? 24.693 -34.276 -53.090 1.00 14.76 788 ALA A N 1
ATOM 11807 C CA . ALA A 1 788 ? 23.640 -35.177 -52.654 1.00 14.61 788 ALA A CA 1
ATOM 11808 C C . ALA A 1 788 ? 22.640 -34.419 -51.797 1.00 14.11 788 ALA A C 1
ATOM 11809 O O . ALA A 1 788 ? 22.987 -33.433 -51.162 1.00 15.54 788 ALA A O 1
ATOM 11816 N N . SER A 1 789 ? 21.390 -34.864 -51.815 1.00 11.64 789 SER A N 1
ATOM 11817 C CA . SER A 1 789 ? 20.350 -34.268 -50.990 1.00 11.39 789 SER A CA 1
ATOM 11818 C C . SER A 1 789 ? 20.213 -35.029 -49.687 1.00 11.31 789 SER A C 1
ATOM 11819 O O . SER A 1 789 ? 20.357 -36.255 -49.665 1.00 11.86 789 SER A O 1
ATOM 11827 N N . THR A 1 790 ? 19.950 -34.304 -48.603 1.00 11.77 790 THR A N 1
ATOM 11828 C CA . THR A 1 790 ? 19.823 -34.931 -47.297 1.00 10.97 790 THR A CA 1
ATOM 11829 C C . THR A 1 790 ? 18.672 -34.312 -46.510 1.00 10.43 790 THR A C 1
ATOM 11830 O O . THR A 1 790 ? 18.233 -33.182 -46.789 1.00 11.30 790 THR A O 1
ATOM 11841 N N . GLY A 1 791 ? 18.203 -35.046 -45.516 1.00 10.63 791 GLY A N 1
ATOM 11842 C CA . GLY A 1 791 ? 17.192 -34.544 -44.603 1.00 11.07 791 GLY A CA 1
ATOM 11843 C C . GLY A 1 791 ? 17.121 -35.454 -43.394 1.00 10.21 791 GLY A C 1
ATOM 11844 O O . GLY A 1 791 ? 17.793 -36.492 -43.337 1.00 11.20 791 GLY A O 1
ATOM 11848 N N . GLU A 1 792 ? 16.308 -35.059 -42.426 1.00 10.35 792 GLU A N 1
ATOM 11849 C CA . GLU A 1 792 ? 16.274 -35.693 -41.114 1.00 10.47 792 GLU A CA 1
ATOM 11850 C C . GLU A 1 792 ? 14.843 -35.685 -40.589 1.00 10.57 792 GLU A C 1
ATOM 11851 O O . GLU A 1 792 ? 14.085 -34.761 -40.849 1.00 10.73 792 GLU A O 1
ATOM 11863 N N . LEU A 1 793 ? 14.492 -36.694 -39.804 1.00 9.68 793 LEU A N 1
ATOM 11864 C CA . LEU A 1 793 ? 13.179 -36.787 -39.195 1.00 10.07 793 LEU A CA 1
ATOM 11865 C C . LEU A 1 793 ? 13.330 -37.402 -37.815 1.00 9.88 793 LEU A C 1
ATOM 11866 O O . LEU A 1 793 ? 13.846 -38.519 -37.670 1.00 10.58 793 LEU A O 1
ATOM 11882 N N . PHE A 1 794 ? 12.901 -36.664 -36.802 1.00 10.35 794 PHE A N 1
ATOM 11883 C CA . PHE A 1 794 ? 12.887 -37.146 -35.426 1.00 9.32 794 PHE A CA 1
ATOM 11884 C C . PHE A 1 794 ? 11.458 -37.497 -35.018 1.00 9.55 794 PHE A C 1
ATOM 11885 O O . PHE A 1 794 ? 10.529 -36.710 -35.240 1.00 11.35 794 PHE A O 1
ATOM 11902 N N . LEU A 1 795 ? 11.292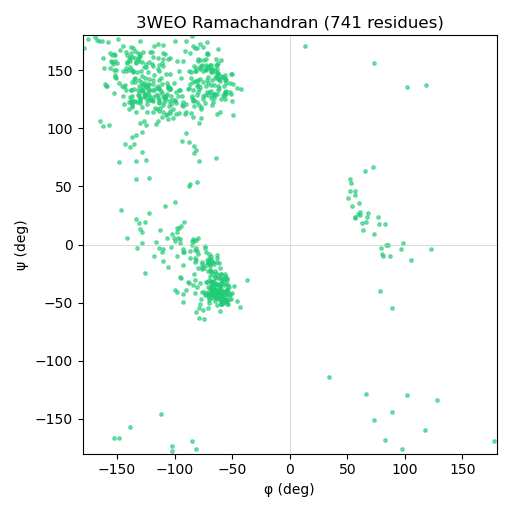 -38.658 -34.389 1.00 10.04 795 LEU A N 1
ATOM 11903 C CA . LEU A 1 795 ? 9.999 -39.157 -33.984 1.00 10.93 795 LEU A CA 1
ATOM 11904 C C . LEU A 1 795 ? 9.996 -39.624 -32.531 1.00 11.38 795 LEU A C 1
ATOM 11905 O O . LEU A 1 795 ? 10.850 -40.403 -32.131 1.00 11.60 795 LEU A O 1
ATOM 11921 N N . ASP A 1 796 ? 9.005 -39.168 -31.764 1.00 12.40 796 ASP A N 1
ATOM 11922 C CA . ASP A 1 796 ? 8.687 -39.736 -30.454 1.00 13.68 796 ASP A CA 1
ATOM 11923 C C . ASP A 1 796 ? 7.180 -39.592 -30.240 1.00 13.68 796 ASP A C 1
ATOM 11924 O O . ASP A 1 796 ? 6.451 -39.341 -31.194 1.00 14.54 796 ASP A O 1
ATOM 11933 N N . ASN A 1 797 ? 6.696 -39.781 -29.020 1.00 14.72 797 ASN A N 1
ATOM 11934 C CA . ASN A 1 797 ? 5.256 -39.710 -28.799 1.00 15.87 797 ASN A CA 1
ATOM 11935 C C . ASN A 1 797 ? 4.695 -38.287 -28.695 1.00 16.29 797 ASN A C 1
ATOM 11936 O O . ASN A 1 797 ? 3.516 -38.097 -28.397 1.00 17.98 797 ASN A O 1
ATOM 11947 N N . GLY A 1 798 ? 5.547 -37.285 -28.928 1.00 15.57 798 GLY A N 1
ATOM 11948 C CA . GLY A 1 798 ? 5.139 -35.883 -28.925 1.00 16.30 798 GLY A CA 1
ATOM 11949 C C . GLY A 1 798 ? 5.176 -35.209 -27.564 1.00 16.82 798 GLY A C 1
ATOM 11950 O O . GLY A 1 798 ? 5.037 -33.979 -27.482 1.00 18.01 798 GLY A O 1
ATOM 11954 N N . ILE A 1 799 ? 5.363 -35.982 -26.496 1.00 17.28 799 ILE A N 1
ATOM 11955 C CA . ILE A 1 799 ? 5.239 -35.468 -25.132 1.00 19.31 799 ILE A CA 1
ATOM 11956 C C . ILE A 1 799 ? 6.253 -36.010 -24.104 1.00 21.26 799 ILE A C 1
ATOM 11957 O O . ILE A 1 799 ? 6.151 -35.696 -22.926 1.00 21.42 799 ILE A O 1
ATOM 11973 N N . GLU A 1 800 ? 7.238 -36.805 -24.540 1.00 22.92 800 GLU A N 1
ATOM 11974 C CA . GLU A 1 800 ? 8.263 -37.352 -23.620 1.00 25.31 800 GLU A CA 1
ATOM 11975 C C . GLU A 1 800 ? 9.000 -36.264 -22.846 1.00 25.56 800 GLU A C 1
ATOM 11976 O O . GLU A 1 800 ? 9.410 -35.291 -23.441 1.00 23.35 800 GLU A O 1
ATOM 11988 N N A MET A 1 801 ? 9.193 -36.448 -21.542 0.43 27.57 801 MET A N 1
ATOM 11989 N N B MET A 1 801 ? 9.194 -36.436 -21.537 0.57 27.97 801 MET A N 1
ATOM 11990 C CA A MET A 1 801 ? 9.883 -35.443 -20.732 0.43 29.98 801 MET A CA 1
ATOM 11991 C CA B MET A 1 801 ? 9.875 -35.408 -20.735 0.57 31.86 801 MET A CA 1
ATOM 11992 C C A MET A 1 801 ? 11.297 -35.150 -21.224 0.43 32.07 801 MET A C 1
ATOM 11993 C C B MET A 1 801 ? 11.315 -35.141 -21.182 0.57 33.38 801 MET A C 1
ATOM 11994 O O A MET A 1 801 ? 11.651 -33.988 -21.448 0.43 33.32 801 MET A O 1
ATOM 11995 O O B MET A 1 801 ? 11.706 -33.979 -21.333 0.57 34.97 801 MET A O 1
ATOM 12022 N N . ASP A 1 802 ? 12.095 -36.200 -21.387 1.00 32.46 802 ASP A N 1
ATOM 12023 C CA . ASP A 1 802 ? 13.501 -36.062 -21.780 1.00 33.84 802 ASP A CA 1
ATOM 12024 C C . ASP A 1 802 ? 13.654 -36.442 -23.247 1.00 30.82 802 ASP A C 1
ATOM 12025 O O . ASP A 1 802 ? 13.828 -37.619 -23.581 1.00 32.32 802 ASP A O 1
ATOM 12035 N N . ILE A 1 803 ? 13.601 -35.444 -24.117 1.00 25.33 803 ILE A N 1
ATOM 12036 C CA . ILE A 1 803 ? 13.589 -35.690 -25.554 1.00 20.77 803 ILE A CA 1
ATOM 12037 C C . ILE A 1 803 ? 14.874 -36.375 -26.033 1.00 19.93 803 ILE A C 1
ATOM 12038 O O . ILE A 1 803 ? 15.989 -35.954 -25.705 1.00 22.04 803 ILE A O 1
ATOM 12054 N N . GLY A 1 804 ? 14.707 -37.455 -26.786 1.00 16.78 804 GLY A N 1
ATOM 12055 C CA . GLY A 1 804 ? 15.838 -38.187 -27.325 1.00 17.54 804 GLY A CA 1
ATOM 12056 C C . GLY A 1 804 ? 16.773 -38.779 -26.283 1.00 21.12 804 GLY A C 1
ATOM 12057 O O . GLY A 1 804 ? 17.961 -38.979 -26.556 1.00 21.50 804 GLY A O 1
ATOM 12061 N N . GLY A 1 805 ? 16.246 -39.083 -25.100 1.00 22.75 805 GLY A N 1
ATOM 12062 C CA . GLY A 1 805 ? 17.064 -39.561 -23.998 1.00 25.47 805 GLY A CA 1
ATOM 12063 C C . GLY A 1 805 ? 17.310 -41.064 -24.019 1.00 28.85 805 GLY A C 1
ATOM 12064 O O . GLY A 1 805 ? 16.805 -41.774 -24.885 1.00 27.99 805 GLY A O 1
ATOM 12068 N N . PRO A 1 806 ? 18.073 -41.565 -23.036 1.00 34.21 806 PRO A N 1
ATOM 12069 C CA . PRO A 1 806 ? 18.493 -42.972 -22.988 1.00 36.21 806 PRO A CA 1
ATOM 12070 C C . PRO A 1 806 ? 17.352 -43.991 -22.902 1.00 38.49 806 PRO A C 1
ATOM 12071 O O . PRO A 1 806 ? 17.591 -45.167 -23.157 1.00 40.81 806 PRO A O 1
ATOM 12082 N N . GLY A 1 807 ? 16.142 -43.561 -22.561 1.00 38.83 807 GLY A N 1
ATOM 12083 C CA . GLY A 1 807 ? 15.016 -44.479 -22.477 1.00 37.63 807 GLY A CA 1
ATOM 12084 C C . GLY A 1 807 ? 14.657 -45.095 -23.820 1.00 36.62 807 GLY A C 1
ATOM 12085 O O . GLY A 1 807 ? 14.085 -46.184 -23.892 1.00 37.67 807 GLY A O 1
ATOM 12089 N N A GLY A 1 808 ? 15.011 -44.396 -24.889 0.24 35.33 808 GLY A N 1
ATOM 12090 N N B GLY A 1 808 ? 14.977 -44.381 -24.896 0.76 34.57 808 GLY A N 1
ATOM 12091 C CA A GLY A 1 808 ? 14.483 -44.724 -26.191 0.24 33.44 808 GLY A CA 1
ATOM 12092 C CA B GLY A 1 808 ? 14.927 -44.936 -26.240 0.76 32.17 808 GLY A CA 1
ATOM 12093 C C A GLY A 1 808 ? 13.060 -44.217 -26.230 0.24 31.21 808 GLY A C 1
ATOM 12094 C C B GLY A 1 808 ? 13.581 -44.956 -26.947 0.76 29.06 808 GLY A C 1
ATOM 12095 O O A GLY A 1 808 ? 12.731 -43.228 -25.578 0.24 31.17 808 GLY A O 1
ATOM 12096 O O B GLY A 1 808 ? 13.465 -45.584 -28.010 0.76 28.78 808 GLY A O 1
ATOM 12103 N N A LYS A 1 809 ? 12.209 -44.927 -26.958 0.24 28.82 809 LYS A N 1
ATOM 12104 N N B LYS A 1 809 ? 12.570 -44.288 -26.386 0.76 26.02 809 LYS A N 1
ATOM 12105 C CA A LYS A 1 809 ? 10.878 -44.445 -27.297 0.24 25.54 809 LYS A CA 1
ATOM 12106 C CA B LYS A 1 809 ? 11.242 -44.255 -27.015 0.76 21.95 809 LYS A CA 1
ATOM 12107 C C A LYS A 1 809 ? 11.046 -43.241 -28.210 0.24 20.17 809 LYS A C 1
ATOM 12108 C C B LYS A 1 809 ? 11.177 -43.170 -28.089 0.76 17.17 809 LYS A C 1
ATOM 12109 O O A LYS A 1 809 ? 10.270 -42.286 -28.158 0.24 19.94 809 LYS A O 1
ATOM 12110 O O B LYS A 1 809 ? 10.356 -42.255 -28.055 0.76 15.53 809 LYS A O 1
ATOM 12147 N N . TRP A 1 810 ? 12.071 -43.296 -29.054 1.00 15.16 810 TRP A N 1
ATOM 12148 C CA . TRP A 1 810 ? 12.216 -42.312 -30.121 1.00 12.58 810 TRP A CA 1
ATOM 12149 C C . TRP A 1 810 ? 13.002 -42.957 -31.249 1.00 12.32 810 TRP A C 1
ATOM 12150 O O . TRP A 1 810 ? 13.733 -43.930 -31.043 1.00 13.30 810 TRP A O 1
ATOM 12171 N N . THR A 1 811 ? 12.853 -42.393 -32.441 1.00 12.31 811 THR A N 1
ATOM 12172 C CA . THR A 1 811 ? 13.567 -42.843 -33.628 1.00 13.05 811 THR A CA 1
ATOM 12173 C C . THR A 1 811 ? 14.113 -41.608 -34.352 1.00 12.59 811 THR A C 1
ATOM 12174 O O . THR A 1 811 ? 13.459 -40.556 -34.390 1.00 12.52 811 THR A O 1
ATOM 12185 N N . LEU A 1 812 ? 15.306 -41.737 -34.922 1.00 12.18 812 LEU A N 1
ATOM 12186 C CA . LEU A 1 812 ? 15.869 -40.703 -35.779 1.00 12.41 812 LEU A CA 1
ATOM 12187 C C . LEU A 1 812 ? 16.133 -41.293 -37.146 1.00 11.06 812 LEU A C 1
ATOM 12188 O O . LEU A 1 812 ? 16.813 -42.304 -37.252 1.00 13.18 812 LEU A O 1
ATOM 12204 N N . VAL A 1 813 ? 15.572 -40.678 -38.179 1.00 10.61 813 VAL A N 1
ATOM 12205 C CA . VAL A 1 813 ? 15.738 -41.119 -39.549 1.00 11.40 813 VAL A CA 1
ATOM 12206 C C . VAL A 1 813 ? 16.517 -40.060 -40.320 1.00 11.59 813 VAL A C 1
ATOM 12207 O O . VAL A 1 813 ? 16.256 -38.865 -40.191 1.00 11.97 813 VAL A O 1
ATOM 12220 N N A ARG A 1 814 ? 17.496 -40.508 -41.091 0.45 11.89 814 ARG A N 1
ATOM 12221 N N B ARG A 1 814 ? 17.496 -40.499 -41.093 0.55 11.39 814 ARG A N 1
ATOM 12222 C CA A ARG A 1 814 ? 18.224 -39.654 -42.013 0.45 12.49 814 ARG A CA 1
ATOM 12223 C CA B ARG A 1 814 ? 18.202 -39.629 -42.015 0.55 11.58 814 ARG A CA 1
ATOM 12224 C C A ARG A 1 814 ? 17.924 -40.121 -43.426 0.45 12.61 814 ARG A C 1
ATOM 12225 C C B ARG A 1 814 ? 17.951 -40.114 -43.429 0.55 12.26 814 ARG A C 1
ATOM 12226 O O A ARG A 1 814 ? 17.927 -41.327 -43.696 0.45 13.67 814 ARG A O 1
ATOM 12227 O O B ARG A 1 814 ? 18.009 -41.321 -43.700 0.55 13.58 814 ARG A O 1
ATOM 12268 N N . PHE A 1 815 ? 17.646 -39.168 -44.312 1.00 11.66 815 PHE A N 1
ATOM 12269 C CA . PHE A 1 815 ? 17.362 -39.458 -45.702 1.00 11.27 815 PHE A CA 1
ATOM 12270 C C . PHE A 1 815 ? 18.490 -38.972 -46.604 1.00 11.08 815 PHE A C 1
ATOM 12271 O O . PHE A 1 815 ? 19.138 -37.954 -46.320 1.00 12.59 815 PHE A O 1
ATOM 12288 N N A PHE A 1 816 ? 18.696 -39.701 -47.696 0.56 11.06 816 PHE A N 1
ATOM 12289 N N B PHE A 1 816 ? 18.681 -39.669 -47.720 0.44 11.86 816 PHE A N 1
ATOM 12290 C CA A PHE A 1 816 ? 19.736 -39.409 -48.675 0.56 11.87 816 PHE A CA 1
ATOM 12291 C CA B PHE A 1 816 ? 19.762 -39.383 -48.661 0.44 13.24 816 PHE A CA 1
ATOM 12292 C C A PHE A 1 816 ? 19.170 -39.600 -50.083 0.56 12.37 816 PHE A C 1
ATOM 12293 C C B PHE A 1 816 ? 19.298 -39.675 -50.092 0.44 13.42 816 PHE A C 1
ATOM 12294 O O A PHE A 1 816 ? 18.313 -40.457 -50.307 0.56 12.19 816 PHE A O 1
ATOM 12295 O O B PHE A 1 816 ? 18.659 -40.697 -50.346 0.44 14.40 816 PHE A O 1
ATOM 12328 N N . ALA A 1 817 ? 19.625 -38.782 -51.024 1.00 12.26 817 ALA A N 1
ATOM 12329 C CA . ALA A 1 817 ? 19.297 -38.991 -52.434 1.00 12.12 817 ALA A CA 1
ATOM 12330 C C . ALA A 1 817 ? 20.455 -38.515 -53.278 1.00 13.82 817 ALA A C 1
ATOM 12331 O O . ALA A 1 817 ? 21.003 -37.433 -53.045 1.00 13.74 817 ALA A O 1
ATOM 12338 N N . GLU A 1 818 ? 20.831 -39.325 -54.258 1.00 16.01 818 GLU A N 1
ATOM 12339 C CA . GLU A 1 818 ? 21.909 -38.959 -55.168 1.00 18.89 818 GLU A CA 1
ATOM 12340 C C . GLU A 1 818 ? 21.640 -39.494 -56.566 1.00 18.79 818 GLU A C 1
ATOM 12341 O O . GLU A 1 818 ? 21.202 -40.623 -56.726 1.00 18.71 818 GLU A O 1
ATOM 12353 N N . SER A 1 819 ? 21.884 -38.651 -57.565 1.00 19.71 819 SER A N 1
ATOM 12354 C CA . SER A 1 819 ? 21.817 -39.035 -58.973 1.00 21.22 819 SER A CA 1
ATOM 12355 C C . SER A 1 819 ? 23.131 -39.614 -59.432 1.00 22.91 819 SER A C 1
ATOM 12356 O O . SER A 1 819 ? 24.195 -39.089 -59.109 1.00 24.23 819 SER A O 1
ATOM 12364 N N . GLY A 1 820 ? 23.044 -40.686 -60.205 1.00 24.00 820 GLY A N 1
ATOM 12365 C CA . GLY A 1 820 ? 24.181 -41.198 -60.945 1.00 26.45 820 GLY A CA 1
ATOM 12366 C C . GLY A 1 820 ? 23.982 -40.743 -62.372 1.00 27.55 820 GLY A C 1
ATOM 12367 O O . GLY A 1 820 ? 23.065 -39.985 -62.683 1.00 28.54 820 GLY A O 1
ATOM 12371 N N . ILE A 1 821 ? 24.829 -41.212 -63.268 1.00 28.33 821 ILE A N 1
ATOM 12372 C CA . ILE A 1 821 ? 24.733 -40.762 -64.633 1.00 30.15 821 ILE A CA 1
ATOM 12373 C C . ILE A 1 821 ? 23.440 -41.290 -65.282 1.00 31.65 821 ILE A C 1
ATOM 12374 O O . ILE A 1 821 ? 22.842 -40.599 -66.099 1.00 32.42 821 ILE A O 1
ATOM 12390 N N . ASN A 1 822 ? 22.996 -42.487 -64.878 1.00 32.04 822 ASN A N 1
ATOM 12391 C CA . ASN A 1 822 ? 21.789 -43.123 -65.436 1.00 33.15 822 ASN A CA 1
ATOM 12392 C C . ASN A 1 822 ? 20.778 -43.596 -64.395 1.00 30.93 822 ASN A C 1
ATOM 12393 O O . ASN A 1 822 ? 19.829 -44.311 -64.724 1.00 31.25 822 ASN A O 1
ATOM 12404 N N . ASN A 1 823 ? 20.968 -43.211 -63.141 1.00 27.14 823 ASN A N 1
ATOM 12405 C CA . ASN A 1 823 ? 20.063 -43.671 -62.103 1.00 27.00 823 ASN A CA 1
ATOM 12406 C C . ASN A 1 823 ? 19.908 -42.651 -60.989 1.00 22.97 823 ASN A C 1
ATOM 12407 O O . ASN A 1 823 ? 20.521 -41.575 -61.015 1.00 22.36 823 ASN A O 1
ATOM 12417 N N . LEU A 1 824 ? 19.051 -42.985 -60.037 1.00 19.85 824 LEU A N 1
ATOM 12418 C CA . LEU A 1 824 ? 18.819 -42.152 -58.869 1.00 19.38 824 LEU A CA 1
ATOM 12419 C C . LEU A 1 824 ? 18.568 -43.095 -57.699 1.00 19.11 824 LEU A C 1
ATOM 12420 O O . LEU A 1 824 ? 17.729 -43.984 -57.795 1.00 20.50 824 LEU A O 1
ATOM 12436 N N . THR A 1 825 ? 19.298 -42.908 -56.608 1.00 17.07 825 THR A N 1
ATOM 12437 C CA . THR A 1 825 ? 19.123 -43.721 -55.416 1.00 16.76 825 THR A CA 1
ATOM 12438 C C . THR A 1 825 ? 18.608 -42.841 -54.286 1.00 15.46 825 THR A C 1
ATOM 12439 O O . THR A 1 825 ? 19.176 -41.797 -54.017 1.00 16.54 825 THR A O 1
ATOM 12450 N N . ILE A 1 826 ? 17.534 -43.269 -53.643 1.00 14.11 826 ILE A N 1
ATOM 12451 C CA . ILE A 1 826 ? 16.984 -42.604 -52.461 1.00 13.89 826 ILE A CA 1
ATOM 12452 C C . ILE A 1 826 ? 17.026 -43.625 -51.336 1.00 14.21 826 ILE A C 1
ATOM 12453 O O . ILE A 1 826 ? 16.624 -44.774 -51.525 1.00 14.98 826 ILE A O 1
ATOM 12469 N N . SER A 1 827 ? 17.518 -43.227 -50.172 1.00 14.80 827 SER A N 1
ATOM 12470 C CA . SER A 1 827 ? 17.639 -44.171 -49.074 1.00 14.38 827 SER A CA 1
ATOM 12471 C C . SER A 1 827 ? 17.440 -43.515 -47.731 1.00 13.20 827 SER A C 1
ATOM 12472 O O . SER A 1 827 ? 17.418 -42.293 -47.621 1.00 13.52 827 SER A O 1
ATOM 12480 N N . SER A 1 828 ? 17.282 -44.352 -46.714 1.00 12.90 828 SER A N 1
ATOM 12481 C CA . SER A 1 828 ? 17.241 -43.881 -45.341 1.00 12.68 828 SER A CA 1
ATOM 12482 C C . SER A 1 828 ? 18.127 -44.724 -44.434 1.00 12.93 828 SER A C 1
ATOM 12483 O O . SER A 1 828 ? 18.444 -45.879 -44.731 1.00 15.26 828 SER A O 1
ATOM 12491 N N . GLU A 1 829 ? 18.534 -44.117 -43.328 1.00 13.38 829 GLU A N 1
ATOM 12492 C CA . GLU A 1 829 ? 19.227 -44.804 -42.248 1.00 15.47 829 GLU A CA 1
ATOM 12493 C C . GLU A 1 829 ? 18.460 -44.478 -40.983 1.00 13.56 829 GLU A C 1
ATOM 12494 O O . GLU A 1 829 ? 18.034 -43.336 -40.780 1.00 14.63 829 GLU A O 1
ATOM 12506 N N . VAL A 1 830 ? 18.268 -45.474 -40.131 1.00 13.48 830 VAL A N 1
ATOM 12507 C CA . VAL A 1 830 ? 17.358 -45.354 -39.003 1.00 14.52 830 VAL A CA 1
ATOM 12508 C C . VAL A 1 830 ? 18.079 -45.708 -37.722 1.00 16.24 830 VAL A C 1
ATOM 12509 O O . VAL A 1 830 ? 18.732 -46.752 -37.641 1.00 18.20 830 VAL A O 1
ATOM 12522 N N . VAL A 1 831 ? 17.949 -44.844 -36.726 1.00 15.96 831 VAL A N 1
ATOM 12523 C CA . VAL A 1 831 ? 18.399 -45.136 -35.380 1.00 17.74 831 VAL A CA 1
ATOM 12524 C C . VAL A 1 831 ? 17.184 -45.480 -34.547 1.00 19.21 831 VAL A C 1
ATOM 12525 O O . VAL A 1 831 ? 16.216 -44.710 -34.533 1.00 19.41 831 VAL A O 1
ATOM 12538 N N . ASN A 1 832 ? 17.242 -46.631 -33.873 1.00 21.44 832 ASN A N 1
ATOM 12539 C CA . ASN A 1 832 ? 16.150 -47.143 -33.035 1.00 24.00 832 ASN A CA 1
ATOM 12540 C C . ASN A 1 832 ? 14.902 -47.483 -33.846 1.00 25.24 832 ASN A C 1
ATOM 12541 O O . ASN A 1 832 ? 13.846 -46.879 -33.649 1.00 26.61 832 ASN A O 1
ATOM 12552 N N . ARG A 1 833 ? 15.010 -48.444 -34.753 1.00 26.36 833 ARG A N 1
ATOM 12553 C CA . ARG A 1 833 ? 13.902 -48.760 -35.648 1.00 29.17 833 ARG A CA 1
ATOM 12554 C C . ARG A 1 833 ? 12.663 -49.196 -34.874 1.00 29.16 833 ARG A C 1
ATOM 12555 O O . ARG A 1 833 ? 11.530 -48.996 -35.327 1.00 28.94 833 ARG A O 1
ATOM 12576 N N . GLY A 1 834 ? 12.893 -49.778 -33.701 1.00 29.06 834 GLY A N 1
ATOM 12577 C CA . GLY A 1 834 ? 11.830 -50.351 -32.896 1.00 29.21 834 GLY A CA 1
ATOM 12578 C C . GLY A 1 834 ? 10.682 -49.415 -32.609 1.00 28.67 834 GLY A C 1
ATOM 12579 O O . GLY A 1 834 ? 9.524 -49.792 -32.826 1.00 28.83 834 GLY A O 1
ATOM 12583 N N . TYR A 1 835 ? 10.989 -48.218 -32.108 1.00 28.37 835 TYR A N 1
ATOM 12584 C CA . TYR A 1 835 ? 9.951 -47.280 -31.706 1.00 27.20 835 TYR A CA 1
ATOM 12585 C C . TYR A 1 835 ? 9.074 -46.929 -32.904 1.00 23.84 835 TYR A C 1
ATOM 12586 O O . TYR A 1 835 ? 7.875 -47.127 -32.861 1.00 22.13 835 TYR A O 1
ATOM 12604 N N . ALA A 1 836 ? 9.679 -46.417 -33.975 1.00 22.56 836 ALA A N 1
ATOM 12605 C CA . ALA A 1 836 ? 8.930 -46.075 -35.176 1.00 20.62 836 ALA A CA 1
ATOM 12606 C C . ALA A 1 836 ? 8.097 -47.249 -35.716 1.00 18.69 836 ALA A C 1
ATOM 12607 O O . ALA A 1 836 ? 6.977 -47.056 -36.144 1.00 16.24 836 ALA A O 1
ATOM 12614 N N A MET A 1 837 ? 8.646 -48.456 -35.691 0.27 20.14 837 MET A N 1
ATOM 12615 N N B MET A 1 837 ? 8.655 -48.454 -35.711 0.73 19.61 837 MET A N 1
ATOM 12616 C CA A MET A 1 837 ? 7.903 -49.611 -36.179 0.27 21.16 837 MET A CA 1
ATOM 12617 C CA B MET A 1 837 ? 7.901 -49.608 -36.178 0.73 20.04 837 MET A CA 1
ATOM 12618 C C A MET A 1 837 ? 6.658 -49.848 -35.323 0.27 20.21 837 MET A C 1
ATOM 12619 C C B MET A 1 837 ? 6.650 -49.826 -35.322 0.73 18.90 837 MET A C 1
ATOM 12620 O O A MET A 1 837 ? 5.574 -50.097 -35.849 0.27 20.27 837 MET A O 1
ATOM 12621 O O B MET A 1 837 ? 5.558 -50.039 -35.848 0.73 17.71 837 MET A O 1
ATOM 12648 N N . SER A 1 838 ? 6.818 -49.754 -34.007 1.00 19.18 838 SER A N 1
ATOM 12649 C CA . SER A 1 838 ? 5.714 -49.968 -33.087 1.00 18.77 838 SER A CA 1
ATOM 12650 C C . SER A 1 838 ? 4.629 -48.885 -33.211 1.00 17.93 838 SER A C 1
ATOM 12651 O O . SER A 1 838 ? 3.491 -49.096 -32.770 1.00 18.85 838 SER A O 1
ATOM 12659 N N . GLN A 1 839 ? 4.967 -47.740 -33.808 1.00 15.80 839 GLN A N 1
ATOM 12660 C CA . GLN A 1 839 ? 3.999 -46.650 -33.978 1.00 16.26 839 GLN A CA 1
ATOM 12661 C C . GLN A 1 839 ? 3.317 -46.663 -35.356 1.00 16.44 839 GLN A C 1
ATOM 12662 O O . GLN A 1 839 ? 2.487 -45.808 -35.647 1.00 17.07 839 GLN A O 1
ATOM 12676 N N . ARG A 1 840 ? 3.659 -47.645 -36.193 1.00 15.14 840 ARG A N 1
ATOM 12677 C CA . ARG A 1 840 ? 2.942 -47.867 -37.448 1.00 16.01 840 ARG A CA 1
ATOM 12678 C C . ARG A 1 840 ? 3.089 -46.753 -38.461 1.00 15.53 840 ARG A C 1
ATOM 12679 O O . ARG A 1 840 ? 2.260 -46.655 -39.356 1.00 16.19 840 ARG A O 1
ATOM 12700 N N . TRP A 1 841 ? 4.103 -45.903 -38.334 1.00 13.67 841 TRP A N 1
ATOM 12701 C CA . TRP A 1 841 ? 4.234 -44.813 -39.289 1.00 13.66 841 TRP A CA 1
ATOM 12702 C C . TRP A 1 841 ? 4.594 -45.331 -40.664 1.00 13.09 841 TRP A C 1
ATOM 12703 O O . TRP A 1 841 ? 5.504 -46.149 -40.824 1.00 13.00 841 TRP A O 1
ATOM 12724 N N . VAL A 1 842 ? 3.864 -44.840 -41.658 1.00 12.21 842 VAL A N 1
ATOM 12725 C CA . VAL A 1 842 ? 4.019 -45.288 -43.035 1.00 12.14 842 VAL A CA 1
ATOM 12726 C C . VAL A 1 842 ? 4.504 -44.170 -43.941 1.00 14.02 842 VAL A C 1
ATOM 12727 O O . VAL A 1 842 ? 3.981 -43.050 -43.891 1.00 14.87 842 VAL A O 1
ATOM 12740 N N A MET A 1 843 ? 5.491 -44.479 -44.770 0.50 13.54 843 MET A N 1
ATOM 12741 N N B MET A 1 843 ? 5.520 -44.439 -44.744 0.50 14.03 843 MET A N 1
ATOM 12742 C CA A MET A 1 843 ? 5.930 -43.595 -45.851 0.50 14.98 843 MET A CA 1
ATOM 12743 C CA B MET A 1 843 ? 5.845 -43.535 -45.842 0.50 16.01 843 MET A CA 1
ATOM 12744 C C A MET A 1 843 ? 5.293 -44.108 -47.138 0.50 14.28 843 MET A C 1
ATOM 12745 C C B MET A 1 843 ? 5.253 -44.112 -47.102 0.50 14.80 843 MET A C 1
ATOM 12746 O O A MET A 1 843 ? 5.650 -45.191 -47.622 0.50 14.19 843 MET A O 1
ATOM 12747 O O B MET A 1 843 ? 5.609 -45.216 -47.539 0.50 14.66 843 MET A O 1
ATOM 12774 N N . ASP A 1 844 ? 4.340 -43.352 -47.683 1.00 12.80 844 ASP A N 1
ATOM 12775 C CA . ASP A 1 844 ? 3.544 -43.845 -48.786 1.00 13.36 844 ASP A CA 1
ATOM 12776 C C . ASP A 1 844 ? 3.850 -43.219 -50.140 1.00 13.84 844 ASP A C 1
ATOM 12777 O O . ASP A 1 844 ? 3.423 -43.740 -51.170 1.00 15.82 844 ASP A O 1
ATOM 12786 N N . LYS A 1 845 ? 4.580 -42.108 -50.145 1.00 12.37 845 LYS A N 1
ATOM 12787 C CA . LYS A 1 845 ? 4.831 -41.382 -51.380 1.00 12.38 845 LYS A CA 1
ATOM 12788 C C . LYS A 1 845 ? 6.160 -40.649 -51.300 1.00 11.56 845 LYS A C 1
ATOM 12789 O O . LYS A 1 845 ? 6.521 -40.138 -50.233 1.00 11.60 845 LYS A O 1
ATOM 12808 N N . ILE A 1 846 ? 6.866 -40.610 -52.431 1.00 11.12 846 ILE A N 1
ATOM 12809 C CA . ILE A 1 846 ? 8.062 -39.790 -52.620 1.00 11.31 846 ILE A CA 1
ATOM 12810 C C . ILE A 1 846 ? 7.854 -38.939 -53.863 1.00 11.46 846 ILE A C 1
ATOM 12811 O O . ILE A 1 846 ? 7.518 -39.445 -54.941 1.00 12.78 846 ILE A O 1
ATOM 12827 N N . THR A 1 847 ? 8.054 -37.638 -53.701 1.00 11.00 847 THR A N 1
ATOM 12828 C CA . THR A 1 847 ? 8.031 -36.695 -54.813 1.00 10.95 847 THR A CA 1
ATOM 12829 C C . THR A 1 847 ? 9.448 -36.180 -55.028 1.00 10.94 847 THR A C 1
ATOM 12830 O O . THR A 1 847 ? 10.129 -35.763 -54.083 1.00 11.71 847 THR A O 1
ATOM 12841 N N . ILE A 1 848 ? 9.881 -36.223 -56.281 1.00 10.84 848 ILE A N 1
ATOM 12842 C CA . ILE A 1 848 ? 11.239 -35.839 -56.652 1.00 11.32 848 ILE A CA 1
ATOM 12843 C C . ILE A 1 848 ? 11.203 -34.611 -57.546 1.00 10.75 848 ILE A C 1
ATOM 12844 O O . ILE A 1 848 ? 10.643 -34.634 -58.661 1.00 11.45 848 ILE A O 1
ATOM 12860 N N . LEU A 1 849 ? 11.787 -33.532 -57.027 1.00 10.20 849 LEU A N 1
ATOM 12861 C CA . LEU A 1 849 ? 11.933 -32.260 -57.742 1.00 9.86 849 LEU A CA 1
ATOM 12862 C C . LEU A 1 849 ? 13.383 -32.017 -58.132 1.00 10.73 849 LEU A C 1
ATOM 12863 O O . LEU A 1 849 ? 14.299 -32.664 -57.624 1.00 11.53 849 LEU A O 1
ATOM 12879 N N . GLY A 1 850 ? 13.594 -31.082 -59.053 1.00 11.98 850 GLY A N 1
ATOM 12880 C CA . GLY A 1 850 ? 14.933 -30.599 -59.315 1.00 12.32 850 GLY A CA 1
ATOM 12881 C C . GLY A 1 850 ? 15.643 -31.248 -60.483 1.00 13.79 850 GLY A C 1
ATOM 12882 O O . GLY A 1 850 ? 16.759 -30.859 -60.804 1.00 14.71 850 GLY A O 1
ATOM 12886 N N . LEU A 1 851 ? 15.006 -32.239 -61.103 1.00 13.69 851 LEU A N 1
ATOM 12887 C CA . LEU A 1 851 ? 15.539 -32.881 -62.313 1.00 14.89 851 LEU A CA 1
ATOM 12888 C C . LEU A 1 851 ? 14.770 -32.437 -63.539 1.00 16.07 851 LEU A C 1
ATOM 12889 O O . LEU A 1 851 ? 13.627 -31.989 -63.441 1.00 15.93 851 LEU A O 1
ATOM 12905 N N . LYS A 1 852 ? 15.399 -32.603 -64.700 1.00 17.37 852 LYS A N 1
ATOM 12906 C CA . LYS A 1 852 ? 14.772 -32.277 -65.979 1.00 18.24 852 LYS A CA 1
ATOM 12907 C C . LYS A 1 852 ? 14.372 -33.530 -66.754 1.00 18.52 852 LYS A C 1
ATOM 12908 O O . LYS A 1 852 ? 13.911 -33.437 -67.882 1.00 19.28 852 LYS A O 1
ATOM 12927 N N . ARG A 1 853 ? 14.538 -34.695 -66.136 1.00 17.94 853 ARG A N 1
ATOM 12928 C CA . ARG A 1 853 ? 14.096 -35.953 -66.718 1.00 20.06 853 ARG A CA 1
ATOM 12929 C C . ARG A 1 853 ? 13.246 -36.670 -65.681 1.00 18.59 853 ARG A C 1
ATOM 12930 O O . ARG A 1 853 ? 13.529 -36.585 -64.483 1.00 18.95 853 ARG A O 1
ATOM 12951 N N . ARG A 1 854 ? 12.215 -37.380 -66.130 1.00 18.29 854 ARG A N 1
ATOM 12952 C CA . ARG A 1 854 ? 11.353 -38.129 -65.214 1.00 19.89 854 ARG A CA 1
ATOM 12953 C C . ARG A 1 854 ? 12.054 -39.389 -64.736 1.00 18.19 854 ARG A C 1
ATOM 12954 O O . ARG A 1 854 ? 12.883 -39.947 -65.457 1.00 19.09 854 ARG A O 1
ATOM 12975 N N . VAL A 1 855 ? 11.740 -39.806 -63.509 1.00 17.39 855 VAL A N 1
ATOM 12976 C CA . VAL A 1 855 ? 12.266 -41.045 -62.953 1.00 18.17 855 VAL A CA 1
ATOM 12977 C C . VAL A 1 855 ? 11.136 -41.945 -62.505 1.00 18.96 855 VAL A C 1
ATOM 12978 O O . VAL A 1 855 ? 10.031 -41.474 -62.202 1.00 18.87 855 VAL A O 1
ATOM 12991 N N . ARG A 1 856 ? 11.425 -43.242 -62.462 1.00 20.67 856 ARG A N 1
ATOM 12992 C CA . ARG A 1 856 ? 10.438 -44.239 -62.084 1.00 23.09 856 ARG A CA 1
ATOM 12993 C C . ARG A 1 856 ? 11.144 -45.437 -61.481 1.00 23.49 856 ARG A C 1
ATOM 12994 O O . ARG A 1 856 ? 12.343 -45.610 -61.645 1.00 21.77 856 ARG A O 1
ATOM 13015 N N . ILE A 1 857 ? 10.387 -46.282 -60.800 1.00 26.79 857 ILE A N 1
ATOM 13016 C CA . ILE A 1 857 ? 10.942 -47.522 -60.285 1.00 31.41 857 ILE A CA 1
ATOM 13017 C C . ILE A 1 857 ? 11.277 -48.447 -61.454 1.00 36.23 857 ILE A C 1
ATOM 13018 O O . ILE A 1 857 ? 10.657 -48.379 -62.509 1.00 36.21 857 ILE A O 1
ATOM 13034 N N . LYS A 1 858 ? 12.269 -49.302 -61.259 1.00 41.96 858 LYS A N 1
ATOM 13035 C CA . LYS A 1 858 ? 12.665 -50.269 -62.279 1.00 46.74 858 LYS A CA 1
ATOM 13036 C C . LYS A 1 858 ? 11.563 -51.284 -62.587 1.00 47.97 858 LYS A C 1
ATOM 13037 O O . LYS A 1 858 ? 10.909 -51.804 -61.682 1.00 48.86 858 LYS A O 1
ATOM 13056 N N . GLY A 1 885 ? 12.932 -27.634 -69.186 1.00 25.22 885 GLY A N 1
ATOM 13057 C CA . GLY A 1 885 ? 12.420 -27.247 -67.882 1.00 22.91 885 GLY A CA 1
ATOM 13058 C C . GLY A 1 885 ? 12.436 -28.389 -66.880 1.00 20.95 885 GLY A C 1
ATOM 13059 O O . GLY A 1 885 ? 12.693 -29.546 -67.216 1.00 22.70 885 GLY A O 1
ATOM 13062 N N . PHE A 1 886 ? 12.160 -28.064 -65.628 1.00 17.70 886 PHE A N 1
ATOM 13063 C CA . PHE A 1 886 ? 12.099 -29.082 -64.600 1.00 15.56 886 PHE A CA 1
ATOM 13064 C C . PHE A 1 886 ? 10.833 -29.918 -64.748 1.00 16.19 886 PHE A C 1
ATOM 13065 O O . PHE A 1 886 ? 9.810 -29.445 -65.267 1.00 17.43 886 PHE A O 1
ATOM 13082 N N . VAL A 1 887 ? 10.930 -31.171 -64.312 1.00 15.91 887 VAL A N 1
ATOM 13083 C CA . VAL A 1 887 ? 9.780 -32.058 -64.236 1.00 14.70 887 VAL A CA 1
ATOM 13084 C C . VAL A 1 887 ? 9.575 -32.504 -62.797 1.00 13.76 887 VAL A C 1
ATOM 13085 O O . VAL A 1 887 ? 10.443 -32.328 -61.962 1.00 14.75 887 VAL A O 1
ATOM 13098 N N . VAL A 1 888 ? 8.403 -33.063 -62.519 1.00 13.47 888 VAL A N 1
ATOM 13099 C CA . VAL A 1 888 ? 8.069 -33.582 -61.196 1.00 13.96 888 VAL A CA 1
ATOM 13100 C C . VAL A 1 888 ? 7.786 -35.065 -61.338 1.00 14.71 888 VAL A C 1
ATOM 13101 O O . VAL A 1 888 ? 6.949 -35.462 -62.149 1.00 16.23 888 VAL A O 1
ATOM 13114 N N . SER A 1 889 ? 8.503 -35.883 -60.574 1.00 13.95 889 SER A N 1
ATOM 13115 C CA . SER A 1 889 ? 8.253 -37.325 -60.556 1.00 14.48 889 SER A CA 1
ATOM 13116 C C . SER A 1 889 ? 7.663 -37.713 -59.213 1.00 14.13 889 SER A C 1
ATOM 13117 O O . SER A 1 889 ? 8.114 -37.251 -58.171 1.00 14.06 889 SER A O 1
ATOM 13125 N N . VAL A 1 890 ? 6.666 -38.580 -59.248 1.00 13.85 890 VAL A N 1
ATOM 13126 C CA . VAL A 1 890 ? 5.995 -39.037 -58.032 1.00 13.68 890 VAL A CA 1
ATOM 13127 C C . VAL A 1 890 ? 6.002 -40.560 -57.992 1.00 14.88 890 VAL A C 1
ATOM 13128 O O . VAL A 1 890 ? 5.620 -41.216 -58.961 1.00 16.60 890 VAL A O 1
ATOM 13141 N N . ILE A 1 891 ? 6.481 -41.098 -56.879 1.00 14.85 891 ILE A N 1
ATOM 13142 C CA . ILE A 1 891 ? 6.482 -42.533 -56.631 1.00 14.84 891 ILE A CA 1
ATOM 13143 C C . ILE A 1 891 ? 5.416 -42.775 -55.572 1.00 14.90 891 ILE A C 1
ATOM 13144 O O . ILE A 1 891 ? 5.560 -42.336 -54.428 1.00 14.40 891 ILE A O 1
ATOM 13160 N N . SER A 1 892 ? 4.328 -43.434 -55.959 1.00 15.78 892 SER A N 1
ATOM 13161 C CA . SER A 1 892 ? 3.163 -43.555 -55.080 1.00 17.94 892 SER A CA 1
ATOM 13162 C C . SER A 1 892 ? 2.942 -44.950 -54.553 1.00 17.81 892 SER A C 1
ATOM 13163 O O . SER A 1 892 ? 3.516 -45.913 -55.056 1.00 17.86 892 SER A O 1
ATOM 13171 N N . ASP A 1 893 ? 2.099 -45.017 -53.520 1.00 18.06 893 ASP A N 1
ATOM 13172 C CA . ASP A 1 893 ? 1.600 -46.254 -52.942 1.00 18.43 893 ASP A CA 1
ATOM 13173 C C . ASP A 1 893 ? 2.686 -47.215 -52.466 1.00 17.34 893 ASP A C 1
ATOM 13174 O O . ASP A 1 893 ? 2.608 -48.430 -52.660 1.00 18.44 893 ASP A O 1
ATOM 13183 N N . LEU A 1 894 ? 3.656 -46.662 -51.752 1.00 15.23 894 LEU A N 1
ATOM 13184 C CA . LEU A 1 894 ? 4.798 -47.432 -51.265 1.00 14.41 894 LEU A CA 1
ATOM 13185 C C . LEU A 1 894 ? 4.488 -48.280 -50.030 1.00 13.56 894 LEU A C 1
ATOM 13186 O O . LEU A 1 894 ? 5.042 -49.375 -49.846 1.00 16.28 894 LEU A O 1
ATOM 13202 N N . ARG A 1 895 ? 3.608 -47.773 -49.183 1.00 13.05 895 ARG A N 1
ATOM 13203 C CA . ARG A 1 895 ? 3.139 -48.519 -48.011 1.00 12.07 895 ARG A CA 1
ATOM 13204 C C . ARG A 1 895 ? 4.267 -48.962 -47.086 1.00 12.91 895 ARG A C 1
ATOM 13205 O O . ARG A 1 895 ? 4.119 -49.927 -46.334 1.00 13.12 895 ARG A O 1
ATOM 13226 N N . GLN A 1 896 ? 5.396 -48.277 -47.143 1.00 13.75 896 GLN A N 1
ATOM 13227 C CA . GLN A 1 896 ? 6.561 -48.679 -46.357 1.00 14.56 896 GLN A CA 1
ATOM 13228 C C . GLN A 1 896 ? 6.521 -48.166 -44.940 1.00 14.14 896 GLN A C 1
ATOM 13229 O O . GLN A 1 896 ? 5.933 -47.139 -44.683 1.00 15.94 896 GLN A O 1
ATOM 13243 N N . LEU A 1 897 ? 7.187 -48.862 -44.031 1.00 12.67 897 LEU A N 1
ATOM 13244 C CA . LEU A 1 897 ? 7.315 -48.383 -42.660 1.00 12.44 897 LEU A CA 1
ATOM 13245 C C . LEU A 1 897 ? 8.484 -47.422 -42.558 1.00 12.51 897 LEU A C 1
ATOM 13246 O O . LEU A 1 897 ? 9.589 -47.711 -43.005 1.00 13.52 897 LEU A O 1
ATOM 13262 N N . VAL A 1 898 ? 8.211 -46.257 -41.998 1.00 12.61 898 VAL A N 1
ATOM 13263 C CA . VAL A 1 898 ? 9.236 -45.263 -41.764 1.00 14.30 898 VAL A CA 1
ATOM 13264 C C . VAL A 1 898 ? 10.377 -45.839 -40.938 1.00 16.22 898 VAL A C 1
ATOM 13265 O O . VAL A 1 898 ? 11.530 -45.481 -41.141 1.00 18.66 898 VAL A O 1
ATOM 13278 N N . GLY A 1 899 ? 10.057 -46.740 -40.017 1.00 17.95 899 GLY A N 1
ATOM 13279 C CA . GLY A 1 899 ? 11.064 -47.337 -39.155 1.00 19.19 899 GLY A CA 1
ATOM 13280 C C . GLY A 1 899 ? 11.997 -48.322 -39.835 1.00 19.94 899 GLY A C 1
ATOM 13281 O O . GLY A 1 899 ? 13.022 -48.702 -39.266 1.00 22.74 899 GLY A O 1
ATOM 13285 N N . GLN A 1 900 ? 11.652 -48.741 -41.045 1.00 18.56 900 GLN A N 1
ATOM 13286 C CA . GLN A 1 900 ? 12.474 -49.684 -41.804 1.00 16.81 900 GLN A CA 1
ATOM 13287 C C . GLN A 1 900 ? 13.342 -48.948 -42.817 1.00 15.10 900 GLN A C 1
ATOM 13288 O O . GLN A 1 900 ? 12.836 -48.364 -43.777 1.00 15.24 900 GLN A O 1
ATOM 13302 N N . ALA A 1 901 ? 14.650 -48.962 -42.591 1.00 14.34 901 ALA A N 1
ATOM 13303 C CA . ALA A 1 901 ? 15.576 -48.344 -43.520 1.00 14.33 901 ALA A CA 1
ATOM 13304 C C . ALA A 1 901 ? 15.356 -48.924 -44.903 1.00 14.60 901 ALA A C 1
ATOM 13305 O O . ALA A 1 901 ? 15.154 -50.145 -45.049 1.00 15.50 901 ALA A O 1
ATOM 13312 N N . PHE A 1 902 ? 15.393 -48.056 -45.911 1.00 14.96 902 PHE A N 1
ATOM 13313 C CA . PHE A 1 902 ? 15.165 -48.481 -47.286 1.00 15.35 902 PHE A CA 1
ATOM 13314 C C . PHE A 1 902 ? 16.240 -47.961 -48.222 1.00 14.72 902 PHE A C 1
ATOM 13315 O O . PHE A 1 902 ? 16.987 -47.029 -47.905 1.00 14.13 902 PHE A O 1
ATOM 13332 N N . LYS A 1 903 ? 16.325 -48.610 -49.377 1.00 16.96 903 LYS A N 1
ATOM 13333 C CA . LYS A 1 903 ? 17.132 -48.121 -50.489 1.00 17.17 903 LYS A CA 1
ATOM 13334 C C . LYS A 1 903 ? 16.328 -48.373 -51.749 1.00 17.23 903 LYS A C 1
ATOM 13335 O O . LYS A 1 903 ? 16.019 -49.513 -52.078 1.00 18.71 903 LYS A O 1
ATOM 13354 N N . LEU A 1 904 ? 15.965 -47.287 -52.415 1.00 16.25 904 LEU A N 1
ATOM 13355 C CA . LEU A 1 904 ? 15.129 -47.342 -53.599 1.00 17.23 904 LEU A CA 1
ATOM 13356 C C . LEU A 1 904 ? 15.939 -46.891 -54.800 1.00 17.66 904 LEU A C 1
ATOM 13357 O O . LEU A 1 904 ? 16.488 -45.791 -54.805 1.00 17.44 904 LEU A O 1
ATOM 13373 N N . GLU A 1 905 ? 16.041 -47.771 -55.795 1.00 18.79 905 GLU A N 1
ATOM 13374 C CA . GLU A 1 905 ? 16.752 -47.470 -57.028 1.00 22.43 905 GLU A CA 1
ATOM 13375 C C . GLU A 1 905 ? 15.779 -47.059 -58.123 1.00 21.49 905 GLU A C 1
ATOM 13376 O O . GLU A 1 905 ? 14.874 -47.817 -58.462 1.00 22.47 905 GLU A O 1
ATOM 13388 N N . LEU A 1 906 ? 15.963 -45.861 -58.670 1.00 19.89 906 LEU A N 1
ATOM 13389 C CA . LEU A 1 906 ? 15.103 -45.361 -59.738 1.00 18.76 906 LEU A CA 1
ATOM 13390 C C . LEU A 1 906 ? 15.893 -45.219 -61.037 1.00 20.06 906 LEU A C 1
ATOM 13391 O O . LEU A 1 906 ? 17.115 -45.063 -61.017 1.00 20.87 906 LEU A O 1
ATOM 13407 N N . GLU A 1 907 ? 15.187 -45.293 -62.162 1.00 20.92 907 GLU A N 1
ATOM 13408 C CA . GLU A 1 907 ? 15.803 -45.149 -63.477 1.00 22.43 907 GLU A CA 1
ATOM 13409 C C . GLU A 1 907 ? 15.173 -43.963 -64.181 1.00 22.53 907 GLU A C 1
ATOM 13410 O O . GLU A 1 907 ? 14.043 -43.594 -63.874 1.00 20.30 907 GLU A O 1
ATOM 13422 N N . PHE A 1 908 ? 15.907 -43.370 -65.118 1.00 25.04 908 PHE A N 1
ATOM 13423 C CA . PHE A 1 908 ? 15.382 -42.274 -65.926 1.00 28.95 908 PHE A CA 1
ATOM 13424 C C . PHE A 1 908 ? 14.550 -42.814 -67.064 1.00 33.04 908 PHE A C 1
ATOM 13425 O O . PHE A 1 908 ? 14.779 -43.925 -67.538 1.00 33.58 908 PHE A O 1
ATOM 13442 N N . GLU A 1 909 ? 13.583 -42.021 -67.503 1.00 37.02 909 GLU A N 1
ATOM 13443 C CA . GLU A 1 909 ? 12.788 -42.365 -68.672 1.00 41.30 909 GLU A CA 1
ATOM 13444 C C . GLU A 1 909 ? 13.330 -41.658 -69.909 1.00 43.02 909 GLU A C 1
ATOM 13445 O O . GLU A 1 909 ? 13.506 -42.279 -70.960 1.00 44.06 909 GLU A O 1
#

Sequence (827 aa):
GEAIGYGYQVKNAKVDNSTGKSLTALLQLIRNNSPVYGPDIQFLSFTASFEEDDTLRIRITDANNRRWEIPNEVLPRPPPPPPTTTVLSSHPHSSDLVFTLFHTTPFGFTIYRKSTHDVLFDATPIPSNPTTFLIYKDQYLQLSSSLPAQQAHLYGLGEHTKPTFQLAHNQILTLWNADIASFNRDLNLYGSHPFYMDVRSSPPMMVGSSTHGVFLLNSNGMDVEEYTGDRITYKVIGGIIDLYIFAGRTPEMMVLDQYTKLIGRPAPMPYWAFGFHQCRWGYRDVNEIETVVDKYAEARIPLEVMWTDIDYMDAFKDFTLDPVHFPLDKMQQFVTKLHRNGQRYVPILDPGINTNKSSYGTFIRGMMQSNVFIKRDGNPYLGSVWPGPVYYPDFLDPAARRSFWVDEIKRFRDILPIDGIWIDMNEASNFITSAPTPGSTLDNPPYKINNSGGRVPINSSKTIPATAMMHYGNVTEYNAHNLYGFLESQATREALVRTSNERPFLLSRSTFAGSGKYTAHWTGDNAARWDDLQYSIPTMLNFGLFGMPMIGADICGFAESTTEELCRRRWIQLGAFYPFSRDHSSARDTTHQELYLWESVAASARTVLGLRYQLLPYYYTLMYDANLRGIPIARPLFFTFPDDDVVATYGISSQFLIGRRGIMVSPVLQPGAVSVNAYFPRGNWFSLFNYTSSSVSVSSAGTYVSLSAPPDHHINVHIHEGNIVAMMQGEAMMTTQAARSTPFHLLVVMSDHVASTGELFLDNGIEMMDIGGPGGGKKWTLVRRFFFAESGINNLTISSEVVNRGYAMMSQRWVMMDKITILGLKRRVRIKGFVVSVISDLRQLVGQAFKLELEFE

Solvent-accessible surface area: 28367 Å² total; per-residue (Å²): 126,106,34,39,0,59,2,1,72,23,128,81,15,136,26,40,122,112,96,55,66,14,0,70,2,43,0,61,17,61,144,98,6,92,42,62,19,98,15,20,99,46,0,32,0,12,0,12,27,42,105,72,40,8,0,5,0,42,0,15,17,43,105,92,230,31,40,46,3,42,85,143,7,4,73,32,67,109,50,28,181,124,86,57,11,69,0,30,26,116,148,2,40,0,5,0,10,0,56,49,46,82,12,9,0,2,12,0,52,6,85,82,38,124,23,58,1,0,33,9,61,10,82,102,105,51,37,76,4,10,15,2,0,0,65,15,1,0,1,1,2,0,38,9,46,34,143,62,1,24,0,0,3,0,2,2,9,4,24,64,57,2,36,10,57,72,110,24,62,1,5,1,4,1,12,51,24,17,6,57,49,122,72,39,2,2,0,1,0,0,0,0,0,0,0,0,2,27,42,90,91,63,5,8,0,0,0,0,0,0,5,6,0,0,0,1,2,0,59,0,48,0,84,40,0,11,0,44,0,0,3,3,4,0,1,0,0,0,0,7,6,135,34,0,65,87,0,0,39,8,0,1,120,15,5,12,62,0,6,15,5,0,9,9,0,1,0,0,0,2,0,7,56,18,2,154,37,7,96,43,0,54,45,5,8,58,89,1,74,136,21,140,3,9,5,1,0,0,0,2,10,6,24,0,4,53,62,80,30,4,26,28,27,27,90,115,52,1,21,69,82,106,0,66,117,4,1,73,72,4,73,170,76,27,20,47,0,0,2,2,6,5,1,6,0,14,27,78,173,103,15,27,3,18,68,67,0,66,141,58,80,0,8,1,68,30,116,61,99,33,12,95,3,29,6,91,27,24,64,0,39,0,0,5,1,17,22,57,41,0,47,73,12,0,14,54,1,3,80,110,17,41,116,89,0,62,8,18,0,0,4,0,14,6,0,0,1,3,1,74,73,65,21,77,76,43,131,82,22,76,47,6,95,12,54,21,101,2,31,5,43,44,47,90,49,76,5,5,34,104,4,2,0,1,24,0,86,14,123,61,136,25,19,2,6,28,2,0,1,0,4,0,0,6,0,0,30,0,0,29,66,0,4,63,153,36,30,138,57,3,8,0,0,0,0,6,0,0,0,0,2,0,3,84,40,2,0,0,5,9,0,31,5,0,12,90,51,77,4,0,25,17,4,0,1,9,1,1,14,2,2,0,1,1,0,11,3,2,0,4,1,0,0,0,26,18,81,54,12,76,70,50,2,0,28,3,0,0,2,0,0,0,1,0,0,2,0,2,0,4,1,4,128,124,15,75,74,2,4,0,36,84,53,122,36,0,1,40,2,0,52,65,1,0,4,10,0,0,57,0,2,3,22,0,2,3,9,4,22,12,1,35,96,84,2,4,1,1,3,13,4,2,1,13,39,28,33,105,31,74,45,1,1,49,17,13,41,12,0,0,1,0,106,2,1,0,0,1,2,7,20,114,71,64,28,92,51,29,100,0,6,0,1,148,12,32,0,2,7,14,60,83,67,114,55,49,17,67,22,81,64,25,67,113,40,82,13,78,0,52,64,95,45,4,9,0,5,0,22,20,9,11,5,4,5,14,9,22,100,21,93,20,1,106,47,1,29,98,32,62,3,72,3,2,0,0,2,13,127,168,95,36,0,50,13,52,2,2,11,0,57,1,51,52,69,95,16,25,12,142,61,24,126,39,0,11,0,104,7,65,1,107,46,36,164,102,63,0,36,0,18,7,104,33,62,66,139,38,26,0,81,76,71,201,17,43,7,21,64,0,12,2,1,5,20,132,117,137,6,115,79,164,90,58,45,56,8,74,10,54,98,30,155,50,67,11,1,102,45,30,162,21,44,0,55,30,85

Organism: Beta vulgaris (NCBI:txid161934)

CATH classification: 2.60.40.1760 (+3 more: 3.20.20.80, 2.60.40.1180, 2.60.40.1180)

Radius of gyration: 27.19 Å; Cα contacts (8 Å, |Δi|>4): 2280; chains: 1; bounding box: 76×69×74 Å

InterPro domains:
  IPR000322 Glycoside hydrolase family 31, TIM barrel domain [PF01055] (314-663)
  IPR011013 Galactose mutarotase-like domain superfamily [SSF74650] (40-300)
  IPR013780 Glycosyl hydrolase, all-beta [G3DSA:2.60.40.1180] (656-756)
  IPR013780 Glycosyl hydrolase, all-beta [G3DSA:2.60.40.1180] (757-913)
  IPR017853 Glycoside hydrolase superfamily [SSF51445] (303-671)
  IPR025887 Glycoside hydrolase family 31, N-terminal domain [PF13802] (82-273)
  IPR030458 Glycosyl hydrolases family 31, active site [PS00129] (465-472)
  IPR030459 Glycosyl hydrolases family 31, conserved site [PS00707] (595-625)
  IPR048395 Glycosyl hydrolase family 31, C-terminal domain [PF21365] (671-760)

B-factor: mean 19.2, std 10.46, range [6.43, 108.05]

Nearest PDB structures (foldseek):
  3w38-assembly1_A  TM=9.995E-01  e=0.000E+00  Beta vulgaris
  3wen-assembly1_A  TM=9.975E-01  e=0.000E+00  Beta vulgaris
  3lpp-assembly4_D  TM=9.356E-01  e=2.316E-93  Homo sapiens
  8cb1-assembly1_A  TM=9.278E-01  e=6.835E-91  Homo sapiens
  7xoi-assembly8_P  TM=9.063E-01  e=6.562E-32  Aspergillus sojae NBRC 4239

Foldseek 3Di:
DDDQFFAWFWPDKDWDDPDQTKMWTKIAGPDFDPFQAGFQGIWIWIWHPPDLFKIKIWIGRPPDDFDADDCVLFPFDDDPVVDKYWDDDPSHQWIKIWARDRRTWIWIAGVVARHTDWTLGDPNVDCLSHQTGHAFKTKTKGFDQLVFWFKAFFDDFFDLFRTDDAWAKAKEAAAPDFNQDGRFHYHAGEQKMKIATCDDVFQQIKMKGFRALFIWIWTGHSGMIMIIGGHDIGIMMMGRDRHLLSRLLVQCVRLHFFAFDFLQLQWEEEEEAAQQALVSQLVLVVLCVVLVFFYAEYEYEQNQACLSAPLHGPCPGYNLVSLQVSQVVCVVVNHFYEYEDEQWHDCDPPDPLNVVCVVLVFFWDAPPHFDWFQDRSGTTTGGFLVDVSSLVSVLVSLLVSCVRHPHQAYEYECFLVFGPDFDDDDPPDCLQVRSDQTCHRNNSDGSRGRHPGQRIAHPPRHTCSRCSNCRQLSVQVSRQVSVVVNDQWAYAYETDHYYQSSSNRYAYESGQHAQDLSSLLSQQSSCANVLSSSRQQYGYAQNGAHEEHDPLSNQLRLLVQLPRSRRYHYYYNVYDDCSQSPDVLSSLLSCVSVQVSLQCSQVSSVQSVVSSVRSGHQWHFLCSQVSNQPVRSGDRQKTARPRFKIWHGDRDPPDQWGWDKDAAAKKAFPSHRLDIDHDHHIDTDTGGHHSSDTGMIGGAQEKGKTFGGDSGSVVRQVGAIEIEHEHDPPDKHKYKGKDAPSIRNDGPDPVLLIKIKMWIWDDDPWKIKIKIDMDSLPNQVVVLHFHFKYKYWHDCFEKDACVIDIYMDGGPRHGPSDIDMGMIGTD